Protein AF-A0A6N6PTG0-F1 (afdb_monomer)

Nearest PDB structures (foldseek):
  5c2v-assembly1_A  TM=6.805E-01  e=2.447E-19  Candidatus Kuenenia stuttgartensis
  5c2v-assembly1_D  TM=6.346E-01  e=2.583E-19  Candidatus Kuenenia stuttgartensis
  1y4j-assembly1_B  TM=6.196E-01  e=2.585E-06  Homo sapiens
  1y4j-assembly1_A  TM=6.068E-01  e=3.213E-06  Homo sapiens
  2hu8-assembly1_B  TM=5.695E-01  e=1.717E-02  Aeropyrum pernix

Sequence (878 aa):
LKVGEAQPRQITPDHGADVAHFDPVYLPDGRIIFASTAAYQGLPCLFGSDAMTCLYLFDPRTGATRQLTFEQDSDWCPTLLPNGRVLYQRWEYTDQSHANSRMLFHMNPDGTDQREFRGSGSWFPGSFFYAKPIPGSVTEVVGIAGGHHDVARAGRLLVLDAARGRRDDGGVVQEIPGRGKRVDPVVRDGLVQETQSYPRFLMPAPLGARYHLVAAKPSAGSLWGIYLVDVFDNVTLLHESEGAALLWPAPFCRQAAPPAIRDRVDPTAAESTVFVTDVHAGPGLAGIPRGTVKRLRVVEYYFGKRGMGGLYGTLGADGPWDIKRILGTVPVEADGSALFVIPANTPVFVQPLDERGQALQLERSWFVGMPGERVSCIGCHENAQSVAPGNPTRAMRRAPSRIEPWHGPARGFAFVREVQPVLDRHCVACHDGKPPRAKPAPGREFPDLTGGRMLSDWDSAMPGHWPGGGKFTRAYWELQRFVRRPGIEGDRRMFTPMDYHFGTTELGQLLRKGHHGVSLDAESHERLAAWADLNAPFFGTWGEIPGFTNGYGHLKGEQLASASARALELRKQFVPAGPFPDYEKIPETPRYDTTPVPATAVPEPAVADARCDGWPFDAASASERQRDAIRHLGRAPRPTRRVAHPAKSGGEAGFAIDPKTGTLAVRLAPGLALELVRIPGGRFAMGSTDGHADEGPRTVVAVEAFWMARLETSNRQFRGFDPSHESRTEDRHGYQFGITGYDQDQPDQPVVRVSWEESMAFGRWISARTGLRVSLPTEAQWEWACRAGAATPFWFGDLDADFSAHANLGDAMLSRFAGDPYTQDPAKAAFKNPNRYDNWIPQDARFNDGGFGTERGGRYRPNPWGLHDMHGNAWEWT

Mean predicted aligned error: 8.03 Å

pLDDT: mean 88.45, std 12.05, range [30.61, 98.62]

Secondary structure (DSSP, 8-state):
--TTS-PPPP-SPP--TT--EEEEEE-TTS-EEEEEGGG-BB-GGGTT-SBP-EEEEE-TTT--EEE----SS-EEEEEE-TTSPEEEEEE--TTS-GGG-EEEEEE-TTS-S-EEEE-TT--SSSEEEEEEEPTT-SSEEEEEEE-SSSSTT-BEEEEEETTT-SSTTTTEEEEES-TTPPPP----TTTTTTTT-SSEEEEEEESSSSEEEEEEE-STTS--EEEEEETT--EEEEE--TT------------PPPPPPPP---TT-SEEEEEES-TTSSGGGTTPPTT---EEEEEEEE--BTT---SBTTTBTT--SSEEEEEEEEE--TTS-EEEEEETT-EEEEEEE-TTS-BSS---S-EEPPTT-EEEESSTT--TTPPPP-SPPSGGGSPPBPPBPSSSS-EE--HHHHTHHHHHHHTTTT-BSPPPSSPPPTTPPPPB--TT-B-S-----STT--TT----BHHHHHHGGGS---TTT--SSPPPTTTT-GGGSHHHHHHHH-BTTB---HHHHHHHHHHHHTT--S-SSGGGSTT---SSS---HHHHHHHHHHHHHHHHHH-SSS----TT-----PPP-----PPP-PPPP------BTTBS--HHHHHHHHHHHHHHHTTSPPPS--PPPP---S----EEEETTTTEEEEEEETTEEEEEEEEPPEEEEES-SSS-GGG-S-EEEEE--EEEESSPPBHHHHTTT-TT----EEPPSS---S---EE---TTSBP-S--HHHHHHHHHHHHHHHS----PPPHHHHHHHHHTT--SSBTTBSTTS--TTT---SBGGGGGGSB-TT-S-HHHHB-SS--TTT--S--BTT---S--SS--TT-SPP-TTS---TTSSS----

Structure (mmCIF, N/CA/C/O backbone):
data_AF-A0A6N6PTG0-F1
#
_entry.id   AF-A0A6N6PTG0-F1
#
loop_
_atom_site.group_PDB
_atom_site.id
_atom_site.type_symbol
_atom_site.label_atom_id
_atom_site.label_alt_id
_atom_site.label_comp_id
_atom_site.label_asym_id
_atom_site.label_entity_id
_atom_site.label_seq_id
_atom_site.pdbx_PDB_ins_code
_atom_site.Cartn_x
_atom_site.Cartn_y
_atom_site.Cartn_z
_atom_site.occupancy
_atom_site.B_iso_or_equiv
_atom_site.auth_seq_id
_atom_site.auth_comp_id
_atom_site.auth_asym_id
_atom_site.auth_atom_id
_atom_site.pdbx_PDB_model_num
ATOM 1 N N . LEU A 1 1 ? -34.829 10.023 37.998 1.00 40.47 1 LEU A N 1
ATOM 2 C CA . LEU A 1 1 ? -33.616 10.086 38.845 1.00 40.47 1 LEU A CA 1
ATOM 3 C C . LEU A 1 1 ? -33.390 11.547 39.203 1.00 40.47 1 LEU A C 1
ATOM 5 O O . LEU A 1 1 ? -33.279 12.347 38.284 1.00 40.47 1 LEU A O 1
ATOM 9 N N . LYS A 1 2 ? -33.415 11.920 40.490 1.00 35.50 2 LYS A N 1
ATOM 10 C CA . LYS A 1 2 ? -32.984 13.263 40.906 1.00 35.50 2 LYS A CA 1
ATOM 11 C C . LYS A 1 2 ? -31.472 13.334 40.684 1.00 35.50 2 LYS A C 1
ATOM 13 O O . LYS A 1 2 ? -30.713 12.683 41.395 1.00 35.50 2 LYS A O 1
ATOM 18 N N . VAL A 1 3 ? -31.060 14.044 39.640 1.00 43.28 3 VAL A N 1
ATOM 19 C CA . VAL A 1 3 ? -29.656 14.365 39.370 1.00 43.28 3 VAL A CA 1
ATOM 20 C C . VAL A 1 3 ? -29.234 15.344 40.468 1.00 43.28 3 VAL A C 1
ATOM 22 O O . VAL A 1 3 ? -29.675 16.486 40.460 1.00 43.28 3 VAL A O 1
ATOM 25 N N . GLY A 1 4 ? -28.507 14.874 41.482 1.00 49.34 4 GLY A N 1
ATOM 26 C CA . GLY A 1 4 ? -28.092 15.722 42.607 1.00 49.34 4 GLY A CA 1
ATOM 27 C C . GLY A 1 4 ? -27.531 14.990 43.828 1.00 49.34 4 GLY A C 1
ATOM 28 O O . GLY A 1 4 ? -26.756 15.586 44.562 1.00 49.34 4 GLY A O 1
ATOM 29 N N . GLU A 1 5 ? -27.855 13.707 44.034 1.00 53.94 5 GLU A N 1
ATOM 30 C CA . GLU A 1 5 ? -27.406 12.959 45.233 1.00 53.94 5 GLU A CA 1
ATOM 31 C C . GLU A 1 5 ? -26.588 11.690 44.931 1.00 53.94 5 GLU A C 1
ATOM 33 O O . GLU A 1 5 ? -25.989 11.109 45.833 1.00 53.94 5 GLU A O 1
ATOM 38 N N . ALA A 1 6 ? -26.517 11.250 43.672 1.00 60.78 6 ALA A N 1
ATOM 39 C CA . ALA A 1 6 ? -25.714 10.088 43.305 1.00 60.78 6 ALA A CA 1
ATOM 40 C C . ALA A 1 6 ? -24.263 10.514 43.042 1.00 60.78 6 ALA A C 1
ATOM 42 O O . ALA A 1 6 ? -23.967 11.106 42.004 1.00 60.78 6 ALA A O 1
ATOM 43 N N . GLN A 1 7 ? -23.364 10.202 43.977 1.00 75.25 7 GLN A N 1
ATOM 44 C CA . GLN A 1 7 ? -21.924 10.287 43.732 1.00 75.25 7 GLN A CA 1
ATOM 45 C C . GLN A 1 7 ? -21.560 9.349 42.567 1.00 75.25 7 GLN A C 1
ATOM 47 O O . GLN A 1 7 ? -22.003 8.192 42.569 1.00 75.25 7 GLN A O 1
ATOM 52 N N . PRO A 1 8 ? -20.791 9.807 41.563 1.00 79.31 8 PRO A N 1
ATOM 53 C CA . PRO A 1 8 ? -20.320 8.929 40.503 1.00 79.31 8 PRO A CA 1
ATOM 54 C C . PRO A 1 8 ? -19.528 7.770 41.118 1.00 79.31 8 PRO A C 1
ATOM 56 O O . PRO A 1 8 ? -18.624 7.969 41.927 1.00 79.31 8 PRO A O 1
ATOM 59 N N . ARG A 1 9 ? -19.890 6.540 40.746 1.00 82.62 9 ARG A N 1
ATOM 60 C CA . ARG A 1 9 ? -19.183 5.330 41.172 1.00 82.62 9 ARG A CA 1
ATOM 61 C C . ARG A 1 9 ? -18.191 4.936 40.091 1.00 82.62 9 ARG A C 1
ATOM 63 O O . ARG A 1 9 ? -18.602 4.645 38.970 1.00 82.62 9 ARG A O 1
ATOM 70 N N . GLN A 1 10 ? -16.914 4.862 40.441 1.00 82.56 10 GLN A N 1
ATOM 71 C CA . GLN A 1 10 ? -15.905 4.273 39.571 1.00 82.56 10 GLN A CA 1
ATOM 72 C C . GLN A 1 10 ? -16.192 2.772 39.393 1.00 82.56 10 GLN A C 1
ATOM 74 O O . GLN A 1 10 ? -16.343 2.037 40.370 1.00 82.56 10 GLN A O 1
ATOM 79 N N . ILE A 1 11 ? -16.344 2.335 38.140 1.00 82.56 11 ILE A N 1
ATOM 80 C CA . ILE A 1 11 ? -16.678 0.943 37.791 1.00 82.56 11 ILE A CA 1
ATOM 81 C C . ILE A 1 11 ? -15.417 0.155 37.421 1.00 82.56 11 ILE A C 1
ATOM 83 O O . ILE A 1 11 ? -15.321 -1.021 37.758 1.00 82.56 11 ILE A O 1
ATOM 87 N N . THR A 1 12 ? -14.459 0.796 36.749 1.00 77.56 12 THR A N 1
ATOM 88 C CA . THR A 1 12 ? -13.187 0.194 36.334 1.00 77.56 12 THR A CA 1
ATOM 89 C C . THR A 1 12 ? -12.125 0.325 37.428 1.00 77.56 12 THR A C 1
ATOM 91 O O . THR A 1 12 ? -12.129 1.324 38.151 1.00 77.56 12 THR A O 1
ATOM 94 N N . PRO A 1 13 ? -11.167 -0.610 37.536 1.00 76.19 13 PRO A N 1
ATOM 95 C CA . PRO A 1 13 ? -10.032 -0.440 38.440 1.00 76.19 13 PRO A CA 1
ATOM 96 C C . PRO A 1 13 ? -9.215 0.820 38.101 1.00 76.19 13 PRO A C 1
ATOM 98 O O . PRO A 1 13 ? -9.168 1.245 36.942 1.00 76.19 13 PRO A O 1
ATOM 101 N N . ASP A 1 14 ? -8.595 1.425 39.116 1.00 83.50 14 ASP A N 1
ATOM 102 C CA . ASP A 1 14 ? -7.600 2.482 38.920 1.00 83.50 14 ASP A CA 1
ATOM 103 C C . ASP A 1 14 ? -6.284 1.841 38.463 1.00 83.50 14 ASP A C 1
ATOM 105 O O . ASP A 1 14 ? -5.744 0.961 39.134 1.00 83.50 14 ASP A O 1
ATOM 109 N N . HIS A 1 15 ? -5.804 2.255 37.293 1.00 84.06 15 HIS A N 1
ATOM 110 C CA . HIS A 1 15 ? -4.594 1.728 36.664 1.00 84.06 15 HIS A CA 1
ATOM 111 C C . HIS A 1 15 ? -3.454 2.759 36.638 1.00 84.06 15 HIS A C 1
ATOM 113 O O . HIS A 1 15 ? -2.449 2.542 35.961 1.00 84.06 15 HIS A O 1
ATOM 119 N N . GLY A 1 16 ? -3.593 3.851 37.398 1.00 85.88 16 GLY A N 1
ATOM 120 C CA . GLY A 1 16 ? -2.653 4.964 37.441 1.00 85.88 16 GLY A CA 1
ATOM 121 C C . GLY A 1 16 ? -3.111 6.153 36.598 1.00 85.88 16 GLY A C 1
ATOM 122 O O . GLY A 1 16 ? -3.867 6.016 35.638 1.00 85.88 16 GLY A O 1
ATOM 123 N N . ALA A 1 17 ? -2.613 7.341 36.949 1.00 87.62 17 ALA A N 1
ATOM 124 C CA . ALA A 1 17 ? -2.977 8.602 36.298 1.00 87.62 17 ALA A CA 1
ATOM 125 C C . ALA A 1 17 ? -2.528 8.701 34.825 1.00 87.62 17 ALA A C 1
ATOM 127 O O . ALA A 1 17 ? -2.981 9.580 34.097 1.00 87.62 17 ALA A O 1
ATOM 128 N N . ASP A 1 18 ? -1.631 7.816 34.384 1.00 90.75 18 ASP A N 1
ATOM 129 C CA . ASP A 1 18 ? -1.135 7.728 33.012 1.00 90.75 18 ASP A CA 1
ATOM 130 C C . ASP A 1 18 ? -2.023 6.869 32.095 1.00 90.75 18 ASP A C 1
ATOM 132 O O . ASP A 1 18 ? -1.744 6.780 30.894 1.00 90.75 18 ASP A O 1
ATOM 136 N N . VAL A 1 19 ? -3.084 6.256 32.631 1.00 93.69 19 VAL A N 1
ATOM 137 C CA . VAL A 1 19 ? -4.030 5.401 31.908 1.00 93.69 19 VAL A CA 1
ATOM 138 C C . VAL A 1 19 ? -5.446 5.965 32.030 1.00 93.69 19 VAL A C 1
ATOM 140 O O . VAL A 1 19 ? -5.939 6.232 33.121 1.00 93.69 19 VAL A O 1
ATOM 143 N N . ALA A 1 20 ? -6.130 6.099 30.895 1.00 93.62 20 ALA A N 1
ATOM 144 C CA . ALA A 1 20 ? -7.511 6.562 30.820 1.00 93.62 20 ALA A CA 1
ATOM 145 C C . ALA A 1 20 ? -8.416 5.473 30.234 1.00 93.62 20 ALA A C 1
ATOM 147 O O . ALA A 1 20 ? -7.997 4.746 29.334 1.00 93.62 20 ALA A O 1
ATOM 148 N N . HIS A 1 21 ? -9.659 5.404 30.722 1.00 93.50 21 HIS A N 1
ATOM 149 C CA . HIS A 1 21 ? -10.707 4.485 30.259 1.00 93.50 21 HIS A CA 1
ATOM 150 C C . HIS A 1 21 ? -11.956 5.289 29.894 1.00 93.50 21 HIS A C 1
ATOM 152 O O . HIS A 1 21 ? -12.408 6.105 30.699 1.00 93.50 21 HIS A O 1
ATOM 158 N N . PHE A 1 22 ? -12.513 5.087 28.701 1.00 92.94 22 PHE A N 1
ATOM 159 C CA . PHE A 1 22 ? -13.653 5.862 28.198 1.00 92.94 22 PHE A CA 1
ATOM 160 C C . PHE A 1 22 ? -14.460 5.097 27.132 1.00 92.94 22 PHE A C 1
ATOM 162 O O . PHE A 1 22 ? -14.148 3.955 26.808 1.00 92.94 22 PHE A O 1
ATOM 169 N N . ASP A 1 23 ? -15.536 5.706 26.623 1.00 91.81 23 ASP A N 1
ATOM 170 C CA . ASP A 1 23 ? -16.449 5.135 25.617 1.00 91.81 23 ASP A CA 1
ATOM 171 C C . ASP A 1 23 ? -16.950 3.704 25.930 1.00 91.81 23 ASP A C 1
ATOM 173 O O . ASP A 1 23 ? -16.730 2.777 25.144 1.00 91.81 23 ASP A O 1
ATOM 177 N N . PRO A 1 24 ? -17.631 3.479 27.072 1.00 93.62 24 PRO A N 1
ATOM 178 C CA . PRO A 1 24 ? -18.105 2.150 27.433 1.00 93.62 24 PRO A CA 1
ATOM 179 C C . PRO A 1 24 ? -19.312 1.701 26.592 1.00 93.62 24 PRO A C 1
ATOM 181 O O . PRO A 1 24 ? -20.227 2.477 26.305 1.00 93.62 24 PRO A O 1
ATOM 184 N N . VAL A 1 25 ? -19.381 0.401 26.311 1.00 93.50 25 VAL A N 1
ATOM 185 C CA . VAL A 1 25 ? -20.566 -0.310 25.823 1.00 93.50 25 VAL A CA 1
ATOM 186 C C . VAL A 1 25 ? -20.864 -1.507 26.727 1.00 93.50 25 VAL A C 1
ATOM 188 O O . VAL A 1 25 ? -19.989 -2.310 27.052 1.00 93.50 25 VAL A O 1
ATOM 191 N N . TYR A 1 26 ? -22.121 -1.624 27.150 1.00 93.00 26 TYR A N 1
ATOM 192 C CA . TYR A 1 26 ? -22.589 -2.716 28.003 1.00 93.00 26 TYR A CA 1
ATOM 193 C C . TYR A 1 26 ? -23.009 -3.916 27.157 1.00 93.00 26 TYR A C 1
ATOM 195 O O . TYR A 1 26 ? -23.778 -3.769 26.207 1.00 93.00 26 TYR A O 1
ATOM 203 N N . LEU A 1 27 ? -22.529 -5.102 27.526 1.00 95.69 27 LEU A N 1
ATOM 204 C CA . LEU A 1 27 ? -22.863 -6.364 26.877 1.00 95.69 27 LEU A CA 1
ATOM 205 C C . LEU A 1 27 ? -24.118 -7.001 27.501 1.00 95.69 27 LEU A C 1
ATOM 207 O O . LEU A 1 27 ? -24.395 -6.783 28.685 1.00 95.69 27 LEU A O 1
ATOM 211 N N . PRO A 1 28 ? -24.866 -7.837 26.751 1.00 93.69 28 PRO A N 1
ATOM 212 C CA . PRO A 1 28 ? -26.073 -8.500 27.259 1.00 93.69 28 PRO A CA 1
ATOM 213 C C . PRO A 1 28 ? -25.850 -9.399 28.486 1.00 93.69 28 PRO A C 1
ATOM 215 O O . PRO A 1 28 ? -26.794 -9.689 29.215 1.00 93.69 28 PRO A O 1
ATOM 218 N N . ASP A 1 29 ? -24.615 -9.845 28.722 1.00 93.50 29 ASP A N 1
ATOM 219 C CA . ASP A 1 29 ? -24.230 -10.693 29.856 1.00 93.50 29 ASP A CA 1
ATOM 220 C C . ASP A 1 29 ? -23.701 -9.913 31.076 1.00 93.50 29 ASP A C 1
ATOM 222 O O . ASP A 1 29 ? -23.265 -10.519 32.059 1.00 93.50 29 ASP A O 1
ATOM 226 N N . GLY A 1 30 ? -23.752 -8.577 31.026 1.00 93.19 30 GLY A N 1
ATOM 227 C CA . GLY A 1 30 ? -23.334 -7.678 32.102 1.00 93.19 30 GLY A CA 1
ATOM 228 C C . GLY A 1 30 ? -21.861 -7.263 32.070 1.00 93.19 30 GLY A C 1
ATOM 229 O O . GLY A 1 30 ? -21.466 -6.428 32.885 1.00 93.19 30 GLY A O 1
ATOM 230 N N . ARG A 1 31 ? -21.051 -7.797 31.147 1.00 95.75 31 ARG A N 1
ATOM 231 C CA . ARG A 1 31 ? -19.677 -7.325 30.914 1.00 95.75 31 ARG A CA 1
ATOM 232 C C . ARG A 1 31 ? -19.673 -5.974 30.190 1.00 95.75 31 ARG A C 1
ATOM 234 O O . ARG A 1 31 ? -20.680 -5.552 29.623 1.00 95.75 31 ARG A O 1
ATOM 241 N N . ILE A 1 32 ? -18.541 -5.279 30.221 1.00 96.25 32 ILE A N 1
ATOM 242 C CA . ILE A 1 32 ? -18.388 -3.935 29.650 1.00 96.25 32 ILE A CA 1
ATOM 243 C C . ILE A 1 32 ? -17.178 -3.930 28.723 1.00 96.25 32 ILE A C 1
ATOM 245 O O . ILE A 1 32 ? -16.097 -4.333 29.142 1.00 96.25 32 ILE A O 1
ATOM 249 N N . ILE A 1 33 ? -17.344 -3.451 27.493 1.00 97.56 33 ILE A N 1
ATOM 250 C CA . ILE A 1 33 ? -16.216 -3.112 26.617 1.00 97.56 33 ILE A CA 1
ATOM 251 C C . ILE A 1 33 ? -15.993 -1.605 26.674 1.00 97.56 33 ILE A C 1
ATOM 253 O O . ILE A 1 33 ? -16.959 -0.853 26.715 1.00 97.56 33 ILE A O 1
ATOM 257 N N . PHE A 1 34 ? -14.746 -1.153 26.685 1.00 96.06 34 PHE A N 1
ATOM 258 C CA . PHE A 1 34 ? -14.388 0.267 26.717 1.00 96.06 34 PHE A CA 1
ATOM 259 C C . PHE A 1 34 ? -13.065 0.504 25.981 1.00 96.06 34 PHE A C 1
ATOM 261 O O . PHE A 1 34 ? -12.277 -0.425 25.797 1.00 96.06 34 PHE A O 1
ATOM 268 N N . ALA A 1 35 ? -12.826 1.745 25.562 1.00 96.44 35 ALA A N 1
ATOM 269 C CA . ALA A 1 35 ? -11.547 2.178 25.014 1.00 96.44 35 ALA A CA 1
ATOM 270 C C . ALA A 1 35 ? -10.582 2.548 26.150 1.00 96.44 35 ALA A C 1
ATOM 272 O O . ALA A 1 35 ? -10.987 3.153 27.148 1.00 96.44 35 ALA A O 1
ATOM 273 N N . SER A 1 36 ? -9.304 2.197 26.008 1.00 96.00 36 SER A N 1
ATOM 274 C CA . SER A 1 36 ? -8.280 2.495 27.009 1.00 96.00 36 SER A CA 1
ATOM 275 C C . SER A 1 36 ? -6.924 2.816 26.402 1.00 96.00 36 SER A C 1
ATOM 277 O O . SER A 1 36 ? -6.503 2.183 25.433 1.00 96.00 36 SER A O 1
ATOM 279 N N . THR A 1 37 ? -6.195 3.739 27.036 1.00 96.12 37 THR A N 1
ATOM 280 C CA . THR A 1 37 ? -4.799 4.065 26.694 1.00 96.12 37 THR A CA 1
ATOM 281 C C . THR A 1 37 ? -3.772 3.098 27.303 1.00 96.12 37 THR A C 1
ATOM 283 O O . THR A 1 37 ? -2.565 3.339 27.218 1.00 96.12 37 THR A O 1
ATOM 286 N N . ALA A 1 38 ? -4.229 1.996 27.911 1.00 95.25 38 ALA A N 1
ATOM 287 C CA . ALA A 1 38 ? -3.393 0.993 28.573 1.00 95.25 38 ALA A CA 1
ATOM 288 C C . ALA A 1 38 ? -2.463 0.205 27.628 1.00 95.25 38 ALA A C 1
ATOM 290 O O . ALA A 1 38 ? -1.480 -0.369 28.090 1.00 95.25 38 ALA A O 1
ATOM 291 N N . ALA A 1 39 ? -2.712 0.215 26.312 1.00 93.38 39 ALA A N 1
ATOM 292 C CA . ALA A 1 39 ? -1.786 -0.346 25.322 1.00 93.38 39 ALA A CA 1
ATOM 293 C C . ALA A 1 39 ? -0.467 0.450 25.240 1.00 93.38 39 ALA A C 1
ATOM 295 O O . ALA A 1 39 ? 0.546 -0.050 24.746 1.00 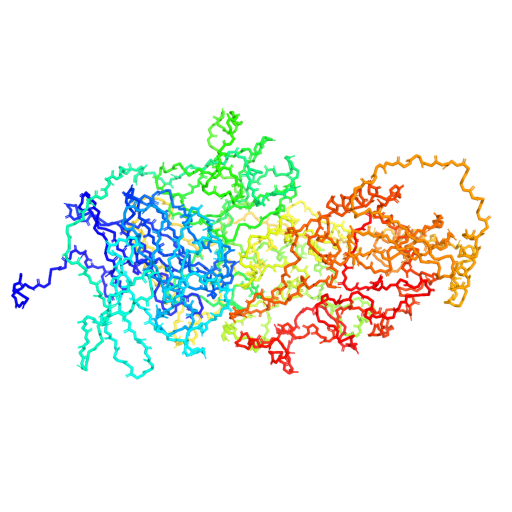93.38 39 ALA A O 1
ATOM 296 N N . TYR A 1 40 ? -0.477 1.681 25.768 1.00 93.88 40 TYR A N 1
ATOM 297 C CA . TYR A 1 40 ? 0.680 2.560 25.915 1.00 93.88 40 TYR A CA 1
ATOM 298 C C . TYR A 1 40 ? 1.368 2.936 24.594 1.00 93.88 40 TYR A C 1
ATOM 300 O O . TYR A 1 40 ? 2.565 3.233 24.550 1.00 93.88 40 TYR A O 1
ATOM 308 N N . GLN A 1 41 ? 0.604 2.933 23.506 1.00 93.25 41 GLN A N 1
ATOM 309 C CA . GLN A 1 41 ? 1.053 3.387 22.195 1.00 93.25 41 GLN A CA 1
ATOM 310 C C . GLN A 1 41 ? 1.042 4.909 22.097 1.00 93.25 41 GLN A C 1
ATOM 312 O O . GLN A 1 41 ? 0.253 5.591 22.763 1.00 93.25 41 GLN A O 1
ATOM 317 N N . GLY A 1 42 ? 1.948 5.414 21.267 1.00 90.31 42 GLY A N 1
ATOM 318 C CA . GLY A 1 42 ? 2.022 6.814 20.881 1.00 90.31 42 GLY A CA 1
ATOM 319 C C . GLY A 1 42 ? 1.584 6.992 19.430 1.00 90.31 42 GLY A C 1
ATOM 320 O O . GLY A 1 42 ? 1.838 6.115 18.611 1.00 90.31 42 GLY A O 1
ATOM 321 N N . LEU A 1 43 ? 0.959 8.125 19.107 1.00 89.38 43 LEU A N 1
ATOM 322 C CA . LEU A 1 43 ? 0.572 8.468 17.736 1.00 89.38 43 LEU A CA 1
ATOM 323 C C . LEU A 1 43 ? 1.810 8.673 16.841 1.00 89.38 43 LEU A C 1
ATOM 325 O O . LEU A 1 43 ? 2.562 9.625 17.086 1.00 89.38 43 LEU A O 1
ATOM 329 N N . PRO A 1 44 ? 2.022 7.874 15.776 1.00 87.81 44 PRO A N 1
ATOM 330 C CA . PRO A 1 44 ? 3.242 7.961 14.976 1.00 87.81 44 PRO A CA 1
ATOM 331 C C . PRO A 1 44 ? 3.461 9.320 14.300 1.00 87.81 44 PRO A C 1
ATOM 333 O O . PRO A 1 44 ? 4.572 9.846 14.350 1.00 87.81 44 PRO A O 1
ATOM 336 N N . CYS A 1 45 ? 2.419 9.936 13.731 1.00 84.25 45 CYS A N 1
ATOM 337 C CA . CYS A 1 45 ? 2.539 11.214 13.013 1.00 84.25 45 CYS A CA 1
ATOM 338 C C . CYS A 1 45 ? 2.882 12.414 13.921 1.00 84.25 45 CYS A C 1
ATOM 340 O O . CYS A 1 45 ? 3.354 13.436 13.426 1.00 84.25 45 CYS A O 1
ATOM 342 N N . LEU A 1 46 ? 2.713 12.272 15.245 1.00 84.19 46 LEU A N 1
ATOM 343 C CA . LEU A 1 46 ? 3.137 13.241 16.264 1.00 84.19 46 LEU A CA 1
ATOM 344 C C . LEU A 1 46 ? 4.309 12.715 17.111 1.00 84.19 46 LEU A C 1
ATOM 346 O O . LEU A 1 46 ? 4.454 13.067 18.282 1.00 84.19 46 LEU A O 1
ATOM 350 N N . PHE A 1 47 ? 5.148 11.847 16.537 1.00 81.50 47 PHE A N 1
ATOM 351 C CA . PHE A 1 47 ? 6.353 11.311 17.188 1.00 81.50 47 PHE A CA 1
ATOM 352 C C . PHE A 1 47 ? 6.066 10.625 18.540 1.00 81.50 47 PHE A C 1
ATOM 354 O O . PHE A 1 47 ? 6.890 10.623 19.458 1.00 81.50 47 PHE A O 1
ATOM 361 N N . GLY A 1 48 ? 4.865 10.064 18.673 1.00 85.81 48 GLY A N 1
ATOM 362 C CA . GLY A 1 48 ? 4.400 9.340 19.845 1.00 85.81 48 GLY A CA 1
ATOM 363 C C . GLY A 1 48 ? 3.926 10.205 21.013 1.00 85.81 48 GLY A C 1
ATOM 364 O O . GLY A 1 48 ? 3.762 9.663 22.107 1.00 85.81 48 GLY A O 1
ATOM 365 N N . SER A 1 49 ? 3.752 11.520 20.843 1.00 84.00 49 SER A N 1
ATOM 366 C CA . SER A 1 49 ? 3.356 12.421 21.938 1.00 84.00 49 SER A CA 1
ATOM 367 C C . SER A 1 49 ? 1.935 12.163 22.455 1.00 84.00 49 SER A C 1
ATOM 369 O O . SER A 1 49 ? 1.716 12.186 23.667 1.00 84.00 49 SER A O 1
ATOM 371 N N . ASP A 1 50 ? 1.000 11.851 21.557 1.00 88.19 50 ASP A N 1
ATOM 372 C CA . ASP A 1 50 ? -0.397 11.584 21.896 1.00 88.19 50 ASP A CA 1
ATOM 373 C C . ASP A 1 50 ? -0.637 10.106 22.212 1.00 88.19 50 ASP A C 1
ATOM 375 O O . ASP A 1 50 ? -0.142 9.213 21.524 1.00 88.19 50 ASP A O 1
ATOM 379 N N . ALA A 1 51 ? -1.433 9.837 23.249 1.00 92.31 51 ALA A N 1
ATOM 380 C CA . ALA A 1 51 ? -1.763 8.480 23.672 1.00 92.31 51 ALA A CA 1
ATOM 381 C C . ALA A 1 51 ? -2.866 7.864 22.799 1.00 92.31 51 ALA A C 1
ATOM 383 O O . ALA A 1 51 ? -3.957 8.425 22.691 1.00 92.31 51 ALA A O 1
ATOM 384 N N . MET A 1 52 ? -2.598 6.683 22.242 1.00 94.50 52 MET A N 1
ATOM 385 C CA . MET A 1 52 ? -3.561 5.914 21.442 1.00 94.50 52 MET A CA 1
ATOM 386 C C . MET A 1 52 ? -4.360 4.927 22.298 1.00 94.50 52 MET A C 1
ATOM 388 O O . MET A 1 52 ? -3.992 4.654 23.447 1.00 94.50 52 MET A O 1
ATOM 392 N N . THR A 1 53 ? -5.466 4.404 21.757 1.00 95.56 53 THR A N 1
ATOM 393 C CA . THR A 1 53 ? -6.364 3.501 22.490 1.00 95.56 53 THR A CA 1
ATOM 394 C C . THR A 1 53 ? -6.646 2.174 21.816 1.00 95.56 53 THR A C 1
ATOM 396 O O . THR A 1 53 ? -6.916 2.113 20.630 1.00 95.56 53 THR A O 1
ATOM 399 N N . CYS A 1 54 ? -6.730 1.119 22.620 1.00 97.12 54 CYS A N 1
ATOM 400 C CA . CYS A 1 54 ? -7.279 -0.176 22.219 1.00 97.12 54 CYS A CA 1
ATOM 401 C C . CYS A 1 54 ? -8.563 -0.471 23.007 1.00 97.12 54 CYS A C 1
ATOM 403 O O . CYS A 1 54 ? -8.876 0.207 23.992 1.00 97.12 54 CYS A O 1
ATOM 405 N N . LEU A 1 55 ? -9.305 -1.499 22.599 1.00 97.94 55 LEU A N 1
ATOM 406 C CA . LEU A 1 55 ? -10.512 -1.948 23.288 1.00 97.94 55 LEU A CA 1
ATOM 407 C C . LEU A 1 55 ? -10.189 -3.000 24.351 1.00 97.94 55 LEU A C 1
ATOM 409 O O . LEU A 1 55 ? -9.356 -3.883 24.143 1.00 97.94 55 LEU A O 1
ATOM 413 N N . TYR A 1 56 ? -10.886 -2.924 25.482 1.00 97.06 56 TYR A N 1
ATOM 414 C CA . TYR A 1 56 ? -10.731 -3.819 26.628 1.00 97.06 56 TYR A CA 1
ATOM 415 C C . TYR A 1 56 ? -12.092 -4.318 27.103 1.00 97.06 56 TYR A C 1
ATOM 417 O O . TYR A 1 56 ? -13.078 -3.588 27.059 1.00 97.06 56 TYR A O 1
ATOM 425 N N . LEU A 1 57 ? -12.134 -5.558 27.585 1.00 96.56 57 LEU A N 1
ATOM 426 C CA . LEU A 1 57 ? -13.291 -6.207 28.190 1.00 96.56 57 LEU A CA 1
ATOM 427 C C . LEU A 1 57 ? -13.116 -6.266 29.705 1.00 96.56 57 LEU A C 1
ATOM 429 O O . LEU A 1 57 ? -12.151 -6.853 30.187 1.00 96.56 57 LEU A O 1
ATOM 433 N N . PHE A 1 58 ? -14.074 -5.725 30.447 1.00 95.88 58 PHE A N 1
ATOM 434 C CA . PHE A 1 58 ? -14.158 -5.812 31.900 1.00 95.88 58 PHE A CA 1
ATOM 435 C C . PHE A 1 58 ? -15.350 -6.666 32.328 1.00 95.88 58 PHE A C 1
ATOM 437 O O . PHE A 1 58 ? -16.468 -6.486 31.838 1.00 95.88 58 PHE A O 1
ATOM 444 N N . ASP A 1 59 ? -15.121 -7.577 33.273 1.00 94.50 59 ASP A N 1
ATOM 445 C CA . ASP A 1 59 ? -16.173 -8.331 33.951 1.00 94.50 59 ASP A CA 1
ATOM 446 C C . ASP A 1 59 ? -16.392 -7.776 35.369 1.00 94.50 59 ASP A C 1
ATOM 448 O O . ASP A 1 59 ? -15.589 -8.045 36.267 1.00 94.50 59 ASP A O 1
ATOM 452 N N . PRO A 1 60 ? -17.499 -7.049 35.622 1.00 92.44 60 PRO A N 1
ATOM 453 C CA . PRO A 1 60 ? -17.788 -6.487 36.939 1.00 92.44 60 PRO A CA 1
ATOM 454 C C . PRO A 1 60 ? -17.960 -7.525 38.054 1.00 92.44 60 PRO A C 1
ATOM 456 O O . PRO A 1 60 ? -17.905 -7.163 39.227 1.00 92.44 60 PRO A O 1
ATOM 459 N N . ARG A 1 61 ? -18.210 -8.798 37.718 1.00 92.88 61 ARG A N 1
ATOM 460 C CA . ARG A 1 61 ? -18.426 -9.872 38.701 1.00 92.88 61 ARG A CA 1
ATOM 461 C C . ARG A 1 61 ? -17.114 -10.389 39.274 1.00 92.88 61 ARG A C 1
ATOM 463 O O . ARG A 1 61 ? -17.085 -10.816 40.422 1.00 92.88 61 ARG A O 1
ATOM 470 N N . THR A 1 62 ? -16.052 -10.375 38.472 1.00 92.19 62 THR A N 1
ATOM 471 C CA . THR A 1 62 ? -14.727 -10.888 38.853 1.00 92.19 62 THR A CA 1
ATOM 472 C C . THR A 1 62 ? -13.696 -9.779 39.039 1.00 92.19 62 THR A C 1
ATOM 474 O O . THR A 1 62 ? -12.661 -10.010 39.653 1.00 92.19 62 THR A O 1
ATOM 477 N N . GLY A 1 63 ? -13.956 -8.583 38.504 1.00 89.50 63 GLY A N 1
ATOM 478 C CA . GLY A 1 63 ? -12.987 -7.493 38.424 1.00 89.50 63 GLY A CA 1
ATOM 479 C C . GLY A 1 63 ? -11.938 -7.677 37.319 1.00 89.50 63 GLY A C 1
ATOM 480 O O . GLY A 1 63 ? -11.051 -6.836 37.179 1.00 89.50 63 GLY A O 1
ATOM 481 N N . ALA A 1 64 ? -12.015 -8.756 36.532 1.00 91.12 64 ALA A N 1
ATOM 482 C CA . ALA A 1 64 ? -11.031 -9.058 35.500 1.00 91.12 64 ALA A CA 1
ATOM 483 C C . ALA A 1 64 ? -11.159 -8.103 34.305 1.00 91.12 64 ALA A C 1
ATOM 485 O O . ALA A 1 64 ? -12.265 -7.832 33.836 1.00 91.12 64 ALA A O 1
ATOM 486 N N . THR A 1 65 ? -10.018 -7.641 33.791 1.00 93.31 65 THR A N 1
ATOM 487 C CA . THR A 1 65 ? -9.920 -6.822 32.575 1.00 93.31 65 THR A CA 1
ATOM 488 C C . THR A 1 65 ? -9.008 -7.516 31.567 1.00 93.31 65 THR A C 1
ATOM 490 O O . THR A 1 65 ? -7.940 -7.991 31.947 1.00 93.31 65 THR A O 1
ATOM 493 N N . ARG A 1 66 ? -9.401 -7.564 30.291 1.00 94.38 66 ARG A N 1
ATOM 494 C CA . ARG A 1 66 ? -8.611 -8.164 29.207 1.00 94.38 66 ARG A CA 1
ATOM 495 C C . ARG A 1 66 ? -8.570 -7.264 27.977 1.00 94.38 66 ARG A C 1
ATOM 497 O O . ARG A 1 66 ? -9.603 -6.737 27.580 1.00 94.38 66 ARG A O 1
ATOM 504 N N . GLN A 1 67 ? -7.403 -7.136 27.356 1.00 96.38 67 GLN A N 1
ATOM 505 C CA . GLN A 1 67 ? -7.250 -6.439 26.076 1.00 96.38 67 GLN A CA 1
ATOM 506 C C . GLN A 1 67 ? -7.887 -7.245 24.932 1.00 96.38 67 GLN A C 1
ATOM 508 O O . GLN A 1 67 ? -7.740 -8.468 24.877 1.00 96.38 67 GLN A O 1
ATOM 513 N N . LEU A 1 68 ? -8.614 -6.570 24.040 1.00 97.00 68 LEU A N 1
ATOM 514 C CA . LEU A 1 68 ? -9.284 -7.174 22.883 1.00 97.00 68 LEU A CA 1
ATOM 515 C C . LEU A 1 68 ? -8.602 -6.833 21.556 1.00 97.00 68 LEU A C 1
ATOM 517 O O . LEU A 1 68 ? -8.579 -7.677 20.668 1.00 97.00 68 LEU A O 1
ATOM 521 N N . THR A 1 69 ? -8.065 -5.623 21.403 1.00 97.00 69 THR A N 1
ATOM 522 C CA . THR A 1 69 ? -7.448 -5.157 20.149 1.00 97.00 69 THR A CA 1
ATOM 523 C C . THR A 1 69 ? -6.010 -4.690 20.367 1.00 97.00 69 THR A C 1
ATOM 525 O O . THR A 1 69 ? -5.610 -4.445 21.507 1.00 97.00 69 THR A O 1
ATOM 528 N N . PHE A 1 70 ? -5.200 -4.655 19.302 1.00 94.69 70 PHE A N 1
ATOM 529 C CA . PHE A 1 70 ? -3.733 -4.557 19.393 1.00 94.69 70 PHE A CA 1
ATOM 530 C C . PHE A 1 70 ? -3.126 -3.641 18.315 1.00 94.69 70 PHE A C 1
ATOM 532 O O . PHE A 1 70 ? -2.049 -3.937 17.810 1.00 94.69 70 PHE A O 1
ATOM 539 N N . GLU A 1 71 ? -3.810 -2.554 17.958 1.00 91.50 71 GLU A N 1
ATOM 540 C CA . GLU A 1 71 ? -3.448 -1.651 16.844 1.00 91.50 71 GLU A CA 1
ATOM 541 C C . GLU A 1 71 ? -2.300 -0.703 17.203 1.00 91.50 71 GLU A C 1
ATOM 543 O O . GLU A 1 71 ? -2.102 -0.476 18.381 1.00 91.50 71 GLU A O 1
ATOM 548 N N . GLN A 1 72 ? -1.557 -0.117 16.254 1.00 91.38 72 GLN A N 1
ATOM 549 C CA . GLN A 1 72 ? -0.624 0.996 16.544 1.00 91.38 72 GLN A CA 1
ATOM 550 C C . GLN A 1 72 ? -1.372 2.266 16.958 1.00 91.38 72 GLN A C 1
ATOM 552 O O . GLN A 1 72 ? -0.977 2.973 17.891 1.00 91.38 72 GLN A O 1
ATOM 557 N N . ASP A 1 73 ? -2.424 2.563 16.204 1.00 92.12 73 ASP A N 1
ATOM 558 C CA . ASP A 1 73 ? -3.245 3.746 16.367 1.00 92.12 73 ASP A CA 1
ATOM 559 C C . ASP A 1 73 ? -4.446 3.413 17.255 1.00 92.12 73 ASP A C 1
ATOM 561 O O . ASP A 1 73 ? -4.375 2.567 18.145 1.00 92.12 73 ASP A O 1
ATOM 565 N N . SER A 1 74 ? -5.555 4.123 17.075 1.00 93.81 74 SER A N 1
ATOM 566 C CA . SER A 1 74 ? -6.679 4.005 17.991 1.00 93.81 74 SER A CA 1
ATOM 567 C C . SER A 1 74 ? -7.873 3.234 17.442 1.00 93.81 74 SER A C 1
ATOM 569 O O . SER A 1 74 ? -8.363 3.512 16.348 1.00 93.81 74 SER A O 1
ATOM 571 N N . ASP A 1 75 ? -8.435 2.388 18.300 1.00 95.50 75 ASP A N 1
ATOM 572 C CA . ASP A 1 75 ? -9.811 1.923 18.216 1.00 95.50 75 ASP A CA 1
ATOM 573 C C . ASP A 1 75 ? -10.730 2.750 19.125 1.00 95.50 75 ASP A C 1
ATOM 575 O O . ASP A 1 75 ? -10.403 3.024 20.288 1.00 95.50 75 ASP A O 1
ATOM 579 N N . TRP A 1 76 ? -11.912 3.109 18.617 1.00 91.38 76 TRP A N 1
ATOM 580 C CA . TRP A 1 76 ? -12.875 3.963 19.319 1.00 91.38 76 TRP A CA 1
ATOM 581 C C . TRP A 1 76 ? -14.332 3.541 19.136 1.00 91.38 76 TRP A C 1
ATOM 583 O O . TRP A 1 76 ? -14.694 2.759 18.251 1.00 91.38 76 TRP A O 1
ATOM 593 N N . CYS A 1 77 ? -15.187 4.168 19.950 1.00 93.31 77 CYS A N 1
ATOM 594 C CA . CYS A 1 77 ? -16.639 4.171 19.814 1.00 93.31 77 CYS A CA 1
ATOM 595 C C . CYS A 1 77 ? -17.267 2.770 19.663 1.00 93.31 77 CYS A C 1
ATOM 597 O O . CYS A 1 77 ? -18.103 2.586 18.769 1.00 93.31 77 CYS A O 1
ATOM 599 N N . PRO A 1 78 ? -16.922 1.789 20.522 1.00 96.69 78 PRO A N 1
ATOM 600 C CA . PRO A 1 78 ? -17.512 0.464 20.429 1.00 96.69 78 PRO A CA 1
ATOM 601 C C . PRO A 1 78 ? -19.036 0.538 20.615 1.00 96.69 78 PRO A C 1
ATOM 603 O O . PRO A 1 78 ? -19.568 1.289 21.436 1.00 96.69 78 PRO A O 1
ATOM 606 N N . THR A 1 79 ? -19.775 -0.237 19.828 1.00 95.06 79 THR A N 1
ATOM 607 C CA . THR A 1 79 ? -21.238 -0.310 19.888 1.00 95.06 79 THR A CA 1
ATOM 608 C C . THR A 1 79 ? -21.730 -1.698 19.486 1.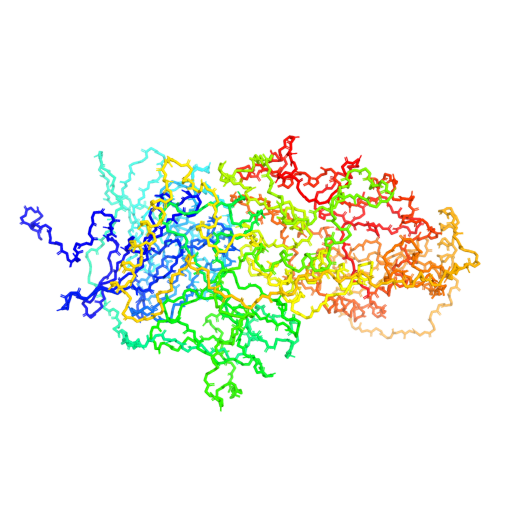00 95.06 79 THR A C 1
ATOM 610 O O . THR A 1 79 ? -21.036 -2.431 18.789 1.00 95.06 79 THR A O 1
ATOM 613 N N . LEU A 1 80 ? -22.918 -2.098 19.943 1.00 94.69 80 LEU A N 1
ATOM 614 C CA . LEU A 1 80 ? -23.465 -3.421 19.645 1.00 94.69 80 LEU A CA 1
ATOM 615 C C . LEU A 1 80 ? -24.284 -3.414 18.357 1.00 94.69 80 LEU A C 1
ATOM 617 O O . LEU A 1 80 ? -25.236 -2.649 18.218 1.00 94.69 80 LEU A O 1
ATOM 621 N N . LEU A 1 81 ? -23.956 -4.335 17.456 1.00 95.38 81 LEU A N 1
ATOM 622 C CA . LEU A 1 81 ? -24.801 -4.701 16.328 1.00 95.38 81 LEU A CA 1
ATOM 623 C C . LEU A 1 81 ? -25.995 -5.547 16.812 1.00 95.38 81 LEU A C 1
ATOM 625 O O . LEU A 1 81 ? -25.873 -6.281 17.799 1.00 95.38 81 LEU A O 1
ATOM 629 N N . PRO A 1 82 ? -27.137 -5.549 16.094 1.00 93.62 82 PRO A N 1
ATOM 630 C CA . PRO A 1 82 ? -28.301 -6.360 16.469 1.00 93.62 82 PRO A CA 1
ATOM 631 C C . PRO A 1 82 ? -28.051 -7.874 16.543 1.00 93.62 82 PRO A C 1
ATOM 633 O O . PRO A 1 82 ? -28.823 -8.590 17.171 1.00 93.62 82 PRO A O 1
ATOM 636 N N . ASN A 1 83 ? -26.974 -8.371 15.928 1.00 94.38 83 ASN A N 1
ATOM 637 C CA . ASN A 1 83 ? -26.556 -9.774 15.995 1.00 94.38 83 ASN A CA 1
ATOM 638 C C . ASN A 1 83 ? -25.638 -10.097 17.193 1.00 94.38 83 ASN A C 1
ATOM 640 O O . ASN A 1 83 ? -25.124 -11.209 17.266 1.00 94.38 83 ASN A O 1
ATOM 644 N N . GLY A 1 84 ? -25.408 -9.146 18.105 1.00 95.00 84 GLY A N 1
ATOM 645 C CA . GLY A 1 84 ? -24.578 -9.331 19.299 1.00 95.00 84 GLY A CA 1
ATOM 646 C C . GLY A 1 84 ? -23.080 -9.101 19.088 1.00 95.00 84 GLY A C 1
ATOM 647 O O . GLY A 1 84 ? -22.323 -9.143 20.055 1.00 95.00 84 GLY A O 1
ATOM 648 N N . ARG A 1 85 ? -22.635 -8.843 17.851 1.00 96.81 85 ARG A N 1
ATOM 649 C CA . ARG A 1 85 ? -21.246 -8.457 17.564 1.00 96.81 85 ARG A CA 1
ATOM 650 C C . ARG A 1 85 ? -20.987 -7.003 17.947 1.00 96.81 85 ARG A C 1
ATOM 652 O O . ARG A 1 85 ? -21.908 -6.193 18.021 1.00 96.81 85 ARG A O 1
ATOM 659 N N . VAL A 1 86 ? -19.719 -6.671 18.150 1.00 97.62 86 VAL A N 1
ATOM 660 C CA . VAL A 1 86 ? -19.264 -5.318 18.486 1.00 97.62 86 VAL A CA 1
ATOM 661 C C . VAL A 1 86 ? -18.773 -4.648 17.211 1.00 97.62 86 VAL A C 1
ATOM 663 O O . VAL A 1 86 ? -17.860 -5.174 16.585 1.00 97.62 86 VAL A O 1
ATOM 666 N N . LEU A 1 87 ? -19.374 -3.525 16.827 1.00 97.75 87 LEU A N 1
ATOM 667 C CA . LEU A 1 87 ? -18.883 -2.599 15.804 1.00 97.75 87 LEU A CA 1
ATOM 668 C C . LEU A 1 87 ? -17.986 -1.558 16.480 1.00 97.75 87 LEU A C 1
ATOM 670 O O . LEU A 1 87 ? -18.329 -1.065 17.553 1.00 97.75 87 LEU A O 1
ATOM 674 N N . TYR A 1 88 ? -16.874 -1.202 15.853 1.00 97.25 88 TYR A N 1
ATOM 675 C CA . TYR A 1 88 ? -15.969 -0.160 16.327 1.00 97.25 88 TYR A CA 1
ATOM 676 C C . TYR A 1 88 ? -15.270 0.520 15.150 1.00 97.25 88 TYR A C 1
ATOM 678 O O . TYR A 1 88 ? -15.255 0.008 14.028 1.00 97.25 88 TYR A O 1
ATOM 686 N N . GLN A 1 89 ? -14.725 1.705 15.400 1.00 94.69 89 GLN A N 1
ATOM 687 C CA . GLN A 1 89 ? -13.870 2.389 14.441 1.00 94.69 89 GLN A CA 1
ATOM 688 C C . GLN A 1 89 ? -12.423 1.980 14.699 1.00 94.69 89 GLN A C 1
ATOM 690 O O . GLN A 1 89 ? -12.000 2.050 15.849 1.00 94.69 89 GLN A O 1
ATOM 695 N N . ARG A 1 90 ? -11.696 1.613 13.641 1.00 93.75 90 ARG A N 1
ATOM 696 C CA . ARG A 1 90 ? -10.254 1.356 13.655 1.00 93.75 90 ARG A CA 1
ATOM 697 C C . ARG A 1 90 ? -9.528 2.435 12.867 1.00 93.75 90 ARG A C 1
ATOM 699 O O . ARG A 1 90 ? -9.917 2.752 11.740 1.00 93.75 90 ARG A O 1
ATOM 706 N N . TRP A 1 91 ? -8.473 2.976 13.454 1.00 92.44 91 TRP A N 1
ATOM 707 C CA . TRP A 1 91 ? -7.480 3.798 12.777 1.00 92.44 91 TRP A CA 1
ATOM 708 C C . TRP A 1 91 ? -6.239 2.948 12.469 1.00 92.44 91 TRP A C 1
ATOM 710 O O . TRP A 1 91 ? -5.832 2.167 13.321 1.00 92.44 91 TRP A O 1
ATOM 720 N N . GLU A 1 92 ? -5.678 3.046 11.260 1.00 88.81 92 GLU A N 1
ATOM 721 C CA . GLU A 1 92 ? -4.561 2.189 10.823 1.00 88.81 92 GLU A CA 1
ATOM 722 C C . GLU A 1 92 ? -3.609 2.926 9.861 1.00 88.81 92 GLU A C 1
ATOM 724 O O . GLU A 1 92 ? -4.036 3.370 8.799 1.00 88.81 92 GLU A O 1
ATOM 729 N N . TYR A 1 93 ? -2.321 3.051 10.181 1.00 84.25 93 TYR A N 1
ATOM 730 C CA . TYR A 1 93 ? -1.314 3.666 9.288 1.00 84.25 93 TYR A CA 1
ATOM 731 C C . TYR A 1 93 ? -0.403 2.694 8.554 1.00 84.25 93 TYR A C 1
ATOM 733 O O . TYR A 1 93 ? 0.347 3.085 7.662 1.00 84.25 93 TYR A O 1
ATOM 741 N N . THR A 1 94 ? -0.410 1.432 8.945 1.00 85.69 94 THR A N 1
ATOM 742 C CA . THR A 1 94 ? 0.710 0.564 8.619 1.00 85.69 94 THR A CA 1
ATOM 743 C C . THR A 1 94 ? 0.820 0.282 7.122 1.00 85.69 94 THR A C 1
ATOM 745 O O . THR A 1 94 ? -0.026 -0.379 6.523 1.00 85.69 94 THR A O 1
ATOM 748 N N . ASP A 1 95 ? 1.896 0.811 6.530 1.00 82.38 95 ASP A N 1
ATOM 749 C CA . ASP A 1 95 ? 2.185 0.805 5.090 1.00 82.38 95 ASP A CA 1
ATOM 750 C C . ASP A 1 95 ? 1.035 1.354 4.208 1.00 82.38 95 ASP A C 1
ATOM 752 O O . ASP A 1 95 ? 0.901 0.987 3.039 1.00 82.38 95 ASP A O 1
ATOM 756 N N . GLN A 1 96 ? 0.193 2.245 4.739 1.00 83.19 96 GLN A N 1
ATOM 757 C CA . GLN A 1 96 ? -0.888 2.907 4.002 1.00 83.19 96 GLN A CA 1
ATOM 758 C C . GLN A 1 96 ? -0.921 4.411 4.293 1.00 83.19 96 GLN A C 1
ATOM 760 O O . GLN A 1 96 ? -0.513 4.852 5.362 1.00 83.19 96 GLN A O 1
ATOM 765 N N . SER A 1 97 ? -1.539 5.190 3.395 1.00 82.56 97 SER A N 1
ATOM 766 C CA . SER A 1 97 ? -1.769 6.615 3.655 1.00 82.56 97 SER A CA 1
ATOM 767 C C . SER A 1 97 ? -2.579 6.869 4.928 1.00 82.56 97 SER A C 1
ATOM 769 O O . SER A 1 97 ? -3.686 6.345 5.102 1.00 82.56 97 SER A O 1
ATOM 771 N N . HIS A 1 98 ? -2.044 7.730 5.787 1.00 82.88 98 HIS A N 1
ATOM 772 C CA . HIS A 1 98 ? -2.527 7.985 7.142 1.00 82.88 98 HIS A CA 1
ATOM 773 C C . HIS A 1 98 ? -3.773 8.900 7.186 1.00 82.88 98 HIS A C 1
ATOM 775 O O . HIS A 1 98 ? -4.587 8.864 8.120 1.00 82.88 98 HIS A O 1
ATOM 781 N N . ALA A 1 99 ? -3.969 9.729 6.157 1.00 80.25 99 ALA A N 1
ATOM 782 C CA . ALA A 1 99 ? -5.040 10.722 6.124 1.00 80.25 99 ALA A CA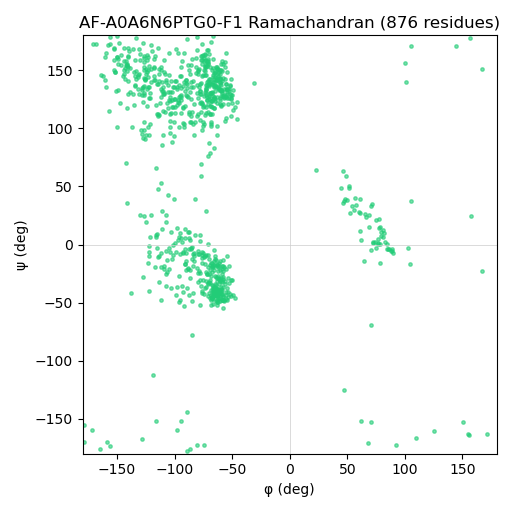 1
ATOM 783 C C . ALA A 1 99 ? -6.436 10.095 5.939 1.00 80.25 99 ALA A C 1
ATOM 785 O O . ALA A 1 99 ? -7.433 10.651 6.393 1.00 80.25 99 ALA A O 1
ATOM 786 N N . ASN A 1 100 ? -6.533 8.911 5.330 1.00 82.38 100 ASN A N 1
ATOM 787 C CA . ASN A 1 100 ? -7.816 8.333 4.908 1.00 82.38 100 ASN A CA 1
ATOM 788 C C . ASN A 1 100 ? -8.111 6.964 5.551 1.00 82.38 100 ASN A C 1
ATOM 790 O O . ASN A 1 100 ? -8.835 6.142 4.991 1.00 82.38 100 ASN A O 1
ATOM 794 N N . SER A 1 101 ? -7.527 6.695 6.723 1.00 82.12 101 SER A N 1
ATOM 795 C CA . SER A 1 101 ? -7.410 5.346 7.285 1.00 82.12 101 SER A CA 1
ATOM 796 C C . SER A 1 101 ? -8.299 5.003 8.475 1.00 82.12 101 SER A C 1
ATOM 798 O O . SER A 1 101 ? -7.995 4.116 9.272 1.00 82.12 101 SER A O 1
ATOM 800 N N . ARG A 1 102 ? -9.439 5.688 8.592 1.00 88.81 102 ARG A N 1
ATOM 801 C CA . ARG A 1 102 ? -10.392 5.485 9.690 1.00 88.81 102 ARG A CA 1
ATOM 802 C C . ARG A 1 102 ? -11.580 4.647 9.236 1.00 88.81 102 ARG A C 1
ATOM 804 O O . ARG A 1 102 ? -12.603 5.173 8.794 1.00 88.81 102 ARG A O 1
ATOM 811 N N . MET A 1 103 ? -11.414 3.338 9.356 1.00 90.56 103 MET A N 1
ATOM 812 C CA . MET A 1 103 ? -12.326 2.303 8.874 1.00 90.56 103 MET A CA 1
ATOM 813 C C . MET A 1 103 ? -13.234 1.760 9.982 1.00 90.56 103 MET A C 1
ATOM 815 O O . MET A 1 103 ? -13.047 2.033 11.166 1.00 90.56 103 MET A O 1
ATOM 819 N N . LEU A 1 104 ? -14.253 0.995 9.595 1.00 94.75 104 LEU A N 1
ATOM 820 C CA . LEU A 1 104 ? -15.144 0.306 10.522 1.00 94.75 104 LEU A CA 1
ATOM 821 C C . LEU A 1 104 ? -14.806 -1.176 10.563 1.00 94.75 104 LEU A C 1
ATOM 823 O O . LEU A 1 104 ? -14.721 -1.831 9.522 1.00 94.75 104 LEU A O 1
ATOM 827 N N . PHE A 1 105 ? -14.674 -1.702 11.772 1.00 95.62 105 PHE A N 1
ATOM 828 C CA . PHE A 1 105 ? -14.414 -3.104 12.055 1.00 95.62 105 PHE A CA 1
ATOM 829 C C . PHE A 1 105 ? -15.494 -3.673 12.961 1.00 95.62 105 PHE A C 1
ATOM 831 O O . PHE A 1 105 ? -16.236 -2.950 13.630 1.00 95.62 105 PHE A O 1
ATOM 838 N N . HIS A 1 106 ? -15.594 -4.997 12.976 1.00 96.38 106 HIS A N 1
ATOM 839 C CA . HIS A 1 106 ? -16.451 -5.684 13.920 1.00 96.38 106 HIS A CA 1
ATOM 840 C C . HIS A 1 106 ? -15.857 -7.006 14.403 1.00 96.38 106 HIS A C 1
ATOM 842 O O . HIS A 1 106 ? -15.148 -7.699 13.679 1.00 96.38 106 HIS A O 1
ATOM 848 N N . MET A 1 107 ? -16.197 -7.397 15.627 1.00 97.44 107 MET A N 1
ATOM 849 C CA . MET A 1 107 ? -15.670 -8.595 16.292 1.00 97.44 107 MET A CA 1
ATOM 850 C C . MET A 1 107 ? -16.737 -9.273 17.153 1.00 97.44 107 MET A C 1
ATOM 852 O O . MET A 1 107 ? -17.823 -8.723 17.369 1.00 97.44 107 MET A O 1
ATOM 856 N N . ASN A 1 108 ? -16.458 -10.481 17.634 1.00 97.75 108 ASN A N 1
ATOM 857 C CA . ASN A 1 108 ? -17.215 -11.052 18.745 1.00 97.75 108 ASN A CA 1
ATOM 858 C C . ASN A 1 108 ? -16.872 -10.305 20.051 1.00 97.75 108 ASN A C 1
ATOM 860 O O . ASN A 1 108 ? -15.776 -9.757 20.168 1.00 97.75 108 ASN A O 1
ATOM 864 N N . PRO A 1 109 ? -17.763 -10.293 21.061 1.00 97.31 109 PRO A N 1
ATOM 865 C CA . PRO A 1 109 ? -17.513 -9.612 22.336 1.00 97.31 109 PRO A CA 1
ATOM 866 C C . PRO A 1 109 ? -16.255 -10.061 23.098 1.00 97.31 109 PRO A C 1
ATOM 868 O O . PRO A 1 109 ? -15.769 -9.333 23.958 1.00 97.31 109 PRO A O 1
ATOM 871 N N . ASP A 1 110 ? -15.718 -11.243 22.792 1.00 96.38 110 ASP A N 1
ATOM 872 C CA . ASP A 1 110 ? -14.482 -11.770 23.371 1.00 96.38 110 ASP A CA 1
ATOM 873 C C . ASP A 1 110 ? -13.216 -11.408 22.566 1.00 96.38 110 ASP A C 1
ATOM 875 O O . ASP A 1 110 ? -12.123 -11.865 22.909 1.00 96.38 110 ASP A O 1
ATOM 879 N N . GLY A 1 111 ? -13.335 -10.589 21.522 1.00 96.50 111 GLY A N 1
ATOM 880 C CA . GLY A 1 111 ? -12.222 -10.160 20.673 1.00 96.50 111 GLY A CA 1
ATOM 881 C C . GLY A 1 111 ? -11.913 -11.089 19.500 1.00 96.50 111 GLY A C 1
ATOM 882 O O . GLY A 1 111 ? -11.071 -10.729 18.683 1.00 96.50 111 GLY A O 1
ATOM 883 N N . THR A 1 112 ? -12.574 -12.249 19.388 1.00 97.44 112 THR A N 1
ATOM 884 C CA . THR A 1 112 ? -12.389 -13.170 18.250 1.00 97.44 112 THR A CA 1
ATOM 885 C C . THR A 1 112 ? -13.096 -12.674 16.991 1.00 97.44 112 THR A C 1
ATOM 887 O O . THR A 1 112 ? -14.030 -11.869 17.052 1.00 97.44 112 THR A O 1
ATOM 890 N N . ASP A 1 113 ? -12.705 -13.219 15.842 1.00 95.19 113 ASP A N 1
ATOM 891 C CA . ASP A 1 113 ? -13.293 -12.954 14.530 1.00 95.19 113 ASP A CA 1
ATOM 892 C C . ASP A 1 113 ? -13.266 -11.465 14.155 1.00 95.19 113 ASP A C 1
ATOM 894 O O . ASP A 1 113 ? -14.242 -10.944 13.619 1.00 95.19 113 ASP A O 1
ATOM 898 N N . GLN A 1 114 ? -12.175 -10.758 14.458 1.00 95.12 114 GLN A N 1
ATOM 899 C CA . GLN A 1 114 ? -12.013 -9.364 14.037 1.00 95.12 114 GLN A CA 1
ATOM 900 C C . GLN A 1 114 ? -11.983 -9.288 12.514 1.00 95.12 114 GLN A C 1
ATOM 902 O O . GLN A 1 114 ? -11.161 -9.934 11.866 1.00 95.12 114 GLN A O 1
ATOM 907 N N . ARG A 1 115 ? -12.903 -8.517 11.936 1.00 91.81 115 ARG A N 1
ATOM 908 C CA . ARG A 1 115 ? -13.036 -8.363 10.488 1.00 91.81 115 ARG A CA 1
ATOM 909 C C . ARG A 1 115 ? -13.365 -6.932 10.127 1.00 91.81 115 ARG A C 1
ATOM 911 O O . ARG A 1 115 ? -14.006 -6.210 10.894 1.00 91.81 115 ARG A O 1
ATOM 918 N N . GLU A 1 116 ? -13.005 -6.575 8.904 1.00 91.81 116 GLU A N 1
ATOM 919 C CA . GLU A 1 116 ? -13.513 -5.369 8.276 1.00 91.81 116 GLU A CA 1
ATOM 920 C C . GLU A 1 116 ? -15.045 -5.416 8.185 1.00 91.81 116 GLU A C 1
ATOM 922 O O . GLU A 1 116 ? -15.654 -6.407 7.766 1.00 91.81 116 GLU A O 1
ATOM 927 N N . PHE A 1 117 ? -15.665 -4.313 8.597 1.00 93.75 117 PHE A N 1
ATOM 928 C CA . PHE A 1 117 ? -17.068 -4.026 8.336 1.00 93.75 117 PHE A CA 1
ATOM 929 C C . PHE A 1 117 ? -17.210 -3.154 7.083 1.00 93.75 117 PHE A C 1
ATOM 931 O O . PHE A 1 117 ? -18.044 -3.450 6.223 1.00 93.75 117 PHE A O 1
ATOM 938 N N . ARG A 1 118 ? -16.412 -2.075 6.995 1.00 92.06 118 ARG A N 1
ATOM 939 C CA . ARG A 1 118 ? -16.366 -1.148 5.853 1.00 92.06 118 ARG A CA 1
ATOM 940 C C . ARG A 1 118 ? -15.091 -0.295 5.845 1.00 92.06 118 ARG A C 1
ATOM 942 O O . ARG A 1 118 ? -14.691 0.203 6.895 1.00 92.06 118 ARG A O 1
ATOM 949 N N . GLY A 1 119 ? -14.567 0.019 4.659 1.00 89.50 119 GLY A N 1
ATOM 950 C CA . GLY A 1 119 ? -13.619 1.122 4.435 1.00 89.50 119 GLY A CA 1
ATOM 951 C C . GLY A 1 119 ? -12.156 0.709 4.272 1.00 89.50 119 GLY A C 1
ATOM 952 O O . GLY A 1 119 ? -11.316 1.562 3.981 1.00 89.50 119 GLY A O 1
ATOM 953 N N . SER A 1 120 ? -11.836 -0.584 4.400 1.00 88.31 120 SER A N 1
ATOM 954 C CA . SER A 1 120 ? -10.495 -1.067 4.052 1.00 88.31 120 SER A CA 1
ATOM 955 C C . SER A 1 120 ? -10.250 -0.881 2.550 1.00 88.31 120 SER A C 1
ATOM 957 O O . SER A 1 120 ? -11.109 -1.183 1.714 1.00 88.31 120 SER A O 1
ATOM 959 N N . GLY A 1 121 ? -9.090 -0.320 2.209 1.00 87.56 121 GLY A N 1
ATOM 960 C CA . GLY A 1 121 ? -8.719 0.013 0.837 1.00 87.56 121 GLY A CA 1
ATOM 961 C C . GLY A 1 121 ? -9.572 1.096 0.173 1.00 87.56 121 GLY A C 1
ATOM 962 O O . GLY A 1 121 ? -9.713 1.073 -1.046 1.00 87.56 121 GLY A O 1
ATOM 963 N N . SER A 1 122 ? -10.171 1.999 0.959 1.00 88.44 122 SER A N 1
ATOM 964 C CA . SER A 1 122 ? -10.986 3.121 0.467 1.00 88.44 122 SER A CA 1
ATOM 965 C C . SER A 1 122 ? -10.318 4.469 0.718 1.00 88.44 122 SER A C 1
ATOM 967 O O . SER A 1 122 ? -9.615 4.653 1.716 1.00 88.44 122 SER A O 1
ATOM 969 N N . TRP A 1 123 ? -10.605 5.421 -0.164 1.00 88.31 123 TRP A N 1
ATOM 970 C CA . TRP A 1 123 ? -10.297 6.837 -0.000 1.00 88.31 123 TRP A CA 1
ATOM 971 C C . TRP A 1 123 ? -11.492 7.633 0.543 1.00 88.31 123 TRP A C 1
ATOM 973 O O . TRP A 1 123 ? -11.287 8.652 1.210 1.00 88.31 123 TRP A O 1
ATOM 983 N N . PHE A 1 124 ? -12.726 7.172 0.288 1.00 89.69 124 PHE A N 1
ATOM 984 C CA . PHE A 1 124 ? -13.956 7.829 0.739 1.00 89.69 124 PHE A CA 1
ATOM 985 C C . PHE A 1 124 ? -14.817 6.968 1.697 1.00 89.69 124 PHE A C 1
ATOM 987 O O . PHE A 1 124 ? -15.014 5.772 1.470 1.00 89.69 124 PHE A O 1
ATOM 994 N N . PRO A 1 125 ? -15.431 7.583 2.728 1.00 88.94 125 PRO A N 1
ATOM 995 C CA . PRO A 1 125 ? -15.100 8.910 3.259 1.00 88.94 125 PRO A CA 1
ATOM 996 C C . PRO A 1 125 ? -13.682 8.915 3.848 1.00 88.94 125 PRO A C 1
ATOM 998 O O . PRO A 1 125 ? -13.211 7.877 4.300 1.00 88.94 125 PRO A O 1
ATOM 1001 N N . GLY A 1 126 ? -13.010 10.071 3.858 1.00 83.75 126 GLY A N 1
ATOM 1002 C CA . GLY A 1 126 ? -11.649 10.157 4.411 1.00 83.75 126 GLY A CA 1
ATOM 1003 C C . GLY A 1 126 ? -11.590 9.769 5.891 1.00 83.75 126 GLY A C 1
ATOM 1004 O O . GLY A 1 126 ? -10.741 8.985 6.305 1.00 83.75 126 GLY A O 1
ATOM 1005 N N . SER A 1 127 ? -12.569 10.225 6.669 1.00 88.81 127 SER A N 1
ATOM 1006 C CA . SER A 1 127 ? -12.830 9.741 8.022 1.00 88.81 127 SER A CA 1
ATOM 1007 C C . SER A 1 127 ? -14.315 9.477 8.228 1.00 88.81 127 SER A C 1
ATOM 1009 O O . SER A 1 127 ? -15.145 10.263 7.768 1.00 88.81 127 SER A O 1
ATOM 1011 N N . PHE A 1 128 ? -14.657 8.423 8.976 1.00 92.00 128 PHE A N 1
ATOM 1012 C CA . PHE A 1 128 ? -16.045 8.119 9.343 1.00 92.00 128 PHE A CA 1
ATOM 1013 C C . PHE A 1 128 ? -16.234 7.896 10.845 1.00 92.00 128 PHE A C 1
ATOM 1015 O O . PHE A 1 128 ? -16.024 6.798 11.354 1.00 92.00 128 PHE A O 1
ATOM 1022 N N . PHE A 1 129 ? -16.634 8.940 11.566 1.00 93.19 129 PHE A N 1
ATOM 1023 C CA . PHE A 1 129 ? -16.723 8.945 13.026 1.00 93.19 129 PHE A CA 1
ATOM 1024 C C . PHE A 1 129 ? -18.115 8.580 13.549 1.00 93.19 129 PHE A C 1
ATOM 1026 O O . PHE A 1 129 ? -19.130 8.767 12.875 1.00 93.19 129 PHE A O 1
ATOM 1033 N N . TYR A 1 130 ? -18.155 8.124 14.805 1.00 94.69 130 TYR A N 1
ATOM 1034 C CA . TYR A 1 130 ? -19.379 7.922 15.591 1.00 94.69 130 TYR A CA 1
ATOM 1035 C C . TYR A 1 130 ? -20.437 7.045 14.913 1.00 94.69 130 TYR A C 1
ATOM 1037 O O . TYR A 1 130 ? -21.635 7.259 15.101 1.00 94.69 130 TYR A O 1
ATOM 1045 N N . ALA A 1 131 ? -19.998 6.059 14.129 1.00 95.88 131 ALA A N 1
ATOM 1046 C CA . ALA A 1 131 ? -20.896 5.134 13.459 1.00 95.88 131 ALA A CA 1
ATOM 1047 C C . ALA A 1 131 ? -21.795 4.415 14.477 1.00 95.88 131 ALA A C 1
ATOM 1049 O O . ALA A 1 131 ? -21.314 3.819 15.445 1.00 95.88 131 ALA A O 1
ATOM 1050 N N . LYS A 1 132 ? -23.109 4.458 14.252 1.00 95.31 132 LYS A N 1
ATOM 1051 C CA . LYS A 1 132 ? -24.112 3.721 15.024 1.00 95.31 132 LYS A CA 1
ATOM 1052 C C . LYS A 1 132 ? -24.943 2.840 14.095 1.00 95.31 132 LYS A C 1
ATOM 1054 O O . LYS A 1 132 ? -25.376 3.327 13.048 1.00 95.31 132 LYS A O 1
ATOM 1059 N N . PRO A 1 133 ? -25.208 1.575 14.465 1.00 95.62 133 PRO A N 1
ATOM 1060 C CA . PRO A 1 133 ? -26.073 0.714 13.676 1.00 95.62 133 PRO A CA 1
ATOM 1061 C C . PRO A 1 133 ? -27.497 1.254 13.645 1.00 95.62 133 PRO A C 1
ATOM 1063 O O . PRO A 1 133 ? -28.025 1.736 14.651 1.00 95.62 133 PRO A O 1
ATOM 1066 N N . ILE A 1 134 ? -28.136 1.133 12.487 1.00 95.25 134 ILE A N 1
ATOM 1067 C CA . ILE A 1 134 ? -29.561 1.401 12.351 1.00 95.25 134 ILE A CA 1
ATOM 1068 C C . ILE A 1 134 ? -30.340 0.295 13.083 1.00 95.25 134 ILE A C 1
ATOM 1070 O O . ILE A 1 134 ? -30.116 -0.889 12.812 1.00 95.25 134 ILE A O 1
ATOM 1074 N N . PRO A 1 135 ? -31.271 0.633 13.999 1.00 90.88 135 PRO A N 1
ATOM 1075 C CA . PRO A 1 135 ? -32.066 -0.368 14.702 1.00 90.88 135 PRO A CA 1
ATOM 1076 C C . PRO A 1 135 ? -32.762 -1.340 13.740 1.00 90.88 135 PRO A C 1
ATOM 1078 O O . PRO A 1 135 ? -33.486 -0.920 12.839 1.00 90.88 135 PRO A O 1
ATOM 1081 N N . GLY A 1 136 ? -32.552 -2.642 13.954 1.00 88.62 136 GLY A N 1
ATOM 1082 C CA . GLY A 1 136 ? -33.107 -3.715 13.120 1.00 88.62 136 GLY A CA 1
ATOM 1083 C C . GLY A 1 136 ? -32.248 -4.123 11.917 1.00 88.62 136 GLY A C 1
ATOM 1084 O O . GLY A 1 136 ? -32.579 -5.112 11.271 1.00 88.62 136 GLY A O 1
ATOM 1085 N N . SER A 1 137 ? -31.139 -3.429 11.646 1.00 92.88 137 SER A N 1
ATOM 1086 C CA . SER A 1 137 ? -30.221 -3.743 10.547 1.00 92.88 137 SER A CA 1
ATOM 1087 C C . SER A 1 137 ? -28.849 -4.169 11.064 1.00 92.88 137 SER A C 1
ATOM 1089 O O . SER A 1 137 ? -28.314 -3.593 12.010 1.00 92.88 137 SER A O 1
ATOM 1091 N N . VAL A 1 138 ? -28.265 -5.197 10.446 1.00 93.00 138 VAL A N 1
ATOM 1092 C CA . VAL A 1 138 ? -26.917 -5.695 10.787 1.00 93.00 138 VAL A CA 1
ATOM 1093 C C . VAL A 1 138 ? -25.832 -5.176 9.842 1.00 93.00 138 VAL A C 1
ATOM 1095 O O . VAL A 1 138 ? -24.656 -5.424 10.093 1.00 93.00 138 VAL A O 1
ATOM 1098 N N . THR A 1 139 ? -26.210 -4.463 8.777 1.00 94.69 139 THR A N 1
ATOM 1099 C CA . THR A 1 139 ? -25.285 -3.915 7.770 1.00 94.69 139 THR A CA 1
ATOM 1100 C C . THR A 1 139 ? -25.395 -2.407 7.594 1.00 94.69 139 THR A C 1
ATOM 1102 O O . THR A 1 139 ? -24.472 -1.809 7.041 1.00 94.69 139 THR A O 1
ATOM 1105 N N . GLU A 1 140 ? -26.474 -1.781 8.074 1.00 96.56 140 GLU A N 1
ATOM 1106 C CA . GLU A 1 140 ? -26.667 -0.338 7.948 1.00 96.56 140 GLU A CA 1
ATOM 1107 C C . GLU A 1 140 ? -26.181 0.424 9.177 1.00 96.56 140 GLU A C 1
ATOM 1109 O O . GLU A 1 140 ? -26.502 0.087 10.321 1.00 96.56 140 GLU A O 1
ATOM 1114 N N . VAL A 1 141 ? -25.452 1.507 8.926 1.00 97.12 141 VAL A N 1
ATOM 1115 C CA . VAL A 1 141 ? -24.944 2.426 9.944 1.00 97.12 141 VAL A CA 1
ATOM 1116 C C . VAL A 1 141 ? -25.200 3.871 9.534 1.00 97.12 141 VAL A C 1
ATOM 1118 O O . VAL A 1 141 ? -25.188 4.210 8.352 1.00 97.12 141 VAL A O 1
ATOM 1121 N N . VAL A 1 142 ? -25.389 4.739 10.522 1.00 97.50 142 VAL A N 1
ATOM 1122 C CA . VAL A 1 142 ? -25.329 6.195 10.357 1.00 97.50 142 VAL A CA 1
ATOM 1123 C C . VAL A 1 142 ? -24.096 6.725 11.078 1.00 97.50 142 VAL A C 1
ATOM 1125 O O . VAL A 1 142 ? -23.772 6.261 12.169 1.00 97.50 142 VAL A O 1
ATOM 1128 N N . GLY A 1 143 ? -23.399 7.686 10.486 1.00 96.38 143 GLY A N 1
ATOM 1129 C CA . GLY A 1 143 ? -22.182 8.254 11.061 1.00 96.38 143 GLY A CA 1
ATOM 1130 C C . GLY A 1 143 ? -21.786 9.563 10.394 1.00 96.38 143 GLY A C 1
ATOM 1131 O O . GLY A 1 143 ? -22.509 10.096 9.549 1.00 96.38 143 GLY A O 1
ATOM 1132 N N . ILE A 1 144 ? -20.638 10.090 10.807 1.00 95.56 144 ILE A N 1
ATOM 1133 C CA . ILE A 1 144 ? -20.165 11.418 10.424 1.00 95.56 144 ILE A CA 1
ATOM 1134 C C . ILE A 1 144 ? -18.966 11.295 9.489 1.00 95.56 144 ILE A C 1
ATOM 1136 O O . ILE A 1 144 ? -17.904 10.835 9.901 1.00 95.56 144 ILE A O 1
ATOM 1140 N N . ALA A 1 145 ? -19.126 11.736 8.244 1.00 93.75 145 ALA A N 1
ATOM 1141 C CA . ALA A 1 145 ? -18.039 11.844 7.283 1.00 93.75 145 ALA A CA 1
ATOM 1142 C C . ALA A 1 145 ? -17.336 13.204 7.391 1.00 93.75 145 ALA A C 1
ATOM 1144 O O . ALA A 1 145 ? -17.980 14.253 7.297 1.00 93.75 145 ALA A O 1
ATOM 1145 N N . GLY A 1 146 ? -16.014 13.184 7.541 1.00 90.75 146 GLY A N 1
ATOM 1146 C CA . GLY A 1 146 ? -15.158 14.372 7.612 1.00 90.75 146 GLY A CA 1
ATOM 1147 C C . GLY A 1 146 ? -13.759 14.096 7.059 1.00 90.75 146 GLY A C 1
ATOM 1148 O O . GLY A 1 146 ? -13.475 12.979 6.620 1.00 90.75 146 GLY A O 1
ATOM 1149 N N . GLY A 1 147 ? -12.897 15.112 7.070 1.00 87.88 147 GLY A N 1
ATOM 1150 C CA . GLY A 1 147 ? -11.469 14.960 6.780 1.00 87.88 147 GLY A CA 1
ATOM 1151 C C . GLY A 1 147 ? -10.655 14.437 7.975 1.00 87.88 147 GLY A C 1
ATOM 1152 O O . GLY A 1 147 ? -11.231 14.013 8.984 1.00 87.88 147 GLY A O 1
ATOM 1153 N N . HIS A 1 148 ? -9.323 14.410 7.875 1.00 87.25 148 HIS A N 1
ATOM 1154 C CA . HIS A 1 148 ? -8.443 13.979 8.965 1.00 87.25 148 HIS A CA 1
ATOM 1155 C C . HIS A 1 148 ? -8.093 15.149 9.899 1.00 87.25 148 HIS A C 1
ATOM 1157 O O . HIS A 1 148 ? -8.222 14.988 11.113 1.00 87.25 148 HIS A O 1
ATOM 1163 N N . HIS A 1 149 ? -7.783 16.328 9.357 1.00 86.00 149 HIS A N 1
ATOM 1164 C CA . HIS A 1 149 ? -7.534 17.589 10.068 1.00 86.00 149 HIS A CA 1
ATOM 1165 C C . HIS A 1 149 ? -8.746 18.538 10.045 1.00 86.00 149 HIS A C 1
ATOM 1167 O O . HIS A 1 149 ? -8.613 19.751 9.892 1.00 86.00 149 HIS A O 1
ATOM 1173 N N . ASP A 1 150 ? -9.950 17.985 10.178 1.00 83.75 150 ASP A N 1
ATOM 1174 C CA . ASP A 1 150 ? -11.201 18.743 10.087 1.00 83.75 150 ASP A CA 1
ATOM 1175 C C . ASP A 1 150 ? -11.660 19.307 11.449 1.00 83.75 150 ASP A C 1
ATOM 1177 O O . ASP A 1 150 ? -11.030 19.110 12.493 1.00 83.75 150 ASP A O 1
ATOM 1181 N N . VAL A 1 151 ? -12.821 19.970 11.474 1.00 82.19 151 VAL A N 1
ATOM 1182 C CA . VAL A 1 151 ? -13.438 20.487 12.706 1.00 82.19 151 VAL A CA 1
ATOM 1183 C C . VAL A 1 151 ? -13.805 19.339 13.647 1.00 82.19 151 VAL A C 1
ATOM 1185 O O . VAL A 1 151 ? -14.885 18.777 13.523 1.00 82.19 151 VAL A O 1
ATOM 1188 N N . ALA A 1 152 ? -12.916 19.004 14.587 1.00 81.88 152 ALA A N 1
ATOM 1189 C CA . ALA A 1 152 ? -13.089 18.065 15.705 1.00 81.88 152 ALA A CA 1
ATOM 1190 C C . ALA A 1 152 ? -14.204 17.008 15.507 1.00 81.88 152 ALA A C 1
ATOM 1192 O O . ALA A 1 152 ? -15.202 16.989 16.230 1.00 81.88 152 ALA A O 1
ATOM 1193 N N . ARG A 1 153 ? -14.023 16.125 14.511 1.00 87.75 153 ARG A N 1
ATOM 1194 C CA . ARG A 1 153 ? -14.908 14.985 14.172 1.00 87.75 153 ARG A CA 1
ATOM 1195 C C . ARG A 1 153 ? -16.357 15.345 13.784 1.00 87.75 153 ARG A C 1
ATOM 1197 O O . ARG A 1 153 ? -17.192 14.447 13.695 1.00 87.75 153 ARG A O 1
ATOM 1204 N N . ALA A 1 154 ? -16.665 16.620 13.552 1.00 92.69 154 ALA A N 1
ATOM 1205 C CA . ALA A 1 154 ? -17.931 17.097 13.007 1.00 92.69 154 ALA A CA 1
ATOM 1206 C C . ALA A 1 154 ? -17.903 17.071 11.477 1.00 92.69 154 ALA A C 1
ATOM 1208 O O . ALA A 1 154 ? -16.868 17.325 10.866 1.00 92.69 154 ALA A O 1
ATOM 1209 N N . GLY A 1 155 ? -19.045 16.810 10.843 1.00 95.06 155 GLY A N 1
ATOM 1210 C CA . GLY A 1 155 ? -19.057 16.652 9.392 1.00 95.06 155 GLY A CA 1
ATOM 1211 C C . GLY A 1 155 ? -20.426 16.384 8.783 1.00 95.06 155 GLY A C 1
ATOM 1212 O O . GLY A 1 155 ? -21.455 16.763 9.345 1.00 95.06 155 GLY A O 1
ATOM 1213 N N . ARG A 1 156 ? -20.415 15.741 7.614 1.00 95.00 156 ARG A N 1
ATOM 1214 C CA . ARG A 1 156 ? -21.599 15.348 6.836 1.00 95.00 156 ARG A CA 1
ATOM 1215 C C . ARG A 1 156 ? -22.224 14.096 7.449 1.00 95.00 156 ARG A C 1
ATOM 1217 O O . ARG A 1 156 ? -21.503 13.173 7.819 1.00 95.00 156 ARG A O 1
ATOM 1224 N N . LEU A 1 157 ? -23.549 14.037 7.546 1.00 96.94 157 LEU A N 1
ATOM 1225 C CA . LEU A 1 157 ? -24.252 12.867 8.075 1.00 96.94 157 LEU A CA 1
ATOM 1226 C C . LEU A 1 157 ? -24.515 11.872 6.942 1.00 96.94 157 LEU A C 1
ATOM 1228 O O . LEU A 1 157 ? -25.288 12.177 6.036 1.00 96.94 157 LEU A O 1
ATOM 1232 N N . LEU A 1 158 ? -23.891 10.693 6.989 1.00 96.69 158 LEU A N 1
ATOM 1233 C CA . LEU A 1 158 ? -24.096 9.648 5.981 1.00 96.69 158 LEU A CA 1
ATOM 1234 C C . LEU A 1 158 ? -24.777 8.422 6.578 1.00 96.69 158 LEU A C 1
ATOM 1236 O O . LEU A 1 158 ? -24.429 7.971 7.672 1.00 96.69 158 LEU A O 1
ATOM 1240 N N . VAL A 1 159 ? -25.691 7.850 5.800 1.00 96.88 159 VAL A N 1
ATOM 1241 C CA . VAL A 1 159 ? -26.225 6.502 5.991 1.00 96.88 159 VAL A CA 1
ATOM 1242 C C . VAL A 1 159 ? -25.521 5.573 5.008 1.00 96.88 159 VAL A C 1
ATOM 1244 O O . VAL A 1 159 ? -25.515 5.826 3.800 1.00 96.88 159 VAL A O 1
ATOM 1247 N N . LEU A 1 160 ? -24.921 4.505 5.525 1.00 95.94 160 LEU A N 1
ATOM 1248 C CA . LEU A 1 160 ? -24.149 3.523 4.768 1.00 95.94 160 LEU A CA 1
ATOM 1249 C C . LEU A 1 160 ? -24.737 2.124 4.978 1.00 95.94 160 LEU A C 1
ATOM 1251 O O . LEU A 1 160 ? -25.150 1.802 6.086 1.00 95.94 160 LEU A O 1
ATOM 1255 N N . ASP A 1 161 ? -24.711 1.287 3.944 1.00 95.44 161 ASP A N 1
ATOM 1256 C CA . ASP A 1 161 ? -25.119 -0.119 3.967 1.00 95.44 161 ASP A CA 1
ATOM 1257 C C . ASP A 1 161 ? -23.991 -1.009 3.428 1.00 95.44 161 ASP A C 1
ATOM 1259 O O . ASP A 1 161 ? -23.759 -1.095 2.217 1.00 95.44 161 ASP A O 1
ATOM 1263 N N . ALA A 1 162 ? -23.310 -1.717 4.333 1.00 93.69 162 ALA A N 1
ATOM 1264 C CA . ALA A 1 162 ? -22.202 -2.610 3.996 1.00 93.69 162 ALA A CA 1
ATOM 1265 C C . ALA A 1 162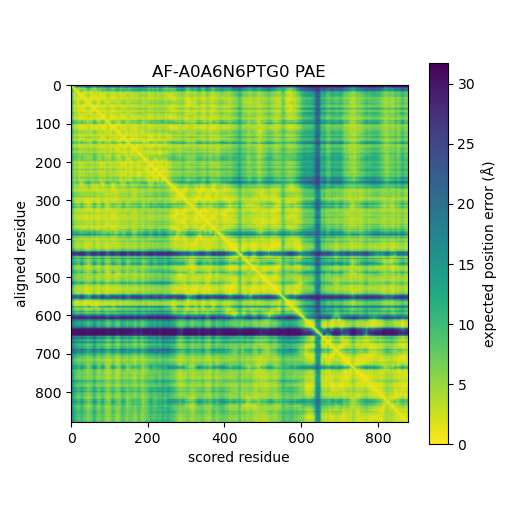 ? -22.623 -3.826 3.143 1.00 93.69 162 ALA A C 1
ATOM 1267 O O . ALA A 1 162 ? -21.758 -4.526 2.607 1.00 93.69 162 ALA A O 1
ATOM 1268 N N . ALA A 1 163 ? -23.929 -4.102 3.007 1.00 93.06 163 ALA A N 1
ATOM 1269 C CA . ALA A 1 163 ? -24.436 -5.127 2.097 1.00 93.06 163 ALA A CA 1
ATOM 1270 C C . ALA A 1 163 ? -24.394 -4.679 0.627 1.00 93.06 163 ALA A C 1
ATOM 1272 O O . ALA A 1 163 ? -24.215 -5.517 -0.254 1.00 93.06 163 ALA A O 1
ATOM 1273 N N . ARG A 1 164 ? -24.538 -3.371 0.365 1.00 93.00 164 ARG A N 1
ATOM 1274 C CA . ARG A 1 164 ? -24.574 -2.779 -0.987 1.00 93.00 164 ARG A CA 1
ATOM 1275 C C . ARG A 1 164 ? -23.195 -2.421 -1.530 1.00 93.00 164 ARG A C 1
ATOM 1277 O O . ARG A 1 164 ? -23.038 -2.246 -2.733 1.00 93.00 164 ARG A O 1
ATOM 1284 N N . GLY A 1 165 ? -22.213 -2.276 -0.650 1.00 92.00 165 GLY A N 1
ATOM 1285 C CA . GLY A 1 165 ? -20.838 -1.956 -1.002 1.00 92.00 165 GLY A CA 1
ATOM 1286 C C . GLY A 1 165 ? -20.047 -1.540 0.230 1.00 92.00 165 GLY A C 1
ATOM 1287 O O . GLY A 1 165 ? -20.603 -1.032 1.203 1.00 92.00 165 GLY A O 1
ATOM 1288 N N . ARG A 1 166 ? -18.738 -1.793 0.200 1.00 90.88 166 ARG A N 1
ATOM 1289 C CA . ARG A 1 166 ? -17.849 -1.541 1.346 1.00 90.88 166 ARG A CA 1
ATOM 1290 C C . ARG A 1 166 ? -16.689 -0.603 1.056 1.00 90.88 166 ARG A C 1
ATOM 1292 O O . ARG A 1 166 ? -15.967 -0.239 1.980 1.00 90.88 166 ARG A O 1
ATOM 1299 N N . ARG A 1 167 ? -16.518 -0.226 -0.210 1.00 89.94 167 ARG A N 1
ATOM 1300 C CA . ARG A 1 167 ? -15.427 0.631 -0.659 1.00 89.94 167 ARG A CA 1
ATOM 1301 C C . ARG A 1 167 ? -15.958 1.934 -1.221 1.00 89.94 167 ARG A C 1
ATOM 1303 O O . ARG A 1 167 ? -16.994 1.918 -1.880 1.00 89.94 167 ARG A O 1
ATOM 1310 N N . ASP A 1 168 ? -15.249 3.018 -0.938 1.00 90.69 168 ASP A N 1
ATOM 1311 C CA . ASP A 1 168 ? -15.513 4.367 -1.450 1.00 90.69 168 ASP A CA 1
ATOM 1312 C C . ASP A 1 168 ? -16.992 4.785 -1.346 1.00 90.69 168 ASP A C 1
ATOM 1314 O O . ASP A 1 168 ? -17.562 4.751 -0.251 1.00 90.69 168 ASP A O 1
ATOM 1318 N N . ASP A 1 169 ? -17.643 5.194 -2.440 1.00 91.31 169 ASP A N 1
ATOM 1319 C CA . ASP A 1 169 ? -19.078 5.524 -2.479 1.00 91.31 169 ASP A CA 1
ATOM 1320 C C . ASP A 1 169 ? -19.991 4.286 -2.537 1.00 91.31 169 ASP A C 1
ATOM 1322 O O . ASP A 1 169 ? -21.207 4.387 -2.351 1.00 91.31 169 ASP A O 1
ATOM 1326 N N . GLY A 1 170 ? -19.423 3.094 -2.715 1.00 91.75 170 GLY A N 1
ATOM 1327 C CA . GLY A 1 170 ? -20.144 1.830 -2.684 1.00 91.75 170 GLY A CA 1
ATOM 1328 C C . GLY A 1 170 ? -20.866 1.629 -1.353 1.00 91.75 170 GLY A C 1
ATOM 1329 O O . GLY A 1 170 ? -20.257 1.601 -0.284 1.00 91.75 170 GLY A O 1
ATOM 1330 N N . GLY A 1 171 ? -22.185 1.467 -1.409 1.00 92.69 171 GLY A N 1
ATOM 1331 C CA . GLY A 1 171 ? -23.025 1.299 -0.225 1.00 92.69 171 GLY A CA 1
ATOM 1332 C C . GLY A 1 171 ? -23.389 2.595 0.499 1.00 92.69 171 GLY A C 1
ATOM 1333 O O . GLY A 1 171 ? -24.033 2.527 1.541 1.00 92.69 171 GLY A O 1
ATOM 1334 N N . VAL A 1 172 ? -23.052 3.773 -0.036 1.00 95.62 172 VAL A N 1
ATOM 1335 C CA . VAL A 1 172 ? -23.660 5.023 0.439 1.00 95.62 172 VAL A CA 1
ATOM 1336 C C . VAL A 1 172 ? -25.146 5.001 0.089 1.00 95.62 172 VAL A C 1
ATOM 1338 O O . VAL A 1 172 ? -25.524 4.932 -1.079 1.00 95.62 172 VAL A O 1
ATOM 1341 N N . VAL A 1 173 ? -26.001 5.033 1.109 1.00 95.25 173 VAL A N 1
ATOM 1342 C CA . VAL A 1 173 ? -27.458 5.057 0.935 1.00 95.25 173 VAL A CA 1
ATOM 1343 C C . VAL A 1 173 ? -27.926 6.488 0.716 1.00 95.25 173 VAL A C 1
ATOM 1345 O O . VAL A 1 173 ? -28.693 6.748 -0.209 1.00 95.25 173 VAL A O 1
ATOM 1348 N N . GLN A 1 174 ? -27.475 7.406 1.572 1.00 95.00 174 GLN A N 1
ATOM 1349 C CA . GLN A 1 174 ? -27.862 8.811 1.529 1.00 95.00 174 GLN A CA 1
ATOM 1350 C C . GLN A 1 174 ? -26.897 9.666 2.357 1.00 95.00 174 GLN A C 1
ATOM 1352 O O . GLN A 1 174 ? -26.434 9.251 3.419 1.00 95.00 174 GLN A O 1
ATOM 1357 N N . GLU A 1 175 ? -26.654 10.888 1.896 1.00 96.06 175 GLU A N 1
ATOM 1358 C CA . GLU A 1 175 ? -26.228 11.999 2.745 1.00 96.06 175 GLU A CA 1
ATOM 1359 C C . GLU A 1 175 ? -27.459 12.784 3.205 1.00 96.06 175 GLU A C 1
ATOM 1361 O O . GLU A 1 175 ? -28.361 13.038 2.406 1.00 96.06 175 GLU A O 1
ATOM 1366 N N . ILE A 1 176 ? -27.507 13.164 4.480 1.00 96.31 176 ILE A N 1
ATOM 1367 C CA . ILE A 1 176 ? -28.603 13.950 5.047 1.00 96.31 176 ILE A CA 1
ATOM 1368 C C . ILE A 1 176 ? -28.071 15.343 5.430 1.00 96.31 176 ILE A C 1
ATOM 1370 O O . ILE A 1 176 ? -27.179 15.427 6.278 1.00 96.31 176 ILE A O 1
ATOM 1374 N N . PRO A 1 177 ? -28.630 16.439 4.878 1.00 95.56 177 PRO A N 1
ATOM 1375 C CA . PRO A 1 177 ? -29.635 16.477 3.812 1.00 95.56 177 PRO A CA 1
ATOM 1376 C C . PRO A 1 177 ? -29.040 16.138 2.430 1.00 95.56 177 PRO A C 1
ATOM 1378 O O . PRO A 1 177 ? -27.884 16.446 2.150 1.00 95.56 177 PRO A O 1
ATOM 1381 N N . GLY A 1 178 ? -29.837 15.557 1.534 1.00 94.50 178 GLY A N 1
ATOM 1382 C CA . GLY A 1 178 ? -29.370 15.105 0.220 1.00 94.50 178 GLY A CA 1
ATOM 1383 C C . GLY A 1 178 ? -30.233 14.025 -0.435 1.00 94.50 178 GLY A C 1
ATOM 1384 O O . GLY A 1 178 ? -29.735 13.260 -1.263 1.00 94.50 178 GLY A O 1
ATOM 1385 N N . ARG A 1 179 ? -31.521 13.925 -0.095 1.00 94.38 179 ARG A N 1
ATOM 1386 C CA . ARG A 1 179 ? -32.407 12.860 -0.570 1.00 94.38 179 ARG A CA 1
ATOM 1387 C C . ARG A 1 179 ? -32.444 12.782 -2.094 1.00 94.38 179 ARG A C 1
ATOM 1389 O O . ARG A 1 179 ? -32.746 13.750 -2.788 1.00 94.38 179 ARG A O 1
ATOM 1396 N N . GLY A 1 180 ? -32.197 11.579 -2.608 1.00 91.69 180 GLY A N 1
ATOM 1397 C CA . GLY A 1 180 ? -32.231 11.286 -4.043 1.00 91.69 180 GLY A CA 1
ATOM 1398 C C . GLY A 1 180 ? -31.063 11.875 -4.836 1.00 91.69 180 GLY A C 1
ATOM 1399 O O . GLY A 1 180 ? -31.018 11.697 -6.051 1.00 91.69 180 GLY A O 1
ATOM 1400 N N . LYS A 1 181 ? -30.116 12.553 -4.177 1.00 93.62 181 LYS A N 1
ATOM 1401 C CA . LYS A 1 181 ? -28.883 13.023 -4.805 1.00 93.62 181 LYS A CA 1
ATOM 1402 C C . LYS A 1 181 ? -27.811 11.949 -4.683 1.00 93.62 181 LYS A C 1
ATOM 1404 O O . LYS A 1 181 ? -27.697 11.280 -3.657 1.00 93.62 181 LYS A O 1
ATOM 1409 N N . ARG A 1 182 ? -27.012 11.800 -5.738 1.00 92.06 182 ARG A N 1
ATOM 1410 C CA . ARG A 1 182 ? -25.780 11.015 -5.669 1.00 92.06 182 ARG A CA 1
ATOM 1411 C C . ARG A 1 182 ? -24.789 11.738 -4.755 1.00 92.06 182 ARG A C 1
ATOM 1413 O O . ARG A 1 182 ? -24.668 12.958 -4.828 1.00 92.06 182 ARG A O 1
ATOM 1420 N N . VAL A 1 183 ? -24.095 10.976 -3.916 1.00 91.38 183 VAL A N 1
ATOM 1421 C CA . VAL A 1 183 ? -23.015 11.480 -3.066 1.00 91.38 183 VAL A CA 1
ATOM 1422 C C . VAL A 1 183 ? -21.703 11.304 -3.815 1.00 91.38 183 VAL A C 1
ATOM 1424 O O . VAL A 1 183 ? -21.320 10.178 -4.122 1.00 91.38 183 VAL A O 1
ATOM 1427 N N . ASP A 1 184 ? -21.018 12.405 -4.113 1.00 89.38 184 ASP A N 1
ATOM 1428 C CA . ASP A 1 184 ? -19.712 12.335 -4.765 1.00 89.38 184 ASP A CA 1
ATOM 1429 C C . ASP A 1 184 ? -18.615 11.956 -3.746 1.00 89.38 184 ASP A C 1
ATOM 1431 O O . ASP A 1 184 ? -18.557 12.560 -2.661 1.00 89.38 184 ASP A O 1
ATOM 1435 N N . PRO A 1 185 ? -17.741 10.975 -4.063 1.00 89.81 185 PRO A N 1
ATOM 1436 C CA . PRO A 1 185 ? -16.686 10.497 -3.169 1.00 89.81 185 PRO A CA 1
ATOM 1437 C C . PRO A 1 185 ? -15.494 11.463 -3.120 1.00 89.81 185 PRO A C 1
ATOM 1439 O O . PRO A 1 185 ? -14.407 11.185 -3.619 1.00 89.81 185 PRO A O 1
ATOM 1442 N N . VAL A 1 186 ? -15.696 12.640 -2.532 1.00 86.81 186 VAL A N 1
ATOM 1443 C CA . VAL A 1 186 ? -14.653 13.669 -2.423 1.00 86.81 186 VAL A CA 1
ATOM 1444 C C . VAL A 1 186 ? -13.597 13.257 -1.391 1.00 86.81 186 VAL A C 1
ATOM 1446 O O . VAL A 1 186 ? -13.896 13.135 -0.202 1.00 86.81 186 VAL A O 1
ATOM 1449 N N . VAL A 1 187 ? -12.351 13.104 -1.840 1.00 85.62 187 VAL A N 1
ATOM 1450 C CA . VAL A 1 187 ? -11.168 12.859 -1.000 1.00 85.62 187 VAL A CA 1
ATOM 1451 C C . VAL A 1 187 ? -10.594 14.211 -0.569 1.00 85.62 187 VAL A C 1
ATOM 1453 O O . VAL A 1 187 ? -10.147 14.974 -1.418 1.00 85.62 187 VAL A O 1
ATOM 1456 N N . ARG A 1 188 ? -10.668 14.558 0.728 1.00 84.38 188 ARG A N 1
ATOM 1457 C CA . ARG A 1 188 ? -10.190 15.856 1.253 1.00 84.38 188 ARG A CA 1
ATOM 1458 C C . ARG A 1 188 ? -9.924 15.819 2.762 1.00 84.38 188 ARG A C 1
ATOM 1460 O O . ARG A 1 188 ? -10.766 15.338 3.514 1.00 84.38 188 ARG A O 1
ATOM 1467 N N . ASP A 1 189 ? -8.799 16.387 3.197 1.00 80.12 189 ASP A N 1
ATOM 1468 C CA . ASP A 1 189 ? -8.356 16.403 4.602 1.00 80.12 189 ASP A CA 1
ATOM 1469 C C . ASP A 1 189 ? -9.048 17.483 5.476 1.00 80.12 189 ASP A C 1
ATOM 1471 O O . ASP A 1 189 ? -9.266 17.294 6.669 1.00 80.12 189 ASP A O 1
ATOM 1475 N N . GLY A 1 190 ? -9.539 18.564 4.862 1.00 82.94 190 GLY A N 1
ATOM 1476 C CA . GLY A 1 190 ? -10.395 19.585 5.487 1.00 82.94 190 GLY A CA 1
ATOM 1477 C C . GLY A 1 190 ? -11.804 19.622 4.892 1.00 82.94 190 GLY A C 1
ATOM 1478 O O . GLY A 1 190 ? -12.279 20.692 4.499 1.00 82.94 190 GLY A O 1
ATOM 1479 N N . LEU A 1 191 ? -12.448 18.456 4.745 1.00 86.62 191 LEU A N 1
ATOM 1480 C CA . LEU A 1 191 ? -13.690 18.276 3.984 1.00 86.62 191 LEU A CA 1
ATOM 1481 C C . LEU A 1 191 ? -14.775 19.313 4.306 1.00 86.62 191 LEU A C 1
ATOM 1483 O O . LEU A 1 191 ? -15.366 19.839 3.363 1.00 86.62 191 LEU A O 1
ATOM 1487 N N . VAL A 1 192 ? -15.045 19.622 5.581 1.00 88.56 192 VAL A N 1
ATOM 1488 C CA . VAL A 1 192 ? -16.065 20.619 5.974 1.00 88.56 192 VAL A CA 1
ATOM 1489 C C . VAL A 1 192 ? -15.489 21.939 6.491 1.00 88.56 192 VAL A C 1
ATOM 1491 O O . VAL A 1 192 ? -16.173 22.968 6.422 1.00 88.56 192 VAL A O 1
ATOM 1494 N N . GLN A 1 193 ? -14.251 21.948 6.992 1.00 86.75 193 GLN A N 1
ATOM 1495 C CA . GLN A 1 193 ? -13.556 23.161 7.427 1.00 86.75 193 GLN A CA 1
ATOM 1496 C C . GLN A 1 193 ? -13.201 24.079 6.255 1.00 86.75 193 GLN A C 1
ATOM 1498 O O . GLN A 1 193 ? -13.555 25.257 6.277 1.00 86.75 193 GLN A O 1
ATOM 1503 N N . GLU A 1 194 ? -12.540 23.560 5.220 1.00 83.50 194 GLU A N 1
ATOM 1504 C CA . GLU A 1 194 ? -12.091 24.367 4.077 1.00 83.50 194 GLU A CA 1
ATOM 1505 C C . GLU A 1 194 ? -13.256 24.778 3.181 1.00 83.50 194 GLU A C 1
ATOM 1507 O O . GLU A 1 194 ? -13.297 25.895 2.673 1.00 83.50 194 GLU A O 1
ATOM 1512 N N . THR A 1 195 ? -14.232 23.887 3.013 1.00 82.81 195 THR A N 1
ATOM 1513 C CA . THR A 1 195 ? -15.415 24.146 2.180 1.00 82.81 195 THR A CA 1
ATOM 1514 C C . THR A 1 195 ? -16.468 24.992 2.889 1.00 82.81 195 THR A C 1
ATOM 1516 O O . THR A 1 195 ? -17.450 25.382 2.262 1.00 82.81 195 THR A O 1
ATOM 1519 N N . GLN A 1 196 ? -16.293 25.256 4.193 1.00 86.38 196 GLN A N 1
ATOM 1520 C CA . GLN A 1 196 ? -17.302 25.893 5.046 1.00 86.38 196 GLN A CA 1
ATOM 1521 C C . GLN A 1 196 ? -18.677 25.210 4.917 1.00 86.38 196 GLN A C 1
ATOM 1523 O O . GLN A 1 196 ? -19.715 25.869 4.916 1.00 86.38 196 GLN A O 1
ATOM 1528 N N . SER A 1 197 ? -18.686 23.878 4.795 1.00 87.44 197 SER A N 1
ATOM 1529 C CA . SER A 1 197 ? -19.916 23.110 4.601 1.00 87.44 197 SER A CA 1
ATOM 1530 C C . SER A 1 197 ? -20.750 23.049 5.885 1.00 87.44 197 SER A C 1
ATOM 1532 O O . SER A 1 197 ? -20.226 22.784 6.976 1.00 87.44 197 SER A O 1
ATOM 1534 N N . TYR A 1 198 ? -22.050 23.312 5.734 1.00 93.06 198 TYR A N 1
ATOM 1535 C CA . TYR A 1 198 ? -23.089 23.262 6.761 1.00 93.06 198 TYR A CA 1
ATOM 1536 C C . TYR A 1 198 ? -24.380 22.658 6.166 1.00 93.06 198 TYR A C 1
ATOM 1538 O O . TYR A 1 198 ? -24.615 22.827 4.967 1.00 93.06 198 TYR A O 1
ATOM 1546 N N . PRO A 1 199 ? -25.254 22.018 6.968 1.00 95.00 199 PRO A N 1
ATOM 1547 C CA . PRO A 1 199 ? -25.138 21.777 8.411 1.00 95.00 199 PRO A CA 1
ATOM 1548 C C . PRO A 1 199 ? -23.985 20.830 8.768 1.00 95.00 199 PRO A C 1
ATOM 1550 O O . PRO A 1 199 ? -23.653 19.922 8.012 1.00 95.00 199 PRO A O 1
ATOM 1553 N N . ARG A 1 200 ? -23.378 21.041 9.941 1.00 95.12 200 ARG A N 1
ATOM 1554 C CA . ARG A 1 200 ? -22.389 20.115 10.516 1.00 95.12 200 ARG A CA 1
ATOM 1555 C C . ARG A 1 200 ? -23.048 19.278 11.594 1.00 95.12 200 ARG A C 1
ATOM 1557 O O . ARG A 1 200 ? -23.751 19.829 12.440 1.00 95.12 200 ARG A O 1
ATOM 1564 N N . PHE A 1 201 ? -22.780 17.980 11.585 1.00 96.56 201 PHE A N 1
ATOM 1565 C CA . PHE A 1 201 ? -23.377 17.012 12.497 1.00 96.56 201 PHE A CA 1
ATOM 1566 C C . PHE A 1 201 ? -22.331 16.330 13.376 1.00 96.56 201 PHE A C 1
ATOM 1568 O O . PHE A 1 201 ? -21.171 16.186 12.986 1.00 96.56 201 PHE A O 1
ATOM 1575 N N . LEU A 1 202 ? -22.768 15.892 14.555 1.00 95.19 202 LEU A N 1
ATOM 1576 C CA . LEU A 1 202 ? -22.005 15.132 15.540 1.00 95.19 202 LEU A CA 1
ATOM 1577 C C . LEU A 1 202 ? -22.899 14.094 16.232 1.00 95.19 202 LEU A C 1
ATOM 1579 O O . LEU A 1 202 ? -24.102 14.306 16.392 1.00 95.19 202 LEU A O 1
ATOM 1583 N N . MET A 1 203 ? -22.274 12.998 16.682 1.00 93.88 203 MET A N 1
ATOM 1584 C CA . MET A 1 203 ? -22.851 12.007 17.604 1.00 93.88 203 MET A CA 1
ATOM 1585 C C . MET A 1 203 ? -24.281 11.556 17.237 1.00 93.88 203 MET A C 1
ATOM 1587 O O . MET A 1 203 ? -25.219 11.806 17.999 1.00 93.88 203 MET A O 1
ATOM 1591 N N . PRO A 1 204 ? -24.495 10.911 16.076 1.00 96.50 204 PRO A N 1
ATOM 1592 C CA . PRO A 1 204 ? -25.828 10.468 15.705 1.00 96.50 204 PRO A CA 1
ATOM 1593 C C . PRO A 1 204 ? -26.330 9.358 16.634 1.00 96.50 204 PRO A C 1
ATOM 1595 O O . PRO A 1 204 ? -25.600 8.437 16.989 1.00 96.50 204 PRO A O 1
ATOM 1598 N N . ALA A 1 205 ? -27.610 9.423 16.984 1.00 95.62 205 ALA A N 1
ATOM 1599 C CA . ALA A 1 205 ? -28.345 8.418 17.738 1.00 95.62 205 ALA A CA 1
ATOM 1600 C C . ALA A 1 205 ? -29.591 8.000 16.929 1.00 95.62 205 ALA A C 1
ATOM 1602 O O . ALA A 1 205 ? -30.628 8.672 16.983 1.00 95.62 205 ALA A O 1
ATOM 1603 N N . PRO A 1 206 ? -29.507 6.921 16.127 1.00 95.12 206 PRO A N 1
ATOM 1604 C CA . PRO A 1 206 ? -30.613 6.488 15.281 1.00 95.12 206 PRO A CA 1
ATOM 1605 C C . PRO A 1 206 ? -31.792 5.972 16.117 1.00 95.12 206 PRO A C 1
ATOM 1607 O O . PRO A 1 206 ? -31.629 5.119 16.987 1.00 95.12 206 PRO A O 1
ATOM 1610 N N . LEU A 1 207 ? -32.999 6.456 15.814 1.00 93.75 207 LEU A N 1
ATOM 1611 C CA . LEU A 1 207 ? -34.257 5.969 16.400 1.00 93.75 207 LEU A CA 1
ATOM 1612 C C . LEU A 1 207 ? -34.877 4.832 15.567 1.00 93.75 207 LEU A C 1
ATOM 1614 O O . LEU A 1 207 ? -35.745 4.103 16.038 1.00 93.75 207 LEU A O 1
ATOM 1618 N N . GLY A 1 208 ? -34.430 4.687 14.319 1.00 92.19 208 GLY A N 1
ATOM 1619 C CA . GLY A 1 208 ? -34.831 3.669 13.353 1.00 92.19 208 GLY A CA 1
ATOM 1620 C C . GLY A 1 208 ? -34.241 3.991 11.979 1.00 92.19 208 GLY A C 1
ATOM 1621 O O . GLY A 1 208 ? -33.355 4.834 11.871 1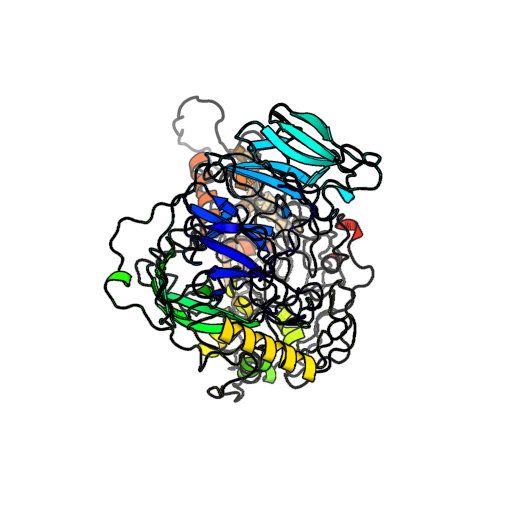.00 92.19 208 GLY A O 1
ATOM 1622 N N . ALA A 1 209 ? -34.770 3.376 10.920 1.00 92.56 209 ALA A N 1
ATOM 1623 C CA . ALA A 1 209 ? -34.288 3.586 9.546 1.00 92.56 209 ALA A CA 1
ATOM 1624 C C . ALA A 1 209 ? -34.601 4.973 8.951 1.00 92.56 209 ALA A C 1
ATOM 1626 O O . ALA A 1 209 ? -34.099 5.310 7.887 1.00 92.56 209 ALA A O 1
ATOM 1627 N N . ARG A 1 210 ? -35.478 5.756 9.594 1.00 95.06 210 ARG A N 1
ATOM 1628 C CA . ARG A 1 210 ? -35.955 7.041 9.055 1.00 95.06 210 ARG A CA 1
ATOM 1629 C C . ARG A 1 210 ? -35.515 8.258 9.850 1.00 95.06 210 ARG A C 1
ATOM 1631 O O . ARG A 1 210 ? -35.371 9.310 9.249 1.00 95.06 210 ARG A O 1
ATOM 1638 N N . TYR A 1 211 ? -35.364 8.126 11.166 1.00 96.19 211 TYR A N 1
ATOM 1639 C CA . TYR A 1 211 ? -35.208 9.251 12.085 1.00 96.19 211 TYR A CA 1
ATOM 1640 C C . TYR A 1 211 ? -33.964 9.070 12.947 1.00 96.19 211 TYR A C 1
ATOM 1642 O O . TYR A 1 211 ? -33.737 7.988 13.501 1.00 96.19 211 TYR A O 1
ATOM 1650 N N . HIS A 1 212 ? -33.206 10.147 13.117 1.00 96.75 212 HIS A N 1
ATOM 1651 C CA . HIS A 1 212 ? -31.990 10.184 13.919 1.00 96.75 212 HIS A CA 1
ATOM 1652 C C . HIS A 1 212 ? -32.005 11.430 14.809 1.00 96.75 212 HIS A C 1
ATOM 1654 O O . HIS A 1 212 ? -32.345 12.521 14.356 1.00 96.75 212 HIS A O 1
ATOM 1660 N N . LEU A 1 213 ? -31.630 11.276 16.078 1.00 97.44 213 LEU A N 1
ATOM 1661 C CA . LEU A 1 213 ? -31.242 12.419 16.900 1.00 97.44 213 LEU A CA 1
ATOM 1662 C C . LEU A 1 213 ? -29.773 12.719 16.634 1.00 97.44 213 LEU A C 1
ATOM 1664 O O . LEU A 1 213 ? -28.959 11.801 16.596 1.00 97.44 213 LEU A O 1
ATOM 1668 N N . VAL A 1 214 ? -29.427 13.985 16.458 1.00 97.44 214 VAL A N 1
ATOM 1669 C CA . VAL A 1 214 ? -28.052 14.414 16.174 1.00 97.44 214 VAL A CA 1
ATOM 1670 C C . VAL A 1 214 ? -27.753 15.703 16.921 1.00 97.44 214 VAL A C 1
ATOM 1672 O O . VAL A 1 214 ? -28.647 16.527 17.122 1.00 97.44 214 VAL A O 1
ATOM 1675 N N . ALA A 1 215 ? -26.499 15.904 17.310 1.00 97.25 215 ALA A N 1
ATOM 1676 C CA . ALA A 1 215 ? -26.027 17.253 17.577 1.00 97.25 215 ALA A CA 1
ATOM 1677 C C . ALA A 1 215 ? -25.740 17.925 16.232 1.00 97.25 215 ALA A C 1
ATOM 1679 O O . ALA A 1 215 ? -25.093 17.326 15.369 1.00 97.25 215 ALA A O 1
ATOM 1680 N N . ALA A 1 216 ? -26.226 19.145 16.030 1.00 96.94 216 ALA A N 1
ATOM 1681 C CA . ALA A 1 216 ? -26.002 19.864 14.786 1.00 96.94 216 ALA A CA 1
ATOM 1682 C C . ALA A 1 216 ? -25.696 21.341 15.008 1.00 96.94 216 ALA A C 1
ATOM 1684 O O . ALA A 1 216 ? -26.161 21.975 15.958 1.00 96.94 216 ALA A O 1
ATOM 1685 N N . LYS A 1 217 ? -24.934 21.882 14.062 1.00 95.19 217 LYS A N 1
ATOM 1686 C CA . LYS A 1 217 ? -24.690 23.307 13.881 1.00 95.19 217 LYS A CA 1
ATOM 1687 C C . LYS A 1 217 ? -25.111 23.664 12.450 1.00 95.19 217 LYS A C 1
ATOM 1689 O O . LYS A 1 217 ? -24.365 23.360 11.519 1.00 95.19 217 LYS A O 1
ATOM 1694 N N . PRO A 1 218 ? -26.304 24.256 12.244 1.00 95.44 218 PRO A N 1
ATOM 1695 C CA . PRO A 1 218 ? -26.832 24.514 10.900 1.00 95.44 218 PRO A CA 1
ATOM 1696 C C . PRO A 1 218 ? -26.107 25.590 10.092 1.00 95.44 218 PRO A C 1
ATOM 1698 O O . PRO A 1 218 ? -26.216 25.605 8.873 1.00 95.44 218 PRO A O 1
ATOM 1701 N N . SER A 1 219 ? -25.391 26.501 10.750 1.00 94.62 219 SER A N 1
ATOM 1702 C CA . SER A 1 219 ? -24.601 27.550 10.100 1.00 94.62 219 SER A CA 1
ATOM 1703 C C . SER A 1 219 ? -23.422 27.965 10.981 1.00 94.62 219 SER A C 1
ATOM 1705 O O . SER A 1 219 ? -23.376 27.630 12.168 1.00 94.62 219 SER A O 1
ATOM 1707 N N . ALA A 1 220 ? -22.484 28.746 10.440 1.00 92.12 220 ALA A N 1
ATOM 1708 C CA . ALA A 1 220 ? -21.341 29.255 11.200 1.00 92.12 220 ALA A CA 1
ATOM 1709 C C . ALA A 1 220 ? -21.746 30.007 12.483 1.00 92.12 220 ALA A C 1
ATOM 1711 O O . ALA A 1 220 ? -21.109 29.819 13.523 1.00 92.12 220 ALA A O 1
ATOM 1712 N N . GLY A 1 221 ? -22.839 30.776 12.437 1.00 92.62 221 GLY A N 1
ATOM 1713 C CA . GLY A 1 221 ? -23.351 31.552 13.572 1.00 92.62 221 GLY A CA 1
ATOM 1714 C C . GLY A 1 221 ? -24.270 30.791 14.535 1.00 92.62 221 GLY A C 1
ATOM 1715 O O . GLY A 1 221 ? -24.544 31.293 15.617 1.00 92.62 221 GLY A O 1
ATOM 1716 N N . SER A 1 222 ? -24.744 29.592 14.181 1.00 94.31 222 SER A N 1
ATOM 1717 C CA . SER A 1 222 ? -25.684 28.833 15.023 1.00 94.31 222 SER A CA 1
ATOM 1718 C C . SER A 1 222 ? -25.017 28.250 16.271 1.00 94.31 222 SER A C 1
ATOM 1720 O O . SER A 1 222 ? -23.832 27.915 16.241 1.00 94.31 222 SER A O 1
ATOM 1722 N N . LEU A 1 223 ? -25.770 28.045 17.350 1.00 95.44 223 LEU A N 1
ATOM 1723 C CA . LEU A 1 223 ? -25.301 27.248 18.486 1.00 95.44 223 LEU A CA 1
ATOM 1724 C C . LEU A 1 223 ? -25.213 25.758 18.110 1.00 95.44 223 LEU A C 1
ATOM 1726 O O . LEU A 1 223 ? -25.760 25.316 17.097 1.00 95.44 223 LEU A O 1
ATOM 1730 N N . TRP A 1 224 ? -24.498 24.982 18.927 1.00 95.69 224 TRP A N 1
ATOM 1731 C CA . TRP A 1 224 ? -24.588 23.522 18.887 1.00 95.69 224 TRP A CA 1
ATOM 1732 C C . TRP A 1 224 ? -25.834 23.085 19.659 1.00 95.69 224 TRP A C 1
ATOM 1734 O O . TRP A 1 224 ? -25.877 23.207 20.885 1.00 95.69 224 TRP A O 1
ATOM 1744 N N . GLY A 1 225 ? -26.831 22.583 18.932 1.00 96.81 225 GLY A N 1
ATOM 1745 C CA . GLY A 1 225 ? -28.101 22.113 19.486 1.00 96.81 225 GLY A CA 1
ATOM 1746 C C . GLY A 1 225 ? -28.371 20.645 19.170 1.00 96.81 225 GLY A C 1
ATOM 1747 O O . GLY A 1 225 ? -27.677 20.030 18.360 1.00 96.81 225 GLY A O 1
ATOM 1748 N N . ILE A 1 226 ? -29.416 20.093 19.784 1.00 97.94 226 ILE A N 1
ATOM 1749 C CA . ILE A 1 226 ? -29.943 18.761 19.477 1.00 97.94 226 ILE A CA 1
ATOM 1750 C C . ILE A 1 226 ? -31.078 18.890 18.465 1.00 97.94 226 ILE A C 1
ATOM 1752 O O . ILE A 1 226 ? -32.028 19.647 18.675 1.00 97.94 226 ILE A O 1
ATOM 1756 N N . TYR A 1 227 ? -30.989 18.116 17.388 1.00 98.19 227 TYR A N 1
ATOM 1757 C CA . TYR A 1 227 ? -31.921 18.128 16.268 1.00 98.19 227 TYR A CA 1
ATOM 1758 C C . TYR A 1 227 ? -32.489 16.730 16.025 1.00 98.19 227 TYR A C 1
ATOM 1760 O O . TYR A 1 227 ? -31.803 15.721 16.203 1.00 98.19 227 TYR A O 1
ATOM 1768 N N . LEU A 1 228 ? -33.742 16.682 15.579 1.00 97.88 228 LEU A N 1
ATOM 1769 C CA . LEU A 1 228 ? -34.322 15.524 14.915 1.00 97.88 228 LEU A CA 1
ATOM 1770 C C . LEU A 1 228 ? -34.093 15.683 13.413 1.00 97.88 228 LEU A C 1
ATOM 1772 O O . LEU A 1 228 ? -34.573 16.648 12.814 1.00 97.88 228 LEU A O 1
ATOM 1776 N N . VAL A 1 229 ? -33.366 14.740 12.823 1.00 97.81 229 VAL A N 1
ATOM 1777 C CA . VAL A 1 229 ? -33.127 14.684 11.380 1.00 97.81 229 VAL A CA 1
ATOM 1778 C C . VAL A 1 229 ? -33.707 13.415 10.785 1.00 97.81 229 VAL A C 1
ATOM 1780 O O . VAL A 1 229 ? -33.810 12.389 11.466 1.00 97.81 229 VAL A O 1
ATOM 1783 N N . ASP A 1 230 ? -34.085 13.473 9.514 1.00 96.00 230 ASP A N 1
ATOM 1784 C CA . ASP A 1 230 ? -34.635 12.320 8.816 1.00 96.00 230 ASP A CA 1
ATOM 1785 C C . ASP A 1 230 ? -34.146 12.177 7.374 1.00 96.00 230 ASP A C 1
ATOM 1787 O O . ASP A 1 230 ? -33.565 13.081 6.775 1.00 96.00 230 ASP A O 1
ATOM 1791 N N . VAL A 1 231 ? -34.408 11.001 6.806 1.00 95.31 231 VAL A N 1
ATOM 1792 C CA . VAL A 1 231 ? -34.096 10.662 5.406 1.00 95.31 231 VAL A CA 1
ATOM 1793 C C . VAL A 1 231 ? -34.898 11.487 4.385 1.00 95.31 231 VAL A C 1
ATOM 1795 O O . VAL A 1 231 ? -34.688 11.357 3.179 1.00 95.31 231 VAL A O 1
ATOM 1798 N N . PHE A 1 232 ? -35.835 12.326 4.838 1.00 96.06 232 PHE A N 1
ATOM 1799 C CA . PHE A 1 232 ? -36.601 13.259 4.014 1.00 96.06 232 PHE A CA 1
ATOM 1800 C C . PHE A 1 232 ? -35.999 14.670 3.994 1.00 96.06 232 PHE A C 1
ATOM 1802 O O . PHE A 1 232 ? -36.624 15.570 3.439 1.00 96.06 232 PHE A O 1
ATOM 1809 N N . ASP A 1 233 ? -34.784 14.826 4.531 1.00 95.75 233 ASP A N 1
ATOM 1810 C CA . ASP A 1 233 ? -34.013 16.068 4.643 1.00 95.75 233 ASP A CA 1
ATOM 1811 C C . ASP A 1 233 ? -34.591 17.090 5.632 1.00 95.75 233 ASP A C 1
ATOM 1813 O O . ASP A 1 233 ? -34.172 18.250 5.641 1.00 95.75 233 ASP A O 1
ATOM 1817 N N . ASN A 1 234 ? -35.513 16.682 6.512 1.00 96.94 234 ASN A N 1
ATOM 1818 C CA . ASN A 1 234 ? -35.943 17.566 7.590 1.00 96.94 234 ASN A CA 1
ATOM 1819 C C . ASN A 1 234 ? -34.831 17.674 8.639 1.00 96.94 234 ASN A C 1
ATOM 1821 O O . ASN A 1 234 ? -34.271 16.667 9.068 1.00 96.94 234 ASN A O 1
ATOM 1825 N N . VAL A 1 235 ? -34.548 18.900 9.088 1.00 96.56 235 VAL A N 1
ATOM 1826 C CA . VAL A 1 235 ? -33.602 19.199 10.174 1.00 96.56 235 VAL A CA 1
ATOM 1827 C C . VAL A 1 235 ? -34.317 20.074 11.199 1.00 96.56 235 VAL A C 1
ATOM 1829 O O . VAL A 1 235 ? -34.375 21.293 11.068 1.00 96.56 235 VAL A O 1
ATOM 1832 N N . THR A 1 236 ? -34.935 19.444 12.197 1.00 97.56 236 THR A N 1
ATOM 1833 C CA . THR A 1 236 ? -35.790 20.121 13.184 1.00 97.56 236 THR A CA 1
ATOM 1834 C C . THR A 1 236 ? -35.054 20.308 14.503 1.00 97.56 236 THR A C 1
ATOM 1836 O O . THR A 1 236 ? -34.683 19.327 15.146 1.00 97.56 236 THR A O 1
ATOM 1839 N N . LEU A 1 237 ? -34.863 21.559 14.925 1.00 97.81 237 LEU A N 1
ATOM 1840 C CA . LEU A 1 237 ? -34.298 21.885 16.235 1.00 97.81 237 LEU A CA 1
ATOM 1841 C C . LEU A 1 237 ? -35.229 21.381 17.345 1.00 97.81 237 LEU A C 1
ATOM 1843 O O . LEU A 1 237 ? -36.413 21.714 17.361 1.00 97.81 237 LEU A O 1
ATOM 1847 N N . LEU A 1 238 ? -34.686 20.606 18.283 1.00 97.00 238 LEU A N 1
ATOM 1848 C CA . LEU A 1 238 ? -35.393 20.205 19.501 1.00 97.00 238 LEU A CA 1
ATOM 1849 C C . LEU A 1 238 ? -35.000 21.088 20.681 1.00 97.00 238 LEU A C 1
ATOM 1851 O O . LEU A 1 238 ? -35.860 21.484 21.466 1.00 97.00 238 LEU A O 1
ATOM 1855 N N . HIS A 1 239 ? -33.703 21.370 20.826 1.00 96.56 239 HIS A N 1
ATOM 1856 C CA . HIS A 1 239 ? -33.199 22.183 21.924 1.00 96.56 239 HIS A CA 1
ATOM 1857 C C . HIS A 1 239 ? -31.808 22.756 21.635 1.00 96.56 239 HIS A C 1
ATOM 1859 O O . HIS A 1 239 ? -30.944 22.063 21.101 1.00 96.56 239 HIS A O 1
ATOM 1865 N N . GLU A 1 240 ? -31.578 23.995 22.052 1.00 95.62 240 GLU A N 1
ATOM 1866 C CA . GLU A 1 240 ? -30.265 24.636 22.137 1.00 95.62 240 GLU A CA 1
ATOM 1867 C C . GLU A 1 240 ? -30.234 25.543 23.372 1.00 95.62 240 GLU A C 1
ATOM 1869 O O . GLU A 1 240 ? -31.284 25.943 23.879 1.00 95.62 240 GLU A O 1
ATOM 1874 N N . SER A 1 241 ? -29.037 25.840 23.874 1.00 94.56 241 SER A N 1
ATOM 1875 C CA . SER A 1 241 ? -28.847 26.702 25.040 1.00 94.56 241 SER A CA 1
ATOM 1876 C C . SER A 1 241 ? -27.666 27.625 24.809 1.00 94.56 241 SER A C 1
ATOM 1878 O O . SER A 1 241 ? -26.578 27.170 24.463 1.00 94.56 241 SER A O 1
ATOM 1880 N N . GLU A 1 242 ? -27.851 28.918 25.055 1.00 93.19 242 GLU A N 1
ATOM 1881 C CA . GLU A 1 242 ? -26.736 29.861 25.072 1.00 93.19 242 GLU A CA 1
ATOM 1882 C C . GLU A 1 242 ? -25.742 29.488 26.186 1.00 93.19 242 GLU A C 1
ATOM 1884 O O . GLU A 1 242 ? -26.124 28.954 27.231 1.00 93.19 242 GLU A O 1
ATOM 1889 N N . GLY A 1 243 ? -24.448 29.704 25.938 1.00 92.25 243 GLY A N 1
ATOM 1890 C CA . GLY A 1 243 ? -23.374 29.373 26.879 1.00 92.25 243 GLY A CA 1
ATOM 1891 C C . GLY A 1 243 ? -23.032 27.881 27.002 1.00 92.25 243 GLY A C 1
ATOM 1892 O O . GLY A 1 243 ? -22.078 27.549 27.702 1.00 92.25 243 GLY A O 1
ATOM 1893 N N . ALA A 1 244 ? -23.746 26.981 26.316 1.00 92.06 244 ALA A N 1
ATOM 1894 C CA . ALA A 1 244 ? -23.478 25.544 26.335 1.00 92.06 244 ALA A CA 1
ATOM 1895 C C . ALA A 1 244 ? -23.517 24.930 24.926 1.00 92.06 244 ALA A C 1
ATOM 1897 O O . ALA A 1 244 ? -24.321 25.312 24.083 1.00 92.06 244 ALA A O 1
ATOM 1898 N N . ALA A 1 245 ? -22.662 23.936 24.676 1.00 92.12 245 ALA A N 1
ATOM 1899 C CA . ALA A 1 245 ? -22.727 23.117 23.468 1.00 92.12 245 ALA A CA 1
ATOM 1900 C C . ALA A 1 245 ? -23.417 21.786 23.787 1.00 92.12 245 ALA A C 1
ATOM 1902 O O . ALA A 1 245 ? -22.924 21.008 24.606 1.00 92.12 245 ALA A O 1
ATOM 1903 N N . LEU A 1 246 ? -24.550 21.506 23.140 1.00 94.31 246 LEU A N 1
ATOM 1904 C CA . LEU A 1 246 ? -25.263 20.241 23.313 1.00 94.31 246 LEU A CA 1
ATOM 1905 C C . LEU A 1 246 ? -24.780 19.238 22.260 1.00 94.31 246 LEU A C 1
ATOM 1907 O O . LEU A 1 246 ? -25.167 19.322 21.098 1.00 94.31 246 LEU A O 1
ATOM 1911 N N . LEU A 1 247 ? -23.901 18.314 22.661 1.00 91.69 247 LEU A N 1
ATOM 1912 C CA . LEU A 1 247 ? -23.147 17.472 21.718 1.00 91.69 247 LEU A CA 1
ATOM 1913 C C . LEU A 1 247 ? -23.554 15.995 21.689 1.00 91.69 247 LEU A C 1
ATOM 1915 O O . LEU A 1 247 ? -23.257 15.320 20.711 1.00 91.69 247 LEU A O 1
ATOM 1919 N N . TRP A 1 248 ? -24.206 15.476 22.732 1.00 91.06 248 TRP A N 1
ATOM 1920 C CA . TRP A 1 248 ? -24.457 14.037 22.875 1.00 91.06 248 TRP A CA 1
ATOM 1921 C C . TRP A 1 248 ? -25.948 13.742 23.087 1.00 91.06 248 TRP A C 1
ATOM 1923 O O . TRP A 1 248 ? -26.417 13.709 24.228 1.00 91.06 248 TRP A O 1
ATOM 1933 N N . PRO A 1 249 ? -26.727 13.502 22.018 1.00 93.81 249 PRO A N 1
ATOM 1934 C CA . PRO A 1 249 ? -28.084 12.997 22.167 1.00 93.81 249 PRO A CA 1
ATOM 1935 C C . PRO A 1 249 ? -28.069 11.528 22.617 1.00 93.81 249 PRO A C 1
ATOM 1937 O O . PRO A 1 249 ? -27.502 10.663 21.955 1.00 93.81 249 PRO A O 1
ATOM 1940 N N . ALA A 1 250 ? -28.734 11.224 23.733 1.00 90.00 250 ALA A N 1
ATOM 1941 C CA . ALA A 1 250 ? -28.908 9.860 24.234 1.00 90.00 250 ALA A CA 1
ATOM 1942 C C . ALA A 1 250 ? -30.404 9.571 24.464 1.00 90.00 250 ALA A C 1
ATOM 1944 O O . ALA A 1 250 ? -30.957 9.990 25.485 1.00 90.00 250 ALA A O 1
ATOM 1945 N N . PRO A 1 251 ? -31.098 8.892 23.531 1.00 88.44 251 PRO A N 1
ATOM 1946 C CA . PRO A 1 251 ? -32.518 8.607 23.686 1.00 88.44 251 PRO A CA 1
ATOM 1947 C C . PRO A 1 251 ? -32.753 7.603 24.818 1.00 88.44 251 PRO A C 1
ATOM 1949 O O . PRO A 1 251 ? -32.257 6.477 24.787 1.00 88.44 251 PRO A O 1
ATOM 1952 N N . PHE A 1 252 ? -33.574 7.981 25.797 1.00 88.44 252 PHE A N 1
ATOM 1953 C CA . PHE A 1 252 ? -34.042 7.058 26.826 1.00 88.44 252 PHE A CA 1
ATOM 1954 C C . PHE A 1 252 ? -35.246 6.269 26.300 1.00 88.44 252 PHE A C 1
ATOM 1956 O O . PHE A 1 252 ? -36.384 6.736 26.340 1.00 88.44 252 PHE A O 1
ATOM 1963 N N . CYS A 1 253 ? -34.989 5.078 25.759 1.00 83.12 253 CYS A N 1
ATOM 1964 C CA . CYS A 1 253 ? -36.013 4.214 25.179 1.00 83.12 253 CYS A CA 1
ATOM 1965 C C . CYS A 1 253 ? -35.740 2.735 25.477 1.00 83.12 253 CYS A C 1
ATOM 1967 O O . CYS A 1 253 ? -34.611 2.331 25.757 1.00 83.12 253 CYS A O 1
ATOM 1969 N N . ARG A 1 254 ? -36.788 1.907 25.422 1.00 83.19 254 ARG A N 1
ATOM 1970 C CA . ARG A 1 254 ? -36.646 0.453 25.545 1.00 83.19 254 ARG A CA 1
ATOM 1971 C C . ARG A 1 254 ? -36.123 -0.108 24.223 1.00 83.19 254 ARG A C 1
ATOM 1973 O O . ARG A 1 254 ? -36.783 0.046 23.201 1.00 83.19 254 ARG A O 1
ATOM 1980 N N . GLN A 1 255 ? -34.987 -0.796 24.260 1.00 78.25 255 GLN A N 1
ATOM 1981 C CA . GLN A 1 255 ? -34.422 -1.509 23.113 1.00 78.25 255 GLN A CA 1
ATOM 1982 C C . GLN A 1 255 ? -34.437 -3.020 23.360 1.00 78.25 255 GLN A C 1
ATOM 1984 O O . GLN A 1 255 ? -34.396 -3.473 24.506 1.00 78.25 255 GLN A O 1
ATOM 1989 N N . ALA A 1 256 ? -34.528 -3.806 22.286 1.00 83.25 256 ALA A N 1
ATOM 1990 C CA . ALA A 1 256 ? -34.330 -5.248 22.375 1.00 83.25 256 ALA A CA 1
ATOM 1991 C C . ALA A 1 256 ? -32.852 -5.527 22.674 1.00 83.25 256 ALA A C 1
ATOM 1993 O O . ALA A 1 256 ? -31.978 -4.978 22.004 1.00 83.25 256 ALA A O 1
ATOM 1994 N N . ALA A 1 257 ? -32.577 -6.368 23.673 1.00 86.62 257 ALA A N 1
ATOM 1995 C CA . ALA A 1 257 ? -31.214 -6.798 23.952 1.00 86.62 257 ALA A CA 1
ATOM 1996 C C . ALA A 1 257 ? -30.703 -7.657 22.778 1.00 86.62 257 ALA A C 1
ATOM 1998 O O . ALA A 1 257 ? -31.391 -8.614 22.404 1.00 86.62 257 ALA A O 1
ATOM 1999 N N . PRO A 1 258 ? -29.528 -7.350 22.198 1.00 91.19 258 PRO A N 1
ATOM 2000 C CA . PRO A 1 258 ? -28.879 -8.238 21.239 1.00 91.19 258 PRO A CA 1
ATOM 2001 C C . PRO A 1 258 ? -28.613 -9.621 21.858 1.00 91.19 258 PRO A C 1
ATOM 2003 O O . PRO A 1 258 ? -28.497 -9.734 23.083 1.00 91.19 258 PRO A O 1
ATOM 2006 N N . PRO A 1 259 ? -28.494 -10.685 21.046 1.00 93.94 259 PRO A N 1
ATOM 2007 C CA . PRO A 1 259 ? -28.148 -12.004 21.559 1.00 93.94 259 PRO A CA 1
ATOM 2008 C C . PRO A 1 259 ? -26.750 -11.991 22.191 1.00 93.94 259 PRO A C 1
ATOM 2010 O O . PRO A 1 259 ? -25.825 -11.364 21.675 1.00 93.94 259 PRO A O 1
ATOM 2013 N N . ALA A 1 260 ? -26.581 -12.715 23.297 1.00 94.62 260 ALA A N 1
ATOM 2014 C CA . ALA A 1 260 ? -25.262 -12.948 23.873 1.00 94.62 260 ALA A CA 1
ATOM 2015 C C . ALA A 1 260 ? -24.479 -13.941 22.998 1.00 94.62 260 ALA A C 1
ATOM 2017 O O . ALA A 1 260 ? -24.972 -15.028 22.687 1.00 94.62 260 ALA A O 1
ATOM 2018 N N . ILE A 1 261 ? -23.251 -13.583 22.621 1.00 95.69 261 ILE A N 1
ATOM 2019 C CA . ILE A 1 261 ? -22.327 -14.472 21.910 1.00 95.69 261 ILE A CA 1
ATOM 2020 C C . ILE A 1 261 ? -21.416 -15.130 22.944 1.00 95.69 261 ILE A C 1
ATOM 2022 O O . ILE A 1 261 ? -20.809 -14.449 23.767 1.00 95.69 261 ILE A O 1
ATOM 2026 N N . ARG A 1 262 ? -21.333 -16.463 22.911 1.00 94.62 262 ARG A N 1
ATOM 2027 C CA . ARG A 1 262 ? -20.455 -17.231 23.800 1.00 94.62 262 ARG A CA 1
ATOM 2028 C C . ARG A 1 262 ? -18.989 -17.027 23.414 1.00 94.62 262 ARG A C 1
ATOM 2030 O O . ARG A 1 262 ? -18.658 -17.127 22.234 1.00 94.62 262 ARG A O 1
ATOM 2037 N N . ASP A 1 263 ? -18.144 -16.852 24.425 1.00 94.94 263 ASP A N 1
ATOM 2038 C CA . ASP A 1 263 ? -16.690 -16.808 24.279 1.00 94.94 263 ASP A CA 1
ATOM 2039 C C . ASP A 1 263 ? -16.151 -18.075 23.589 1.00 94.94 263 ASP A C 1
ATOM 2041 O O . ASP A 1 263 ? -16.574 -19.203 23.868 1.00 94.94 263 ASP A O 1
ATOM 2045 N N . ARG A 1 264 ? -15.207 -17.862 22.678 1.00 94.56 264 ARG A N 1
ATOM 2046 C CA . ARG A 1 264 ? -14.483 -18.858 21.884 1.00 94.56 264 ARG A CA 1
ATOM 2047 C C . ARG A 1 264 ? -12.997 -18.906 22.234 1.00 94.56 264 ARG A C 1
ATOM 2049 O O . ARG A 1 264 ? -12.312 -19.812 21.771 1.00 94.56 264 ARG A O 1
ATOM 2056 N N . VAL A 1 265 ? -12.516 -17.948 23.023 1.00 94.75 265 VAL A N 1
ATOM 2057 C CA . VAL A 1 265 ? -11.137 -17.915 23.513 1.00 94.75 265 VAL A CA 1
ATOM 2058 C C . VAL A 1 265 ? -10.857 -19.027 24.526 1.00 94.75 265 VAL A C 1
ATOM 2060 O O . VAL A 1 265 ? -11.678 -19.320 25.396 1.00 94.75 265 VAL A O 1
ATOM 2063 N N . ASP A 1 266 ? -9.657 -19.594 24.450 1.00 94.25 266 ASP A N 1
ATOM 2064 C CA . ASP A 1 266 ? -9.026 -20.345 25.532 1.00 94.25 266 ASP A CA 1
ATOM 2065 C C . ASP A 1 266 ? -7.946 -19.451 26.158 1.00 94.25 266 ASP A C 1
ATOM 2067 O O . ASP A 1 266 ? -6.857 -19.334 25.595 1.00 94.25 266 ASP A O 1
ATOM 2071 N N . PRO A 1 267 ? -8.201 -18.813 27.314 1.00 88.06 267 PRO A N 1
ATOM 2072 C CA . PRO A 1 267 ? -7.276 -17.849 27.905 1.00 88.06 267 PRO A CA 1
ATOM 2073 C C . PRO A 1 267 ? -5.941 -18.463 28.352 1.00 88.06 267 PRO A C 1
ATOM 2075 O O . PRO A 1 267 ? -5.040 -17.710 28.710 1.00 88.06 267 PRO A O 1
ATOM 2078 N N . THR A 1 268 ? -5.808 -19.795 28.358 1.00 90.81 268 THR A N 1
ATOM 2079 C CA . THR A 1 268 ? -4.561 -20.493 28.705 1.00 90.81 268 THR A CA 1
ATOM 2080 C C . THR A 1 268 ? -3.657 -20.749 27.498 1.00 90.81 268 THR A C 1
ATOM 2082 O O . THR A 1 268 ? -2.475 -21.052 27.665 1.00 90.81 268 THR A O 1
ATOM 2085 N N . ALA A 1 269 ? -4.181 -20.604 26.279 1.00 94.69 269 ALA A N 1
ATOM 2086 C CA . ALA A 1 269 ? -3.435 -20.840 25.054 1.00 94.69 269 ALA A CA 1
ATOM 2087 C C . ALA A 1 269 ? -2.514 -19.657 24.706 1.00 94.69 269 ALA A C 1
ATOM 2089 O O . ALA A 1 269 ? -2.918 -18.498 24.737 1.00 94.69 269 ALA A O 1
ATOM 2090 N N . ALA A 1 270 ? -1.274 -19.950 24.309 1.00 94.50 270 ALA A N 1
ATOM 2091 C CA . ALA A 1 270 ? -0.315 -18.940 23.842 1.00 94.50 270 ALA A CA 1
ATOM 2092 C C . ALA A 1 270 ? -0.324 -18.743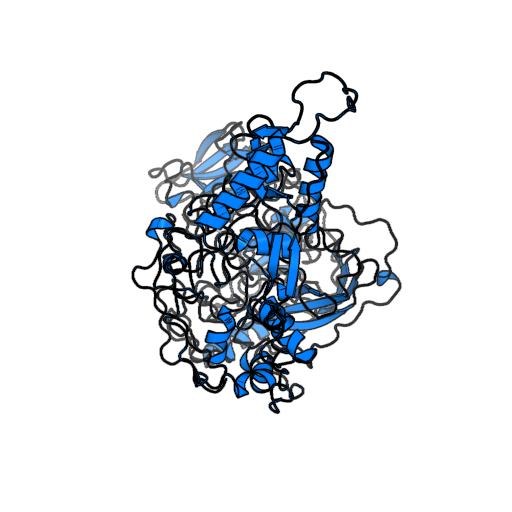 22.313 1.00 94.50 270 ALA A C 1
ATOM 2094 O O . ALA A 1 270 ? 0.349 -17.850 21.796 1.00 94.50 270 ALA A O 1
ATOM 2095 N N . GLU A 1 271 ? -1.059 -19.588 21.590 1.00 96.44 271 GLU A N 1
ATOM 2096 C CA . GLU A 1 271 ? -1.071 -19.659 20.129 1.00 96.44 271 GLU A CA 1
ATOM 2097 C C . GLU A 1 271 ? -2.514 -19.640 19.598 1.00 96.44 271 GLU A C 1
ATOM 2099 O O . GLU A 1 271 ? -3.470 -20.000 20.298 1.00 96.44 271 GLU A O 1
ATOM 2104 N N . SER A 1 272 ? -2.642 -19.262 18.330 1.00 96.62 272 SER A N 1
ATOM 2105 C CA . SER A 1 272 ? -3.868 -19.329 17.534 1.00 96.62 272 SER A CA 1
ATOM 2106 C C . SER A 1 272 ? -3.585 -20.118 16.259 1.00 96.62 272 SER A C 1
ATOM 2108 O O . SER A 1 272 ? -2.460 -20.131 15.758 1.00 96.62 272 SER A O 1
ATOM 2110 N N . THR A 1 273 ? -4.598 -20.786 15.711 1.00 97.75 273 THR A N 1
ATOM 2111 C CA . THR A 1 273 ? -4.484 -21.495 14.427 1.00 97.75 273 THR A CA 1
ATOM 2112 C C . THR A 1 273 ? -5.032 -20.623 13.305 1.00 97.75 273 THR A C 1
ATOM 2114 O O . THR A 1 273 ? -6.133 -20.095 13.430 1.00 97.75 273 THR A O 1
ATOM 2117 N N . VAL A 1 274 ? -4.306 -20.521 12.197 1.00 97.81 274 VAL A N 1
ATOM 2118 C CA . VAL A 1 274 ? -4.727 -19.836 10.973 1.00 97.81 274 VAL A CA 1
ATOM 2119 C C . VAL A 1 274 ? -4.996 -20.872 9.893 1.00 97.81 274 VAL A C 1
ATOM 2121 O O . VAL A 1 274 ? -4.159 -21.738 9.628 1.00 97.81 274 VAL A O 1
ATOM 2124 N N . PHE A 1 275 ? -6.162 -20.774 9.263 1.00 96.06 275 PHE A N 1
ATOM 2125 C CA . PHE A 1 275 ? -6.550 -21.597 8.127 1.00 96.06 275 PHE A CA 1
ATOM 2126 C C . PHE A 1 275 ? -6.923 -20.724 6.928 1.00 96.06 275 PHE A C 1
ATOM 2128 O O . PHE A 1 275 ? -7.888 -19.963 6.980 1.00 96.06 275 PHE A O 1
ATOM 2135 N N . VAL A 1 276 ? -6.184 -20.883 5.834 1.00 95.25 276 VAL A N 1
ATOM 2136 C CA . VAL A 1 276 ? -6.498 -20.283 4.536 1.00 95.25 276 VAL A CA 1
ATOM 2137 C C . VAL A 1 276 ? -7.003 -21.386 3.618 1.00 95.25 276 VAL A C 1
ATOM 2139 O O . VAL A 1 276 ? -6.304 -22.379 3.391 1.00 95.25 276 VAL A O 1
ATOM 2142 N N . THR A 1 277 ? -8.222 -21.223 3.104 1.00 94.75 277 THR A N 1
ATOM 2143 C CA . THR A 1 277 ? -8.857 -22.248 2.262 1.00 94.75 277 THR A CA 1
ATOM 2144 C C . THR A 1 277 ? -8.119 -22.398 0.934 1.00 94.75 277 THR A C 1
ATOM 2146 O O . THR A 1 277 ? -7.746 -23.509 0.568 1.00 94.75 277 THR A O 1
ATOM 2149 N N . ASP A 1 278 ? -7.882 -21.288 0.241 1.00 94.56 278 ASP A N 1
ATOM 2150 C CA . ASP A 1 278 ? -7.083 -21.200 -0.978 1.00 94.56 278 ASP A CA 1
ATOM 2151 C C . ASP A 1 278 ? -6.585 -19.761 -1.140 1.00 94.56 278 ASP A C 1
ATOM 2153 O O . ASP A 1 278 ? -7.382 -18.853 -1.360 1.00 94.56 278 ASP A O 1
ATOM 2157 N N . VAL A 1 279 ? -5.272 -19.536 -1.072 1.00 95.31 279 VAL A N 1
ATOM 2158 C CA . VAL A 1 279 ? -4.672 -18.198 -1.224 1.00 95.31 279 VAL A CA 1
ATOM 2159 C C . VAL A 1 279 ? -5.115 -17.488 -2.515 1.00 95.31 279 VAL A C 1
ATOM 2161 O O . VAL A 1 279 ? -5.238 -16.265 -2.524 1.00 95.31 279 VAL A O 1
ATOM 2164 N N . HIS A 1 280 ? -5.448 -18.231 -3.577 1.00 94.00 280 HIS A N 1
ATOM 2165 C CA . HIS A 1 280 ? -5.912 -17.687 -4.858 1.00 94.00 280 HIS A CA 1
ATOM 2166 C C . HIS A 1 280 ? -7.416 -17.359 -4.897 1.00 94.00 280 HIS A C 1
ATOM 2168 O O . HIS A 1 280 ? -7.886 -16.770 -5.869 1.00 94.00 280 HIS A O 1
ATOM 2174 N N . ALA A 1 281 ? -8.195 -17.714 -3.870 1.00 92.00 281 ALA A N 1
ATOM 2175 C CA . ALA A 1 281 ? -9.639 -17.467 -3.802 1.00 92.00 281 ALA A CA 1
ATOM 2176 C C . ALA A 1 281 ? -9.984 -16.038 -3.329 1.00 92.00 281 ALA A C 1
ATOM 2178 O O . ALA A 1 281 ? -10.923 -15.828 -2.561 1.00 92.00 281 ALA A O 1
ATOM 2179 N N . GLY A 1 282 ? -9.216 -15.050 -3.789 1.00 90.88 282 GLY A N 1
ATOM 2180 C CA . GLY A 1 282 ? -9.392 -13.638 -3.477 1.00 90.88 282 GLY A CA 1
ATOM 2181 C C . GLY A 1 282 ? -8.689 -12.743 -4.503 1.00 90.88 282 GLY A C 1
ATOM 2182 O O . GLY A 1 282 ? -7.814 -13.202 -5.241 1.00 90.88 282 GLY A O 1
ATOM 2183 N N . PRO A 1 283 ? -9.064 -11.457 -4.579 1.00 89.94 283 PRO A N 1
ATOM 2184 C CA . PRO A 1 283 ? -8.503 -10.528 -5.552 1.00 89.94 283 PRO A CA 1
ATOM 2185 C C . PRO A 1 283 ? -7.016 -10.230 -5.299 1.00 89.94 283 PRO A C 1
ATOM 2187 O O . PRO A 1 283 ? -6.322 -9.825 -6.228 1.00 89.94 283 PRO A O 1
ATOM 2190 N N . GLY A 1 284 ? -6.497 -10.474 -4.086 1.00 92.56 284 GLY A N 1
ATOM 2191 C CA . GLY A 1 284 ? -5.097 -10.221 -3.735 1.00 92.56 284 GLY A CA 1
ATOM 2192 C C . GLY A 1 284 ? -4.082 -11.057 -4.521 1.00 92.56 284 GLY A C 1
ATOM 2193 O O . GLY A 1 284 ? -2.916 -10.683 -4.567 1.00 92.56 284 GLY A O 1
ATOM 2194 N N . LEU A 1 285 ? -4.511 -12.145 -5.169 1.00 94.38 285 LEU A N 1
ATOM 2195 C CA . LEU A 1 285 ? -3.686 -12.971 -6.061 1.00 94.38 285 LEU A CA 1
ATOM 2196 C C . LEU A 1 285 ? -4.365 -13.227 -7.417 1.00 94.38 285 LEU A C 1
ATOM 2198 O O . LEU A 1 285 ? -4.088 -14.230 -8.079 1.00 94.38 285 LEU A O 1
ATOM 2202 N N . ALA A 1 286 ? -5.264 -12.332 -7.841 1.00 90.12 286 ALA A N 1
ATOM 2203 C CA . ALA A 1 286 ? -5.899 -12.419 -9.153 1.00 90.12 286 ALA A CA 1
ATOM 2204 C C . ALA A 1 286 ? -4.844 -12.468 -10.275 1.00 90.12 286 ALA A C 1
ATOM 2206 O O . ALA A 1 286 ? -3.870 -11.725 -10.261 1.00 90.12 286 ALA A O 1
ATOM 2207 N N . GLY A 1 287 ? -5.015 -13.380 -11.233 1.00 88.69 287 GLY A N 1
ATOM 2208 C CA . GLY A 1 287 ? -4.075 -13.562 -12.346 1.00 88.69 287 GLY A CA 1
ATOM 2209 C C . GLY A 1 287 ? -2.794 -14.337 -12.006 1.00 88.69 287 GLY A C 1
ATOM 2210 O O . GLY A 1 287 ? -2.161 -14.861 -12.918 1.00 88.69 287 GLY A O 1
ATOM 2211 N N . ILE A 1 288 ? -2.440 -14.513 -10.727 1.00 93.06 288 ILE A N 1
ATOM 2212 C CA . ILE A 1 288 ? -1.264 -15.304 -10.343 1.00 93.06 288 ILE A CA 1
ATOM 2213 C C . ILE A 1 288 ? -1.539 -16.797 -10.577 1.00 93.06 288 ILE A C 1
ATOM 2215 O O . ILE A 1 288 ? -2.496 -17.336 -10.005 1.00 93.06 288 ILE A O 1
ATOM 2219 N N . PRO A 1 289 ? -0.698 -17.505 -11.361 1.00 93.19 289 PRO A N 1
ATOM 2220 C CA . PRO A 1 289 ? -0.891 -18.926 -11.612 1.00 93.19 289 PRO A CA 1
ATOM 2221 C C . PRO A 1 289 ? -0.892 -19.754 -10.324 1.00 93.19 289 PRO A C 1
ATOM 2223 O O . PRO A 1 289 ? -0.104 -19.532 -9.399 1.00 93.19 289 PRO A O 1
ATOM 2226 N N . ARG A 1 290 ? -1.775 -20.756 -10.270 1.00 93.62 290 ARG A N 1
ATOM 2227 C CA . ARG A 1 290 ? -1.803 -21.702 -9.151 1.00 93.62 290 ARG A CA 1
ATOM 2228 C C . ARG A 1 290 ? -0.480 -22.451 -9.041 1.00 93.62 290 ARG A C 1
ATOM 2230 O O . ARG A 1 290 ? 0.076 -22.907 -10.037 1.00 93.62 290 ARG A O 1
ATOM 2237 N N . GLY A 1 291 ? -0.013 -22.613 -7.807 1.00 93.50 291 GLY A N 1
ATOM 2238 C CA . GLY A 1 291 ? 1.255 -23.271 -7.504 1.00 93.50 291 GLY A CA 1
ATOM 2239 C C . GLY A 1 291 ? 2.477 -22.357 -7.596 1.00 93.50 291 GLY A C 1
ATOM 2240 O O . GLY A 1 291 ? 3.563 -22.813 -7.243 1.00 93.50 291 GLY A O 1
ATOM 2241 N N . THR A 1 292 ? 2.330 -21.093 -8.014 1.00 96.56 292 THR A N 1
ATOM 2242 C CA . THR A 1 292 ? 3.405 -20.090 -7.919 1.00 96.56 292 THR A CA 1
ATOM 2243 C C . THR A 1 292 ? 3.735 -19.789 -6.459 1.00 96.56 292 THR A C 1
ATOM 2245 O O . THR A 1 292 ? 4.908 -19.760 -6.096 1.00 96.56 292 THR A O 1
ATOM 2248 N N . VAL A 1 293 ? 2.714 -19.652 -5.604 1.00 98.12 293 VAL A N 1
ATOM 2249 C CA . VAL A 1 293 ? 2.899 -19.460 -4.159 1.00 98.12 293 VAL A CA 1
ATOM 2250 C C . VAL A 1 293 ? 3.434 -20.749 -3.535 1.00 98.12 293 VAL A C 1
ATOM 2252 O O . VAL A 1 293 ? 2.776 -21.788 -3.589 1.00 98.12 293 VAL A O 1
ATOM 2255 N N . LYS A 1 294 ? 4.626 -20.690 -2.934 1.00 97.81 294 LYS A N 1
ATOM 2256 C CA . LYS A 1 294 ? 5.261 -21.835 -2.253 1.00 97.81 294 LYS A CA 1
ATOM 2257 C C . LYS A 1 294 ? 5.147 -21.746 -0.739 1.00 97.81 294 LYS A C 1
ATOM 2259 O O . LYS A 1 294 ? 5.016 -22.760 -0.052 1.00 97.81 294 LYS A O 1
ATOM 2264 N N . ARG A 1 295 ? 5.252 -20.527 -0.217 1.00 98.19 295 ARG A N 1
ATOM 2265 C CA . ARG A 1 295 ? 5.372 -20.231 1.211 1.00 98.19 295 ARG A CA 1
ATOM 2266 C C . ARG A 1 295 ? 4.583 -18.963 1.528 1.00 98.19 295 ARG A C 1
ATOM 2268 O O . ARG A 1 295 ? 4.423 -18.114 0.657 1.00 98.19 295 ARG A O 1
ATOM 2275 N N . LEU A 1 296 ? 4.135 -18.812 2.769 1.00 98.56 296 LEU A N 1
ATOM 2276 C CA . LEU A 1 296 ? 3.758 -17.511 3.324 1.00 98.56 296 LEU A CA 1
ATOM 2277 C C . LEU A 1 296 ? 4.875 -17.058 4.266 1.00 98.56 296 LEU A C 1
ATOM 2279 O O . LEU A 1 296 ? 5.246 -17.812 5.169 1.00 98.56 296 LEU A O 1
ATOM 2283 N N . ARG A 1 297 ? 5.404 -15.844 4.085 1.00 98.62 297 ARG A N 1
ATOM 2284 C CA . ARG A 1 297 ? 6.212 -15.174 5.116 1.00 98.62 297 ARG A CA 1
ATOM 2285 C C . ARG A 1 297 ? 5.267 -14.680 6.196 1.00 98.62 297 ARG A C 1
ATOM 2287 O O . ARG A 1 297 ? 4.311 -13.998 5.858 1.00 98.62 297 ARG A O 1
ATOM 2294 N N . VAL A 1 298 ? 5.528 -15.004 7.457 1.00 98.50 298 VAL A N 1
ATOM 2295 C CA . VAL A 1 298 ? 4.756 -14.499 8.599 1.00 98.50 298 VAL A CA 1
ATOM 2296 C C . VAL A 1 298 ? 5.578 -13.420 9.287 1.00 98.50 298 VAL A C 1
ATOM 2298 O O . VAL A 1 298 ? 6.721 -13.663 9.691 1.00 98.50 298 VAL A O 1
ATOM 2301 N N . VAL A 1 299 ? 5.002 -12.230 9.412 1.00 98.31 299 VAL A N 1
ATOM 2302 C CA . VAL A 1 299 ? 5.683 -11.051 9.946 1.00 98.31 299 VAL A CA 1
ATOM 2303 C C . VAL A 1 299 ? 4.834 -10.441 11.056 1.00 98.31 299 VAL A C 1
ATOM 2305 O O . VAL A 1 299 ? 3.623 -10.308 10.922 1.00 98.31 299 VAL A O 1
ATOM 2308 N N . GLU A 1 300 ? 5.479 -10.102 12.165 1.00 96.31 300 GLU A N 1
ATOM 2309 C CA . GLU A 1 300 ? 4.887 -9.399 13.302 1.00 96.31 300 GLU A CA 1
ATOM 2310 C C . GLU A 1 300 ? 5.227 -7.906 13.227 1.00 96.31 300 GLU A C 1
ATOM 2312 O O . GLU A 1 300 ? 6.368 -7.540 12.922 1.00 96.31 300 GLU A O 1
ATOM 2317 N N . TYR A 1 301 ? 4.265 -7.052 13.576 1.00 94.38 301 TYR A N 1
ATOM 2318 C CA . TYR A 1 301 ? 4.525 -5.632 13.798 1.00 94.38 301 TYR A CA 1
ATOM 2319 C C . TYR A 1 301 ? 4.984 -5.350 15.230 1.00 94.38 301 TYR A C 1
ATOM 2321 O O . TYR A 1 301 ? 4.397 -5.824 16.205 1.00 94.38 301 TYR A O 1
ATOM 2329 N N . TYR A 1 302 ? 6.015 -4.514 15.361 1.00 92.62 302 TYR A N 1
ATOM 2330 C CA . TYR A 1 302 ? 6.427 -3.918 16.624 1.00 92.62 302 TYR A CA 1
ATOM 2331 C C . TYR A 1 302 ? 6.121 -2.417 16.643 1.00 92.62 302 TYR A C 1
ATOM 2333 O O . TYR A 1 302 ? 6.910 -1.572 16.220 1.00 92.62 302 TYR A O 1
ATOM 2341 N N . PHE A 1 303 ? 4.948 -2.120 17.191 1.00 92.94 303 PHE A N 1
ATOM 2342 C CA . PHE A 1 303 ? 4.388 -0.780 17.298 1.00 92.94 303 PHE A CA 1
ATOM 2343 C C . PHE A 1 303 ? 5.090 0.099 18.342 1.00 92.94 303 PHE A C 1
ATOM 2345 O O . PHE A 1 303 ? 5.352 -0.341 19.473 1.00 92.94 303 PHE A O 1
ATOM 2352 N N . GLY A 1 304 ? 5.323 1.359 17.973 1.00 89.75 304 GLY A N 1
ATOM 2353 C CA . GLY A 1 304 ? 5.877 2.428 18.793 1.00 89.75 304 GLY A CA 1
ATOM 2354 C C . GLY A 1 304 ? 5.043 2.729 20.037 1.00 89.75 304 GLY A C 1
ATOM 2355 O O . GLY A 1 304 ? 3.808 2.763 20.020 1.00 89.75 304 GLY A O 1
ATOM 2356 N N . LYS A 1 305 ? 5.741 2.919 21.157 1.00 90.25 305 LYS A N 1
ATOM 2357 C CA . LYS A 1 305 ? 5.162 3.326 22.444 1.00 90.25 305 LYS A CA 1
ATOM 2358 C C . LYS A 1 305 ? 5.114 4.845 22.557 1.00 90.25 305 LYS A C 1
ATOM 2360 O O . LYS A 1 305 ? 5.564 5.557 21.666 1.00 90.25 305 LYS A O 1
ATOM 2365 N N . ARG A 1 306 ? 4.555 5.363 23.651 1.00 88.06 306 ARG A N 1
ATOM 2366 C CA . ARG A 1 306 ? 4.578 6.810 23.919 1.00 88.06 306 ARG A CA 1
ATOM 2367 C C . ARG A 1 306 ? 5.996 7.367 23.777 1.00 88.06 306 ARG A C 1
ATOM 2369 O O . ARG A 1 306 ? 6.939 6.846 24.369 1.00 88.06 306 ARG A O 1
ATOM 2376 N N . GLY A 1 307 ? 6.120 8.426 22.989 1.00 80.94 307 GLY A N 1
ATOM 2377 C CA . GLY A 1 307 ? 7.390 9.036 22.619 1.00 80.94 307 GLY A CA 1
ATOM 2378 C C . GLY A 1 307 ? 8.179 8.299 21.537 1.00 80.94 307 GLY A C 1
ATOM 2379 O O . GLY A 1 307 ? 9.357 8.600 21.409 1.00 80.94 307 GLY A O 1
ATOM 2380 N N . MET A 1 308 ? 7.580 7.355 20.802 1.00 84.88 308 MET A N 1
ATOM 2381 C CA . MET A 1 308 ? 8.137 6.698 19.612 1.00 84.88 308 MET A CA 1
ATOM 2382 C C . MET A 1 308 ? 7.225 6.955 18.407 1.00 84.88 308 MET A C 1
ATOM 2384 O O . MET A 1 308 ? 6.003 6.909 18.535 1.00 84.88 308 MET A O 1
ATOM 2388 N N . GLY A 1 309 ? 7.807 7.212 17.238 1.00 84.19 309 GLY A N 1
ATOM 2389 C CA . GLY A 1 309 ? 7.066 7.513 16.013 1.00 84.19 309 GLY A CA 1
ATOM 2390 C C . GLY A 1 309 ? 7.877 8.347 15.023 1.00 84.19 309 GLY A C 1
ATOM 2391 O O . GLY A 1 309 ? 9.088 8.495 15.147 1.00 84.19 309 GLY A O 1
ATOM 2392 N N . GLY A 1 310 ? 7.207 8.951 14.058 1.00 80.69 310 GLY A N 1
ATOM 2393 C CA . GLY A 1 310 ? 7.821 9.735 12.995 1.00 80.69 310 GLY A CA 1
ATOM 2394 C C . GLY A 1 310 ? 7.828 9.003 11.659 1.00 80.69 310 GLY A C 1
ATOM 2395 O O . GLY A 1 310 ? 7.485 7.830 11.564 1.00 80.69 310 GLY A O 1
ATOM 2396 N N . LEU A 1 311 ? 8.203 9.750 10.629 1.00 78.00 311 LEU A N 1
ATOM 2397 C CA . LEU A 1 311 ? 7.969 9.407 9.232 1.00 78.00 311 LEU A CA 1
ATOM 2398 C C . LEU A 1 311 ? 9.288 9.248 8.455 1.00 78.00 311 LEU A C 1
ATOM 2400 O O . LEU A 1 311 ? 10.096 8.352 8.697 1.00 78.00 311 LEU A O 1
ATOM 2404 N N . TYR A 1 312 ? 9.503 10.186 7.527 1.00 83.25 312 TYR A N 1
ATOM 2405 C CA . TYR A 1 312 ? 10.612 10.354 6.645 1.00 83.25 312 TYR A CA 1
ATOM 2406 C C . TYR A 1 312 ? 11.896 10.543 7.432 1.00 83.25 312 TYR A C 1
ATOM 2408 O O . TYR A 1 312 ? 12.050 11.479 8.223 1.00 83.25 312 TYR A O 1
ATOM 2416 N N . GLY A 1 313 ? 12.829 9.624 7.209 1.00 86.88 313 GLY A N 1
ATOM 2417 C CA . GLY A 1 313 ? 14.119 9.650 7.871 1.00 86.88 313 GLY A CA 1
ATOM 2418 C C . GLY A 1 313 ? 14.124 9.007 9.259 1.00 86.88 313 GLY A C 1
ATOM 2419 O O . GLY A 1 313 ? 15.191 9.001 9.874 1.00 86.88 313 GLY A O 1
ATOM 2420 N N . THR A 1 314 ? 12.998 8.471 9.755 1.00 88.06 314 THR A N 1
ATOM 2421 C CA . THR A 1 314 ? 12.943 7.789 11.059 1.00 88.06 314 THR A CA 1
ATOM 2422 C C . THR A 1 314 ? 13.356 6.325 10.942 1.00 88.06 314 THR A C 1
ATOM 2424 O O . THR A 1 314 ? 14.485 5.993 11.288 1.00 88.06 314 THR A O 1
ATOM 2427 N N . LEU A 1 315 ? 12.472 5.442 10.455 1.00 90.69 315 LEU A N 1
ATOM 2428 C CA . LEU A 1 315 ? 12.770 4.010 10.291 1.00 90.69 315 LEU A CA 1
ATOM 2429 C C . LEU A 1 315 ? 13.441 3.698 8.951 1.00 90.69 315 LEU A C 1
ATOM 2431 O O . LEU A 1 315 ? 14.126 2.685 8.835 1.00 90.69 315 LEU A O 1
ATOM 2435 N N . GLY A 1 316 ? 13.269 4.575 7.963 1.00 90.81 316 GLY A N 1
ATOM 2436 C CA . GLY A 1 316 ? 13.856 4.498 6.631 1.00 90.81 316 GLY A CA 1
ATOM 2437 C C . GLY A 1 316 ? 13.675 5.807 5.853 1.00 90.81 316 GLY A C 1
ATOM 2438 O O . GLY A 1 316 ? 13.003 6.733 6.314 1.00 90.81 316 GLY A O 1
ATOM 2439 N N . ALA A 1 317 ? 14.297 5.899 4.681 1.00 87.56 317 ALA A N 1
ATOM 2440 C CA . ALA A 1 317 ? 14.058 6.961 3.709 1.00 87.56 317 ALA A CA 1
ATOM 2441 C C . ALA A 1 317 ? 12.724 6.667 3.022 1.00 87.56 317 ALA A C 1
ATOM 2443 O O . ALA A 1 317 ? 12.661 5.715 2.261 1.00 87.56 317 ALA A O 1
ATOM 2444 N N . ASP A 1 318 ? 11.656 7.401 3.341 1.00 83.19 318 ASP A N 1
ATOM 2445 C CA . ASP A 1 318 ? 10.290 7.085 2.872 1.00 83.19 318 ASP A CA 1
ATOM 2446 C C . ASP A 1 318 ? 9.909 5.601 3.062 1.00 83.19 318 ASP A C 1
ATOM 2448 O O . ASP A 1 318 ? 9.372 4.952 2.166 1.00 83.19 318 ASP A O 1
ATOM 2452 N N . GLY A 1 319 ? 10.330 5.027 4.195 1.00 83.88 319 GLY A N 1
ATOM 2453 C CA . GLY A 1 319 ? 10.212 3.598 4.494 1.00 83.88 319 GLY A CA 1
ATOM 2454 C C . GLY A 1 319 ? 8.890 3.247 5.185 1.00 83.88 319 GLY A C 1
ATOM 2455 O O . GLY A 1 319 ? 7.864 3.842 4.881 1.00 83.88 319 GLY A O 1
ATOM 2456 N N . PRO A 1 320 ? 8.870 2.296 6.130 1.00 89.19 320 PRO A N 1
ATOM 2457 C CA . PRO A 1 320 ? 7.653 1.964 6.859 1.00 89.19 320 PRO A CA 1
ATOM 2458 C C . PRO A 1 320 ? 7.409 2.876 8.067 1.00 89.19 320 PRO A C 1
ATOM 2460 O O . PRO A 1 320 ? 8.345 3.442 8.632 1.00 89.19 320 PRO A O 1
ATOM 2463 N N . TRP A 1 321 ? 6.154 2.914 8.517 1.00 88.12 321 TRP A N 1
ATOM 2464 C CA . TRP A 1 321 ? 5.739 3.514 9.794 1.00 88.12 321 TRP A CA 1
ATOM 2465 C C . TRP A 1 321 ? 6.176 2.706 11.018 1.00 88.12 321 TRP A C 1
ATOM 2467 O O . TRP A 1 321 ? 6.479 3.269 12.070 1.00 88.12 321 TRP A O 1
ATOM 2477 N N . ASP A 1 322 ? 6.223 1.383 10.860 1.00 91.25 322 ASP A N 1
ATOM 2478 C CA . ASP A 1 322 ? 6.353 0.428 11.953 1.00 91.25 322 ASP A CA 1
ATOM 2479 C C . ASP A 1 322 ? 7.524 -0.531 11.731 1.00 91.25 322 ASP A C 1
ATOM 2481 O O . ASP A 1 322 ? 7.863 -0.905 10.601 1.00 91.25 322 ASP A O 1
ATOM 2485 N N . ILE A 1 323 ? 8.117 -0.996 12.832 1.00 93.75 323 ILE A N 1
ATOM 2486 C CA . ILE A 1 323 ? 9.145 -2.035 12.791 1.00 93.75 323 ILE A CA 1
ATOM 2487 C C . ILE A 1 323 ? 8.499 -3.378 12.461 1.00 93.75 323 ILE A C 1
ATOM 2489 O O . ILE A 1 323 ? 7.517 -3.789 13.079 1.00 93.75 323 ILE A O 1
ATOM 2493 N N . LYS A 1 324 ? 9.114 -4.103 11.527 1.00 95.69 324 LYS A N 1
ATOM 2494 C CA . LYS A 1 324 ? 8.669 -5.423 11.076 1.00 95.69 324 LYS A CA 1
ATOM 2495 C C . LYS A 1 324 ? 9.626 -6.510 11.549 1.00 95.69 324 LYS A C 1
ATOM 2497 O O . LYS A 1 324 ? 10.841 -6.404 11.365 1.00 95.69 324 LYS A O 1
ATOM 2502 N N . ARG A 1 325 ? 9.079 -7.569 12.145 1.00 96.62 325 ARG A N 1
ATOM 2503 C CA . ARG A 1 325 ? 9.818 -8.725 12.665 1.00 96.62 325 ARG A CA 1
ATOM 2504 C C . ARG A 1 325 ? 9.442 -9.971 11.884 1.00 96.62 325 ARG A C 1
ATOM 2506 O O . ARG A 1 325 ? 8.317 -10.451 11.996 1.00 96.62 325 ARG A O 1
ATOM 2513 N N . ILE A 1 326 ? 10.373 -10.521 11.108 1.00 97.44 326 ILE A N 1
ATOM 2514 C CA . ILE A 1 326 ? 10.112 -11.782 10.406 1.00 97.44 326 ILE A CA 1
ATOM 2515 C C . ILE A 1 326 ? 10.084 -12.903 11.448 1.00 97.44 326 ILE A C 1
ATOM 2517 O O . ILE A 1 326 ? 11.101 -13.197 12.080 1.00 97.44 326 ILE A O 1
ATOM 2521 N N . LEU A 1 327 ? 8.916 -13.522 11.632 1.00 97.62 327 LEU A N 1
ATOM 2522 C CA . LEU A 1 327 ? 8.775 -14.701 12.486 1.00 97.62 327 LEU A CA 1
ATOM 2523 C C . LEU A 1 327 ? 9.301 -15.945 11.770 1.00 97.62 327 LEU A C 1
ATOM 2525 O O . LEU A 1 327 ? 9.895 -16.819 12.400 1.00 97.62 327 LEU A O 1
ATOM 2529 N N . GLY A 1 328 ? 9.094 -16.007 10.455 1.00 98.06 328 GLY A N 1
ATOM 2530 C CA . GLY A 1 328 ? 9.547 -17.106 9.621 1.00 98.06 328 GLY A CA 1
ATOM 2531 C C . GLY A 1 328 ? 8.654 -17.335 8.411 1.00 98.06 328 GLY A C 1
ATOM 2532 O O . GLY A 1 328 ? 7.983 -16.417 7.936 1.00 98.06 328 GLY A O 1
ATOM 2533 N N . THR A 1 329 ? 8.627 -18.572 7.924 1.00 98.56 329 THR A N 1
ATOM 2534 C CA . THR A 1 329 ? 7.752 -18.982 6.820 1.00 98.56 329 THR A CA 1
ATOM 2535 C C . THR A 1 329 ? 6.913 -20.206 7.173 1.00 98.56 329 THR A C 1
ATOM 2537 O O . THR A 1 329 ? 7.251 -20.984 8.065 1.00 98.56 329 THR A O 1
ATOM 2540 N N . VAL A 1 330 ? 5.788 -20.364 6.478 1.00 98.56 330 VAL A N 1
ATOM 2541 C CA . VAL A 1 330 ? 4.917 -21.544 6.553 1.00 98.56 330 VAL A CA 1
ATOM 2542 C C . VAL A 1 330 ? 4.593 -22.036 5.139 1.00 98.56 330 VAL A C 1
ATOM 2544 O O . VAL A 1 330 ? 4.509 -21.222 4.216 1.00 98.56 330 VAL A O 1
ATOM 2547 N N . PRO A 1 331 ? 4.423 -23.351 4.923 1.00 97.94 331 PRO A N 1
ATOM 2548 C CA . PRO A 1 331 ? 4.197 -23.895 3.588 1.00 97.94 331 PRO A CA 1
ATOM 2549 C C . PRO A 1 331 ? 2.773 -23.629 3.083 1.00 97.94 331 PRO A C 1
ATOM 2551 O O . PRO A 1 331 ? 1.811 -23.694 3.854 1.00 97.94 331 PRO A O 1
ATOM 2554 N N . VAL A 1 332 ? 2.649 -23.423 1.769 1.00 98.12 332 VAL A N 1
ATOM 2555 C CA . VAL A 1 332 ? 1.375 -23.439 1.036 1.00 98.12 332 VAL A CA 1
ATOM 2556 C C . VAL A 1 332 ? 1.293 -24.737 0.238 1.00 98.12 332 VAL A C 1
ATOM 2558 O O . VAL A 1 332 ? 2.239 -25.136 -0.440 1.00 98.12 332 VAL A O 1
ATOM 2561 N N . GLU A 1 333 ? 0.169 -25.434 0.351 1.00 96.25 333 GLU A N 1
ATOM 2562 C CA . GLU A 1 333 ? -0.074 -26.673 -0.379 1.00 96.25 333 GLU A CA 1
ATOM 2563 C C . GLU A 1 333 ? -0.281 -26.404 -1.876 1.00 96.25 333 GLU A C 1
ATOM 2565 O O . GLU A 1 333 ? -0.667 -25.316 -2.294 1.00 96.25 333 GLU A O 1
ATOM 2570 N N . ALA A 1 334 ? -0.103 -27.429 -2.714 1.00 93.81 334 ALA A N 1
ATOM 2571 C CA . ALA A 1 334 ? -0.262 -27.276 -4.165 1.00 93.81 334 ALA A CA 1
ATOM 2572 C C . ALA A 1 334 ? -1.691 -26.891 -4.612 1.00 93.81 334 ALA A C 1
ATOM 2574 O O . ALA A 1 334 ? -1.874 -26.444 -5.741 1.00 93.81 334 ALA A O 1
ATOM 2575 N N . ASP A 1 335 ? -2.701 -27.090 -3.758 1.00 93.56 335 ASP A N 1
ATOM 2576 C CA . ASP A 1 335 ? -4.079 -26.637 -3.994 1.00 93.56 335 ASP A CA 1
ATOM 2577 C C . ASP A 1 335 ? -4.331 -25.191 -3.525 1.00 93.56 335 ASP A C 1
ATOM 2579 O O . ASP A 1 335 ? -5.461 -24.722 -3.614 1.00 93.56 335 ASP A O 1
ATOM 2583 N N . GLY A 1 336 ? -3.296 -24.494 -3.044 1.00 95.00 336 GLY A N 1
ATOM 2584 C CA . GLY A 1 336 ? -3.361 -23.131 -2.519 1.00 95.00 336 GLY A CA 1
ATOM 2585 C C . GLY A 1 336 ? -3.733 -23.046 -1.037 1.00 95.00 336 GLY A C 1
ATOM 2586 O O . GLY A 1 336 ? -3.744 -21.950 -0.481 1.00 95.00 336 GLY A O 1
ATOM 2587 N N . SER A 1 337 ? -4.035 -24.166 -0.374 1.00 96.62 337 SER A N 1
ATOM 2588 C CA . SER A 1 337 ? -4.448 -24.160 1.033 1.00 96.62 337 SER A CA 1
ATOM 2589 C C . SER A 1 337 ? -3.269 -24.028 2.002 1.00 96.62 337 SER A C 1
ATOM 2591 O O . SER A 1 337 ? -2.167 -24.513 1.736 1.00 96.62 337 SER A O 1
ATOM 2593 N N . ALA A 1 338 ? -3.495 -23.403 3.160 1.00 97.25 338 ALA A N 1
ATOM 2594 C CA . ALA A 1 338 ? -2.494 -23.287 4.223 1.00 97.25 338 ALA A CA 1
ATOM 2595 C C . ALA A 1 338 ? -3.127 -23.458 5.612 1.00 97.25 338 ALA A C 1
ATOM 2597 O O . ALA A 1 338 ? -4.222 -22.966 5.877 1.00 97.25 338 ALA A O 1
ATOM 2598 N N . LEU A 1 339 ? -2.428 -24.155 6.512 1.00 98.00 339 LEU A N 1
ATOM 2599 C CA . LEU A 1 339 ? -2.839 -24.365 7.903 1.00 98.00 339 LEU A CA 1
ATOM 2600 C C . LEU A 1 339 ? -1.608 -24.282 8.808 1.00 98.00 339 LEU A C 1
ATOM 2602 O O . LEU A 1 339 ? -0.692 -25.101 8.684 1.00 98.00 339 LEU A O 1
ATOM 2606 N N . PHE A 1 340 ? -1.579 -23.305 9.710 1.00 98.44 340 PHE A N 1
ATOM 2607 C CA . PHE A 1 340 ? -0.414 -23.012 10.547 1.00 98.44 340 PHE A CA 1
ATOM 2608 C C . PHE A 1 340 ? -0.795 -22.364 11.880 1.00 98.44 340 PHE A C 1
ATOM 2610 O O . PHE A 1 340 ? -1.943 -21.976 12.077 1.00 98.44 340 PHE A O 1
ATOM 2617 N N . VAL A 1 341 ? 0.155 -22.285 12.813 1.00 98.12 341 VAL A N 1
ATOM 2618 C CA . VAL A 1 341 ? -0.015 -21.572 14.088 1.00 98.12 341 VAL A CA 1
ATOM 2619 C C . VAL A 1 341 ? 0.725 -20.241 14.089 1.00 98.12 341 VAL A C 1
ATOM 2621 O O . VAL A 1 341 ? 1.804 -20.122 13.510 1.00 98.12 341 VAL A O 1
ATOM 2624 N N . ILE A 1 342 ? 0.148 -19.261 14.776 1.00 97.62 342 ILE A N 1
ATOM 2625 C CA . ILE A 1 342 ? 0.741 -17.951 15.057 1.00 97.62 342 ILE A CA 1
ATOM 2626 C C . ILE A 1 342 ? 0.701 -17.681 16.565 1.00 97.62 342 ILE A C 1
ATOM 2628 O O . ILE A 1 342 ? -0.106 -18.298 17.272 1.00 97.62 342 ILE A O 1
ATOM 2632 N N . PRO A 1 343 ? 1.524 -16.756 17.081 1.00 96.81 343 PRO A N 1
ATOM 2633 C CA . PRO A 1 343 ? 1.384 -16.320 18.460 1.00 96.81 343 PRO A CA 1
ATOM 2634 C C . PRO A 1 343 ? 0.058 -15.580 18.675 1.00 96.81 343 PRO A C 1
ATOM 2636 O O . PRO A 1 343 ? -0.335 -14.748 17.857 1.00 96.81 343 PRO A O 1
ATOM 2639 N N . ALA A 1 344 ? -0.634 -15.884 19.773 1.00 95.88 344 ALA A N 1
ATOM 2640 C CA . ALA A 1 344 ? -1.870 -15.193 20.126 1.00 95.88 344 ALA A CA 1
ATOM 2641 C C . ALA A 1 344 ? -1.584 -13.760 20.608 1.00 95.88 344 ALA A C 1
ATOM 2643 O O . ALA A 1 344 ? -0.522 -13.494 21.176 1.00 95.88 344 ALA A O 1
ATOM 2644 N N . ASN A 1 345 ? -2.558 -12.855 20.460 1.00 95.25 345 ASN A N 1
ATOM 2645 C CA . ASN A 1 345 ? -2.464 -11.447 20.885 1.00 95.25 345 ASN A CA 1
ATOM 2646 C C . ASN A 1 345 ? -1.323 -10.669 20.201 1.00 95.25 345 ASN A C 1
ATOM 2648 O O . ASN A 1 345 ? -0.762 -9.722 20.765 1.00 95.25 345 ASN A O 1
ATOM 2652 N N . THR A 1 346 ? -0.958 -11.090 18.992 1.00 95.12 346 THR A N 1
ATOM 2653 C CA . THR A 1 346 ? 0.120 -10.499 18.203 1.00 95.12 346 THR A CA 1
ATOM 2654 C C . THR A 1 346 ? -0.423 -10.030 16.850 1.00 95.12 346 THR A C 1
ATOM 2656 O O . THR A 1 346 ? -1.037 -10.840 16.153 1.00 95.12 346 THR A O 1
ATOM 2659 N N . PRO A 1 347 ? -0.215 -8.754 16.469 1.00 95.44 347 PRO A N 1
ATOM 2660 C CA . PRO A 1 347 ? -0.532 -8.265 15.130 1.00 95.44 347 PRO A CA 1
ATOM 2661 C C . PRO A 1 347 ? 0.430 -8.892 14.120 1.00 95.44 347 PRO A C 1
ATOM 2663 O O . PRO A 1 347 ? 1.637 -8.636 14.150 1.00 95.44 347 PRO A O 1
ATOM 2666 N N . VAL A 1 348 ? -0.108 -9.747 13.250 1.00 96.50 348 VAL A N 1
ATOM 2667 C CA . VAL A 1 348 ? 0.646 -10.440 12.204 1.00 96.50 348 VAL A CA 1
ATOM 2668 C C . VAL A 1 348 ? 0.051 -10.177 10.829 1.00 96.50 348 VAL A C 1
ATOM 2670 O O . VAL A 1 348 ? -1.161 -10.047 10.677 1.00 96.50 348 VAL A O 1
ATOM 2673 N N . PHE A 1 349 ? 0.913 -10.168 9.822 1.00 96.00 349 PHE A N 1
ATOM 2674 C CA . PHE A 1 349 ? 0.525 -10.185 8.418 1.00 96.00 349 PHE A CA 1
ATOM 2675 C C . PHE A 1 349 ? 1.302 -11.270 7.672 1.00 96.00 349 PHE A C 1
ATOM 2677 O O . PHE A 1 349 ? 2.306 -11.804 8.171 1.00 96.00 349 PHE A O 1
ATOM 2684 N N . VAL A 1 350 ? 0.824 -11.622 6.481 1.00 97.00 350 VAL A N 1
ATOM 2685 C CA . VAL A 1 350 ? 1.423 -12.644 5.630 1.00 97.00 350 VAL A CA 1
ATOM 2686 C C . VAL A 1 350 ? 1.741 -12.136 4.227 1.00 97.00 350 VAL A C 1
ATOM 2688 O O . VAL A 1 350 ? 0.972 -11.407 3.610 1.00 97.00 350 VAL A O 1
ATOM 2691 N N . GLN A 1 351 ? 2.875 -12.577 3.680 1.00 97.81 351 GLN A N 1
ATOM 2692 C CA . GLN A 1 351 ? 3.252 -12.315 2.286 1.00 97.81 351 GLN A CA 1
ATOM 2693 C C . GLN A 1 351 ? 3.317 -13.635 1.507 1.00 97.81 351 GLN A C 1
ATOM 2695 O O . GLN A 1 351 ? 4.103 -14.510 1.889 1.00 97.81 351 GLN A O 1
ATOM 2700 N N . PRO A 1 352 ? 2.526 -13.823 0.434 1.00 98.19 352 PRO A N 1
ATOM 2701 C CA . PRO A 1 352 ? 2.659 -14.978 -0.446 1.00 98.19 352 PRO A CA 1
ATOM 2702 C C . PRO A 1 352 ? 3.970 -14.894 -1.227 1.00 98.19 352 PRO A C 1
ATOM 2704 O O . PRO A 1 352 ? 4.187 -13.952 -1.986 1.00 98.19 352 PRO A O 1
ATOM 2707 N N . LEU A 1 353 ? 4.835 -15.888 -1.036 1.00 98.44 353 LEU A N 1
ATOM 2708 C CA . LEU A 1 353 ? 6.162 -15.944 -1.636 1.00 98.44 353 LEU A CA 1
ATOM 2709 C C . LEU A 1 353 ? 6.212 -16.916 -2.813 1.00 98.44 353 LEU A C 1
ATOM 2711 O O . LEU A 1 353 ? 5.661 -18.024 -2.745 1.00 98.44 353 LEU A O 1
ATOM 2715 N N . ASP A 1 354 ? 6.943 -16.527 -3.851 1.00 96.75 354 ASP A N 1
ATOM 2716 C CA . ASP A 1 354 ? 7.334 -17.411 -4.945 1.00 96.75 354 ASP A CA 1
ATOM 2717 C C . ASP A 1 354 ? 8.450 -18.404 -4.538 1.00 96.75 354 ASP A C 1
ATOM 2719 O O . ASP A 1 354 ? 8.840 -18.526 -3.370 1.00 96.75 354 ASP A O 1
ATOM 2723 N N . GLU A 1 355 ? 8.977 -19.153 -5.509 1.00 95.56 355 GLU A N 1
ATOM 2724 C CA . GLU A 1 355 ? 10.072 -20.106 -5.278 1.00 95.56 355 GLU A CA 1
ATOM 2725 C C . GLU A 1 355 ? 11.398 -19.451 -4.860 1.00 95.56 355 GLU A C 1
ATOM 2727 O O . GLU A 1 355 ? 12.224 -20.106 -4.226 1.00 95.56 355 GLU A O 1
ATOM 2732 N N . ARG A 1 356 ? 11.588 -18.161 -5.164 1.00 94.00 356 ARG A N 1
ATOM 2733 C CA . ARG A 1 356 ? 12.782 -17.371 -4.838 1.00 94.00 356 ARG A CA 1
ATOM 2734 C C . ARG A 1 356 ? 12.637 -16.604 -3.522 1.00 94.00 356 ARG A C 1
ATOM 2736 O O . ARG A 1 356 ? 13.546 -15.868 -3.152 1.00 94.00 356 ARG A O 1
ATOM 2743 N N . GLY A 1 357 ? 11.513 -16.768 -2.819 1.00 95.50 357 GLY A N 1
ATOM 2744 C CA . GLY A 1 357 ? 11.237 -16.065 -1.568 1.00 95.50 357 GLY A CA 1
ATOM 2745 C C . GLY A 1 357 ? 10.808 -14.605 -1.754 1.00 95.50 357 GLY A C 1
ATOM 2746 O O . GLY A 1 357 ? 10.956 -13.820 -0.821 1.00 95.50 357 GLY A O 1
ATOM 2747 N N . GLN A 1 358 ? 10.301 -14.232 -2.932 1.00 96.75 358 GLN A N 1
ATOM 2748 C CA . GLN A 1 358 ? 9.896 -12.864 -3.282 1.00 96.75 358 GLN A CA 1
ATOM 2749 C C . GLN A 1 358 ? 8.385 -12.699 -3.106 1.00 96.75 358 GLN A C 1
ATOM 2751 O O . GLN A 1 358 ? 7.618 -13.582 -3.503 1.00 96.75 358 GLN A O 1
ATOM 2756 N N . ALA A 1 359 ? 7.946 -11.596 -2.495 1.00 97.56 359 ALA A N 1
ATOM 2757 C CA . ALA A 1 359 ? 6.527 -11.361 -2.251 1.00 97.56 359 ALA A CA 1
ATOM 2758 C C . ALA A 1 359 ? 5.769 -11.045 -3.550 1.00 97.56 359 ALA A C 1
ATOM 2760 O O . ALA A 1 359 ? 6.041 -10.061 -4.234 1.00 97.56 359 ALA A O 1
ATOM 2761 N N . LEU A 1 360 ? 4.765 -11.866 -3.862 1.00 96.62 360 LEU A N 1
ATOM 2762 C CA . LEU A 1 360 ? 3.870 -11.697 -5.016 1.00 96.62 360 LEU A CA 1
ATOM 2763 C C . LEU A 1 360 ? 2.783 -10.640 -4.758 1.00 96.62 360 LEU A C 1
ATOM 2765 O O . LEU A 1 360 ? 2.197 -10.089 -5.691 1.00 96.62 360 LEU A O 1
ATOM 2769 N N . GLN A 1 361 ? 2.493 -10.386 -3.483 1.00 95.06 361 GLN A N 1
ATOM 2770 C CA . GLN A 1 361 ? 1.536 -9.397 -3.004 1.00 95.06 361 GLN A CA 1
ATOM 2771 C C . GLN A 1 361 ? 1.961 -8.921 -1.612 1.00 95.06 361 GLN A C 1
ATOM 2773 O O . GLN A 1 361 ? 2.518 -9.697 -0.831 1.00 95.06 361 GLN A O 1
ATOM 2778 N N . LEU A 1 362 ? 1.667 -7.661 -1.297 1.00 92.69 362 LEU A N 1
ATOM 2779 C CA . LEU A 1 362 ? 1.923 -7.073 0.013 1.00 92.69 362 LEU A CA 1
ATOM 2780 C C . LEU A 1 362 ? 0.601 -6.932 0.778 1.00 92.69 362 LEU A C 1
ATOM 2782 O O . LEU A 1 362 ? -0.291 -6.200 0.350 1.00 92.69 362 LEU A O 1
ATOM 2786 N N . GLU A 1 363 ? 0.472 -7.616 1.916 1.00 90.12 363 GLU A N 1
ATOM 2787 C CA . GLU A 1 363 ? -0.574 -7.304 2.894 1.00 90.12 363 GLU A CA 1
ATOM 2788 C C . GLU A 1 363 ? -0.139 -6.050 3.657 1.00 90.12 363 GLU A C 1
ATOM 2790 O O . GLU A 1 363 ? 0.867 -6.063 4.360 1.00 90.12 363 GLU A O 1
ATOM 2795 N N . ARG A 1 364 ? -0.874 -4.950 3.478 1.00 89.00 364 ARG A N 1
ATOM 2796 C CA . ARG A 1 364 ? -0.605 -3.667 4.152 1.00 89.00 364 ARG A CA 1
ATOM 2797 C C . ARG A 1 364 ? -1.620 -3.410 5.253 1.00 89.00 364 ARG A C 1
ATOM 2799 O O . ARG A 1 364 ? -2.208 -2.350 5.327 1.00 89.00 364 ARG A O 1
ATOM 2806 N N . SER A 1 365 ? -1.928 -4.445 6.008 1.00 90.25 365 SER A N 1
ATOM 2807 C CA . SER A 1 365 ? -2.772 -4.447 7.199 1.00 90.25 365 SER A CA 1
ATOM 2808 C C . SER A 1 365 ? -2.330 -5.670 8.006 1.00 90.25 365 SER A C 1
ATOM 2810 O O . SER A 1 365 ? -1.331 -6.309 7.670 1.00 90.25 365 SER A O 1
ATOM 2812 N N . TRP A 1 366 ? -3.020 -5.992 9.087 1.00 93.50 366 TRP A N 1
ATOM 2813 C CA . TRP A 1 366 ? -2.703 -7.149 9.910 1.00 93.50 366 TRP A CA 1
ATOM 2814 C C . TRP A 1 366 ? -3.967 -7.744 10.503 1.00 93.50 366 TRP A C 1
ATOM 2816 O O . TRP A 1 366 ? -5.021 -7.111 10.623 1.00 93.50 366 TRP A O 1
ATOM 2826 N N . PHE A 1 367 ? -3.831 -8.979 10.958 1.00 94.62 367 PHE A N 1
ATOM 2827 C CA . PHE A 1 367 ? -4.828 -9.650 11.764 1.00 94.62 367 PHE A CA 1
ATOM 2828 C C . PHE A 1 367 ? -4.208 -10.133 13.074 1.00 94.62 367 PHE A C 1
ATOM 2830 O O . PHE A 1 367 ? -2.991 -10.217 13.240 1.00 94.62 367 PHE A O 1
ATOM 2837 N N . VAL A 1 368 ? -5.072 -10.437 14.038 1.00 94.62 368 VAL A N 1
ATOM 2838 C CA . VAL A 1 368 ? -4.681 -10.964 15.345 1.00 94.62 368 VAL A CA 1
ATOM 2839 C C . VAL A 1 368 ? -5.490 -12.224 15.598 1.00 94.62 368 VAL A C 1
ATOM 2841 O O . VAL A 1 368 ? -6.706 -12.224 15.425 1.00 94.62 368 VAL A O 1
ATOM 2844 N N . GLY A 1 369 ? -4.824 -13.290 16.037 1.00 95.56 369 GLY A N 1
ATOM 2845 C CA . GLY A 1 369 ? -5.499 -14.427 16.650 1.00 95.56 369 GLY A CA 1
ATOM 2846 C C . GLY A 1 369 ? -5.611 -14.227 18.159 1.00 95.56 369 GLY A C 1
ATOM 2847 O O . GLY A 1 369 ? -4.613 -13.950 18.826 1.00 95.56 369 GLY A O 1
ATOM 2848 N N . MET A 1 370 ? -6.805 -14.379 18.727 1.00 96.25 370 MET A N 1
ATOM 2849 C CA . MET A 1 370 ? -6.977 -14.466 20.179 1.00 96.25 370 MET A CA 1
ATOM 2850 C C . MET A 1 370 ? -6.518 -15.841 20.702 1.00 96.25 370 MET A C 1
ATOM 2852 O O . MET A 1 370 ? -6.460 -16.806 19.931 1.00 96.25 370 MET A O 1
ATOM 2856 N N . PRO A 1 371 ? -6.230 -15.982 22.009 1.00 95.88 371 PRO A N 1
ATOM 2857 C CA . PRO A 1 371 ? -5.844 -17.253 22.626 1.00 95.88 371 PRO A CA 1
ATOM 2858 C C . PRO A 1 371 ? -6.765 -18.420 22.245 1.00 95.88 371 PRO A C 1
ATOM 2860 O O . PRO A 1 371 ? -7.969 -18.376 22.502 1.00 95.88 371 PRO A O 1
ATOM 2863 N N . GLY A 1 372 ? -6.211 -19.450 21.595 1.00 95.56 372 GLY A N 1
ATOM 2864 C CA . GLY A 1 372 ? -6.941 -20.658 21.186 1.00 95.56 372 GLY A CA 1
ATOM 2865 C C . GLY A 1 372 ? -7.882 -20.477 19.990 1.00 95.56 372 GLY A C 1
ATOM 2866 O O . GLY A 1 372 ? -8.554 -21.427 19.581 1.00 95.56 372 GLY A O 1
ATOM 2867 N N . GLU A 1 373 ? -7.933 -19.281 19.404 1.00 96.44 373 GLU A N 1
ATOM 2868 C CA . GLU A 1 373 ? -8.776 -18.985 18.253 1.00 96.44 373 GLU A CA 1
ATOM 2869 C C . GLU A 1 373 ? -8.350 -19.775 17.009 1.00 96.44 373 GLU A C 1
ATOM 2871 O O . GLU A 1 373 ? -7.169 -20.037 16.762 1.00 96.44 373 GLU A O 1
ATOM 2876 N N . ARG A 1 374 ? -9.346 -20.112 16.185 1.00 95.75 374 ARG A N 1
ATOM 2877 C CA . ARG A 1 374 ? -9.151 -20.554 14.805 1.00 95.75 374 ARG A CA 1
ATOM 2878 C C . ARG A 1 374 ? -9.526 -19.414 13.865 1.00 95.75 374 ARG A C 1
ATOM 2880 O O . ARG A 1 374 ? -10.703 -19.238 13.554 1.00 95.75 374 ARG A O 1
ATOM 2887 N N . VAL A 1 375 ? -8.525 -18.660 13.434 1.00 95.19 375 VAL A N 1
ATOM 2888 C CA . VAL A 1 375 ? -8.660 -17.619 12.416 1.00 95.19 375 VAL A CA 1
ATOM 2889 C C . VAL A 1 375 ? -8.820 -18.306 11.062 1.00 95.19 375 VAL A C 1
ATOM 2891 O O . VAL A 1 375 ? -8.064 -19.223 10.738 1.00 95.19 375 VAL A O 1
ATOM 2894 N N . SER A 1 376 ? -9.815 -17.904 10.273 1.00 91.62 376 SER A N 1
ATOM 2895 C CA . SER A 1 376 ? -10.068 -18.515 8.968 1.00 91.62 376 SER A CA 1
ATOM 2896 C C . SER A 1 376 ? -10.364 -17.478 7.896 1.00 91.62 376 SER A C 1
ATOM 2898 O O . SER A 1 376 ? -11.268 -16.655 8.066 1.00 91.62 376 SER A O 1
ATOM 2900 N N . CYS A 1 377 ? -9.638 -17.607 6.785 1.00 89.81 377 CYS A N 1
ATOM 2901 C CA . CYS A 1 377 ? -9.808 -16.831 5.563 1.00 89.81 377 CYS A CA 1
ATOM 2902 C C . CYS A 1 377 ? -10.121 -17.765 4.386 1.00 89.81 377 CYS A C 1
ATOM 2904 O O . CYS A 1 377 ? -9.703 -18.932 4.344 1.00 89.81 377 CYS A O 1
ATOM 2906 N N . ILE A 1 378 ? -10.854 -17.251 3.404 1.00 92.31 378 ILE A N 1
ATOM 2907 C CA . ILE A 1 378 ? -11.121 -17.967 2.156 1.00 92.31 378 ILE A CA 1
ATOM 2908 C C . ILE A 1 378 ? -9.897 -17.879 1.244 1.00 92.31 378 ILE A C 1
ATOM 2910 O O . ILE A 1 378 ? -9.400 -18.923 0.830 1.00 92.31 378 ILE A O 1
ATOM 2914 N N . GLY A 1 379 ? -9.383 -16.672 1.002 1.00 90.94 379 GLY A N 1
ATOM 2915 C CA . GLY A 1 379 ? -8.202 -16.419 0.176 1.00 90.94 379 GLY A CA 1
ATOM 2916 C C . GLY A 1 379 ? -7.561 -15.073 0.495 1.00 90.94 379 GLY A C 1
ATOM 2917 O O . GLY A 1 379 ? -7.894 -14.454 1.494 1.00 90.94 379 GLY A O 1
ATOM 2918 N N . CYS A 1 380 ? -6.607 -14.602 -0.304 1.00 90.62 380 CYS A N 1
ATOM 2919 C CA . CYS A 1 380 ? -5.965 -13.315 -0.023 1.00 90.62 380 CYS A CA 1
ATOM 2920 C C . CYS A 1 380 ? -6.916 -12.139 -0.338 1.00 90.62 380 CYS A C 1
ATOM 2922 O O . CYS A 1 380 ? -7.228 -11.886 -1.507 1.00 90.62 380 CYS A O 1
ATOM 2924 N N . HIS A 1 381 ? -7.338 -11.401 0.700 1.00 89.56 381 HIS A N 1
ATOM 2925 C CA . HIS A 1 381 ? -8.255 -10.249 0.634 1.00 89.56 381 HIS A CA 1
ATOM 2926 C C . HIS A 1 381 ? -9.660 -10.568 0.083 1.00 89.56 381 HIS A C 1
ATOM 2928 O O . HIS A 1 381 ? -10.237 -9.772 -0.668 1.00 89.56 381 HIS A O 1
ATOM 2934 N N . GLU A 1 382 ? -10.241 -11.721 0.435 1.00 84.50 382 GLU A N 1
ATOM 2935 C CA . GLU A 1 382 ? -11.630 -12.016 0.076 1.00 84.50 382 GLU A CA 1
ATOM 2936 C C . GLU A 1 382 ? -12.611 -10.968 0.635 1.00 84.50 382 GLU A C 1
ATOM 2938 O O . GLU A 1 382 ? -12.362 -10.296 1.635 1.00 84.50 382 GLU A O 1
ATOM 2943 N N . ASN A 1 383 ? -13.790 -10.863 0.022 1.00 79.50 383 ASN A N 1
ATOM 2944 C CA . ASN A 1 383 ? -14.903 -10.132 0.631 1.00 79.50 383 ASN A CA 1
ATOM 2945 C C . ASN A 1 383 ? -15.580 -11.016 1.697 1.00 79.50 383 ASN A C 1
ATOM 2947 O O . ASN A 1 383 ? -15.712 -12.219 1.487 1.00 79.50 383 ASN A O 1
ATOM 2951 N N . ALA A 1 384 ? -16.104 -10.452 2.789 1.00 72.75 384 ALA A N 1
ATOM 2952 C CA . ALA A 1 384 ? -16.872 -11.211 3.784 1.00 72.75 384 ALA A CA 1
ATOM 2953 C C . ALA A 1 384 ? -18.158 -11.874 3.239 1.00 72.75 384 ALA A C 1
ATOM 2955 O O . ALA A 1 384 ? -18.722 -12.741 3.900 1.00 72.75 384 ALA A O 1
ATOM 2956 N N . GLN A 1 385 ? -18.638 -11.469 2.058 1.00 75.88 385 GLN A N 1
ATOM 2957 C CA . GLN A 1 385 ? -19.733 -12.131 1.335 1.00 75.88 385 GLN A CA 1
ATOM 2958 C C . GLN A 1 385 ? -19.257 -13.298 0.450 1.00 75.88 385 GLN A C 1
ATOM 2960 O O . GLN A 1 385 ? -20.077 -13.971 -0.174 1.00 75.88 385 GLN A O 1
ATOM 2965 N N . SER A 1 386 ? -17.945 -13.530 0.360 1.00 82.94 386 SER A N 1
ATOM 2966 C CA . SER A 1 386 ? -17.386 -14.613 -0.447 1.00 82.94 386 SER A CA 1
ATOM 2967 C C . SER A 1 386 ? -17.790 -15.960 0.135 1.00 82.94 386 SER A C 1
ATOM 2969 O O . SER A 1 386 ? -17.835 -16.156 1.350 1.00 82.94 386 SER A O 1
ATOM 2971 N N . VAL A 1 387 ? -18.069 -16.908 -0.750 1.00 84.81 387 VAL A N 1
ATOM 2972 C CA . VAL A 1 387 ? -18.374 -18.284 -0.368 1.00 84.81 387 VAL A CA 1
ATOM 2973 C C . VAL A 1 387 ? -17.085 -19.088 -0.437 1.00 84.81 387 VAL A C 1
ATOM 2975 O O . VAL A 1 387 ? -16.402 -19.083 -1.462 1.00 84.81 387 VAL A O 1
ATOM 2978 N N . ALA A 1 388 ? -16.751 -19.776 0.653 1.00 82.69 388 ALA A N 1
ATOM 2979 C CA . ALA A 1 388 ? -15.584 -20.644 0.684 1.00 82.69 388 ALA A CA 1
ATOM 2980 C C . ALA A 1 388 ? -15.715 -21.763 -0.371 1.00 82.69 388 ALA A C 1
ATOM 2982 O O . ALA A 1 388 ? -16.803 -22.332 -0.522 1.00 82.69 388 ALA A O 1
ATOM 2983 N N . PRO A 1 389 ? -14.631 -22.127 -1.080 1.00 80.62 389 PRO A N 1
ATOM 2984 C CA . PRO A 1 389 ? -14.618 -23.308 -1.933 1.00 80.62 389 PRO A CA 1
ATOM 2985 C C . PRO A 1 389 ? -15.065 -24.562 -1.164 1.00 80.62 389 PRO A C 1
ATOM 2987 O O . PRO A 1 389 ? -14.572 -24.840 -0.075 1.00 80.62 389 PRO A O 1
ATOM 2990 N N . GLY A 1 390 ? -15.976 -25.351 -1.739 1.00 77.31 390 GLY A N 1
ATOM 2991 C CA . GLY A 1 390 ? -16.529 -26.550 -1.087 1.00 77.31 390 GLY A CA 1
ATOM 2992 C C . GLY A 1 390 ? -15.623 -27.790 -1.102 1.00 77.31 390 GLY A C 1
ATOM 2993 O O . GLY A 1 390 ? -16.049 -28.859 -0.668 1.00 77.31 390 GLY A O 1
ATOM 2994 N N . ASN A 1 391 ? -14.401 -27.688 -1.630 1.00 79.00 391 ASN A N 1
ATOM 2995 C CA . ASN A 1 391 ? -13.511 -28.835 -1.811 1.00 79.00 391 ASN A CA 1
ATOM 2996 C C . ASN A 1 391 ? -12.692 -29.118 -0.537 1.00 79.00 391 ASN A C 1
ATOM 2998 O O . ASN A 1 391 ? -12.176 -28.179 0.068 1.00 79.00 391 ASN A O 1
ATOM 3002 N N . PRO A 1 392 ? -12.491 -30.394 -0.146 1.00 84.75 392 PRO A N 1
ATOM 3003 C CA . PRO A 1 392 ? -11.594 -30.737 0.954 1.00 84.75 392 PRO A CA 1
ATOM 3004 C C . PRO A 1 392 ? -10.160 -30.289 0.657 1.00 84.75 392 PRO A C 1
ATOM 3006 O O . PRO A 1 392 ? -9.555 -30.759 -0.310 1.00 84.75 392 PRO A O 1
ATOM 3009 N N . THR A 1 393 ? -9.602 -29.433 1.510 1.00 92.88 393 THR A N 1
ATOM 3010 C CA . THR A 1 393 ? -8.250 -28.892 1.327 1.00 92.88 393 THR A CA 1
ATOM 3011 C C . THR A 1 393 ? -7.176 -29.882 1.773 1.00 92.88 393 THR A C 1
ATOM 3013 O O . THR A 1 393 ? -7.381 -30.714 2.667 1.00 92.88 393 THR A O 1
ATOM 3016 N N . ARG A 1 394 ? -5.997 -29.820 1.150 1.00 95.25 394 ARG A N 1
ATOM 3017 C CA . ARG A 1 394 ? -4.834 -30.630 1.542 1.00 95.25 394 ARG A CA 1
ATOM 3018 C C . ARG A 1 394 ? -4.316 -30.238 2.920 1.00 95.25 394 ARG A C 1
ATOM 3020 O O . ARG A 1 394 ? -3.972 -31.130 3.694 1.00 95.25 394 ARG A O 1
ATOM 3027 N N . ALA A 1 395 ? -4.335 -28.949 3.257 1.00 94.75 395 ALA A N 1
ATOM 3028 C CA . ALA A 1 395 ? -3.829 -28.451 4.531 1.00 94.75 395 ALA A CA 1
ATOM 3029 C C . ALA A 1 395 ? -4.587 -29.031 5.741 1.00 94.75 395 ALA A C 1
ATOM 3031 O O . ALA A 1 395 ? -3.971 -29.334 6.759 1.00 94.75 395 ALA A O 1
ATOM 3032 N N . MET A 1 396 ? -5.896 -29.290 5.617 1.00 92.94 396 MET A N 1
ATOM 3033 C CA . MET A 1 396 ? -6.705 -29.904 6.682 1.00 92.94 396 MET A CA 1
ATOM 3034 C C . MET A 1 396 ? -6.404 -31.392 6.935 1.00 92.94 396 MET A C 1
ATOM 3036 O O . MET A 1 396 ? -6.903 -31.958 7.906 1.00 92.94 396 MET A O 1
ATOM 3040 N N . ARG A 1 397 ? -5.601 -32.051 6.088 1.00 94.06 397 ARG A N 1
ATOM 3041 C CA . ARG A 1 397 ? -5.243 -33.476 6.245 1.00 94.06 397 ARG A CA 1
ATOM 3042 C C . ARG A 1 397 ? -4.061 -33.703 7.187 1.00 94.06 397 ARG A C 1
ATOM 3044 O O . ARG A 1 397 ? -3.678 -34.849 7.411 1.00 94.06 397 ARG A O 1
ATOM 3051 N N . ARG A 1 398 ? -3.467 -32.631 7.712 1.00 93.81 398 ARG A N 1
ATOM 3052 C CA . ARG A 1 398 ? -2.309 -32.666 8.607 1.00 93.81 398 ARG A CA 1
ATOM 3053 C C . ARG A 1 398 ? -2.494 -31.709 9.779 1.00 93.81 398 ARG A C 1
ATOM 3055 O O . ARG A 1 398 ? -3.390 -30.870 9.782 1.00 93.81 398 ARG A O 1
ATOM 3062 N N . ALA A 1 399 ? -1.625 -31.843 10.775 1.00 96.44 399 ALA A N 1
ATOM 3063 C CA . ALA A 1 399 ? -1.545 -30.867 11.851 1.00 96.44 399 ALA A CA 1
ATOM 3064 C C . ALA A 1 399 ? -1.117 -29.485 11.306 1.00 96.44 399 ALA A C 1
ATOM 3066 O O . ALA A 1 399 ? -0.381 -29.428 10.308 1.00 96.44 399 ALA A O 1
ATOM 3067 N N . PRO A 1 400 ? -1.534 -28.383 11.960 1.00 97.81 400 PRO A N 1
ATOM 3068 C CA . PRO A 1 400 ? -1.046 -27.050 11.633 1.00 97.81 400 PRO A CA 1
ATOM 3069 C C . PRO A 1 400 ? 0.485 -26.982 11.631 1.00 97.81 400 PRO A C 1
ATOM 3071 O O . PRO A 1 400 ? 1.140 -27.473 12.551 1.00 97.81 400 PRO A O 1
ATOM 3074 N N . SER A 1 401 ? 1.056 -26.364 10.596 1.00 98.31 401 SER A N 1
ATOM 3075 C CA . SER A 1 401 ? 2.493 -26.090 10.530 1.00 98.31 401 SER A CA 1
ATOM 3076 C C . SER A 1 401 ? 2.924 -25.130 11.633 1.00 98.31 401 SER A C 1
ATOM 3078 O O . SER A 1 401 ? 2.247 -24.138 11.904 1.00 98.31 401 SER A O 1
ATOM 3080 N N . ARG A 1 402 ? 4.099 -25.381 12.210 1.00 98.06 402 ARG A N 1
ATOM 3081 C CA . ARG A 1 402 ? 4.828 -24.365 12.973 1.00 98.06 402 ARG A CA 1
ATOM 3082 C C . ARG A 1 402 ? 5.591 -23.453 12.016 1.00 98.06 402 ARG A C 1
ATOM 3084 O O . ARG A 1 402 ? 5.942 -23.875 10.916 1.00 98.06 402 ARG A O 1
ATOM 3091 N N . ILE A 1 403 ? 5.821 -22.219 12.449 1.00 98.38 403 ILE A N 1
ATOM 3092 C CA . ILE A 1 403 ? 6.609 -21.236 11.706 1.00 98.38 403 ILE A CA 1
ATOM 3093 C C . ILE A 1 403 ? 8.069 -21.705 11.666 1.00 98.38 403 ILE A C 1
ATOM 3095 O O . ILE A 1 403 ? 8.673 -21.944 12.713 1.00 98.38 403 ILE A O 1
ATOM 3099 N N . GLU A 1 404 ? 8.623 -21.845 10.464 1.00 97.94 404 GLU A N 1
ATOM 3100 C CA . GLU A 1 404 ? 10.037 -22.149 10.250 1.00 97.94 404 GLU A CA 1
ATOM 3101 C C . GLU A 1 404 ? 10.858 -20.849 10.311 1.00 97.94 404 GLU A C 1
ATOM 3103 O O . GLU A 1 404 ? 10.580 -19.945 9.518 1.00 97.94 404 GLU A O 1
ATOM 3108 N N . PRO A 1 405 ? 11.840 -20.716 11.226 1.00 96.62 405 PRO A N 1
ATOM 3109 C CA . PRO A 1 405 ? 12.570 -19.464 11.419 1.00 96.62 405 PRO A CA 1
ATOM 3110 C C . PRO A 1 405 ? 13.324 -18.984 10.171 1.00 96.62 405 PRO A C 1
ATOM 3112 O O . PRO A 1 405 ? 13.923 -19.774 9.445 1.00 96.62 405 PRO A O 1
ATOM 3115 N N . TRP A 1 406 ? 13.355 -17.667 9.959 1.00 95.44 406 TRP A N 1
ATOM 3116 C CA . TRP A 1 406 ? 14.034 -17.036 8.822 1.00 95.44 406 TRP A CA 1
ATOM 3117 C C . TRP A 1 406 ? 15.477 -16.639 9.180 1.00 95.44 406 TRP A C 1
ATOM 3119 O O . TRP A 1 406 ? 15.715 -15.679 9.921 1.00 95.44 406 TRP A O 1
ATOM 3129 N N . HIS A 1 407 ? 16.446 -17.416 8.683 1.00 94.25 407 HIS A N 1
ATOM 3130 C CA . HIS A 1 407 ? 17.890 -17.258 8.934 1.00 94.25 407 HIS A CA 1
ATOM 3131 C C . HIS A 1 407 ? 18.231 -16.998 10.415 1.00 94.25 407 HIS A C 1
ATOM 3133 O O . HIS A 1 407 ? 18.952 -16.057 10.755 1.00 94.25 407 HIS A O 1
ATOM 3139 N N . GLY A 1 408 ? 17.668 -17.811 11.316 1.00 93.56 408 GLY A N 1
ATOM 3140 C CA . GLY A 1 408 ? 17.856 -17.698 12.765 1.00 93.56 408 GLY A CA 1
ATOM 3141 C C . GLY A 1 408 ? 16.608 -17.215 13.519 1.00 93.56 408 GLY A C 1
ATOM 3142 O O . GLY A 1 408 ? 15.506 -17.247 12.974 1.00 93.56 408 GLY A O 1
ATOM 3143 N N . PRO A 1 409 ? 16.748 -16.812 14.795 1.00 94.94 409 PRO A N 1
ATOM 3144 C CA . PRO A 1 409 ? 15.619 -16.408 15.633 1.00 94.94 409 PRO A CA 1
ATOM 3145 C C . PRO A 1 409 ? 14.938 -15.120 15.146 1.00 94.94 409 PRO A C 1
ATOM 3147 O O . PRO A 1 409 ? 15.576 -14.238 14.560 1.00 94.94 409 PRO A O 1
ATOM 3150 N N . ALA A 1 410 ? 13.639 -15.003 15.444 1.00 95.25 410 ALA A N 1
ATOM 3151 C CA . ALA A 1 410 ? 12.815 -13.851 15.090 1.00 95.25 410 ALA A CA 1
ATOM 3152 C C . ALA A 1 410 ? 13.328 -12.552 15.733 1.00 95.25 410 ALA A C 1
ATOM 3154 O O . ALA A 1 410 ? 13.625 -12.491 16.930 1.00 95.25 410 ALA A O 1
ATOM 3155 N N . ARG A 1 411 ? 13.405 -11.497 14.924 1.00 94.69 411 ARG A N 1
ATOM 3156 C CA . ARG A 1 411 ? 13.994 -10.195 15.263 1.00 94.69 411 ARG A CA 1
ATOM 3157 C C . ARG A 1 411 ? 13.464 -9.138 14.304 1.00 94.69 411 ARG A C 1
ATOM 3159 O O . ARG A 1 411 ? 12.915 -9.488 13.261 1.00 94.69 411 ARG A O 1
ATOM 3166 N N . GLY A 1 412 ? 13.634 -7.863 14.643 1.00 95.62 412 GLY A N 1
ATOM 3167 C CA . GLY A 1 412 ? 13.328 -6.800 13.689 1.00 95.62 412 GLY A CA 1
ATOM 3168 C C . GLY A 1 412 ? 14.224 -6.898 12.464 1.00 95.62 412 GLY A C 1
ATOM 3169 O O . GLY A 1 412 ? 15.347 -7.392 12.560 1.00 95.62 412 GLY A O 1
ATOM 3170 N N . PHE A 1 413 ? 13.748 -6.451 11.312 1.00 96.81 413 PHE A N 1
ATOM 3171 C CA . PHE A 1 413 ? 14.563 -6.379 10.105 1.00 96.81 413 PHE A CA 1
ATOM 3172 C C . PHE A 1 413 ? 15.332 -5.054 10.083 1.00 96.81 413 PHE A C 1
ATOM 3174 O O . PHE A 1 413 ? 14.718 -4.000 10.187 1.00 96.81 413 PHE A O 1
ATOM 3181 N N . ALA A 1 414 ? 16.660 -5.086 9.948 1.00 95.94 414 ALA A N 1
ATOM 3182 C CA . ALA A 1 414 ? 17.465 -3.871 9.784 1.00 95.94 414 ALA A CA 1
ATOM 3183 C C . ALA A 1 414 ? 18.437 -4.015 8.629 1.00 95.94 414 ALA A C 1
ATOM 3185 O O . ALA A 1 414 ? 19.054 -5.066 8.449 1.00 95.94 414 ALA A O 1
ATOM 3186 N N . PHE A 1 415 ? 18.660 -2.914 7.922 1.00 97.38 415 PHE A N 1
ATOM 3187 C CA . PHE A 1 415 ? 19.583 -2.862 6.800 1.00 97.38 415 PHE A CA 1
ATOM 3188 C C . PHE A 1 415 ? 21.002 -3.283 7.201 1.00 97.38 415 PHE A C 1
ATOM 3190 O O . PHE A 1 415 ? 21.597 -4.140 6.555 1.00 97.38 415 PHE A O 1
ATOM 3197 N N . VAL A 1 416 ? 21.527 -2.745 8.307 1.00 95.31 416 VAL A N 1
ATOM 3198 C CA . VAL A 1 416 ? 22.906 -3.019 8.757 1.00 95.31 416 VAL A CA 1
ATOM 3199 C C . VAL A 1 416 ? 23.120 -4.495 9.106 1.00 95.31 416 VAL A C 1
ATOM 3201 O O . VAL A 1 416 ? 24.215 -5.014 8.915 1.00 95.31 416 VAL A O 1
ATOM 3204 N N . ARG A 1 417 ? 22.087 -5.186 9.600 1.00 94.38 417 ARG A N 1
ATOM 3205 C CA . ARG A 1 417 ? 22.191 -6.604 9.972 1.00 94.38 417 ARG A CA 1
ATOM 3206 C C . ARG A 1 417 ? 21.881 -7.553 8.825 1.00 94.38 417 ARG A C 1
ATOM 3208 O O . ARG A 1 417 ? 22.494 -8.608 8.749 1.00 94.38 417 ARG A O 1
ATOM 3215 N N . GLU A 1 418 ? 20.912 -7.215 7.976 1.00 96.31 418 GLU A N 1
ATOM 3216 C CA . GLU A 1 418 ? 20.359 -8.170 7.011 1.00 96.31 418 GLU A CA 1
ATOM 3217 C C . GLU A 1 418 ? 20.788 -7.893 5.564 1.00 96.31 418 GLU A C 1
ATOM 3219 O O . GLU A 1 418 ? 20.829 -8.832 4.774 1.00 96.31 418 GLU A O 1
ATOM 3224 N N . VAL A 1 419 ? 21.131 -6.644 5.221 1.00 97.81 419 VAL A N 1
ATOM 3225 C CA . VAL A 1 419 ? 21.451 -6.211 3.847 1.00 97.81 419 VAL A CA 1
ATOM 3226 C C . VAL A 1 419 ? 22.921 -5.845 3.685 1.00 97.81 419 VAL A C 1
ATOM 3228 O O . VAL A 1 419 ? 23.560 -6.325 2.754 1.00 97.81 419 VAL A O 1
ATOM 3231 N N . GLN A 1 420 ? 23.490 -5.046 4.593 1.00 97.62 420 GLN A N 1
ATOM 3232 C CA . GLN A 1 420 ? 24.896 -4.640 4.505 1.00 97.62 420 GLN A CA 1
ATOM 3233 C C . GLN A 1 420 ? 25.860 -5.837 4.377 1.00 97.62 420 GLN A C 1
ATOM 3235 O O . GLN A 1 420 ? 26.731 -5.766 3.514 1.00 97.62 420 GLN A O 1
ATOM 3240 N N . PRO A 1 421 ? 25.680 -6.970 5.093 1.00 96.69 421 PRO A N 1
ATOM 3241 C CA . PRO A 1 421 ? 26.535 -8.146 4.909 1.00 96.69 421 PRO A CA 1
ATOM 3242 C C . PRO A 1 421 ? 26.497 -8.735 3.490 1.00 96.69 421 PRO A C 1
ATOM 3244 O O . PRO A 1 421 ? 27.505 -9.254 3.010 1.00 96.69 421 PRO A O 1
ATOM 3247 N N . VAL A 1 422 ? 25.355 -8.633 2.797 1.00 97.38 422 VAL A N 1
ATOM 3248 C CA . VAL A 1 422 ? 25.218 -9.041 1.388 1.00 97.38 422 VAL A CA 1
ATOM 3249 C C . VAL A 1 422 ? 26.023 -8.100 0.492 1.00 97.38 422 VAL A C 1
ATOM 3251 O O . VAL A 1 422 ? 26.751 -8.559 -0.389 1.00 97.38 422 VAL A O 1
ATOM 3254 N N . LEU A 1 423 ? 25.952 -6.789 0.748 1.00 96.81 423 LEU A N 1
ATOM 3255 C CA . LEU A 1 423 ? 26.723 -5.788 0.006 1.00 96.81 423 LEU A CA 1
ATOM 3256 C C . LEU A 1 423 ? 28.228 -5.951 0.233 1.00 96.81 423 LEU A C 1
ATOM 3258 O O . LEU A 1 423 ? 28.992 -5.899 -0.728 1.00 96.81 423 LEU A O 1
ATOM 3262 N N . ASP A 1 424 ? 28.655 -6.189 1.472 1.00 95.94 424 ASP A N 1
ATOM 3263 C CA . ASP A 1 424 ? 30.063 -6.395 1.824 1.00 95.94 424 ASP A CA 1
ATOM 3264 C C . ASP A 1 424 ? 30.647 -7.610 1.088 1.00 95.94 424 ASP A C 1
ATOM 3266 O O . ASP A 1 424 ? 31.773 -7.561 0.588 1.00 95.94 424 ASP A O 1
ATOM 3270 N N . ARG A 1 425 ? 29.850 -8.680 0.963 1.00 95.81 425 ARG A N 1
ATOM 3271 C CA . ARG A 1 425 ? 30.222 -9.905 0.251 1.00 95.81 425 ARG A CA 1
ATOM 3272 C C . ARG A 1 425 ? 30.290 -9.714 -1.264 1.00 95.81 425 ARG A C 1
ATOM 3274 O O . ARG A 1 425 ? 31.221 -10.219 -1.885 1.00 95.81 425 ARG A O 1
ATOM 3281 N N . HIS A 1 426 ? 29.311 -9.038 -1.866 1.00 95.31 426 HIS A N 1
ATOM 3282 C CA . HIS A 1 426 ? 29.096 -9.107 -3.319 1.00 95.31 426 HIS A CA 1
ATOM 3283 C C . HIS A 1 426 ? 29.277 -7.791 -4.083 1.00 95.31 426 HIS A C 1
ATOM 3285 O O . HIS A 1 426 ? 29.460 -7.826 -5.297 1.00 95.31 426 HIS A O 1
ATOM 3291 N N . CYS A 1 427 ? 29.214 -6.638 -3.418 1.00 93.81 427 CYS A N 1
ATOM 3292 C CA . CYS A 1 427 ? 29.083 -5.339 -4.088 1.00 93.81 427 CYS A CA 1
ATOM 3293 C C . CYS A 1 427 ? 30.216 -4.363 -3.739 1.00 93.81 427 CYS A C 1
ATOM 3295 O O . CYS A 1 427 ? 30.719 -3.659 -4.615 1.00 93.81 427 CYS A O 1
ATOM 3297 N N . VAL A 1 428 ? 30.652 -4.325 -2.476 1.00 93.56 428 VAL A N 1
ATOM 3298 C CA . VAL A 1 428 ? 31.600 -3.317 -1.963 1.00 93.56 428 VAL A CA 1
ATOM 3299 C C . VAL A 1 428 ? 32.948 -3.341 -2.684 1.00 93.56 428 VAL A C 1
ATOM 3301 O O . VAL A 1 428 ? 33.553 -2.289 -2.858 1.00 93.56 428 VAL A O 1
ATOM 3304 N N . ALA A 1 429 ? 33.399 -4.500 -3.174 1.00 90.69 429 ALA A N 1
ATOM 3305 C CA . ALA A 1 429 ? 34.661 -4.610 -3.912 1.00 90.69 429 ALA A CA 1
ATOM 3306 C C . ALA A 1 429 ? 34.724 -3.705 -5.161 1.00 90.69 429 ALA A C 1
ATOM 3308 O O . ALA A 1 429 ? 35.807 -3.253 -5.531 1.00 90.69 429 ALA A O 1
ATOM 3309 N N . CYS A 1 430 ? 33.576 -3.433 -5.790 1.00 88.00 430 CYS A N 1
ATOM 3310 C CA . CYS A 1 430 ? 33.459 -2.524 -6.932 1.00 88.00 430 CYS A CA 1
ATOM 3311 C C . CYS A 1 430 ? 32.824 -1.174 -6.560 1.00 88.00 430 CYS A C 1
ATOM 3313 O O . CYS A 1 430 ? 33.041 -0.199 -7.269 1.00 88.00 430 CYS A O 1
ATOM 3315 N N . HIS A 1 431 ? 32.075 -1.106 -5.455 1.00 90.50 431 HIS A N 1
ATOM 3316 C CA . HIS A 1 431 ? 31.348 0.076 -4.981 1.00 90.50 431 HIS A CA 1
ATOM 3317 C C . HIS A 1 431 ? 31.932 0.649 -3.678 1.00 90.50 431 HIS A C 1
ATOM 3319 O O . HIS A 1 431 ? 31.217 0.856 -2.697 1.00 90.50 431 HIS A O 1
ATOM 3325 N N . ASP A 1 432 ? 33.239 0.922 -3.659 1.00 88.00 432 ASP A N 1
ATOM 3326 C CA . ASP A 1 432 ? 33.966 1.454 -2.491 1.00 88.00 432 ASP A CA 1
ATOM 3327 C C . ASP A 1 432 ? 33.967 2.998 -2.405 1.00 88.00 432 ASP A C 1
ATOM 3329 O O . ASP A 1 432 ? 34.740 3.598 -1.652 1.00 88.00 432 ASP A O 1
ATOM 3333 N N . GLY A 1 433 ? 33.143 3.651 -3.230 1.00 82.06 433 GLY A N 1
ATOM 3334 C CA . GLY A 1 433 ? 33.074 5.105 -3.361 1.00 82.06 433 GLY A CA 1
ATOM 3335 C C . GLY A 1 433 ? 34.131 5.722 -4.283 1.00 82.06 433 GLY A C 1
ATOM 3336 O O . GLY A 1 433 ? 34.141 6.945 -4.445 1.00 82.06 433 GLY A O 1
ATOM 3337 N N . LYS A 1 434 ? 34.999 4.923 -4.921 1.00 82.69 434 LYS A N 1
ATOM 3338 C CA . LYS A 1 434 ? 35.880 5.389 -6.000 1.00 82.69 434 LYS A CA 1
ATOM 3339 C C . LYS A 1 434 ? 35.292 4.958 -7.344 1.00 82.69 434 LYS A C 1
ATOM 3341 O O . LYS A 1 434 ? 35.179 3.760 -7.591 1.00 82.69 434 LYS A O 1
ATOM 3346 N N . PRO A 1 435 ? 34.932 5.900 -8.233 1.00 69.75 435 PRO A N 1
ATOM 3347 C CA . PRO A 1 435 ? 34.445 5.524 -9.549 1.00 69.75 435 PRO A CA 1
ATOM 3348 C C . PRO A 1 435 ? 35.529 4.745 -10.314 1.00 69.75 435 PRO A C 1
ATOM 3350 O O . PRO A 1 435 ? 36.725 5.027 -10.148 1.00 69.75 435 PRO A O 1
ATOM 3353 N N . PRO A 1 436 ? 35.145 3.799 -11.189 1.00 66.31 436 PRO A N 1
ATOM 3354 C CA . PRO A 1 436 ? 36.066 3.243 -12.174 1.00 66.31 436 PRO A CA 1
ATOM 3355 C C . PRO A 1 436 ? 36.676 4.372 -13.029 1.00 66.31 436 PRO A C 1
ATOM 3357 O O . PRO A 1 436 ? 36.195 5.500 -13.033 1.00 66.31 436 PRO A O 1
ATOM 3360 N N . ARG A 1 437 ? 37.767 4.103 -13.764 1.00 53.72 437 ARG A N 1
ATOM 3361 C CA . ARG A 1 437 ? 38.551 5.134 -14.493 1.00 53.72 437 ARG A CA 1
ATOM 3362 C C . ARG A 1 437 ? 37.737 6.039 -15.444 1.00 53.72 437 ARG A C 1
ATOM 3364 O O . ARG A 1 437 ? 38.240 7.098 -15.816 1.00 53.72 437 ARG A O 1
ATOM 3371 N N . ALA A 1 438 ? 36.527 5.648 -15.842 1.00 58.47 438 ALA A N 1
ATOM 3372 C CA . ALA A 1 438 ? 35.605 6.497 -16.589 1.00 58.47 438 ALA A CA 1
ATOM 3373 C C . ALA A 1 438 ? 34.863 7.456 -15.644 1.00 58.47 438 ALA A C 1
ATOM 3375 O O . ALA A 1 438 ? 34.288 7.037 -14.641 1.00 58.47 438 ALA A O 1
ATOM 3376 N N . LYS A 1 439 ? 34.849 8.755 -15.973 1.00 53.25 439 LYS A N 1
ATOM 3377 C CA . LYS A 1 439 ? 33.985 9.706 -15.263 1.00 53.25 439 LYS A CA 1
ATOM 3378 C C . LYS A 1 439 ? 32.530 9.252 -15.425 1.00 53.25 439 LYS A C 1
ATOM 3380 O O . LYS A 1 439 ? 32.141 8.969 -16.558 1.00 53.25 439 LYS A O 1
ATOM 3385 N N . PRO A 1 440 ? 31.731 9.203 -14.348 1.00 57.78 440 PRO A N 1
ATOM 3386 C CA . PRO A 1 440 ? 30.301 9.017 -14.513 1.00 57.78 440 PRO A CA 1
ATOM 3387 C C . PRO A 1 440 ? 29.729 10.177 -15.342 1.00 57.78 440 PRO A C 1
ATOM 3389 O O . PRO A 1 440 ? 30.280 11.286 -15.337 1.00 57.78 440 PRO A O 1
ATOM 3392 N N . ALA A 1 441 ? 28.655 9.903 -16.086 1.00 54.41 441 ALA A N 1
ATOM 3393 C CA . ALA A 1 441 ? 27.958 10.918 -16.869 1.00 54.41 441 ALA A CA 1
ATOM 3394 C C . ALA A 1 441 ? 27.553 12.108 -15.972 1.00 54.41 441 ALA A C 1
ATOM 3396 O O . ALA A 1 441 ? 27.291 11.908 -14.779 1.00 54.41 441 ALA A O 1
ATOM 3397 N N . PRO A 1 442 ? 27.504 13.345 -16.500 1.00 44.84 442 PRO A N 1
ATOM 3398 C CA . PRO A 1 442 ? 27.071 14.506 -15.726 1.00 44.84 442 PRO A CA 1
ATOM 3399 C C . PRO A 1 442 ? 25.725 14.239 -15.032 1.00 44.84 442 PRO A C 1
ATOM 3401 O O . PRO A 1 442 ? 24.768 13.839 -15.681 1.00 44.84 442 PRO A O 1
ATOM 3404 N N . GLY A 1 443 ? 25.659 14.433 -13.711 1.00 50.72 443 GLY A N 1
ATOM 3405 C CA . GLY A 1 443 ? 24.444 14.194 -12.916 1.00 50.72 443 GLY A CA 1
ATOM 3406 C C . GLY A 1 443 ? 24.282 12.777 -12.346 1.00 50.72 443 GLY A C 1
ATOM 3407 O O . GLY A 1 443 ? 23.408 12.575 -11.509 1.00 50.72 443 GLY A O 1
ATOM 3408 N N . ARG A 1 444 ? 25.140 11.811 -12.709 1.00 55.62 444 ARG A N 1
ATOM 3409 C CA . ARG A 1 444 ? 25.181 10.483 -12.072 1.00 55.62 444 ARG A CA 1
ATOM 3410 C C . ARG A 1 444 ? 26.348 10.387 -11.088 1.00 55.62 444 ARG A C 1
ATOM 3412 O O . ARG A 1 444 ? 27.501 10.600 -11.452 1.00 55.62 444 ARG A O 1
ATOM 3419 N N . GLU A 1 445 ? 26.058 10.046 -9.836 1.00 66.69 445 GLU A N 1
ATOM 3420 C CA . GLU A 1 445 ? 27.082 9.712 -8.840 1.00 66.69 445 GLU A CA 1
ATOM 3421 C C . GLU A 1 445 ? 27.335 8.201 -8.842 1.00 66.69 445 GLU A C 1
ATOM 3423 O O . GLU A 1 445 ? 26.406 7.407 -8.978 1.00 66.69 445 GLU A O 1
ATOM 3428 N N . PHE A 1 446 ? 28.598 7.791 -8.709 1.00 77.44 446 PHE A N 1
ATOM 3429 C CA . PHE A 1 446 ? 28.933 6.376 -8.560 1.00 77.44 446 PHE A CA 1
ATOM 3430 C C . PHE A 1 446 ? 28.596 5.920 -7.126 1.00 77.44 446 PHE A C 1
ATOM 3432 O O . PHE A 1 446 ? 29.153 6.505 -6.190 1.00 77.44 446 PHE A O 1
ATOM 3439 N N . PRO A 1 447 ? 27.717 4.913 -6.927 1.00 85.44 447 PRO A N 1
ATOM 3440 C CA . PRO A 1 447 ? 27.264 4.525 -5.593 1.00 85.44 447 PRO A CA 1
ATOM 3441 C C . PRO A 1 447 ? 28.403 4.038 -4.689 1.00 85.44 447 PRO A C 1
ATOM 3443 O O . PRO A 1 447 ? 29.202 3.186 -5.083 1.00 85.44 447 PRO A O 1
ATOM 3446 N N . ASP A 1 448 ? 28.434 4.552 -3.460 1.00 90.12 448 ASP A N 1
ATOM 3447 C CA . ASP A 1 448 ? 29.300 4.097 -2.368 1.00 90.12 448 ASP A CA 1
ATOM 3448 C C . ASP A 1 448 ? 28.479 3.199 -1.438 1.00 90.12 448 ASP A C 1
ATOM 3450 O O . ASP A 1 448 ? 27.633 3.679 -0.680 1.00 90.12 448 ASP A O 1
ATOM 3454 N N . LEU A 1 449 ? 28.716 1.889 -1.522 1.00 94.44 449 LEU A N 1
ATOM 3455 C CA . LEU A 1 449 ? 27.961 0.874 -0.785 1.00 94.44 449 LEU A CA 1
ATOM 3456 C C . LEU A 1 449 ? 28.671 0.420 0.498 1.00 94.44 449 LEU A C 1
ATOM 3458 O O . LEU A 1 449 ? 28.291 -0.586 1.101 1.00 94.44 449 LEU A O 1
ATOM 3462 N N . THR A 1 450 ? 29.684 1.164 0.952 1.00 92.56 450 THR A N 1
ATOM 3463 C CA . THR A 1 450 ? 30.387 0.862 2.201 1.00 92.56 450 THR A CA 1
ATOM 3464 C C . THR A 1 450 ? 29.517 1.175 3.425 1.00 92.56 450 THR A C 1
ATOM 3466 O O . THR A 1 450 ? 29.001 2.282 3.604 1.00 92.56 450 THR A O 1
ATOM 3469 N N . GLY A 1 451 ? 29.352 0.193 4.316 1.00 86.81 451 GLY A N 1
ATOM 3470 C CA . GLY A 1 451 ? 28.477 0.324 5.488 1.00 86.81 451 GLY A CA 1
ATOM 3471 C C . GLY A 1 451 ? 29.038 1.167 6.633 1.00 86.81 451 GLY A C 1
ATOM 3472 O O . GLY A 1 451 ? 28.294 1.583 7.515 1.00 86.81 451 GLY A O 1
ATOM 3473 N N . GLY A 1 452 ? 30.346 1.438 6.644 1.00 81.25 452 GLY A N 1
ATOM 3474 C CA . GLY A 1 452 ? 31.029 2.061 7.785 1.00 81.25 452 GLY A CA 1
ATOM 3475 C C . GLY A 1 452 ? 30.805 3.567 7.947 1.00 81.25 452 GLY A C 1
ATOM 3476 O O . GLY A 1 452 ? 31.259 4.145 8.934 1.00 81.25 452 GLY A O 1
ATOM 3477 N N . ARG A 1 453 ? 30.140 4.226 6.992 1.00 84.69 453 ARG A N 1
ATOM 3478 C CA . ARG A 1 453 ? 29.980 5.684 6.976 1.00 84.69 453 ARG A CA 1
ATOM 3479 C C . ARG A 1 453 ? 28.521 6.082 7.162 1.00 84.69 453 ARG A C 1
ATOM 3481 O O . ARG A 1 453 ? 27.708 5.887 6.264 1.00 84.69 453 ARG A O 1
ATOM 3488 N N . MET A 1 454 ? 28.215 6.699 8.300 1.00 90.62 454 MET A N 1
ATOM 3489 C CA . MET A 1 454 ? 26.929 7.367 8.520 1.00 90.62 454 MET A CA 1
ATOM 3490 C C . MET A 1 454 ? 26.857 8.677 7.728 1.00 90.62 454 MET A C 1
ATOM 3492 O O . MET A 1 454 ? 27.876 9.347 7.534 1.00 90.62 454 MET A O 1
ATOM 3496 N N . LEU A 1 455 ? 25.653 9.059 7.302 1.00 90.31 455 LEU A N 1
ATOM 3497 C CA . LEU A 1 455 ? 25.391 10.389 6.758 1.00 90.31 455 LEU A CA 1
ATOM 3498 C C . LEU A 1 455 ? 25.622 11.449 7.845 1.00 90.31 455 LEU A C 1
ATOM 3500 O O . LEU A 1 455 ? 25.198 11.289 8.992 1.00 90.31 455 LEU A O 1
ATOM 3504 N N . SER A 1 456 ? 26.297 12.540 7.486 1.00 87.75 456 SER A N 1
ATOM 3505 C CA . SER A 1 456 ? 26.607 13.652 8.402 1.00 87.75 456 SER A CA 1
ATOM 3506 C C . SER A 1 456 ? 25.916 14.959 8.024 1.00 87.75 456 SER A C 1
ATOM 3508 O O . SER A 1 456 ? 25.964 15.921 8.780 1.00 87.75 456 SER A O 1
ATOM 3510 N N . ASP A 1 457 ? 25.318 15.001 6.843 1.00 89.12 457 ASP A N 1
ATOM 3511 C CA . ASP A 1 457 ? 24.820 16.193 6.168 1.00 89.12 457 ASP A CA 1
ATOM 3512 C C . ASP A 1 457 ? 23.350 16.040 5.763 1.00 89.12 457 ASP A C 1
ATOM 3514 O O . ASP A 1 457 ? 22.923 16.676 4.810 1.00 89.12 457 ASP A O 1
ATOM 3518 N N . TRP A 1 458 ? 22.591 15.172 6.445 1.00 88.06 458 TRP A N 1
ATOM 3519 C CA . TRP A 1 458 ? 21.147 15.054 6.238 1.00 88.06 458 TRP A CA 1
ATOM 3520 C C . TRP A 1 458 ? 20.443 16.379 6.535 1.00 88.06 458 TRP A C 1
ATOM 3522 O O . TRP A 1 458 ? 20.593 16.937 7.622 1.00 88.06 458 TRP A O 1
ATOM 3532 N N . ASP A 1 459 ? 19.638 16.823 5.579 1.00 87.62 459 ASP A N 1
ATOM 3533 C CA . ASP A 1 459 ? 18.737 17.964 5.676 1.00 87.62 459 ASP A CA 1
ATOM 3534 C C . ASP A 1 459 ? 17.543 17.655 4.772 1.00 87.62 459 ASP A C 1
ATOM 3536 O O . ASP A 1 459 ? 17.747 17.198 3.653 1.00 87.62 459 ASP A O 1
ATOM 3540 N N . SER A 1 460 ? 16.308 17.838 5.221 1.00 86.62 460 SER A N 1
ATOM 3541 C CA . SER A 1 460 ? 15.123 17.540 4.409 1.00 86.62 460 SER A CA 1
ATOM 3542 C C . SER A 1 460 ? 14.079 18.615 4.640 1.00 86.62 460 SER A C 1
ATOM 3544 O O . SER A 1 460 ? 13.736 18.929 5.778 1.00 86.62 460 SER A O 1
ATOM 3546 N N . ALA A 1 461 ? 13.564 19.180 3.552 1.00 85.38 461 ALA A N 1
ATOM 3547 C CA . ALA A 1 461 ? 12.458 20.126 3.607 1.00 85.38 461 ALA A CA 1
ATOM 3548 C C . ALA A 1 461 ? 11.094 19.421 3.657 1.00 85.38 461 ALA A C 1
ATOM 3550 O O . ALA A 1 461 ? 10.071 20.079 3.857 1.00 85.38 461 ALA A O 1
ATOM 3551 N N . MET A 1 462 ? 11.058 18.097 3.477 1.00 83.69 462 MET A N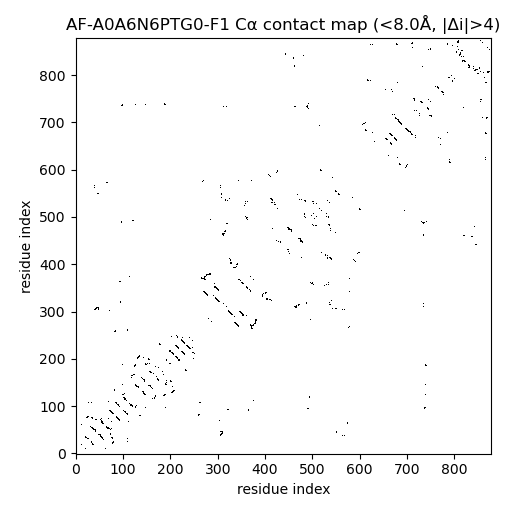 1
ATOM 3552 C CA . MET A 1 462 ? 9.816 17.341 3.421 1.00 83.69 462 MET A CA 1
ATOM 3553 C C . MET A 1 462 ? 9.075 17.386 4.766 1.00 83.69 462 MET A C 1
ATOM 3555 O O . MET A 1 462 ? 9.660 17.063 5.807 1.00 83.69 462 MET A O 1
ATOM 3559 N N . PRO A 1 463 ? 7.796 17.801 4.805 1.00 76.12 463 PRO A N 1
ATOM 3560 C CA . PRO A 1 463 ? 7.077 17.886 6.065 1.00 76.12 463 PRO A CA 1
ATOM 3561 C C . PRO A 1 463 ? 6.922 16.543 6.756 1.00 76.12 463 PRO A C 1
ATOM 3563 O O . PRO A 1 463 ? 6.798 15.499 6.121 1.00 76.12 463 PRO A O 1
ATOM 3566 N N . GLY A 1 464 ? 6.926 16.596 8.087 1.00 71.81 464 GLY A N 1
ATOM 3567 C CA . GLY A 1 464 ? 6.859 15.400 8.910 1.00 71.81 464 GLY A CA 1
ATOM 3568 C C . GLY A 1 464 ? 8.177 14.637 9.037 1.00 71.81 464 GLY A C 1
ATOM 3569 O O . GLY A 1 464 ? 8.221 13.647 9.770 1.00 71.81 464 GLY A O 1
ATOM 3570 N N . HIS A 1 465 ? 9.263 15.106 8.406 1.00 76.62 465 HIS A N 1
ATOM 3571 C CA . HIS A 1 465 ? 10.593 14.612 8.741 1.00 76.62 465 HIS A CA 1
ATOM 3572 C C . HIS A 1 465 ? 10.845 14.795 10.240 1.00 76.62 465 HIS A C 1
ATOM 3574 O O . HIS A 1 465 ? 10.507 15.816 10.849 1.00 76.62 465 HIS A O 1
ATOM 3580 N N . TRP A 1 466 ? 11.445 13.783 10.852 1.00 74.19 466 TRP A N 1
ATOM 3581 C CA . TRP A 1 466 ? 11.884 13.908 12.230 1.00 74.19 466 TRP A CA 1
ATOM 3582 C C . TRP A 1 466 ? 13.118 14.832 12.277 1.00 74.19 466 TRP A C 1
ATOM 3584 O O . TRP A 1 466 ? 14.062 14.582 11.524 1.00 74.19 466 TRP A O 1
ATOM 3594 N N . PRO A 1 467 ? 13.185 15.862 13.150 1.00 71.50 467 PRO A N 1
ATOM 3595 C CA . PRO A 1 467 ? 14.339 16.771 13.208 1.00 71.50 467 PRO A CA 1
ATOM 3596 C C . PRO A 1 467 ? 15.687 16.081 13.480 1.00 71.50 467 PRO A C 1
ATOM 3598 O O . PRO A 1 467 ? 16.742 16.619 13.155 1.00 71.50 467 PRO A O 1
ATOM 3601 N N . GLY A 1 468 ? 15.667 14.888 14.085 1.00 75.94 468 GLY A N 1
ATOM 3602 C CA . GLY A 1 468 ? 16.849 14.044 14.285 1.00 75.94 468 GLY A CA 1
ATOM 3603 C C . GLY A 1 468 ? 17.047 12.954 13.226 1.00 75.94 468 GLY A C 1
ATOM 3604 O O . GLY A 1 468 ? 17.925 12.112 13.407 1.00 75.94 468 GLY A O 1
ATOM 3605 N N . GLY A 1 469 ? 16.239 12.939 12.163 1.00 84.12 469 GLY A N 1
ATOM 3606 C CA . GLY A 1 469 ? 16.186 11.884 11.152 1.00 84.12 469 GLY A CA 1
ATOM 3607 C C . GLY A 1 469 ? 17.438 11.761 10.286 1.00 84.12 469 GLY A C 1
ATOM 3608 O O . GLY A 1 469 ? 18.434 12.469 10.457 1.00 84.12 469 GLY A O 1
ATOM 3609 N N . GLY A 1 470 ? 17.401 10.799 9.363 1.00 87.38 470 GLY A N 1
ATOM 3610 C CA . GLY A 1 470 ? 18.473 10.585 8.391 1.00 87.38 470 GLY A CA 1
ATOM 3611 C C . GLY A 1 470 ? 19.724 9.930 8.962 1.00 87.38 470 GLY A C 1
ATOM 3612 O O . GLY A 1 470 ? 20.809 10.056 8.393 1.00 87.38 470 GLY A O 1
ATOM 3613 N N . LYS A 1 471 ? 19.605 9.235 10.100 1.00 90.25 471 LYS A N 1
ATOM 3614 C CA . LYS A 1 471 ? 20.703 8.485 10.731 1.00 90.25 471 LYS A CA 1
ATOM 3615 C C . LYS A 1 471 ? 20.948 7.166 10.002 1.00 90.25 471 LYS A C 1
ATOM 3617 O O . LYS A 1 471 ? 20.858 6.096 10.590 1.00 90.25 471 LYS A O 1
ATOM 3622 N N . PHE A 1 472 ? 21.267 7.262 8.719 1.00 93.12 472 PHE A N 1
ATOM 3623 C CA . PHE A 1 472 ? 21.489 6.126 7.836 1.00 93.12 472 PHE A CA 1
ATOM 3624 C C . PHE A 1 472 ? 22.962 5.980 7.473 1.00 93.12 472 PHE A C 1
ATOM 3626 O O . PHE A 1 472 ? 23.733 6.941 7.541 1.00 93.12 472 PHE A O 1
ATOM 3633 N N . THR A 1 473 ? 23.351 4.779 7.046 1.00 94.75 473 THR A N 1
ATOM 3634 C CA . THR A 1 473 ? 24.622 4.596 6.340 1.00 94.75 473 THR A CA 1
ATOM 3635 C C . THR A 1 473 ? 24.519 5.172 4.932 1.00 94.75 473 THR A C 1
ATOM 3637 O O . THR A 1 473 ? 23.437 5.241 4.341 1.00 94.75 473 THR A O 1
ATOM 3640 N N . ARG A 1 474 ? 25.661 5.552 4.358 1.00 91.38 474 ARG A N 1
ATOM 3641 C CA . ARG A 1 474 ? 25.732 5.972 2.958 1.00 91.38 474 ARG A CA 1
ATOM 3642 C C . ARG A 1 474 ? 25.242 4.870 2.018 1.00 91.38 474 ARG A C 1
ATOM 3644 O O . ARG A 1 474 ? 24.427 5.151 1.150 1.00 91.38 474 ARG A O 1
ATOM 3651 N N . ALA A 1 475 ? 25.636 3.623 2.278 1.00 95.12 475 ALA A N 1
ATOM 3652 C CA . ALA A 1 475 ? 25.189 2.460 1.518 1.00 95.12 475 ALA A CA 1
ATOM 3653 C C . ALA A 1 475 ? 23.661 2.338 1.428 1.00 95.12 475 ALA A C 1
ATOM 3655 O O . ALA A 1 475 ? 23.128 2.123 0.343 1.00 95.12 475 ALA A O 1
ATOM 3656 N N . TYR A 1 476 ? 22.949 2.521 2.547 1.00 95.69 476 TYR A N 1
ATOM 3657 C CA . TYR A 1 476 ? 21.484 2.512 2.549 1.00 95.69 476 TYR A CA 1
ATOM 3658 C C . TYR A 1 476 ? 20.917 3.608 1.649 1.00 95.69 476 TYR A C 1
ATOM 3660 O O . TYR A 1 476 ? 20.050 3.350 0.818 1.00 95.69 476 TYR A O 1
ATOM 3668 N N . TRP A 1 477 ? 21.430 4.829 1.805 1.00 92.19 477 TRP A N 1
ATOM 3669 C CA . TRP A 1 477 ? 20.938 5.998 1.088 1.00 92.19 477 TRP A CA 1
ATOM 3670 C C . TRP A 1 477 ? 21.158 5.925 -0.429 1.00 92.19 477 TRP A C 1
ATOM 3672 O O . TRP A 1 477 ? 20.325 6.418 -1.193 1.00 92.19 477 TRP A O 1
ATOM 3682 N N . GLU A 1 478 ? 22.259 5.317 -0.872 1.00 90.75 478 GLU A N 1
ATOM 3683 C CA . GLU A 1 478 ? 22.513 5.083 -2.296 1.00 90.75 478 GLU A CA 1
ATOM 3684 C C . GLU A 1 478 ? 21.676 3.916 -2.839 1.00 90.75 478 GLU A C 1
ATOM 3686 O O . GLU A 1 478 ? 21.106 4.030 -3.920 1.00 90.75 478 GLU A O 1
ATOM 3691 N N . LEU A 1 479 ? 21.548 2.811 -2.093 1.00 93.44 479 LEU A N 1
ATOM 3692 C CA . LEU A 1 479 ? 20.871 1.608 -2.587 1.00 93.44 479 LEU A CA 1
ATOM 3693 C C . LEU A 1 479 ? 19.347 1.755 -2.646 1.00 93.44 479 LEU A C 1
ATOM 3695 O O . LEU A 1 479 ? 18.712 1.247 -3.568 1.00 93.44 479 LEU A O 1
ATOM 3699 N N . GLN A 1 480 ? 18.747 2.442 -1.671 1.00 92.94 480 GLN A N 1
ATOM 3700 C CA . GLN A 1 480 ? 17.288 2.532 -1.532 1.00 92.94 480 GLN A CA 1
ATOM 3701 C C . GLN A 1 480 ? 16.597 3.137 -2.762 1.00 92.94 480 GLN A C 1
ATOM 3703 O O . GLN A 1 480 ? 15.445 2.807 -3.026 1.00 92.94 480 GLN A O 1
ATOM 3708 N N . ARG A 1 481 ? 17.316 3.961 -3.535 1.00 89.38 481 ARG A N 1
ATOM 3709 C CA . ARG A 1 481 ? 16.822 4.634 -4.746 1.00 89.38 481 ARG A CA 1
ATOM 3710 C C . ARG A 1 481 ? 16.518 3.668 -5.893 1.00 89.38 481 ARG A C 1
ATOM 3712 O O . ARG A 1 481 ? 15.783 4.022 -6.802 1.00 89.38 481 ARG A O 1
ATOM 3719 N N . PHE A 1 482 ? 17.082 2.460 -5.840 1.00 90.88 482 PHE A N 1
ATOM 3720 C CA . PHE A 1 482 ? 16.938 1.425 -6.867 1.00 90.88 482 PHE A CA 1
ATOM 3721 C C . PHE A 1 482 ? 15.849 0.396 -6.532 1.00 90.88 482 PHE A C 1
ATOM 3723 O O . PHE A 1 482 ? 15.676 -0.591 -7.252 1.00 90.88 482 PHE A O 1
ATOM 3730 N N . VAL A 1 483 ? 15.127 0.594 -5.425 1.00 91.00 483 VAL A N 1
ATOM 3731 C CA . VAL A 1 483 ? 14.043 -0.280 -4.977 1.00 91.00 483 VAL A CA 1
ATOM 3732 C C . VAL A 1 483 ? 12.716 0.456 -5.087 1.00 91.00 483 VAL A C 1
ATOM 3734 O O . VAL A 1 483 ? 12.541 1.531 -4.523 1.00 91.00 483 VAL A O 1
ATOM 3737 N N . ARG A 1 484 ? 11.755 -0.163 -5.776 1.00 87.81 484 ARG A N 1
ATOM 3738 C CA . ARG A 1 484 ? 10.364 0.292 -5.804 1.00 87.81 484 ARG A CA 1
ATOM 3739 C C . ARG A 1 484 ? 9.675 -0.136 -4.514 1.00 87.81 484 ARG A C 1
ATOM 3741 O O . ARG A 1 484 ? 9.738 -1.306 -4.142 1.00 87.81 484 ARG A O 1
ATOM 3748 N N . ARG A 1 485 ? 9.009 0.798 -3.844 1.00 86.06 485 ARG A N 1
ATOM 3749 C CA . ARG A 1 485 ? 8.277 0.554 -2.599 1.00 86.06 485 ARG A CA 1
ATOM 3750 C C . ARG A 1 485 ? 7.044 1.455 -2.540 1.00 86.06 485 ARG A C 1
ATOM 3752 O O . ARG A 1 485 ? 7.062 2.494 -3.189 1.00 86.06 485 ARG A O 1
ATOM 3759 N N . PRO A 1 486 ? 5.991 1.074 -1.803 1.00 84.31 486 PRO A N 1
ATOM 3760 C CA . PRO A 1 486 ? 4.776 1.880 -1.712 1.00 84.31 486 PRO A CA 1
ATOM 3761 C C . PRO A 1 486 ? 4.936 3.146 -0.864 1.00 84.31 486 PRO A C 1
ATOM 3763 O O . PRO A 1 486 ? 4.003 3.932 -0.790 1.00 84.31 486 PRO A O 1
ATOM 3766 N N . GLY A 1 487 ? 6.058 3.306 -0.156 1.00 83.38 487 GLY A N 1
ATOM 3767 C CA . GLY A 1 487 ? 6.280 4.455 0.715 1.00 83.38 487 GLY A CA 1
ATOM 3768 C C . GLY A 1 487 ? 5.365 4.468 1.944 1.00 83.38 487 GLY A C 1
ATOM 3769 O O . GLY A 1 487 ? 4.669 3.493 2.247 1.00 83.38 487 GLY A O 1
ATOM 3770 N N . ILE A 1 488 ? 5.385 5.582 2.677 1.00 80.25 488 ILE A N 1
ATOM 3771 C CA . ILE A 1 488 ? 4.532 5.815 3.857 1.00 80.25 488 ILE A CA 1
ATOM 3772 C C . ILE A 1 488 ? 3.107 6.254 3.492 1.00 80.25 488 ILE A C 1
ATOM 3774 O O . ILE A 1 488 ? 2.201 6.097 4.307 1.00 80.25 488 ILE A O 1
ATOM 3778 N N . GLU A 1 489 ? 2.886 6.768 2.281 1.00 80.12 489 GLU A N 1
ATOM 3779 C CA . GLU A 1 489 ? 1.594 7.315 1.837 1.00 80.12 489 GLU A CA 1
ATOM 3780 C C . GLU A 1 489 ? 1.054 6.688 0.546 1.00 80.12 489 GLU A C 1
ATOM 3782 O O . GLU A 1 489 ? 0.165 7.248 -0.100 1.00 80.12 489 GLU A O 1
ATOM 3787 N N . GLY A 1 490 ? 1.546 5.503 0.183 1.00 79.69 490 GLY A N 1
ATOM 3788 C CA . GLY A 1 490 ? 1.138 4.803 -1.032 1.00 79.69 490 GLY A CA 1
ATOM 3789 C C . GLY A 1 490 ? -0.366 4.552 -1.143 1.00 79.69 490 GLY A C 1
ATOM 3790 O O . GLY A 1 490 ? -1.084 4.457 -0.137 1.00 79.69 490 GLY A O 1
ATOM 3791 N N . ASP A 1 491 ? -0.835 4.367 -2.385 1.00 83.75 491 ASP A N 1
ATOM 3792 C CA . ASP A 1 491 ? -2.258 4.211 -2.727 1.00 83.75 491 ASP A CA 1
ATOM 3793 C C . ASP A 1 491 ? -2.959 3.239 -1.784 1.00 83.75 491 ASP A C 1
ATOM 3795 O O . ASP A 1 491 ? -2.541 2.097 -1.678 1.00 83.75 491 ASP A O 1
ATOM 3799 N N . ARG A 1 492 ? -4.024 3.661 -1.097 1.00 85.00 492 ARG A N 1
ATOM 3800 C CA . ARG A 1 492 ? -4.734 2.851 -0.090 1.00 85.00 492 ARG A CA 1
ATOM 3801 C C . ARG A 1 492 ? -5.410 1.621 -0.674 1.00 85.00 492 ARG A C 1
ATOM 3803 O O . ARG A 1 492 ? -5.595 0.631 0.032 1.00 85.00 492 ARG A O 1
ATOM 3810 N N . ARG A 1 493 ? -5.790 1.667 -1.949 1.00 86.69 493 ARG A N 1
ATOM 3811 C CA . ARG A 1 493 ? -6.455 0.547 -2.616 1.00 86.69 493 ARG A CA 1
ATOM 3812 C C . ARG A 1 493 ? -5.527 -0.663 -2.658 1.00 86.69 493 ARG A C 1
ATOM 3814 O O . ARG A 1 493 ? -4.308 -0.545 -2.716 1.00 86.69 493 ARG A O 1
ATOM 3821 N N . MET A 1 494 ? -6.120 -1.853 -2.654 1.00 88.38 494 MET A N 1
ATOM 3822 C CA . MET A 1 494 ? -5.362 -3.097 -2.783 1.00 88.38 494 MET A CA 1
ATOM 3823 C C . MET A 1 494 ? -4.555 -3.085 -4.087 1.00 88.38 494 MET A C 1
ATOM 3825 O O . MET A 1 494 ? -5.114 -2.826 -5.160 1.00 88.38 494 MET A O 1
ATOM 3829 N N . PHE A 1 495 ? -3.256 -3.351 -4.000 1.00 87.88 495 PHE A N 1
ATOM 3830 C CA . PHE A 1 495 ? -2.364 -3.321 -5.153 1.00 87.88 495 PHE A CA 1
ATOM 3831 C C . PHE A 1 495 ? -2.665 -4.427 -6.154 1.00 87.88 495 PHE A C 1
ATOM 3833 O O . PHE A 1 495 ? -3.132 -5.514 -5.796 1.00 87.88 495 PHE A O 1
ATOM 3840 N N . THR A 1 496 ? -2.376 -4.136 -7.420 1.00 88.25 496 THR A N 1
ATOM 3841 C CA . THR A 1 496 ? -2.310 -5.171 -8.447 1.00 88.25 496 THR A CA 1
ATOM 3842 C C . THR A 1 496 ? -1.224 -6.171 -8.032 1.00 88.25 496 THR A C 1
ATOM 3844 O O . THR A 1 496 ? -0.146 -5.746 -7.607 1.00 88.25 496 THR A O 1
ATOM 3847 N N . PRO A 1 497 ? -1.479 -7.489 -8.090 1.00 90.50 497 PRO A N 1
ATOM 3848 C CA . PRO A 1 497 ? -0.440 -8.475 -7.818 1.00 90.50 497 PRO A CA 1
ATOM 3849 C C . PRO A 1 497 ? 0.813 -8.184 -8.653 1.00 90.50 497 PRO A C 1
ATOM 3851 O O . PRO A 1 497 ? 0.707 -7.762 -9.801 1.00 90.50 497 PRO A O 1
ATOM 3854 N N . MET A 1 498 ? 1.992 -8.404 -8.076 1.00 90.88 498 MET A N 1
ATOM 3855 C CA . MET A 1 498 ? 3.306 -8.109 -8.666 1.00 90.88 498 MET A CA 1
ATOM 3856 C C . MET A 1 498 ? 3.710 -6.634 -8.816 1.00 90.88 498 MET A C 1
ATOM 3858 O O . MET A 1 498 ? 4.862 -6.398 -9.173 1.00 90.88 498 MET A O 1
ATOM 3862 N N . ASP A 1 499 ? 2.858 -5.646 -8.512 1.00 87.75 499 ASP A N 1
ATOM 3863 C CA . ASP A 1 499 ? 3.179 -4.215 -8.728 1.00 87.75 499 ASP A CA 1
ATOM 3864 C C . ASP A 1 499 ? 4.492 -3.804 -8.014 1.00 87.75 499 ASP A C 1
ATOM 3866 O O . ASP A 1 499 ? 5.393 -3.211 -8.616 1.00 87.75 499 ASP A O 1
ATOM 3870 N N . TYR A 1 500 ? 4.665 -4.258 -6.766 1.00 91.25 500 TYR A N 1
ATOM 3871 C CA . TYR A 1 500 ? 5.861 -4.033 -5.936 1.00 91.25 500 TYR A CA 1
ATOM 3872 C C . TYR A 1 500 ? 6.745 -5.278 -5.762 1.00 91.25 500 TYR A C 1
ATOM 3874 O O . TYR A 1 500 ? 7.539 -5.355 -4.827 1.00 91.25 500 TYR A O 1
ATOM 3882 N N . HIS A 1 501 ? 6.614 -6.280 -6.633 1.00 94.56 501 HIS A N 1
ATOM 3883 C CA . HIS A 1 501 ? 7.482 -7.456 -6.583 1.00 94.56 501 HIS A CA 1
ATOM 3884 C C . HIS A 1 501 ? 8.948 -7.046 -6.782 1.00 94.56 501 HIS A C 1
ATOM 3886 O O . HIS A 1 501 ? 9.237 -6.221 -7.642 1.00 94.56 501 HIS A O 1
ATOM 3892 N N . PHE A 1 502 ? 9.908 -7.676 -6.093 1.00 95.38 502 PHE A N 1
ATOM 3893 C CA . PHE A 1 502 ? 11.337 -7.323 -6.216 1.00 95.38 502 PHE A CA 1
ATOM 3894 C C . PHE A 1 502 ? 11.833 -7.250 -7.676 1.00 95.38 502 PHE A C 1
ATOM 3896 O O . PHE A 1 502 ? 12.698 -6.454 -8.026 1.00 95.38 502 PHE A O 1
ATOM 3903 N N . GLY A 1 503 ? 11.238 -8.049 -8.561 1.00 92.50 503 GLY A N 1
ATOM 3904 C CA . GLY A 1 503 ? 11.511 -8.038 -9.995 1.00 92.50 503 GLY A CA 1
ATOM 3905 C C . GLY A 1 503 ? 11.100 -6.813 -10.800 1.00 92.50 503 GLY A C 1
ATOM 3906 O O . GLY A 1 503 ? 11.547 -6.687 -11.936 1.00 92.50 503 GLY A O 1
ATOM 3907 N N . THR A 1 504 ? 10.235 -5.960 -10.262 1.00 90.38 504 THR A N 1
ATOM 3908 C CA . THR A 1 504 ? 9.845 -4.688 -10.884 1.00 90.38 504 THR A CA 1
ATOM 3909 C C . THR A 1 504 ? 10.763 -3.546 -10.455 1.00 90.38 504 THR A C 1
ATOM 3911 O O . THR A 1 504 ? 10.682 -2.457 -11.010 1.00 90.38 504 THR A O 1
ATOM 3914 N N . THR A 1 505 ? 11.666 -3.794 -9.500 1.00 91.88 505 THR A N 1
ATOM 3915 C CA . THR A 1 505 ? 12.675 -2.829 -9.056 1.00 91.88 505 THR A CA 1
ATOM 3916 C C . THR A 1 505 ? 13.876 -2.804 -9.999 1.00 91.88 505 THR A C 1
ATOM 3918 O O . THR A 1 505 ? 14.264 -3.848 -10.530 1.00 91.88 505 THR A O 1
ATOM 3921 N N . GLU A 1 506 ? 14.513 -1.641 -10.163 1.00 89.81 506 GLU A N 1
ATOM 3922 C CA . GLU A 1 506 ? 15.738 -1.513 -10.965 1.00 89.81 506 GLU A CA 1
ATOM 3923 C C . GLU A 1 506 ? 16.840 -2.438 -10.431 1.00 89.81 506 GLU A C 1
ATOM 3925 O O . GLU A 1 506 ? 17.446 -3.189 -11.194 1.00 89.81 506 GLU A O 1
ATOM 3930 N N . LEU A 1 507 ? 17.029 -2.485 -9.106 1.00 92.31 507 LEU A N 1
ATOM 3931 C CA . LEU A 1 507 ? 17.993 -3.383 -8.467 1.00 92.31 507 LEU A CA 1
ATOM 3932 C C . LEU A 1 507 ? 17.713 -4.855 -8.803 1.00 92.31 507 LEU A C 1
ATOM 3934 O O . LEU A 1 507 ? 18.619 -5.598 -9.181 1.00 92.31 507 LEU A O 1
ATOM 3938 N N . GLY A 1 508 ? 16.460 -5.290 -8.680 1.00 93.00 508 GLY A N 1
ATOM 3939 C CA . GLY A 1 508 ? 16.066 -6.663 -8.974 1.00 93.00 508 GLY A CA 1
ATOM 3940 C C . GLY A 1 508 ? 16.244 -7.028 -10.446 1.00 93.00 508 GLY A C 1
ATOM 3941 O O . GLY A 1 508 ? 16.663 -8.148 -10.745 1.00 93.00 508 GLY A O 1
ATOM 3942 N N . GLN A 1 509 ? 15.979 -6.099 -11.366 1.00 90.31 509 GLN A N 1
ATOM 3943 C CA . GLN A 1 509 ? 16.212 -6.295 -12.798 1.00 90.31 509 GLN A CA 1
ATOM 3944 C C . GLN A 1 509 ? 17.705 -6.377 -13.122 1.00 90.31 509 GLN A C 1
ATOM 3946 O O . GLN A 1 509 ? 18.119 -7.335 -13.776 1.00 90.31 509 GLN A O 1
ATOM 3951 N N . LEU A 1 510 ? 18.520 -5.453 -12.602 1.00 88.62 510 LEU A N 1
ATOM 3952 C CA . LEU A 1 510 ? 19.979 -5.455 -12.768 1.00 88.62 510 LEU A CA 1
ATOM 3953 C C . LEU A 1 510 ? 20.595 -6.778 -12.300 1.00 88.62 510 LEU A C 1
ATOM 3955 O O . LEU A 1 510 ? 21.375 -7.401 -13.020 1.00 88.62 510 LEU A O 1
ATOM 3959 N N . LEU A 1 511 ? 20.203 -7.256 -11.118 1.00 89.94 511 LEU A N 1
ATOM 3960 C CA . LEU A 1 511 ? 20.732 -8.500 -10.556 1.00 89.94 511 LEU A CA 1
ATOM 3961 C C . LEU A 1 511 ? 20.278 -9.748 -11.325 1.00 89.94 511 LEU A C 1
ATOM 3963 O O . LEU A 1 511 ? 21.011 -10.731 -11.372 1.00 89.94 511 LEU A O 1
ATOM 3967 N N . ARG A 1 512 ? 19.086 -9.730 -11.935 1.00 87.88 512 ARG A N 1
ATOM 3968 C CA . ARG A 1 512 ? 18.587 -10.852 -12.750 1.00 87.88 512 ARG A CA 1
ATOM 3969 C C . ARG A 1 512 ? 19.239 -10.921 -14.123 1.00 87.88 512 ARG A C 1
ATOM 3971 O O . ARG A 1 512 ? 19.515 -12.022 -14.586 1.00 87.88 512 ARG A O 1
ATOM 3978 N N . LYS A 1 513 ? 19.455 -9.767 -14.757 1.00 84.75 513 LYS A N 1
ATOM 3979 C CA . LYS A 1 513 ? 20.168 -9.651 -16.039 1.00 84.75 513 LYS A CA 1
ATOM 3980 C C . LYS A 1 513 ? 21.653 -9.985 -15.890 1.00 84.75 513 LYS A C 1
ATOM 3982 O O . LYS A 1 513 ? 22.280 -10.480 -16.820 1.00 84.75 513 LYS A O 1
ATOM 3987 N N . GLY A 1 514 ? 22.187 -9.771 -14.690 1.00 83.25 514 GLY A N 1
ATOM 3988 C CA . GLY A 1 514 ? 23.594 -9.926 -14.363 1.00 83.25 514 GLY A CA 1
ATOM 3989 C C . GLY A 1 514 ? 24.285 -8.567 -14.327 1.00 83.25 514 GLY A C 1
ATOM 3990 O O . GLY A 1 514 ? 24.042 -7.696 -15.159 1.00 83.25 514 GLY A O 1
ATOM 3991 N N . HIS A 1 515 ? 25.171 -8.385 -13.349 1.00 86.12 515 HIS A N 1
ATOM 3992 C CA . HIS A 1 515 ? 25.849 -7.114 -13.118 1.00 86.12 515 HIS A CA 1
ATOM 3993 C C . HIS A 1 515 ? 27.359 -7.332 -13.009 1.00 86.12 515 HIS A C 1
ATOM 3995 O O . HIS A 1 515 ? 27.857 -7.767 -11.974 1.00 86.12 515 HIS A O 1
ATOM 4001 N N . HIS A 1 516 ? 28.079 -7.090 -14.109 1.00 82.25 516 HIS A N 1
ATOM 4002 C CA . HIS A 1 516 ? 29.545 -7.182 -14.201 1.00 82.25 516 HIS A CA 1
ATOM 4003 C C . HIS A 1 516 ? 30.161 -8.457 -13.592 1.00 82.25 516 HIS A C 1
ATOM 4005 O O . HIS A 1 516 ? 31.237 -8.408 -13.006 1.00 82.25 516 HIS A O 1
ATOM 4011 N N . GLY A 1 517 ? 29.495 -9.609 -13.733 1.00 83.12 517 GLY A N 1
ATOM 4012 C CA . GLY A 1 517 ? 30.015 -10.900 -13.259 1.00 83.12 517 GLY A CA 1
ATOM 4013 C C . GLY A 1 517 ? 29.797 -11.176 -11.772 1.00 83.12 517 GLY A C 1
ATOM 4014 O O . GLY A 1 517 ? 30.338 -12.150 -11.242 1.00 83.12 517 GLY A O 1
ATOM 4015 N N . VAL A 1 518 ? 28.999 -10.347 -11.096 1.00 88.25 518 VAL A N 1
ATOM 4016 C CA . VAL A 1 518 ? 28.493 -10.617 -9.750 1.00 88.25 518 VAL A CA 1
ATOM 4017 C C . VAL A 1 518 ? 27.342 -11.620 -9.834 1.00 88.25 518 VAL A C 1
ATOM 4019 O O . VAL A 1 518 ? 26.394 -11.431 -10.594 1.00 88.25 518 VAL A O 1
ATOM 4022 N N . SER A 1 519 ? 27.419 -12.673 -9.020 1.00 87.31 519 SER A N 1
ATOM 4023 C CA . SER A 1 519 ? 26.331 -13.624 -8.789 1.00 87.31 519 SER A CA 1
ATOM 4024 C C . SER A 1 519 ? 26.035 -13.678 -7.298 1.00 87.31 519 SER A C 1
ATOM 4026 O O . SER A 1 519 ? 26.955 -13.795 -6.486 1.00 87.31 519 SER A O 1
ATOM 4028 N N . LEU A 1 520 ? 24.754 -13.619 -6.950 1.00 92.00 520 LEU A N 1
ATOM 4029 C CA . LEU A 1 520 ? 24.288 -13.765 -5.577 1.00 92.00 520 LEU A CA 1
ATOM 4030 C C . LEU A 1 520 ? 23.898 -15.221 -5.310 1.00 92.00 520 LEU A C 1
ATOM 4032 O O . LEU A 1 520 ? 23.372 -15.906 -6.189 1.00 92.00 520 LEU A O 1
ATOM 4036 N N . ASP A 1 521 ? 24.147 -15.693 -4.092 1.00 92.94 521 ASP A N 1
ATOM 4037 C CA . ASP A 1 521 ? 23.561 -16.945 -3.613 1.00 92.94 521 ASP A CA 1
ATOM 4038 C C . ASP A 1 521 ? 22.073 -16.768 -3.239 1.00 92.94 521 ASP A C 1
ATOM 4040 O O . ASP A 1 521 ? 21.522 -15.663 -3.254 1.00 92.94 521 ASP A O 1
ATOM 4044 N N . ALA A 1 522 ? 21.392 -17.879 -2.943 1.00 93.44 522 ALA A N 1
ATOM 4045 C CA . ALA A 1 522 ? 19.957 -17.871 -2.660 1.00 93.44 522 ALA A CA 1
ATOM 4046 C C . ALA A 1 522 ? 19.598 -17.037 -1.416 1.00 93.44 522 ALA A C 1
ATOM 4048 O O . ALA A 1 522 ? 18.599 -16.322 -1.434 1.00 93.44 522 ALA A O 1
ATOM 4049 N N . GLU A 1 523 ? 20.420 -17.088 -0.362 1.00 94.75 523 GLU A N 1
ATOM 4050 C CA . GLU A 1 523 ? 20.183 -16.321 0.864 1.00 94.75 523 GLU A CA 1
ATOM 4051 C C . GLU A 1 523 ? 20.403 -14.819 0.631 1.00 94.75 523 GLU A C 1
ATOM 4053 O O . GLU A 1 523 ? 19.580 -14.008 1.053 1.00 94.75 523 GLU A O 1
ATOM 4058 N N . SER A 1 524 ? 21.451 -14.439 -0.107 1.00 95.75 524 SER A N 1
ATOM 4059 C CA . SER A 1 524 ? 21.681 -13.058 -0.556 1.00 95.75 524 SER A CA 1
ATOM 4060 C C . SER A 1 524 ? 20.480 -12.490 -1.307 1.00 95.75 524 SER A C 1
ATOM 4062 O O . SER A 1 524 ? 20.026 -11.380 -1.021 1.00 95.75 524 SER A O 1
ATOM 4064 N N . HIS A 1 525 ? 19.948 -13.258 -2.264 1.00 94.56 525 HIS A N 1
ATOM 4065 C CA . HIS A 1 525 ? 18.765 -12.866 -3.025 1.00 94.56 525 HIS A CA 1
ATOM 4066 C C . HIS A 1 525 ? 17.536 -12.706 -2.128 1.00 94.56 525 HIS A C 1
ATOM 4068 O O . HIS A 1 525 ? 16.827 -11.706 -2.249 1.00 94.56 525 HIS A O 1
ATOM 4074 N N . GLU A 1 526 ? 17.292 -13.660 -1.228 1.00 95.94 526 GLU A N 1
ATOM 4075 C CA . GLU A 1 526 ? 16.140 -13.627 -0.326 1.00 95.94 526 GLU A CA 1
ATOM 4076 C C . GLU A 1 526 ? 16.215 -12.441 0.651 1.00 95.94 526 GLU A C 1
ATOM 4078 O O . GLU A 1 526 ? 15.202 -11.791 0.896 1.00 95.94 526 GLU A O 1
ATOM 4083 N N . ARG A 1 527 ? 17.405 -12.089 1.155 1.00 97.38 527 ARG A N 1
ATOM 4084 C CA . ARG A 1 527 ? 17.621 -10.931 2.042 1.00 97.38 527 ARG A CA 1
ATOM 4085 C C . ARG A 1 527 ? 17.347 -9.594 1.356 1.00 97.38 527 ARG A C 1
ATOM 4087 O O . ARG A 1 527 ? 16.674 -8.745 1.939 1.00 97.38 527 ARG A O 1
ATOM 4094 N N . LEU A 1 528 ? 17.827 -9.407 0.123 1.00 97.50 528 LEU A N 1
ATOM 4095 C CA . LEU A 1 528 ? 17.556 -8.191 -0.656 1.00 97.50 528 LEU A CA 1
ATOM 4096 C C . LEU A 1 528 ? 16.075 -8.072 -1.027 1.00 97.50 528 LEU A C 1
ATOM 4098 O O . LEU A 1 528 ? 15.499 -6.992 -0.902 1.00 97.50 528 LEU A O 1
ATOM 4102 N N . ALA A 1 529 ? 15.452 -9.183 -1.431 1.00 97.06 529 ALA A N 1
ATOM 4103 C CA . ALA A 1 529 ? 14.024 -9.215 -1.717 1.00 97.06 529 ALA A CA 1
ATOM 4104 C C . ALA A 1 529 ? 13.194 -8.914 -0.464 1.00 97.06 529 ALA A C 1
ATOM 4106 O O . ALA A 1 529 ? 12.342 -8.037 -0.505 1.00 97.06 529 ALA A O 1
ATOM 4107 N N . ALA A 1 530 ? 13.494 -9.552 0.672 1.00 97.56 530 ALA A N 1
ATOM 4108 C CA . ALA A 1 530 ? 12.806 -9.292 1.934 1.00 97.56 530 ALA A CA 1
ATOM 4109 C C . ALA A 1 530 ? 12.939 -7.827 2.374 1.00 97.56 530 ALA A C 1
ATOM 4111 O O . ALA A 1 530 ? 11.977 -7.250 2.868 1.00 97.56 530 ALA A O 1
ATOM 4112 N N . TRP A 1 531 ? 14.098 -7.197 2.170 1.00 97.50 531 TRP A N 1
ATOM 4113 C CA . TRP A 1 531 ? 14.262 -5.773 2.462 1.00 97.50 531 TRP A CA 1
ATOM 4114 C C . TRP A 1 531 ? 13.314 -4.900 1.630 1.00 97.50 531 TRP A C 1
ATOM 4116 O O . TRP A 1 531 ? 12.639 -4.038 2.194 1.00 97.50 531 TRP A O 1
ATOM 4126 N N . ALA A 1 532 ? 13.211 -5.155 0.322 1.00 95.88 532 ALA A N 1
ATOM 4127 C CA . ALA A 1 532 ? 12.264 -4.467 -0.553 1.00 95.88 532 ALA A CA 1
ATOM 4128 C C . ALA A 1 532 ? 10.802 -4.748 -0.157 1.00 95.88 532 ALA A C 1
ATOM 4130 O O . ALA A 1 532 ? 10.035 -3.812 0.068 1.00 95.88 532 ALA A O 1
ATOM 4131 N N . ASP A 1 533 ? 10.451 -6.025 0.027 1.00 96.00 533 ASP A N 1
ATOM 4132 C CA . ASP A 1 533 ? 9.109 -6.497 0.396 1.00 96.00 533 ASP A CA 1
ATOM 4133 C C . ASP A 1 533 ? 8.612 -5.894 1.723 1.00 96.00 533 ASP A C 1
ATOM 4135 O O . ASP A 1 533 ? 7.408 -5.776 1.947 1.00 96.00 533 ASP A O 1
ATOM 4139 N N . LEU A 1 534 ? 9.522 -5.544 2.639 1.00 95.38 534 LEU A N 1
ATOM 4140 C CA . LEU A 1 534 ? 9.209 -4.961 3.948 1.00 95.38 534 LEU A CA 1
ATOM 4141 C C . LEU A 1 534 ? 9.175 -3.424 3.945 1.00 95.38 534 LEU A C 1
ATOM 4143 O O . LEU A 1 534 ? 9.107 -2.825 5.023 1.00 95.38 534 LEU A O 1
ATOM 4147 N N . ASN A 1 535 ? 9.157 -2.793 2.765 1.00 93.81 535 ASN A N 1
ATOM 4148 C CA . ASN A 1 535 ? 9.156 -1.338 2.569 1.00 93.81 535 ASN A CA 1
ATOM 4149 C C . ASN A 1 535 ? 10.509 -0.674 2.914 1.00 93.81 535 ASN A C 1
ATOM 4151 O O . ASN A 1 535 ? 10.563 0.435 3.435 1.00 93.81 535 ASN A O 1
ATOM 4155 N N . ALA A 1 536 ? 11.620 -1.368 2.644 1.00 95.25 536 ALA A N 1
ATOM 4156 C CA . ALA A 1 536 ? 13.001 -0.886 2.772 1.00 95.25 536 ALA A CA 1
ATOM 4157 C C . ALA A 1 536 ? 13.396 -0.252 4.135 1.00 95.25 536 ALA A C 1
ATOM 4159 O O . ALA A 1 536 ? 13.997 0.831 4.157 1.00 95.25 536 ALA A O 1
ATOM 4160 N N . PRO A 1 537 ? 13.137 -0.903 5.291 1.00 95.50 537 PRO A N 1
ATOM 4161 C CA . PRO A 1 537 ? 13.533 -0.371 6.597 1.00 95.50 537 PRO A CA 1
ATOM 4162 C C . PRO A 1 537 ? 15.060 -0.291 6.755 1.00 95.50 537 PRO A C 1
ATOM 4164 O O . PRO A 1 537 ? 15.806 -1.126 6.234 1.00 95.50 537 PRO A O 1
ATOM 4167 N N . PHE A 1 538 ? 15.529 0.692 7.524 1.00 95.56 538 PHE A N 1
ATOM 4168 C CA . PHE A 1 538 ? 16.911 0.790 7.992 1.00 95.56 538 PHE A CA 1
ATOM 4169 C C . PHE A 1 538 ? 17.076 0.220 9.405 1.00 95.56 538 PHE A C 1
ATOM 4171 O O . PHE A 1 538 ? 17.961 -0.611 9.615 1.00 95.56 538 PHE A O 1
ATOM 4178 N N . PHE A 1 539 ? 16.223 0.627 10.350 1.00 94.50 539 PHE A N 1
ATOM 4179 C CA . PHE A 1 539 ? 16.270 0.195 11.753 1.00 94.50 539 PHE A CA 1
ATOM 4180 C C . PHE A 1 539 ? 15.332 -0.980 12.034 1.00 94.50 539 PHE A C 1
ATOM 4182 O O . PHE A 1 539 ? 14.236 -1.051 11.481 1.00 94.50 539 PHE A O 1
ATOM 4189 N N . GLY A 1 540 ? 15.750 -1.880 12.929 1.00 94.19 540 GLY A N 1
ATOM 4190 C CA . GLY A 1 540 ? 14.964 -3.043 13.339 1.00 94.19 540 GLY A CA 1
ATOM 4191 C C . GLY A 1 540 ? 14.471 -2.992 14.784 1.00 94.19 540 GLY A C 1
ATOM 4192 O O . GLY A 1 540 ? 13.698 -3.860 15.173 1.00 94.19 540 GLY A O 1
ATOM 4193 N N . THR A 1 541 ? 14.884 -2.015 15.590 1.00 92.25 541 THR A N 1
ATOM 4194 C CA . THR A 1 541 ? 14.281 -1.719 16.900 1.00 92.25 541 THR A CA 1
ATOM 4195 C C . THR A 1 541 ? 14.202 -0.203 17.112 1.00 92.25 541 THR A C 1
ATOM 4197 O O . THR A 1 541 ? 14.907 0.551 16.435 1.00 92.25 541 THR A O 1
ATOM 4200 N N . TRP A 1 542 ? 13.361 0.270 18.042 1.00 88.19 542 TRP A N 1
ATOM 4201 C CA . TRP A 1 542 ? 13.285 1.707 18.344 1.00 88.19 542 TRP A CA 1
ATOM 4202 C C . TRP A 1 542 ? 14.550 2.192 19.062 1.00 88.19 542 TRP A C 1
ATOM 4204 O O . TRP A 1 542 ? 14.992 3.319 18.851 1.00 88.19 542 TRP A O 1
ATOM 4214 N N . GLY A 1 543 ? 15.170 1.330 19.872 1.00 85.12 543 GLY A N 1
ATOM 4215 C CA . GLY A 1 543 ? 16.424 1.593 20.574 1.00 85.12 543 GLY A CA 1
ATOM 4216 C C . GLY A 1 543 ? 17.653 1.718 19.668 1.00 85.12 543 GLY A C 1
ATOM 4217 O O . GLY A 1 543 ? 18.648 2.300 20.094 1.00 85.12 543 GLY A O 1
ATOM 4218 N N . GLU A 1 544 ? 17.601 1.226 18.424 1.00 87.44 544 GLU A N 1
ATOM 4219 C CA . GLU A 1 544 ? 18.686 1.415 17.451 1.00 87.44 544 GLU A CA 1
ATOM 4220 C C . GLU A 1 544 ? 18.752 2.849 16.893 1.00 87.44 544 GLU A C 1
ATOM 4222 O O . GLU A 1 544 ? 19.789 3.229 16.348 1.00 87.44 544 GLU A O 1
ATOM 4227 N N . ILE A 1 545 ? 17.691 3.656 17.032 1.00 85.88 545 ILE A N 1
ATOM 4228 C CA . ILE A 1 545 ? 17.607 5.000 16.443 1.00 85.88 545 ILE A CA 1
ATOM 4229 C C . ILE A 1 545 ? 18.387 6.014 17.307 1.00 85.88 545 ILE A C 1
ATOM 4231 O O . ILE A 1 545 ? 17.968 6.334 18.426 1.00 85.88 545 ILE A O 1
ATOM 4235 N N . PRO A 1 546 ? 19.513 6.580 16.824 1.00 77.69 546 PRO A N 1
ATOM 4236 C CA . PRO A 1 546 ? 20.356 7.441 17.648 1.00 77.69 546 PRO A CA 1
ATOM 4237 C C . PRO A 1 546 ? 19.677 8.766 17.997 1.00 77.69 546 PRO A C 1
ATOM 4239 O O . PRO A 1 546 ? 19.231 9.496 17.115 1.00 77.69 546 PRO A O 1
ATOM 4242 N N . GLY A 1 547 ? 19.678 9.131 19.282 1.00 66.38 547 GLY A N 1
ATOM 4243 C CA . GLY A 1 547 ? 19.205 10.446 19.727 1.00 66.38 547 GLY A CA 1
ATOM 4244 C C . GLY A 1 547 ? 17.706 10.674 19.524 1.00 66.38 547 GLY A C 1
ATOM 4245 O O . GLY A 1 547 ? 17.294 11.831 19.429 1.00 66.38 547 GLY A O 1
ATOM 4246 N N . PHE A 1 548 ? 16.911 9.599 19.450 1.00 64.19 548 PHE A N 1
ATOM 4247 C CA . PHE A 1 548 ? 15.458 9.676 19.341 1.00 64.19 548 PHE A CA 1
ATOM 4248 C C . PHE A 1 548 ? 14.884 10.589 20.440 1.00 64.19 548 PHE A C 1
ATOM 4250 O O . PHE A 1 548 ? 14.944 10.281 21.628 1.00 64.19 548 PHE A O 1
ATOM 4257 N N . THR A 1 549 ? 14.371 11.749 20.030 1.00 54.69 549 THR A N 1
ATOM 4258 C CA . THR A 1 549 ? 13.705 12.759 20.864 1.00 54.69 549 THR A CA 1
ATOM 4259 C C . THR A 1 549 ? 12.366 13.046 20.202 1.00 54.69 549 THR A C 1
ATOM 4261 O O . THR A 1 549 ? 12.303 13.168 18.983 1.00 54.69 549 THR A O 1
ATOM 4264 N N . ASN A 1 550 ? 11.277 13.124 20.960 1.00 53.12 550 ASN A N 1
ATOM 4265 C CA . ASN A 1 550 ? 9.908 13.097 20.424 1.00 53.12 550 ASN A CA 1
ATOM 4266 C C . ASN A 1 550 ? 9.451 14.375 19.677 1.00 53.12 550 ASN A C 1
ATOM 4268 O O . ASN A 1 550 ? 8.270 14.693 19.703 1.00 53.12 550 ASN A O 1
ATOM 4272 N N . GLY A 1 551 ? 10.345 15.146 19.047 1.00 51.03 551 GLY A N 1
ATOM 4273 C CA . GLY A 1 551 ? 10.010 16.332 18.239 1.00 51.03 551 GLY A CA 1
ATOM 4274 C C . GLY A 1 551 ? 9.374 17.516 18.995 1.00 51.03 551 GLY A C 1
ATOM 4275 O O . GLY A 1 551 ? 9.374 18.626 18.473 1.00 51.03 551 GLY A O 1
ATOM 4276 N N . TYR A 1 552 ? 8.898 17.316 20.230 1.00 48.94 552 TYR A N 1
ATOM 4277 C CA . TYR A 1 552 ? 8.145 18.281 21.043 1.00 48.94 552 TYR A CA 1
ATOM 4278 C C . TYR A 1 552 ? 8.797 18.591 22.404 1.00 48.94 552 TYR A C 1
ATOM 4280 O O . TYR A 1 552 ? 8.282 19.404 23.170 1.00 48.94 552 TYR A O 1
ATOM 4288 N N . GLY A 1 553 ? 9.932 17.970 22.731 1.00 45.72 553 GLY A N 1
ATOM 4289 C CA . GLY A 1 553 ? 10.663 18.199 23.976 1.00 45.72 553 GLY A CA 1
ATOM 4290 C C . GLY A 1 553 ? 11.555 17.016 24.347 1.00 45.72 553 GLY A C 1
ATOM 4291 O O . GLY A 1 553 ? 11.626 16.013 23.647 1.00 45.72 553 GLY A O 1
ATOM 4292 N N . HIS A 1 554 ? 12.312 17.130 25.434 1.00 38.00 554 HIS A N 1
ATOM 4293 C CA . HIS A 1 554 ? 13.288 16.106 25.805 1.00 38.00 554 HIS A CA 1
ATOM 4294 C C . HIS A 1 554 ? 12.600 14.858 26.373 1.00 38.00 554 HIS A C 1
ATOM 4296 O O . HIS A 1 554 ? 12.228 14.846 27.547 1.00 38.00 554 HIS A O 1
ATOM 4302 N N . LEU A 1 555 ? 12.515 13.787 25.579 1.00 46.72 555 LEU A N 1
ATOM 4303 C CA . LEU A 1 555 ? 12.584 12.440 26.136 1.00 46.72 555 LEU A CA 1
ATOM 4304 C C . LEU A 1 555 ? 14.015 11.906 25.936 1.00 46.72 555 LEU A C 1
ATOM 4306 O O . LEU A 1 555 ? 14.466 11.756 24.805 1.00 46.72 555 LEU A O 1
ATOM 4310 N N . LYS A 1 556 ? 14.772 11.707 27.021 1.00 51.31 556 LYS A N 1
ATOM 4311 C CA . LYS A 1 556 ? 16.091 11.043 27.015 1.00 51.31 556 LYS A CA 1
ATOM 4312 C C . LYS A 1 556 ? 15.890 9.525 26.904 1.00 51.31 556 LYS A C 1
ATOM 4314 O O . LYS A 1 556 ? 14.819 9.029 27.235 1.00 51.31 556 LYS A O 1
ATOM 4319 N N . GLY A 1 557 ? 16.920 8.766 26.518 1.00 56.16 557 GLY A N 1
ATOM 4320 C CA . GLY A 1 557 ? 16.828 7.304 26.325 1.00 56.16 557 GLY A CA 1
ATOM 4321 C C . GLY A 1 557 ? 16.211 6.511 27.496 1.00 56.16 557 GLY A C 1
ATOM 4322 O O . GLY A 1 557 ? 15.513 5.527 27.268 1.00 56.16 557 GLY A O 1
ATOM 4323 N N . GLU A 1 558 ? 16.368 6.980 28.739 1.00 59.97 558 GLU A N 1
ATOM 4324 C CA . GLU A 1 558 ? 15.715 6.407 29.931 1.00 59.97 558 GLU A CA 1
ATOM 4325 C C . GLU A 1 558 ? 14.175 6.407 29.845 1.00 59.97 558 GLU A C 1
ATOM 4327 O O . GLU A 1 558 ? 13.522 5.495 30.350 1.00 59.97 558 GLU A O 1
ATOM 4332 N N . GLN A 1 559 ? 13.575 7.389 29.168 1.00 65.62 559 GLN A N 1
ATOM 4333 C CA . GLN A 1 559 ? 12.123 7.505 29.017 1.00 65.62 559 GLN A CA 1
ATOM 4334 C C . GLN A 1 559 ? 11.558 6.553 27.954 1.00 65.62 559 GLN A C 1
ATOM 4336 O O . GLN A 1 559 ? 10.452 6.054 28.141 1.00 65.62 559 GLN A O 1
ATOM 4341 N N . LEU A 1 560 ? 12.315 6.216 26.901 1.00 68.81 560 LEU A N 1
ATOM 4342 C CA . LEU A 1 560 ? 11.929 5.170 25.936 1.00 68.81 560 LEU A CA 1
ATOM 4343 C C . LEU A 1 560 ? 11.919 3.786 26.592 1.00 68.81 560 LEU A C 1
ATOM 4345 O O . LEU A 1 560 ? 10.969 3.014 26.434 1.00 68.81 560 LEU A O 1
ATOM 4349 N N . ALA A 1 561 ? 12.961 3.496 27.378 1.00 74.62 561 ALA A N 1
ATOM 4350 C CA . ALA A 1 561 ? 13.039 2.277 28.174 1.00 74.62 561 ALA A CA 1
ATOM 4351 C C . ALA A 1 561 ? 11.899 2.217 29.204 1.00 74.62 561 ALA A C 1
ATOM 4353 O O . ALA A 1 561 ? 11.256 1.179 29.350 1.00 74.62 561 ALA A O 1
ATOM 4354 N N . SER A 1 562 ? 11.590 3.341 29.861 1.00 80.62 562 SER A N 1
ATOM 4355 C CA . SER A 1 562 ? 10.465 3.449 30.795 1.00 80.62 562 SER A CA 1
ATOM 4356 C C . SER A 1 562 ? 9.112 3.223 30.114 1.00 80.62 562 SER A C 1
ATOM 4358 O O . SER A 1 562 ? 8.309 2.446 30.627 1.00 80.62 562 SER A O 1
ATOM 4360 N N . ALA A 1 563 ? 8.874 3.815 28.939 1.00 86.06 563 ALA A N 1
ATOM 4361 C CA . ALA A 1 563 ? 7.637 3.621 28.186 1.00 86.06 563 ALA A CA 1
ATOM 4362 C C . ALA A 1 563 ? 7.460 2.165 27.734 1.00 86.06 563 ALA A C 1
ATOM 4364 O O . ALA A 1 563 ? 6.377 1.598 27.871 1.00 86.06 563 ALA A O 1
ATOM 4365 N N . SER A 1 564 ? 8.534 1.533 27.259 1.00 86.75 564 SER A N 1
ATOM 4366 C CA . SER A 1 564 ? 8.528 0.120 26.862 1.00 86.75 564 SER A CA 1
ATOM 4367 C C . SER A 1 564 ? 8.303 -0.809 28.056 1.00 86.75 564 SER A C 1
ATOM 4369 O O . SER A 1 564 ? 7.511 -1.748 27.971 1.00 86.75 564 SER A O 1
ATOM 4371 N N . ALA A 1 565 ? 8.938 -0.521 29.196 1.00 88.69 565 ALA A N 1
ATOM 4372 C CA . ALA A 1 565 ? 8.744 -1.268 30.435 1.00 88.69 565 ALA A CA 1
ATOM 4373 C C . ALA A 1 565 ? 7.308 -1.135 30.964 1.00 88.69 565 ALA A C 1
ATOM 4375 O O . ALA A 1 565 ? 6.699 -2.143 31.322 1.00 88.69 565 ALA A O 1
ATOM 4376 N N . ARG A 1 566 ? 6.742 0.079 30.948 1.00 91.75 566 ARG A N 1
ATOM 4377 C CA . ARG A 1 566 ? 5.352 0.344 31.342 1.00 91.75 566 ARG A CA 1
ATOM 4378 C C . ARG A 1 566 ? 4.356 -0.343 30.408 1.00 91.75 566 ARG A C 1
ATOM 4380 O O . ARG A 1 566 ? 3.408 -0.966 30.876 1.00 91.75 566 ARG A O 1
ATOM 4387 N N . ALA A 1 567 ? 4.601 -0.311 29.098 1.00 91.88 567 ALA A N 1
ATOM 4388 C CA . ALA A 1 567 ? 3.801 -1.048 28.123 1.00 91.88 567 ALA A CA 1
ATOM 4389 C C . ALA A 1 567 ? 3.838 -2.564 28.386 1.00 91.88 567 ALA A C 1
ATOM 4391 O O . ALA A 1 567 ? 2.806 -3.228 28.329 1.00 91.88 567 ALA A O 1
ATOM 4392 N N . LEU A 1 568 ? 5.012 -3.119 28.705 1.00 91.75 568 LEU A N 1
ATOM 4393 C CA . LEU A 1 568 ? 5.176 -4.538 29.026 1.00 91.75 568 LEU A CA 1
ATOM 4394 C C . LEU A 1 568 ? 4.474 -4.928 30.336 1.00 91.75 568 LEU A C 1
ATOM 4396 O O . LEU A 1 568 ? 3.876 -6.001 30.403 1.00 91.75 568 LEU A O 1
ATOM 4400 N N . GLU A 1 569 ? 4.540 -4.079 31.363 1.00 93.38 569 GLU A N 1
ATOM 4401 C CA . GLU A 1 569 ? 3.814 -4.248 32.627 1.00 93.38 569 GLU A CA 1
ATOM 4402 C C . GLU A 1 569 ? 2.302 -4.340 32.378 1.00 93.38 569 GLU A C 1
ATOM 4404 O O . GLU A 1 569 ? 1.678 -5.342 32.733 1.00 93.38 569 GLU A O 1
ATOM 4409 N N . LEU A 1 570 ? 1.732 -3.345 31.689 1.00 94.25 570 LEU A N 1
ATOM 4410 C CA . LEU A 1 570 ? 0.303 -3.297 31.367 1.00 94.25 570 LEU A CA 1
ATOM 4411 C C . LEU A 1 570 ? -0.106 -4.458 30.448 1.00 94.25 570 LEU A C 1
ATOM 4413 O O . LEU A 1 570 ? -1.151 -5.076 30.654 1.00 94.25 570 LEU A O 1
ATOM 4417 N N . ARG A 1 571 ? 0.738 -4.835 29.477 1.00 93.12 571 ARG A N 1
ATOM 4418 C CA . ARG A 1 571 ? 0.492 -6.002 28.617 1.00 93.12 571 ARG A CA 1
ATOM 4419 C C . ARG A 1 571 ? 0.418 -7.288 29.440 1.00 93.12 571 ARG A C 1
ATOM 4421 O O . ARG A 1 571 ? -0.517 -8.056 29.253 1.00 93.12 571 ARG A O 1
ATOM 4428 N N . LYS A 1 572 ? 1.346 -7.519 30.375 1.00 92.62 572 LYS A N 1
ATOM 4429 C CA . LYS A 1 572 ? 1.312 -8.688 31.280 1.00 92.62 572 LYS A CA 1
ATOM 4430 C C . LYS A 1 572 ? 0.093 -8.686 32.202 1.00 92.62 572 LYS A C 1
ATOM 4432 O O . LYS A 1 572 ? -0.362 -9.753 32.598 1.00 92.62 572 LYS A O 1
ATOM 4437 N N . GLN A 1 573 ? -0.428 -7.509 32.540 1.00 92.25 573 GLN A N 1
ATOM 4438 C CA . GLN A 1 573 ? -1.630 -7.373 33.354 1.00 92.25 573 GLN A CA 1
ATOM 4439 C C . GLN A 1 573 ? -2.912 -7.720 32.579 1.00 92.25 573 GLN A C 1
ATOM 4441 O O . GLN A 1 573 ? -3.789 -8.383 33.129 1.00 92.25 573 GLN A O 1
ATOM 4446 N N . PHE A 1 574 ? -3.039 -7.277 31.323 1.00 93.69 574 PHE A N 1
ATOM 4447 C CA . PHE A 1 574 ? -4.289 -7.388 30.554 1.00 93.69 574 PHE A CA 1
ATOM 4448 C C . PHE A 1 574 ? -4.306 -8.494 29.495 1.00 93.69 574 PHE A C 1
ATOM 4450 O O . PHE A 1 574 ? -5.351 -8.737 28.887 1.00 93.69 574 PHE A O 1
ATOM 4457 N N . VAL A 1 575 ? -3.181 -9.167 29.257 1.00 93.00 575 VAL A N 1
ATOM 4458 C CA . VAL A 1 575 ? -3.073 -10.287 28.319 1.00 93.00 575 VAL A CA 1
ATOM 4459 C C . VAL A 1 575 ? -2.779 -11.567 29.109 1.00 93.00 575 VAL A C 1
ATOM 4461 O O . VAL A 1 575 ? -1.688 -11.695 29.659 1.00 93.00 575 VAL A O 1
ATOM 4464 N N . PRO A 1 576 ? -3.722 -12.526 29.183 1.00 83.62 576 PRO A N 1
ATOM 4465 C CA . PRO A 1 576 ? -3.592 -13.688 30.066 1.00 83.62 576 PRO A CA 1
ATOM 4466 C C . PRO A 1 576 ? -2.552 -14.712 29.588 1.00 83.62 576 PRO A C 1
ATOM 4468 O O . PRO A 1 576 ? -1.925 -15.376 30.410 1.00 83.62 576 PRO A O 1
ATOM 4471 N N . ALA A 1 577 ? -2.360 -14.836 28.273 1.00 83.00 577 ALA A N 1
ATOM 4472 C CA . ALA A 1 577 ? -1.416 -15.763 27.659 1.00 83.00 577 ALA A CA 1
ATOM 4473 C C . ALA A 1 577 ? -0.918 -15.221 26.311 1.00 83.00 577 ALA A C 1
ATOM 4475 O O . ALA A 1 577 ? -1.639 -14.515 25.604 1.00 83.00 577 ALA A O 1
ATOM 4476 N N . GLY A 1 578 ? 0.323 -15.546 25.960 1.00 75.00 578 GLY A N 1
ATOM 4477 C CA . GLY A 1 578 ? 0.969 -15.120 24.718 1.00 75.00 578 GLY A CA 1
ATOM 4478 C C . GLY A 1 578 ? 2.457 -14.847 24.923 1.00 75.00 578 GLY A C 1
ATOM 4479 O O . GLY A 1 578 ? 2.938 -14.850 26.063 1.00 75.00 578 GLY A O 1
ATOM 4480 N N . PRO A 1 579 ? 3.223 -14.626 23.844 1.00 79.62 579 PRO A N 1
ATOM 4481 C CA . PRO A 1 579 ? 4.601 -14.209 23.999 1.00 79.62 579 PRO A CA 1
ATOM 4482 C C . PRO A 1 579 ? 4.651 -12.762 24.511 1.00 79.62 579 PRO A C 1
ATOM 4484 O O . PRO A 1 579 ? 3.895 -11.884 24.087 1.00 79.62 579 PRO A O 1
ATOM 4487 N N . PHE A 1 580 ? 5.597 -12.510 25.409 1.00 86.06 580 PHE A N 1
ATOM 4488 C CA . PHE A 1 580 ? 5.972 -11.170 25.856 1.00 86.06 580 PHE A CA 1
ATOM 4489 C C . PHE A 1 580 ? 7.423 -10.920 25.441 1.00 86.06 580 PHE A C 1
ATOM 4491 O O . PHE A 1 580 ? 8.305 -10.909 26.307 1.00 86.06 580 PHE A O 1
ATOM 4498 N N . PRO A 1 581 ? 7.707 -10.851 24.126 1.00 85.00 581 PRO A N 1
ATOM 4499 C CA . PRO A 1 581 ? 9.075 -10.719 23.666 1.00 85.00 581 PRO A CA 1
ATOM 4500 C C . PRO A 1 581 ? 9.632 -9.369 24.121 1.00 85.00 581 PRO A C 1
ATOM 4502 O O . PRO A 1 581 ? 8.931 -8.357 24.153 1.00 85.00 581 PRO A O 1
ATOM 4505 N N . ASP A 1 582 ? 10.914 -9.365 24.461 1.00 86.38 582 ASP A N 1
ATOM 4506 C CA . ASP A 1 582 ? 11.665 -8.123 24.558 1.00 86.38 582 ASP A CA 1
ATOM 4507 C C . ASP A 1 582 ? 11.980 -7.669 23.132 1.00 86.38 582 ASP A C 1
ATOM 4509 O O . ASP A 1 582 ? 12.870 -8.207 22.471 1.00 86.38 582 ASP A O 1
ATOM 4513 N N . TYR A 1 583 ? 11.169 -6.744 22.626 1.00 87.50 583 TYR A N 1
ATOM 4514 C CA . TYR A 1 583 ? 11.255 -6.280 21.248 1.00 87.50 583 TYR A CA 1
ATOM 4515 C C . TYR A 1 583 ? 12.536 -5.490 20.952 1.00 87.50 583 TYR A C 1
ATOM 4517 O O . TYR A 1 583 ? 12.964 -5.466 19.798 1.00 87.50 583 TYR A O 1
ATOM 4525 N N . GLU A 1 584 ? 13.159 -4.902 21.977 1.00 87.06 584 GLU A N 1
ATOM 4526 C CA . GLU A 1 584 ? 14.422 -4.165 21.862 1.00 87.06 584 GLU A CA 1
ATOM 4527 C C . GLU A 1 584 ? 15.644 -5.087 21.921 1.00 87.06 584 GLU A C 1
ATOM 4529 O O . GLU A 1 584 ? 16.734 -4.726 21.477 1.00 87.06 584 GLU A O 1
ATOM 4534 N N . LYS A 1 585 ? 15.480 -6.311 22.432 1.00 89.00 585 LYS A N 1
ATOM 4535 C CA . LYS A 1 585 ? 16.557 -7.295 22.457 1.00 89.00 585 LYS A CA 1
ATOM 4536 C C . LYS A 1 585 ? 16.780 -7.895 21.071 1.00 89.00 585 LYS A C 1
ATOM 4538 O O . LYS A 1 585 ? 15.942 -8.621 20.534 1.00 89.00 585 LYS A O 1
ATOM 4543 N N . ILE A 1 586 ? 17.981 -7.682 20.544 1.00 91.56 586 ILE A N 1
ATOM 4544 C CA . ILE A 1 586 ? 18.466 -8.334 19.326 1.00 91.56 586 ILE A CA 1
ATOM 4545 C C . ILE A 1 586 ? 19.060 -9.699 19.718 1.00 91.56 586 ILE A C 1
ATOM 4547 O O . ILE A 1 586 ? 20.049 -9.739 20.455 1.00 91.56 586 ILE A O 1
ATOM 4551 N N . PRO A 1 587 ? 18.464 -10.829 19.293 1.00 92.25 587 PRO A N 1
ATOM 4552 C CA . PRO A 1 587 ? 19.018 -12.145 19.587 1.00 92.25 587 PRO A CA 1
ATOM 4553 C C . PRO A 1 587 ? 20.305 -12.391 18.792 1.00 92.25 587 PRO A C 1
ATOM 4555 O O . PRO A 1 587 ? 20.503 -11.833 17.712 1.00 92.25 587 PRO A O 1
ATOM 4558 N N . GLU A 1 588 ? 21.160 -13.281 19.300 1.00 90.94 588 GLU A N 1
ATOM 4559 C CA . GLU A 1 588 ? 22.287 -13.786 18.518 1.00 90.94 588 GLU A CA 1
ATOM 4560 C C . GLU A 1 588 ? 21.774 -14.540 17.286 1.00 90.94 588 GLU A C 1
ATOM 4562 O O . GLU A 1 588 ? 20.842 -15.344 17.363 1.00 90.94 588 GLU A O 1
ATOM 4567 N N . THR A 1 589 ? 22.386 -14.265 16.137 1.00 87.62 589 THR A N 1
ATOM 4568 C CA . THR A 1 589 ? 22.033 -14.864 14.848 1.00 87.62 589 THR A CA 1
ATOM 4569 C C . THR A 1 589 ? 23.244 -15.578 14.257 1.00 87.62 589 THR A C 1
ATOM 4571 O O . THR A 1 589 ? 24.385 -15.215 14.571 1.00 87.62 589 THR A O 1
ATOM 4574 N N . PRO A 1 590 ? 23.033 -16.602 13.409 1.00 86.69 590 PRO A N 1
ATOM 4575 C CA . PRO A 1 590 ? 24.115 -17.170 12.619 1.00 86.69 590 PRO A CA 1
ATOM 4576 C C . PRO A 1 590 ? 24.842 -16.059 11.856 1.00 86.69 590 PRO A C 1
ATOM 4578 O O . PRO A 1 590 ? 24.205 -15.230 11.205 1.00 86.69 590 PRO A O 1
ATOM 4581 N N . ARG A 1 591 ? 26.175 -16.022 11.954 1.00 84.12 591 ARG A N 1
ATOM 4582 C CA . ARG A 1 591 ? 26.967 -15.027 11.225 1.00 84.12 591 ARG A CA 1
ATOM 4583 C C . ARG A 1 591 ? 26.858 -15.294 9.731 1.00 84.12 591 ARG A C 1
ATOM 4585 O O . ARG A 1 591 ? 27.177 -16.391 9.279 1.00 84.12 591 ARG A O 1
ATOM 4592 N N . TYR A 1 592 ? 26.450 -14.271 8.995 1.00 89.94 592 TYR A N 1
ATOM 4593 C CA . TYR A 1 592 ? 26.511 -14.265 7.544 1.00 89.94 592 TYR A CA 1
ATOM 4594 C C . TYR A 1 592 ? 27.973 -14.196 7.080 1.00 89.94 592 TYR A C 1
ATOM 4596 O O . TYR A 1 592 ? 28.770 -13.457 7.663 1.00 89.94 592 TYR A O 1
ATOM 4604 N N . ASP A 1 593 ? 28.341 -14.967 6.057 1.00 91.94 593 ASP A N 1
ATOM 4605 C CA . ASP A 1 593 ? 29.704 -14.962 5.522 1.00 91.94 593 ASP A CA 1
ATOM 4606 C C . ASP A 1 593 ? 29.948 -13.697 4.689 1.00 91.94 593 ASP A C 1
ATOM 4608 O O . ASP A 1 593 ? 29.547 -13.608 3.535 1.00 91.94 593 ASP A O 1
ATOM 4612 N N . THR A 1 594 ? 30.646 -12.716 5.250 1.00 93.19 594 THR A N 1
ATOM 4613 C CA . THR A 1 594 ? 30.967 -11.455 4.565 1.00 93.19 594 THR A CA 1
ATOM 4614 C C . THR A 1 594 ? 32.261 -11.513 3.754 1.00 93.19 594 THR A C 1
ATOM 4616 O O . THR A 1 594 ? 32.760 -10.470 3.341 1.00 93.19 594 THR A O 1
ATOM 4619 N N . THR A 1 595 ? 32.857 -12.695 3.556 1.00 93.88 595 THR A N 1
ATOM 4620 C CA . THR A 1 595 ? 34.085 -12.832 2.759 1.00 93.88 595 THR A CA 1
ATOM 4621 C C . THR A 1 595 ? 33.828 -12.336 1.335 1.00 93.88 595 THR A C 1
ATOM 4623 O O . THR A 1 595 ? 32.970 -12.912 0.667 1.00 93.88 595 THR A O 1
ATOM 4626 N N . PRO A 1 596 ? 34.544 -11.304 0.845 1.00 92.31 596 PRO A N 1
ATOM 4627 C CA . PRO A 1 596 ? 34.297 -10.761 -0.483 1.00 92.31 596 PRO A CA 1
ATOM 4628 C C . PRO A 1 596 ? 34.425 -11.832 -1.565 1.00 92.31 596 PRO A C 1
ATOM 4630 O O . PRO A 1 596 ? 35.450 -12.510 -1.668 1.00 92.31 596 PRO A O 1
ATOM 4633 N N . VAL A 1 597 ? 33.388 -11.963 -2.386 1.00 88.81 597 VAL A N 1
ATOM 4634 C CA . VAL A 1 597 ? 33.389 -12.815 -3.571 1.00 88.81 597 VAL A CA 1
ATOM 4635 C C . VAL A 1 597 ? 33.766 -11.927 -4.754 1.00 88.81 597 VAL A C 1
ATOM 4637 O O . VAL A 1 597 ? 33.009 -11.013 -5.086 1.00 88.81 597 VAL A O 1
ATOM 4640 N N . PRO A 1 598 ? 34.934 -12.137 -5.387 1.00 80.75 598 PRO A N 1
ATOM 4641 C CA . PRO A 1 598 ? 35.307 -11.345 -6.545 1.00 80.75 598 PRO A CA 1
ATOM 4642 C C . PRO A 1 598 ? 34.309 -11.593 -7.675 1.00 80.75 598 PRO A C 1
ATOM 4644 O O . PRO A 1 598 ? 33.867 -12.725 -7.889 1.00 80.75 598 PRO A O 1
ATOM 4647 N N . ALA A 1 599 ? 33.984 -10.536 -8.417 1.00 80.25 599 ALA A N 1
ATOM 4648 C CA . ALA A 1 599 ? 33.237 -10.681 -9.653 1.00 80.25 599 ALA A CA 1
ATOM 4649 C C . ALA A 1 599 ? 33.961 -11.681 -10.563 1.00 80.25 599 ALA A C 1
ATOM 4651 O O . ALA A 1 599 ? 35.180 -11.605 -10.757 1.00 80.25 599 ALA A O 1
ATOM 4652 N N . THR A 1 600 ? 33.213 -12.640 -11.103 1.00 81.94 600 THR A N 1
ATOM 4653 C CA . THR A 1 600 ? 33.778 -13.549 -12.098 1.00 81.94 600 THR A CA 1
ATOM 4654 C C . THR A 1 600 ? 34.098 -12.718 -13.328 1.00 81.94 600 THR A C 1
ATOM 4656 O O . THR A 1 600 ? 33.286 -11.885 -13.727 1.00 81.94 600 THR A O 1
ATOM 4659 N N . ALA A 1 601 ? 35.270 -12.926 -13.930 1.00 72.81 601 ALA A N 1
ATOM 4660 C CA . ALA A 1 601 ? 35.574 -12.296 -15.205 1.00 72.81 601 ALA A CA 1
ATOM 4661 C C . ALA A 1 601 ? 34.470 -12.677 -16.196 1.00 72.81 601 ALA A C 1
ATOM 4663 O O . ALA A 1 601 ? 34.359 -13.839 -16.591 1.00 72.81 601 ALA A O 1
ATOM 4664 N N . VAL A 1 602 ? 33.626 -11.709 -16.550 1.00 66.88 602 VAL A N 1
ATOM 4665 C CA . VAL A 1 602 ? 32.696 -11.874 -17.659 1.00 66.88 602 VAL A CA 1
ATOM 4666 C C . VAL A 1 602 ? 33.592 -11.939 -18.888 1.00 66.88 602 VAL A C 1
ATOM 4668 O O . VAL A 1 602 ? 34.350 -10.987 -19.102 1.00 66.88 602 VAL A O 1
ATOM 4671 N N . PRO A 1 603 ? 33.604 -13.052 -19.645 1.00 60.69 603 PRO A N 1
ATOM 4672 C CA . PRO A 1 603 ? 34.307 -13.073 -20.916 1.00 60.69 603 PRO A CA 1
ATOM 4673 C C . PRO A 1 603 ? 33.822 -11.858 -21.692 1.00 60.69 603 PRO A C 1
ATOM 4675 O O . PRO A 1 603 ? 32.605 -11.669 -21.777 1.00 60.69 603 PRO A O 1
ATOM 4678 N N . GLU A 1 604 ? 34.735 -11.027 -22.206 1.00 57.22 604 GLU A N 1
ATOM 4679 C CA . GLU A 1 604 ? 34.308 -9.991 -23.141 1.00 57.22 604 GLU A CA 1
ATOM 4680 C C . GLU A 1 604 ? 33.450 -10.703 -24.186 1.00 57.22 604 GLU A C 1
ATOM 4682 O O . GLU A 1 604 ? 33.916 -11.712 -24.744 1.00 57.22 604 GLU A O 1
ATOM 4687 N N . PRO A 1 605 ? 32.178 -10.292 -24.370 1.00 55.91 605 PRO A N 1
ATOM 4688 C CA . PRO A 1 605 ? 31.339 -10.924 -25.366 1.00 55.91 605 PRO A CA 1
ATOM 4689 C C . PRO A 1 605 ? 32.155 -10.913 -26.647 1.00 55.91 605 PRO A C 1
ATOM 4691 O O . PRO A 1 605 ? 32.697 -9.868 -27.013 1.00 55.91 605 PRO A O 1
ATOM 4694 N N . ALA A 1 606 ? 32.339 -12.088 -27.262 1.00 53.81 606 ALA A N 1
ATOM 4695 C CA . ALA A 1 606 ? 33.095 -12.176 -28.500 1.00 53.81 606 ALA A CA 1
ATOM 4696 C C . ALA A 1 606 ? 32.523 -11.097 -29.414 1.00 53.81 606 ALA A C 1
ATOM 4698 O O . ALA A 1 606 ? 31.324 -11.134 -29.703 1.00 53.81 606 ALA A O 1
ATOM 4699 N N . VAL A 1 607 ? 33.343 -10.096 -29.757 1.00 52.16 607 VAL A N 1
ATOM 4700 C CA . VAL A 1 607 ? 32.905 -8.929 -30.523 1.00 52.16 607 VAL A CA 1
ATOM 4701 C C . VAL A 1 607 ? 32.637 -9.411 -31.941 1.00 52.16 607 VAL A C 1
ATOM 4703 O O . VAL A 1 607 ? 33.429 -9.235 -32.863 1.00 52.16 607 VAL A O 1
ATOM 4706 N N . ALA A 1 608 ? 31.509 -10.083 -32.124 1.00 55.97 608 ALA A N 1
ATOM 4707 C CA . ALA A 1 608 ? 30.845 -10.127 -33.394 1.00 55.97 608 ALA A CA 1
ATOM 4708 C C . ALA A 1 608 ? 30.304 -8.709 -33.588 1.00 55.97 608 ALA A C 1
ATOM 4710 O O . ALA A 1 608 ? 29.181 -8.395 -33.202 1.00 55.97 608 ALA A O 1
ATOM 4711 N N . ASP A 1 609 ? 31.124 -7.822 -34.159 1.00 63.88 609 ASP A N 1
ATOM 4712 C CA . ASP A 1 609 ? 30.597 -6.647 -34.848 1.00 63.88 609 ASP A CA 1
ATOM 4713 C C . ASP A 1 609 ? 29.845 -7.195 -36.057 1.00 63.88 609 ASP A C 1
ATOM 4715 O O . ASP A 1 609 ? 30.398 -7.383 -37.143 1.00 63.88 609 ASP A O 1
ATOM 4719 N N . ALA A 1 610 ? 28.603 -7.606 -35.808 1.00 71.06 610 ALA A N 1
ATOM 4720 C CA . ALA A 1 610 ? 27.723 -8.189 -36.791 1.00 71.06 610 ALA A CA 1
ATOM 4721 C C . ALA A 1 610 ? 27.333 -7.076 -37.766 1.00 71.06 610 ALA A C 1
ATOM 4723 O O . ALA A 1 610 ? 26.275 -6.457 -37.663 1.00 71.06 610 ALA A O 1
ATOM 4724 N N . ARG A 1 611 ? 28.246 -6.769 -38.691 1.00 82.88 611 ARG A N 1
ATOM 4725 C CA . ARG A 1 611 ? 28.025 -5.799 -39.754 1.00 82.88 611 ARG A CA 1
ATOM 4726 C C . ARG A 1 611 ? 26.860 -6.286 -40.591 1.00 82.88 611 ARG A C 1
ATOM 4728 O O . ARG A 1 611 ? 26.844 -7.420 -41.067 1.00 82.88 611 ARG A O 1
ATOM 4735 N N . CYS A 1 612 ? 25.875 -5.419 -40.750 1.00 89.56 612 CYS A N 1
ATOM 4736 C CA . CYS A 1 612 ? 24.716 -5.695 -41.568 1.00 89.56 612 CYS A CA 1
ATOM 4737 C C . CYS A 1 612 ? 24.810 -4.853 -42.833 1.00 89.56 612 CYS A C 1
ATOM 4739 O O . CYS A 1 612 ? 24.713 -3.632 -42.770 1.00 89.56 612 CYS A O 1
ATOM 4741 N N . ASP A 1 613 ? 24.971 -5.491 -43.988 1.00 89.75 613 ASP A N 1
ATOM 4742 C CA . ASP A 1 613 ? 24.994 -4.766 -45.255 1.00 89.75 613 ASP A CA 1
ATOM 4743 C C . ASP A 1 613 ? 23.722 -3.920 -45.419 1.00 89.75 613 ASP A C 1
ATOM 4745 O O . ASP A 1 613 ? 22.595 -4.406 -45.288 1.00 89.75 613 ASP A O 1
ATOM 4749 N N . GLY A 1 614 ? 23.910 -2.628 -45.693 1.00 88.94 614 GLY A N 1
ATOM 4750 C CA . GLY A 1 614 ? 22.813 -1.680 -45.857 1.00 88.94 614 GLY A CA 1
ATOM 4751 C C . GLY A 1 614 ? 22.176 -1.175 -44.559 1.00 88.94 614 GLY A C 1
ATOM 4752 O O . GLY A 1 614 ? 21.089 -0.605 -44.658 1.00 88.94 614 GLY A O 1
ATOM 4753 N N . TRP A 1 615 ? 22.820 -1.358 -43.397 1.00 92.88 615 TRP A N 1
ATOM 4754 C CA . TRP A 1 615 ? 22.497 -0.729 -42.108 1.00 92.88 615 TRP A CA 1
ATOM 4755 C C . TRP A 1 615 ? 23.800 -0.395 -41.333 1.00 92.88 615 TRP A C 1
ATOM 4757 O O . TRP A 1 615 ? 24.738 -1.190 -41.368 1.00 92.88 615 TRP A O 1
ATOM 4767 N N . PRO A 1 616 ? 23.904 0.736 -40.610 1.00 93.81 616 PRO A N 1
ATOM 4768 C CA . PRO A 1 616 ? 22.882 1.762 -40.411 1.00 93.81 616 PRO A CA 1
ATOM 4769 C C . PRO A 1 616 ? 22.613 2.596 -41.666 1.00 93.81 616 PRO A C 1
ATOM 4771 O O . PRO A 1 616 ? 23.350 2.544 -42.650 1.00 93.81 616 PRO A O 1
ATOM 4774 N N . PHE A 1 617 ? 21.530 3.363 -41.634 1.00 95.56 617 PHE A N 1
ATOM 4775 C CA . PHE A 1 617 ? 21.195 4.363 -42.644 1.00 95.56 617 PHE A CA 1
ATOM 4776 C C . PHE A 1 617 ? 20.588 5.596 -41.977 1.00 95.56 617 PHE A C 1
ATOM 4778 O O . PHE A 1 617 ? 20.023 5.511 -40.890 1.00 95.56 617 PHE A O 1
ATOM 4785 N N . ASP A 1 618 ? 20.717 6.748 -42.631 1.00 94.62 618 ASP A N 1
ATOM 4786 C CA . ASP A 1 618 ? 20.224 8.013 -42.092 1.00 94.62 618 ASP A CA 1
ATOM 4787 C C . ASP A 1 618 ? 18.686 8.118 -42.109 1.00 94.62 618 ASP A C 1
ATOM 4789 O O . ASP A 1 618 ? 17.974 7.347 -42.762 1.00 94.62 618 ASP A O 1
ATOM 4793 N N . ALA A 1 619 ? 18.158 9.114 -41.395 1.00 93.38 619 ALA A N 1
ATOM 4794 C CA . ALA A 1 619 ? 16.721 9.361 -41.287 1.00 93.38 619 ALA A CA 1
ATOM 4795 C C . ALA A 1 619 ? 16.035 9.604 -42.649 1.00 93.38 619 ALA A C 1
ATOM 4797 O O . ALA A 1 619 ? 14.874 9.228 -42.843 1.00 93.38 619 ALA A O 1
ATOM 4798 N N . ALA A 1 620 ? 16.740 10.209 -43.614 1.00 95.19 620 ALA A N 1
ATOM 4799 C CA . ALA A 1 620 ? 16.215 10.449 -44.957 1.00 95.19 620 ALA A CA 1
ATOM 4800 C C . ALA A 1 620 ? 16.014 9.130 -45.719 1.00 95.19 620 ALA A C 1
ATOM 4802 O O . ALA A 1 620 ? 14.944 8.892 -46.288 1.00 95.19 620 ALA A O 1
ATOM 4803 N N . SER A 1 621 ? 17.011 8.247 -45.660 1.00 96.19 621 SER A N 1
ATOM 4804 C CA . SER A 1 621 ? 16.968 6.898 -46.220 1.00 96.19 621 SER A CA 1
ATOM 4805 C C . SER A 1 621 ? 15.929 6.029 -45.515 1.00 96.19 621 SER A C 1
ATOM 4807 O O . SER A 1 621 ? 15.198 5.291 -46.175 1.00 96.19 621 SER A O 1
ATOM 4809 N N . ALA A 1 622 ? 15.806 6.142 -44.189 1.00 95.94 622 ALA A N 1
ATOM 4810 C CA . ALA A 1 622 ? 14.771 5.467 -43.411 1.00 95.94 622 ALA A CA 1
ATOM 4811 C C . ALA A 1 622 ? 13.366 5.859 -43.888 1.00 95.94 622 ALA A C 1
ATOM 4813 O O . ALA A 1 622 ? 12.541 4.987 -44.175 1.00 95.94 622 ALA A O 1
ATOM 4814 N N . SER A 1 623 ? 13.130 7.163 -44.051 1.00 95.00 623 SER A N 1
ATOM 4815 C CA . SER A 1 623 ? 11.864 7.705 -44.549 1.00 95.00 623 SER A CA 1
ATOM 4816 C C . SER A 1 623 ? 11.568 7.244 -45.982 1.00 95.00 623 SER A C 1
ATOM 4818 O O . SER A 1 623 ? 10.427 6.915 -46.305 1.00 95.00 623 SER A O 1
ATOM 4820 N N . GLU A 1 624 ? 12.577 7.191 -46.861 1.00 95.50 624 GLU A N 1
ATOM 4821 C CA . GLU A 1 624 ? 12.400 6.698 -48.236 1.00 95.50 624 GLU A CA 1
ATOM 4822 C C . GLU A 1 624 ? 12.053 5.209 -48.267 1.00 95.50 624 GLU A C 1
ATOM 4824 O O . GLU A 1 624 ? 11.121 4.820 -48.967 1.00 95.50 624 GLU A O 1
ATOM 4829 N N . ARG A 1 625 ? 12.714 4.383 -47.447 1.00 94.81 625 ARG A N 1
ATOM 4830 C CA . ARG A 1 625 ? 12.394 2.951 -47.313 1.00 94.81 625 ARG A CA 1
ATOM 4831 C C . ARG A 1 625 ? 10.955 2.727 -46.856 1.00 94.81 625 ARG A C 1
ATOM 4833 O O . ARG A 1 625 ? 10.287 1.823 -47.360 1.00 94.81 625 ARG A O 1
ATOM 4840 N N . GLN A 1 626 ? 10.455 3.553 -45.937 1.00 94.50 626 GLN A N 1
ATOM 4841 C CA . GLN A 1 626 ? 9.053 3.491 -45.536 1.00 94.50 626 GLN A CA 1
ATOM 4842 C C . GLN A 1 626 ? 8.125 3.903 -46.686 1.00 94.50 626 GLN A C 1
ATOM 4844 O O . GLN A 1 626 ? 7.185 3.170 -46.994 1.00 94.50 626 GLN A O 1
ATOM 4849 N N . ARG A 1 627 ? 8.411 5.016 -47.382 1.00 92.31 627 ARG A N 1
ATOM 4850 C CA . ARG A 1 627 ? 7.652 5.427 -48.579 1.00 92.31 627 ARG A CA 1
ATOM 4851 C C . ARG A 1 627 ? 7.619 4.323 -49.634 1.00 92.31 627 ARG A C 1
ATOM 4853 O O . ARG A 1 627 ? 6.567 4.076 -50.221 1.00 92.31 627 ARG A O 1
ATOM 4860 N N . ASP A 1 628 ? 8.728 3.622 -49.845 1.00 91.06 628 ASP A N 1
ATOM 4861 C CA . ASP A 1 628 ? 8.793 2.462 -50.728 1.00 91.06 628 ASP A CA 1
ATOM 4862 C C . ASP A 1 628 ? 7.898 1.318 -50.258 1.00 91.06 628 ASP A C 1
ATOM 4864 O O . ASP A 1 628 ? 7.096 0.807 -51.045 1.00 91.06 628 ASP A O 1
ATOM 4868 N N . ALA A 1 629 ? 7.969 0.934 -48.983 1.00 89.12 629 ALA A N 1
ATOM 4869 C CA . ALA A 1 629 ? 7.098 -0.100 -48.426 1.00 89.12 629 ALA A CA 1
ATOM 4870 C C . ALA A 1 629 ? 5.608 0.255 -48.580 1.00 89.12 629 ALA A C 1
ATOM 4872 O O . ALA A 1 629 ? 4.794 -0.621 -48.879 1.00 89.12 629 ALA A O 1
ATOM 4873 N N . ILE A 1 630 ? 5.260 1.539 -48.453 1.00 89.62 630 ILE A N 1
ATOM 4874 C CA . ILE A 1 630 ? 3.906 2.061 -48.666 1.00 89.62 630 ILE A CA 1
ATOM 4875 C C . ILE A 1 630 ? 3.504 1.964 -50.144 1.00 89.62 630 ILE A C 1
ATOM 4877 O O . ILE A 1 630 ? 2.431 1.444 -50.451 1.00 89.62 630 ILE A O 1
ATOM 4881 N N . ARG A 1 631 ? 4.376 2.358 -51.086 1.00 86.00 631 ARG A N 1
ATOM 4882 C CA . ARG A 1 631 ? 4.124 2.221 -52.537 1.00 86.00 631 ARG A CA 1
ATOM 4883 C C . ARG A 1 631 ? 3.820 0.776 -52.947 1.00 86.00 631 ARG A C 1
ATOM 4885 O O . ARG A 1 631 ? 3.004 0.552 -53.844 1.00 86.00 631 ARG A O 1
ATOM 4892 N N . HIS A 1 632 ? 4.438 -0.204 -52.288 1.00 80.81 632 HIS A N 1
ATOM 4893 C CA . HIS A 1 632 ? 4.205 -1.624 -52.560 1.00 80.81 632 HIS A CA 1
ATOM 4894 C C . HIS A 1 632 ? 2.839 -2.131 -52.064 1.00 80.81 632 HIS A C 1
ATOM 4896 O O . HIS A 1 632 ? 2.306 -3.066 -52.664 1.00 80.81 632 HIS A O 1
ATOM 4902 N N . LEU A 1 633 ? 2.211 -1.490 -51.065 1.00 78.81 633 LEU A N 1
ATOM 4903 C CA . LEU A 1 633 ? 0.841 -1.827 -50.637 1.00 78.81 633 LEU A CA 1
ATOM 4904 C C . LEU A 1 633 ? -0.171 -1.653 -51.780 1.00 78.81 633 LEU A C 1
ATOM 4906 O O . LEU A 1 633 ? -1.083 -2.461 -51.931 1.00 78.81 633 LEU A O 1
ATOM 4910 N N . GLY A 1 634 ? 0.023 -0.635 -52.626 1.00 58.75 634 GLY A N 1
ATOM 4911 C CA . GLY A 1 634 ? -0.833 -0.354 -53.783 1.00 58.75 634 GLY A CA 1
ATOM 4912 C C . GLY A 1 634 ? -0.640 -1.292 -54.983 1.00 58.75 634 GLY A C 1
ATOM 4913 O O . GLY A 1 634 ? -1.405 -1.199 -55.941 1.00 58.75 634 GLY A O 1
ATOM 4914 N N . ARG A 1 635 ? 0.369 -2.178 -54.959 1.00 55.91 635 ARG A N 1
ATOM 4915 C CA . ARG A 1 635 ? 0.704 -3.116 -56.051 1.00 55.91 635 ARG A CA 1
ATOM 4916 C C . ARG A 1 635 ? 0.352 -4.577 -55.746 1.00 55.91 635 ARG A C 1
ATOM 4918 O O . ARG A 1 635 ? 0.491 -5.421 -56.629 1.00 55.91 635 ARG A O 1
ATOM 4925 N N . ALA A 1 636 ? -0.099 -4.889 -54.530 1.00 46.69 636 ALA A N 1
ATOM 4926 C CA . ALA A 1 636 ? -0.525 -6.238 -54.171 1.00 46.69 636 ALA A CA 1
ATOM 4927 C C . ALA A 1 636 ? -1.789 -6.646 -54.965 1.00 46.69 636 ALA A C 1
ATOM 4929 O O . ALA A 1 636 ? -2.707 -5.831 -55.112 1.00 46.69 636 ALA A O 1
ATOM 4930 N N . PRO A 1 637 ? -1.874 -7.884 -55.491 1.00 38.69 637 PRO A N 1
ATOM 4931 C CA . PRO A 1 637 ? -3.058 -8.337 -56.212 1.00 38.69 637 PRO A CA 1
ATOM 4932 C C . PRO A 1 637 ? -4.279 -8.299 -55.287 1.00 38.69 637 PRO A C 1
ATOM 4934 O O . PRO A 1 637 ? -4.220 -8.753 -54.143 1.00 38.69 637 PRO A O 1
ATOM 4937 N N . ARG A 1 638 ? -5.399 -7.753 -55.785 1.00 42.75 638 ARG A N 1
ATOM 4938 C CA . ARG A 1 638 ? -6.690 -7.770 -55.077 1.00 42.75 638 ARG A CA 1
ATOM 4939 C C . ARG A 1 638 ? -6.987 -9.199 -54.591 1.00 42.75 638 ARG A C 1
ATOM 4941 O O . ARG A 1 638 ? -6.866 -10.126 -55.394 1.00 42.75 638 ARG A O 1
ATOM 4948 N N . PRO A 1 639 ? -7.406 -9.401 -53.330 1.00 40.25 639 PRO A N 1
ATOM 4949 C CA . PRO A 1 639 ? -7.681 -10.735 -52.814 1.00 40.25 639 PRO A CA 1
ATOM 4950 C C . PRO A 1 639 ? -8.802 -11.394 -53.629 1.00 40.25 639 PRO A C 1
ATOM 4952 O O . PRO A 1 639 ? -9.902 -10.861 -53.759 1.00 40.25 639 PRO A O 1
ATOM 4955 N N . THR A 1 640 ? -8.526 -12.579 -54.170 1.00 36.75 640 THR A N 1
ATOM 4956 C CA . THR A 1 640 ? -9.439 -13.387 -54.998 1.00 36.75 640 THR A CA 1
ATOM 4957 C C . THR A 1 640 ? -10.496 -14.143 -54.191 1.00 36.75 640 THR A C 1
ATOM 4959 O O . THR A 1 640 ? -11.250 -14.939 -54.748 1.00 36.75 640 THR A O 1
ATOM 4962 N N . ARG A 1 641 ? -10.614 -13.891 -52.883 1.00 37.53 641 ARG A N 1
ATOM 4963 C CA . ARG A 1 641 ? -11.580 -14.575 -52.022 1.00 37.53 641 ARG A CA 1
ATOM 4964 C C . ARG A 1 641 ? -12.508 -13.559 -51.367 1.00 37.53 641 ARG A C 1
ATOM 4966 O O . ARG A 1 641 ? -12.134 -12.888 -50.410 1.00 37.53 641 ARG A O 1
ATOM 4973 N N . ARG A 1 642 ? -13.739 -13.466 -51.886 1.00 35.12 642 ARG A N 1
ATOM 4974 C CA . ARG A 1 642 ? -14.874 -12.882 -51.157 1.00 35.12 642 ARG A CA 1
ATOM 4975 C C . ARG A 1 642 ? -15.019 -13.656 -49.848 1.00 35.12 642 ARG A C 1
ATOM 4977 O O . ARG A 1 642 ? -15.457 -14.805 -49.861 1.00 35.12 642 ARG A O 1
ATOM 4984 N N . VAL A 1 643 ? -14.624 -13.047 -48.736 1.00 35.84 643 VAL A N 1
ATOM 4985 C CA . VAL A 1 643 ? -15.041 -13.508 -47.412 1.00 35.84 643 VAL A CA 1
ATOM 4986 C C . VAL A 1 643 ? -16.539 -13.230 -47.327 1.00 35.84 643 VAL A C 1
ATOM 4988 O O . VAL A 1 643 ? -16.985 -12.117 -47.607 1.00 35.84 643 VAL A O 1
ATOM 4991 N N . ALA A 1 644 ? -17.323 -14.273 -47.065 1.00 33.28 644 ALA A N 1
ATOM 4992 C CA . ALA A 1 644 ? -18.764 -14.160 -46.915 1.00 33.28 644 ALA A CA 1
ATOM 4993 C C . ALA A 1 644 ? -19.091 -13.193 -45.767 1.00 33.28 644 ALA A C 1
ATOM 4995 O O . ALA A 1 644 ? -18.536 -13.317 -44.677 1.00 33.28 644 ALA A O 1
ATOM 4996 N N . HIS A 1 645 ? -19.987 -12.239 -46.029 1.00 36.28 645 HIS A N 1
ATOM 4997 C CA . HIS A 1 645 ? -20.608 -11.410 -44.998 1.00 36.28 645 HIS A CA 1
ATOM 4998 C C . HIS A 1 645 ? -21.218 -12.279 -43.893 1.00 36.28 645 HIS A C 1
ATOM 5000 O O . HIS A 1 645 ? -21.976 -13.199 -44.219 1.00 36.28 645 HIS A O 1
ATOM 5006 N N . PRO A 1 646 ? -21.053 -11.916 -42.613 1.00 36.62 646 PRO A N 1
ATOM 5007 C CA . PRO A 1 646 ? -22.098 -12.109 -41.637 1.00 36.62 646 PRO A CA 1
ATOM 5008 C C . PRO A 1 646 ? -22.953 -10.840 -41.492 1.00 36.62 646 PRO A C 1
ATOM 5010 O O . PRO A 1 646 ? -22.547 -9.726 -41.797 1.00 36.62 646 PRO A O 1
ATOM 5013 N N . ALA A 1 647 ? -24.193 -11.111 -41.107 1.00 30.61 647 ALA A N 1
ATOM 5014 C CA . ALA A 1 647 ? -25.362 -10.273 -40.895 1.00 30.61 647 ALA A CA 1
ATOM 5015 C C . ALA A 1 647 ? -25.190 -8.812 -40.430 1.00 30.61 647 ALA A C 1
ATOM 5017 O O . ALA A 1 647 ? -24.537 -8.514 -39.438 1.00 30.61 647 ALA A O 1
ATOM 5018 N N . LYS A 1 648 ? -26.027 -7.962 -41.045 1.00 38.00 648 LYS A N 1
ATOM 5019 C CA . LYS A 1 648 ? -26.520 -6.685 -40.515 1.00 38.00 648 LYS A CA 1
ATOM 5020 C C . LYS A 1 648 ? -26.977 -6.816 -39.050 1.00 38.00 648 LYS A C 1
ATOM 5022 O O . LYS A 1 648 ? -28.078 -7.296 -38.790 1.00 38.00 648 LYS A O 1
ATOM 5027 N N . SER A 1 649 ? -26.202 -6.262 -38.126 1.00 32.81 649 SER A N 1
ATOM 5028 C CA . SER A 1 649 ? -26.688 -5.695 -36.860 1.00 32.81 649 SER A CA 1
ATOM 5029 C C . SER A 1 649 ? -25.739 -4.569 -36.445 1.00 32.81 649 SER A C 1
ATOM 5031 O O . SER A 1 649 ? -24.529 -4.720 -36.558 1.00 32.81 649 SER A O 1
ATOM 5033 N N . GLY A 1 650 ? -26.288 -3.409 -36.077 1.00 36.00 650 GLY A N 1
ATOM 5034 C CA . GLY A 1 650 ? -25.577 -2.128 -36.020 1.00 36.00 650 GLY A CA 1
ATOM 5035 C C . GLY A 1 650 ? -24.267 -2.111 -35.221 1.00 36.00 650 GLY A C 1
ATOM 5036 O O . GLY A 1 650 ? -24.212 -2.601 -34.098 1.00 36.00 650 GLY A O 1
ATOM 5037 N N . GLY A 1 651 ? -23.252 -1.459 -35.810 1.00 43.94 651 GLY A N 1
ATOM 5038 C CA . GLY A 1 651 ? -21.991 -1.080 -35.160 1.00 43.94 651 GLY A CA 1
ATOM 5039 C C . GLY A 1 651 ? -20.759 -1.918 -35.529 1.00 43.94 651 GLY A C 1
ATOM 5040 O O . GLY A 1 651 ? -19.958 -2.204 -34.649 1.00 43.94 651 GLY A O 1
ATOM 5041 N N . GLU A 1 652 ? -20.589 -2.352 -36.783 1.00 50.25 652 GLU A N 1
ATOM 5042 C CA . GLU A 1 652 ? -19.520 -3.301 -37.148 1.00 50.25 652 GLU A CA 1
ATOM 5043 C C . GLU A 1 652 ? -18.090 -2.742 -36.983 1.00 50.25 652 GLU A C 1
ATOM 5045 O O . GLU A 1 652 ? -17.724 -1.690 -37.522 1.00 50.25 652 GLU A O 1
ATOM 5050 N N . ALA A 1 653 ? -17.274 -3.496 -36.239 1.00 54.78 653 ALA A N 1
ATOM 5051 C CA . ALA A 1 653 ? -15.825 -3.365 -36.175 1.00 54.78 653 ALA A CA 1
ATOM 5052 C C . ALA A 1 653 ? -15.198 -3.662 -37.549 1.00 54.78 653 ALA A C 1
ATOM 5054 O O . ALA A 1 653 ? -15.665 -4.522 -38.291 1.00 54.78 653 ALA A O 1
ATOM 5055 N N . GLY A 1 654 ? -14.135 -2.941 -37.897 1.00 78.75 654 GLY A N 1
ATOM 5056 C CA . GLY A 1 654 ? -13.471 -3.057 -39.192 1.00 78.75 654 GLY A CA 1
ATOM 5057 C C . GLY A 1 654 ? -12.163 -2.278 -39.216 1.00 78.75 654 GLY A C 1
ATOM 5058 O O . GLY A 1 654 ? -11.844 -1.550 -38.274 1.00 78.75 654 GLY A O 1
ATOM 5059 N N . PHE A 1 655 ? -11.400 -2.427 -40.293 1.00 85.94 655 PHE A N 1
ATOM 5060 C CA . PHE A 1 655 ? -10.157 -1.691 -40.494 1.00 85.94 655 PHE A CA 1
ATOM 5061 C C . PHE A 1 655 ? -10.155 -0.973 -41.843 1.00 85.94 655 PHE A C 1
ATOM 5063 O O . PHE A 1 655 ? -10.814 -1.401 -42.791 1.00 85.94 655 PHE A O 1
ATOM 5070 N N . ALA A 1 656 ? -9.408 0.122 -41.931 1.00 88.12 656 ALA A N 1
ATOM 5071 C CA . ALA A 1 656 ? -9.210 0.880 -43.156 1.00 88.12 656 ALA A CA 1
ATOM 5072 C C . ALA A 1 656 ? -7.717 1.131 -43.361 1.00 88.12 656 ALA A C 1
ATOM 5074 O O . ALA A 1 656 ? -7.036 1.597 -42.452 1.00 88.12 656 ALA A O 1
ATOM 5075 N N . ILE A 1 657 ? -7.217 0.818 -44.555 1.00 87.50 657 ILE A N 1
ATOM 5076 C CA . ILE A 1 657 ? -5.850 1.144 -44.964 1.00 87.50 657 ILE A CA 1
ATOM 5077 C C . ILE A 1 657 ? -5.920 2.399 -45.823 1.00 87.50 657 ILE A C 1
ATOM 5079 O O . ILE A 1 657 ? -6.630 2.407 -46.831 1.00 87.50 657 ILE A O 1
ATOM 5083 N N . ASP A 1 658 ? -5.161 3.425 -45.458 1.00 85.62 658 ASP A N 1
ATOM 5084 C CA . ASP A 1 658 ? -4.822 4.521 -46.353 1.00 85.62 658 ASP A CA 1
ATOM 5085 C C . ASP A 1 658 ? -3.489 4.189 -47.052 1.00 85.62 658 ASP A C 1
ATOM 5087 O O . ASP A 1 658 ? -2.415 4.284 -46.447 1.00 85.62 658 ASP A O 1
ATOM 5091 N N . PRO A 1 659 ? -3.520 3.773 -48.332 1.00 78.25 659 PRO A N 1
ATOM 5092 C CA . PRO A 1 659 ? -2.315 3.411 -49.067 1.00 78.25 659 PRO A CA 1
ATOM 5093 C C . PRO A 1 659 ? -1.463 4.625 -49.463 1.00 78.25 659 PRO A C 1
ATOM 5095 O O . PRO A 1 659 ? -0.358 4.429 -49.961 1.00 78.25 659 PRO A O 1
ATOM 5098 N N . LYS A 1 660 ? -1.951 5.865 -49.298 1.00 79.25 660 LYS A N 1
ATOM 5099 C CA . LYS A 1 660 ? -1.169 7.082 -49.562 1.00 79.25 660 LYS A CA 1
ATOM 5100 C C . LYS A 1 660 ? -0.312 7.455 -48.365 1.00 79.25 660 LYS A C 1
ATOM 5102 O O . LYS A 1 660 ? 0.838 7.839 -48.551 1.00 79.25 660 LYS A O 1
ATOM 5107 N N . THR A 1 661 ? -0.872 7.351 -47.163 1.00 82.12 661 THR A N 1
ATOM 5108 C CA . THR A 1 661 ? -0.159 7.683 -45.923 1.00 82.12 661 THR A CA 1
ATOM 5109 C C . THR A 1 661 ? 0.558 6.480 -45.323 1.00 82.12 661 THR A C 1
ATOM 5111 O O . THR A 1 661 ? 1.449 6.660 -44.503 1.00 82.12 661 THR A O 1
ATOM 5114 N N . GLY A 1 662 ? 0.205 5.256 -45.734 1.00 84.50 662 GLY A N 1
ATOM 5115 C CA . GLY A 1 662 ? 0.755 4.053 -45.118 1.00 84.50 662 GLY A CA 1
ATOM 5116 C C . GLY A 1 662 ? 0.228 3.831 -43.710 1.00 84.50 662 GLY A C 1
ATOM 5117 O O . GLY A 1 662 ? 0.968 3.331 -42.863 1.00 84.50 662 GLY A O 1
ATOM 5118 N N . THR A 1 663 ? -1.025 4.223 -43.474 1.00 91.44 663 THR A N 1
ATOM 5119 C CA . THR A 1 663 ? -1.697 4.145 -42.177 1.00 91.44 663 THR A CA 1
ATOM 5120 C C . THR A 1 663 ? -2.791 3.083 -42.221 1.00 91.44 663 THR A C 1
ATOM 5122 O O . THR A 1 663 ? -3.566 3.013 -43.174 1.00 91.44 663 THR A O 1
ATOM 5125 N N . LEU A 1 664 ? -2.877 2.260 -41.181 1.00 93.06 664 LEU A N 1
ATOM 5126 C CA . LEU A 1 664 ? -3.939 1.287 -40.957 1.00 93.06 664 LEU A CA 1
ATOM 5127 C C . LEU A 1 664 ? -4.717 1.715 -39.711 1.00 93.06 664 LEU A C 1
ATOM 5129 O O . LEU A 1 664 ? -4.208 1.637 -38.600 1.00 93.06 664 LEU A O 1
ATOM 5133 N N . ALA A 1 665 ? -5.959 2.150 -39.893 1.00 93.31 665 ALA A N 1
ATOM 5134 C CA . ALA A 1 665 ? -6.862 2.462 -38.795 1.00 93.31 665 ALA A CA 1
ATOM 5135 C C . ALA A 1 665 ? -7.698 1.226 -38.450 1.00 93.31 665 ALA A C 1
ATOM 5137 O O . ALA A 1 665 ? -8.482 0.750 -39.275 1.00 93.31 665 ALA A O 1
ATOM 5138 N N . VAL A 1 666 ? -7.560 0.717 -37.228 1.00 92.88 666 VAL A N 1
ATOM 5139 C CA . VAL A 1 666 ? -8.345 -0.398 -36.692 1.00 92.88 666 VAL A CA 1
ATOM 5140 C C . VAL A 1 666 ? -9.400 0.151 -35.740 1.00 92.88 666 VAL A C 1
ATOM 5142 O O . VAL A 1 666 ? -9.074 0.686 -34.684 1.00 92.88 666 VAL A O 1
ATOM 5145 N N . ARG A 1 667 ? -10.682 0.038 -36.096 1.00 90.88 667 ARG A N 1
ATOM 5146 C CA . ARG A 1 667 ? -11.778 0.552 -35.265 1.00 90.88 667 ARG A CA 1
ATOM 5147 C C . ARG A 1 667 ? -12.056 -0.397 -34.099 1.00 90.88 667 ARG A C 1
ATOM 5149 O O . ARG A 1 667 ? -12.405 -1.554 -34.324 1.00 90.88 667 ARG A O 1
ATOM 5156 N N . LEU A 1 668 ? -11.950 0.118 -32.874 1.00 87.44 668 LEU A N 1
ATOM 5157 C CA . LEU A 1 668 ? -12.206 -0.622 -31.632 1.00 87.44 668 LEU A CA 1
ATOM 5158 C C . LEU A 1 668 ? -13.663 -0.452 -31.169 1.00 87.44 668 LEU A C 1
ATOM 5160 O O . LEU A 1 668 ? -14.299 -1.417 -30.756 1.00 87.44 668 LEU A O 1
ATOM 5164 N N . ALA A 1 669 ? -14.200 0.767 -31.287 1.00 82.38 669 ALA A N 1
ATOM 5165 C CA . ALA A 1 669 ? -15.581 1.139 -30.962 1.00 82.38 669 ALA A CA 1
ATOM 5166 C C . ALA A 1 669 ? -15.993 2.403 -31.760 1.00 82.38 669 ALA A C 1
ATOM 5168 O O . ALA A 1 669 ? -15.144 3.006 -32.430 1.00 82.38 669 ALA A O 1
ATOM 5169 N N . PRO A 1 670 ? -17.268 2.843 -31.743 1.00 80.44 670 PRO A N 1
ATOM 5170 C CA . PRO A 1 670 ? -17.654 4.122 -32.342 1.00 80.44 670 PRO A CA 1
ATOM 5171 C C . PRO A 1 670 ? -16.806 5.279 -31.790 1.00 80.44 670 PRO A C 1
ATOM 5173 O O . PRO A 1 670 ? -16.778 5.513 -30.588 1.00 80.44 670 PRO A O 1
ATOM 5176 N N . GLY A 1 671 ? -16.092 5.987 -32.670 1.00 83.19 671 GLY A N 1
ATOM 5177 C CA . GLY A 1 671 ? -15.205 7.091 -32.281 1.00 83.19 671 GLY A CA 1
ATOM 5178 C C . GLY A 1 671 ? -13.859 6.681 -31.663 1.00 83.19 671 GLY A C 1
ATOM 5179 O O . GLY A 1 671 ? -13.099 7.563 -31.276 1.00 83.19 671 GLY A O 1
ATOM 5180 N N . LEU A 1 672 ? -13.536 5.383 -31.599 1.00 89.56 672 LEU A N 1
ATOM 5181 C CA . LEU A 1 672 ? -12.302 4.861 -31.004 1.00 89.56 672 LEU A CA 1
ATOM 5182 C C . LEU A 1 672 ? -11.570 3.938 -31.987 1.00 89.56 672 LEU A C 1
ATOM 5184 O O . LEU A 1 672 ? -12.128 2.938 -32.448 1.00 89.56 672 LEU A O 1
ATOM 5188 N N . ALA A 1 673 ? -10.316 4.256 -32.304 1.00 91.56 673 ALA A N 1
ATOM 5189 C CA . ALA A 1 673 ? -9.491 3.474 -33.219 1.00 91.56 673 ALA A CA 1
ATOM 5190 C C . ALA A 1 673 ? -8.033 3.401 -32.749 1.00 91.56 673 ALA A C 1
ATOM 5192 O O . ALA A 1 673 ? -7.554 4.301 -32.059 1.00 91.56 673 ALA A O 1
ATOM 5193 N N . LEU A 1 674 ? -7.352 2.332 -33.157 1.00 93.50 674 LEU A N 1
ATOM 5194 C CA . LEU A 1 674 ? -5.903 2.189 -33.102 1.00 93.50 674 LEU A CA 1
ATOM 5195 C C . LEU A 1 674 ? -5.334 2.575 -34.472 1.00 93.50 674 LEU A C 1
ATOM 5197 O O . LEU A 1 674 ? -5.780 2.055 -35.497 1.00 93.50 674 LEU A O 1
ATOM 5201 N N . GLU A 1 675 ? -4.373 3.491 -34.499 1.00 95.19 675 GLU A N 1
ATOM 5202 C CA . GLU A 1 675 ? -3.659 3.879 -35.715 1.00 95.19 675 GLU A CA 1
ATOM 5203 C C . GLU A 1 675 ? -2.345 3.104 -35.783 1.00 95.19 675 GLU A C 1
ATOM 5205 O O . GLU A 1 675 ? -1.543 3.173 -34.856 1.00 95.19 675 GLU A O 1
ATOM 5210 N N . LEU A 1 676 ? -2.126 2.354 -36.861 1.00 96.62 676 LEU A N 1
ATOM 5211 C CA . LEU A 1 676 ? -0.881 1.641 -37.115 1.00 96.62 676 LEU A CA 1
ATOM 5212 C C . LEU A 1 676 ? -0.173 2.232 -38.334 1.00 96.62 676 LEU A C 1
ATOM 5214 O O . LEU A 1 676 ? -0.816 2.622 -39.310 1.00 96.62 676 LEU A O 1
ATOM 5218 N N . VAL A 1 677 ? 1.153 2.223 -38.313 1.00 96.38 677 VAL A N 1
ATOM 5219 C CA . VAL A 1 677 ? 2.012 2.641 -39.425 1.00 96.38 677 VAL A CA 1
ATOM 5220 C C . VAL A 1 677 ? 2.703 1.438 -40.055 1.00 96.38 677 VAL A C 1
ATOM 5222 O O . VAL A 1 677 ? 2.989 0.431 -39.397 1.00 96.38 677 VAL A O 1
ATOM 5225 N N . ARG A 1 678 ? 2.948 1.515 -41.365 1.00 96.25 678 ARG A N 1
ATOM 5226 C CA . ARG A 1 678 ? 3.670 0.469 -42.095 1.00 96.25 678 ARG A CA 1
ATOM 5227 C C . ARG A 1 678 ? 5.162 0.544 -41.772 1.00 96.25 678 ARG A C 1
ATOM 5229 O O . ARG A 1 678 ? 5.809 1.533 -42.109 1.00 96.25 678 ARG A O 1
ATOM 5236 N N . ILE A 1 679 ? 5.715 -0.526 -41.210 1.00 97.50 679 ILE A N 1
ATOM 5237 C CA . ILE A 1 679 ? 7.150 -0.661 -40.942 1.00 97.50 679 ILE A CA 1
ATOM 5238 C C . ILE A 1 679 ? 7.798 -1.463 -42.081 1.00 97.50 679 ILE A C 1
ATOM 5240 O O . ILE A 1 679 ? 7.320 -2.559 -42.407 1.00 97.50 679 ILE A O 1
ATOM 5244 N N . PRO A 1 680 ? 8.839 -0.929 -42.752 1.00 96.69 680 PRO A N 1
ATOM 5245 C CA . PRO A 1 680 ? 9.525 -1.649 -43.818 1.00 96.69 680 PRO A CA 1
ATOM 5246 C C . PRO A 1 680 ? 10.257 -2.875 -43.260 1.00 96.69 680 PRO A C 1
ATOM 5248 O O . PRO A 1 680 ? 10.783 -2.847 -42.151 1.00 96.69 680 PRO A O 1
ATOM 5251 N N . GLY A 1 681 ? 10.314 -3.947 -44.049 1.00 96.00 681 GLY A N 1
ATOM 5252 C CA . GLY A 1 681 ? 11.151 -5.102 -43.731 1.00 96.00 681 GLY A CA 1
ATOM 5253 C C . GLY A 1 681 ? 12.620 -4.813 -44.034 1.00 96.00 681 GLY A C 1
ATOM 5254 O O . GLY A 1 681 ? 12.935 -3.977 -44.887 1.00 96.00 681 GLY A O 1
ATOM 5255 N N . GLY A 1 682 ? 13.527 -5.509 -43.360 1.00 95.75 682 GLY A N 1
ATOM 5256 C CA . GLY A 1 682 ? 14.958 -5.282 -43.505 1.00 95.75 682 GLY A CA 1
ATOM 5257 C C . GLY A 1 682 ? 15.808 -6.217 -42.659 1.00 95.75 682 GLY A C 1
ATOM 5258 O O . GLY A 1 682 ? 15.325 -7.204 -42.105 1.00 95.75 682 GLY A O 1
ATOM 5259 N N . ARG A 1 683 ? 17.100 -5.903 -42.595 1.00 96.44 683 ARG A N 1
ATOM 5260 C CA . ARG A 1 683 ? 18.069 -6.549 -41.712 1.00 96.44 683 ARG A CA 1
ATOM 5261 C C . ARG A 1 683 ? 18.785 -5.469 -40.911 1.00 96.44 683 ARG A C 1
ATOM 5263 O O . ARG A 1 683 ? 19.045 -4.395 -41.454 1.00 96.44 683 ARG A O 1
ATOM 5270 N N . PHE A 1 684 ? 19.096 -5.757 -39.654 1.00 96.00 684 PHE A N 1
ATOM 5271 C CA . PHE A 1 684 ? 19.859 -4.861 -38.786 1.00 96.00 684 PHE A CA 1
ATOM 5272 C C . PHE A 1 684 ? 20.663 -5.647 -37.763 1.00 96.00 684 PHE A C 1
ATOM 5274 O O . PHE A 1 684 ? 20.380 -6.820 -37.523 1.00 96.00 684 PHE A O 1
ATOM 5281 N N . ALA A 1 685 ? 21.665 -4.998 -37.177 1.00 93.88 685 ALA A N 1
ATOM 5282 C CA . ALA A 1 685 ? 22.372 -5.543 -36.030 1.00 93.88 685 ALA A CA 1
ATOM 5283 C C . ALA A 1 685 ? 21.587 -5.196 -34.758 1.00 93.88 685 ALA A C 1
ATOM 5285 O O . ALA A 1 685 ? 21.616 -4.046 -34.324 1.00 93.88 685 ALA A O 1
ATOM 5286 N N . MET A 1 686 ? 20.880 -6.183 -34.212 1.00 93.56 686 MET A N 1
ATOM 5287 C CA . MET A 1 686 ? 20.164 -6.093 -32.940 1.00 93.56 686 MET A CA 1
ATOM 5288 C C . MET A 1 686 ? 21.152 -6.179 -31.774 1.00 93.56 686 MET A C 1
ATOM 5290 O O . MET A 1 686 ? 22.140 -6.915 -31.880 1.00 93.56 686 MET A O 1
ATOM 5294 N N . GLY A 1 687 ? 20.880 -5.454 -30.692 1.00 90.50 687 GLY A N 1
ATOM 5295 C CA . GLY A 1 687 ? 21.693 -5.430 -29.479 1.00 90.50 687 GLY A CA 1
ATOM 5296 C C . GLY A 1 687 ? 22.764 -4.335 -29.448 1.00 90.50 687 GLY A C 1
ATOM 5297 O O . GLY A 1 687 ? 22.847 -3.466 -30.323 1.00 90.50 687 GLY A O 1
ATOM 5298 N N . SER A 1 688 ? 23.621 -4.393 -28.433 1.00 84.88 688 SER A N 1
ATOM 5299 C CA . SER A 1 688 ? 24.677 -3.418 -28.151 1.00 84.88 688 SER A CA 1
ATOM 5300 C C . SER A 1 688 ? 25.992 -4.114 -27.796 1.00 84.88 688 SER A C 1
ATOM 5302 O O . SER A 1 688 ? 26.001 -5.212 -27.246 1.00 84.88 688 SER A O 1
ATOM 5304 N N . THR A 1 689 ? 27.125 -3.493 -28.135 1.00 77.81 689 THR A N 1
ATOM 5305 C CA . THR A 1 689 ? 28.453 -3.923 -27.645 1.00 77.81 689 THR A CA 1
ATOM 5306 C C . THR A 1 689 ? 28.841 -3.242 -26.342 1.00 77.81 689 THR A C 1
ATOM 5308 O O . THR A 1 689 ? 29.671 -3.773 -25.611 1.00 77.81 689 THR A O 1
ATOM 5311 N N . ASP A 1 690 ? 28.227 -2.094 -26.056 1.00 73.88 690 ASP A N 1
ATOM 5312 C CA . ASP A 1 690 ? 28.627 -1.193 -24.973 1.00 73.88 690 ASP A CA 1
ATOM 5313 C C . ASP A 1 690 ? 27.518 -1.083 -23.901 1.00 73.88 690 ASP A C 1
ATOM 5315 O O . ASP A 1 690 ? 27.587 -0.234 -23.014 1.00 73.88 690 ASP A O 1
ATOM 5319 N N . GLY A 1 691 ? 26.475 -1.918 -24.014 1.00 74.25 691 GLY A N 1
ATOM 5320 C CA . GLY A 1 691 ? 25.314 -1.976 -23.122 1.00 74.25 691 GLY A CA 1
ATOM 5321 C C . GLY A 1 691 ? 25.401 -3.078 -22.061 1.00 74.25 691 GLY A C 1
ATOM 5322 O O . GLY A 1 691 ? 26.484 -3.568 -21.728 1.00 74.25 691 GLY A O 1
ATOM 5323 N N . HIS A 1 692 ? 24.254 -3.470 -21.505 1.00 74.31 692 HIS A N 1
ATOM 5324 C CA . HIS A 1 692 ? 24.171 -4.566 -20.540 1.00 74.31 692 HIS A CA 1
ATOM 5325 C C . HIS A 1 692 ? 24.505 -5.927 -21.175 1.00 74.31 692 HIS A C 1
ATOM 5327 O O . HIS A 1 692 ? 24.445 -6.113 -22.388 1.00 74.31 692 HIS A O 1
ATOM 5333 N N . ALA A 1 693 ? 24.873 -6.909 -20.345 1.00 74.25 693 ALA A N 1
ATOM 5334 C CA . ALA A 1 693 ? 25.301 -8.225 -20.827 1.00 74.25 693 ALA A CA 1
ATOM 5335 C C . ALA A 1 693 ? 24.208 -8.969 -21.621 1.00 74.25 693 ALA A C 1
ATOM 5337 O O . ALA A 1 693 ? 24.534 -9.747 -22.515 1.00 74.25 693 ALA A O 1
ATOM 5338 N N . ASP A 1 694 ? 22.932 -8.717 -21.315 1.00 80.12 694 ASP A N 1
ATOM 5339 C CA . ASP A 1 694 ? 21.766 -9.250 -22.027 1.00 80.12 694 ASP A CA 1
ATOM 5340 C C . ASP A 1 694 ? 21.498 -8.561 -23.376 1.00 80.12 694 ASP A C 1
ATOM 5342 O O . ASP A 1 694 ? 20.707 -9.068 -24.163 1.00 80.12 694 ASP A O 1
ATOM 5346 N N . GLU A 1 695 ? 22.191 -7.462 -23.690 1.00 84.94 695 GLU A N 1
ATOM 5347 C CA . GLU A 1 695 ? 22.107 -6.780 -24.990 1.00 84.94 695 GLU A CA 1
ATOM 5348 C C . GLU A 1 695 ? 23.082 -7.357 -26.033 1.00 84.94 695 GLU A C 1
ATOM 5350 O O . GLU A 1 695 ? 23.092 -6.915 -27.184 1.00 84.94 695 GLU A O 1
ATOM 5355 N N . GLY A 1 696 ? 23.930 -8.318 -25.651 1.00 80.69 696 GLY A N 1
ATOM 5356 C CA . GLY A 1 696 ? 24.963 -8.904 -26.504 1.00 80.69 696 GLY A CA 1
ATOM 5357 C C . GLY A 1 696 ? 24.820 -10.422 -26.726 1.00 80.69 696 GLY A C 1
ATOM 5358 O O . GLY A 1 696 ? 24.108 -11.105 -25.994 1.00 80.69 696 GLY A O 1
ATOM 5359 N N . PRO A 1 697 ? 25.551 -10.992 -27.707 1.00 84.94 697 PRO A N 1
ATOM 5360 C CA . PRO A 1 697 ? 26.325 -10.287 -28.725 1.00 84.94 697 PRO A CA 1
ATOM 5361 C C . PRO A 1 697 ? 25.412 -9.652 -29.783 1.00 84.94 697 PRO A C 1
ATOM 5363 O O . PRO A 1 697 ? 24.337 -10.176 -30.095 1.00 84.94 697 PRO A O 1
ATOM 5366 N N . ARG A 1 698 ? 25.884 -8.566 -30.410 1.00 87.38 698 ARG A N 1
ATOM 5367 C CA . ARG A 1 698 ? 25.186 -7.976 -31.559 1.00 87.38 698 ARG A CA 1
ATOM 5368 C C . ARG A 1 698 ? 24.964 -9.034 -32.635 1.00 87.38 698 ARG A C 1
ATOM 5370 O O . ARG A 1 698 ? 25.897 -9.724 -33.040 1.00 87.38 698 ARG A O 1
ATOM 5377 N N . THR A 1 699 ? 23.729 -9.149 -33.112 1.00 90.69 699 THR A N 1
ATOM 5378 C CA . THR A 1 699 ? 23.327 -10.215 -34.040 1.00 90.69 699 THR A CA 1
ATOM 5379 C C . THR A 1 699 ? 22.557 -9.636 -35.220 1.00 90.69 699 THR A C 1
ATOM 5381 O O . THR A 1 699 ? 21.653 -8.823 -35.038 1.00 90.69 699 THR A O 1
ATOM 5384 N N . VAL A 1 700 ? 22.891 -10.048 -36.453 1.00 94.00 700 VAL A N 1
ATOM 5385 C CA . VAL A 1 700 ? 22.112 -9.628 -37.630 1.00 94.00 700 VAL A CA 1
ATOM 5386 C C . VAL A 1 700 ? 20.776 -10.365 -37.653 1.00 94.00 700 VAL A C 1
ATOM 5388 O O . VAL A 1 700 ? 20.727 -11.561 -37.944 1.00 94.00 700 VAL A O 1
ATOM 5391 N N . VAL A 1 701 ? 19.690 -9.630 -37.433 1.00 95.00 701 VAL A N 1
ATOM 5392 C CA . VAL A 1 701 ? 18.317 -10.142 -37.463 1.00 95.00 701 VAL A CA 1
ATOM 5393 C C . VAL A 1 701 ? 17.608 -9.641 -38.718 1.00 95.00 701 VAL A C 1
ATOM 5395 O O . VAL A 1 701 ? 17.822 -8.512 -39.159 1.00 95.00 701 VAL A O 1
ATOM 5398 N N . ALA A 1 702 ? 16.781 -10.495 -39.322 1.00 96.50 702 ALA A N 1
ATOM 5399 C CA . ALA A 1 702 ? 15.895 -10.125 -40.421 1.00 96.50 702 ALA A CA 1
ATOM 5400 C C . ALA A 1 702 ? 14.468 -9.948 -39.897 1.00 96.50 702 ALA A C 1
ATOM 5402 O O . ALA A 1 702 ? 13.949 -10.830 -39.217 1.00 96.50 702 ALA A O 1
ATOM 5403 N N . VAL A 1 703 ? 13.833 -8.835 -40.253 1.00 97.06 703 VAL A N 1
ATOM 5404 C CA . VAL A 1 703 ? 12.461 -8.503 -39.860 1.00 97.06 703 VAL A CA 1
ATOM 5405 C C . VAL A 1 703 ? 11.626 -8.317 -41.124 1.00 97.06 703 VAL A C 1
ATOM 5407 O O . VAL A 1 703 ? 11.995 -7.557 -42.021 1.00 97.06 703 VAL A O 1
ATOM 5410 N N . GLU A 1 704 ? 10.507 -9.032 -41.230 1.00 95.94 704 GLU A N 1
ATOM 5411 C CA . GLU A 1 704 ? 9.555 -8.852 -42.332 1.00 95.94 704 GLU A CA 1
ATOM 5412 C C . GLU A 1 704 ? 8.781 -7.539 -42.189 1.00 95.94 704 GLU A C 1
ATOM 5414 O O . GLU A 1 704 ? 8.653 -7.010 -41.095 1.00 95.94 704 GLU A O 1
ATOM 5419 N N . ALA A 1 705 ? 8.222 -7.008 -43.278 1.00 95.25 705 ALA A N 1
ATOM 5420 C CA . ALA A 1 705 ? 7.427 -5.782 -43.214 1.00 95.25 705 ALA A CA 1
ATOM 5421 C C . ALA A 1 705 ? 6.088 -6.009 -42.487 1.00 95.25 705 ALA A C 1
ATOM 5423 O O . ALA A 1 705 ? 5.267 -6.823 -42.921 1.00 95.25 705 ALA A O 1
ATOM 5424 N N . PHE A 1 706 ? 5.811 -5.221 -41.451 1.00 96.00 706 PHE A N 1
ATOM 5425 C CA . PHE A 1 706 ? 4.644 -5.377 -40.578 1.00 96.00 706 PHE A CA 1
ATOM 5426 C C . PHE A 1 706 ? 3.938 -4.039 -40.324 1.00 96.00 706 PHE A C 1
ATOM 5428 O O . PHE A 1 706 ? 4.318 -3.002 -40.867 1.00 96.00 706 PHE A O 1
ATOM 5435 N N . TRP A 1 707 ? 2.840 -4.081 -39.576 1.00 96.81 707 TRP A N 1
ATOM 5436 C CA . TRP A 1 707 ? 2.125 -2.899 -39.102 1.00 96.81 707 TRP A CA 1
ATOM 5437 C C . TRP A 1 707 ? 2.329 -2.797 -37.597 1.00 96.81 707 TRP A C 1
ATOM 5439 O O . TRP A 1 707 ? 2.139 -3.796 -36.907 1.00 96.81 707 TRP A O 1
ATOM 5449 N N . MET A 1 708 ? 2.684 -1.617 -37.101 1.00 97.44 708 MET A N 1
ATOM 5450 C CA . MET A 1 708 ? 2.876 -1.365 -35.672 1.00 97.44 708 MET A CA 1
ATOM 5451 C C . MET A 1 708 ? 2.014 -0.191 -35.238 1.00 97.44 708 MET A C 1
ATOM 5453 O O . MET A 1 708 ? 1.851 0.750 -36.015 1.00 97.44 708 MET A O 1
ATOM 5457 N N . ALA A 1 709 ? 1.445 -0.261 -34.032 1.00 97.19 709 ALA A N 1
ATOM 5458 C CA . ALA A 1 709 ? 0.730 0.866 -33.445 1.00 97.19 709 ALA A CA 1
ATOM 5459 C C . ALA A 1 709 ? 1.637 2.100 -33.431 1.00 97.19 709 ALA A C 1
ATOM 5461 O O . ALA A 1 709 ? 2.816 2.009 -33.114 1.00 97.19 709 ALA A O 1
ATOM 5462 N N . ARG A 1 710 ? 1.087 3.236 -33.857 1.00 97.31 710 ARG A N 1
ATOM 5463 C CA . ARG A 1 710 ? 1.822 4.494 -33.980 1.00 97.31 710 ARG A CA 1
ATOM 5464 C C . ARG A 1 710 ? 2.244 5.062 -32.622 1.00 97.31 710 ARG A C 1
ATOM 5466 O O . ARG A 1 710 ? 3.274 5.725 -32.540 1.00 97.31 710 ARG A O 1
ATOM 5473 N N . LEU A 1 711 ? 1.385 4.843 -31.633 1.00 97.19 711 LEU A N 1
ATOM 5474 C CA . LEU A 1 711 ? 1.488 5.261 -30.241 1.00 97.19 711 LEU A CA 1
ATOM 5475 C C . LEU A 1 711 ? 1.306 4.016 -29.369 1.00 97.19 711 LEU A C 1
ATOM 5477 O O . LEU A 1 711 ? 0.700 3.035 -29.829 1.00 97.19 711 LEU A O 1
ATOM 5481 N N . GLU A 1 712 ? 1.721 4.087 -28.110 1.00 97.19 712 GLU A N 1
ATOM 5482 C CA . GLU A 1 712 ? 1.314 3.110 -27.107 1.00 97.19 712 GLU A CA 1
ATOM 5483 C C . GLU A 1 712 ? -0.219 3.053 -27.015 1.00 97.19 712 GLU A C 1
ATOM 5485 O O . GLU A 1 712 ? -0.941 4.016 -27.305 1.00 97.19 712 GLU A O 1
ATOM 5490 N N . THR A 1 713 ? -0.746 1.897 -26.610 1.00 97.44 713 THR A N 1
ATOM 5491 C CA . THR A 1 713 ? -2.194 1.765 -26.405 1.00 97.44 713 THR A CA 1
ATOM 5492 C C . THR A 1 713 ? -2.616 2.659 -25.242 1.00 97.44 713 THR A C 1
ATOM 5494 O O . THR A 1 713 ? -2.077 2.536 -24.148 1.00 97.44 713 THR A O 1
ATOM 5497 N N . SER A 1 714 ? -3.597 3.538 -25.449 1.00 97.44 714 SER A N 1
ATOM 5498 C CA . SER A 1 714 ? -4.057 4.449 -24.397 1.00 97.44 714 SER A CA 1
ATOM 5499 C C . SER A 1 714 ? -5.036 3.783 -23.424 1.00 97.44 714 SER A C 1
ATOM 5501 O O . SER A 1 714 ? -5.724 2.818 -23.780 1.00 97.44 714 SER A O 1
ATOM 5503 N N . ASN A 1 715 ? -5.204 4.358 -22.228 1.00 97.56 715 ASN A N 1
ATOM 5504 C CA . ASN A 1 715 ? -6.217 3.925 -21.254 1.00 97.56 715 ASN A CA 1
ATOM 5505 C C . ASN A 1 715 ? -7.620 3.825 -21.873 1.00 97.56 715 ASN A C 1
ATOM 5507 O O . ASN A 1 715 ? -8.340 2.844 -21.683 1.00 97.56 715 ASN A O 1
ATOM 5511 N N . ARG A 1 716 ? -8.020 4.821 -22.672 1.00 96.44 716 ARG A N 1
ATOM 5512 C CA . ARG A 1 716 ? -9.307 4.830 -23.386 1.00 96.44 716 ARG A CA 1
ATOM 5513 C C . ARG A 1 716 ? -9.425 3.702 -24.411 1.00 96.44 716 ARG A C 1
ATOM 5515 O O . ARG A 1 716 ? -10.511 3.149 -24.568 1.00 96.44 716 ARG A O 1
ATOM 5522 N N . GLN A 1 717 ? -8.347 3.372 -25.121 1.00 96.31 717 GLN A N 1
ATOM 5523 C CA . GLN A 1 717 ? -8.338 2.271 -26.089 1.00 96.31 717 GLN A CA 1
ATOM 5524 C C . GLN A 1 717 ? -8.446 0.916 -25.389 1.00 96.31 717 GLN A C 1
ATOM 5526 O O . GLN A 1 717 ? -9.282 0.099 -25.781 1.00 96.31 717 GLN A O 1
ATOM 5531 N N . PHE A 1 718 ? -7.665 0.707 -24.327 1.00 96.94 718 PHE A N 1
ATOM 5532 C CA . PHE A 1 718 ? -7.691 -0.527 -23.548 1.00 96.94 718 PHE A CA 1
ATOM 5533 C C . PHE A 1 718 ? -9.042 -0.741 -22.853 1.00 96.94 718 PHE A C 1
ATOM 5535 O O . PHE A 1 718 ? -9.579 -1.845 -22.884 1.00 96.94 718 PHE A O 1
ATOM 5542 N N . ARG A 1 719 ? -9.684 0.326 -22.361 1.00 95.94 719 ARG A N 1
ATOM 5543 C CA . ARG A 1 719 ? -11.051 0.269 -21.807 1.00 95.94 719 ARG A CA 1
ATOM 5544 C C . ARG A 1 719 ? -12.135 -0.123 -22.803 1.00 95.94 719 ARG A C 1
ATOM 5546 O O . ARG A 1 719 ? -13.215 -0.548 -22.403 1.00 95.94 719 ARG A O 1
ATOM 5553 N N . GLY A 1 720 ? -11.860 -0.022 -24.103 1.00 93.25 720 GLY A N 1
ATOM 5554 C CA . GLY A 1 720 ? -12.719 -0.620 -25.125 1.00 93.25 720 GLY A CA 1
ATOM 5555 C C . GLY A 1 720 ? -12.769 -2.152 -25.032 1.00 93.25 720 GLY A C 1
ATOM 5556 O O . GLY A 1 720 ? -13.776 -2.752 -25.409 1.00 93.25 720 GLY A O 1
ATOM 5557 N N . PHE A 1 721 ? -11.700 -2.773 -24.524 1.00 94.12 721 PHE A N 1
ATOM 5558 C CA . PHE A 1 721 ? -11.590 -4.204 -24.250 1.00 94.12 721 PHE A CA 1
ATOM 5559 C C . PHE A 1 721 ? -12.007 -4.556 -22.824 1.00 94.12 721 PHE A C 1
ATOM 5561 O O . PHE A 1 721 ? -12.877 -5.412 -22.661 1.00 94.12 721 PHE A O 1
ATOM 5568 N N . ASP A 1 722 ? -11.420 -3.885 -21.833 1.00 94.44 722 ASP A N 1
ATOM 5569 C CA . ASP A 1 722 ? -11.725 -4.071 -20.417 1.00 94.44 722 ASP A CA 1
ATOM 5570 C C . ASP A 1 722 ? -12.176 -2.746 -19.781 1.00 94.44 722 ASP A C 1
ATOM 5572 O O . ASP A 1 722 ? -11.346 -1.953 -19.329 1.00 94.44 722 ASP A O 1
ATOM 5576 N N . PRO A 1 723 ? -13.497 -2.496 -19.711 1.00 94.62 723 PRO A N 1
ATOM 5577 C CA . PRO A 1 723 ? -14.037 -1.282 -19.107 1.00 94.62 723 PRO A CA 1
ATOM 5578 C C . PRO A 1 723 ? -13.692 -1.091 -17.624 1.00 94.62 723 PRO A C 1
ATOM 5580 O O . PRO A 1 723 ? -13.916 0.003 -17.111 1.00 94.62 723 PRO A O 1
ATOM 5583 N N . SER A 1 724 ? -13.208 -2.130 -16.934 1.00 91.06 724 SER A N 1
ATOM 5584 C CA . SER A 1 724 ? -12.862 -2.085 -15.510 1.00 91.06 724 SER A CA 1
ATOM 5585 C C . SER A 1 724 ? -11.396 -1.753 -15.228 1.00 91.06 724 SER A C 1
ATOM 5587 O O . SER A 1 724 ? -11.046 -1.547 -14.069 1.00 91.06 724 SER A O 1
ATOM 5589 N N . HIS A 1 725 ? -10.549 -1.669 -16.261 1.00 92.44 725 HIS A N 1
ATOM 5590 C CA . HIS A 1 725 ? -9.135 -1.334 -16.093 1.00 92.44 725 HIS A CA 1
ATOM 5591 C C . HIS A 1 725 ? -8.938 0.083 -15.538 1.00 92.44 725 HIS A C 1
ATOM 5593 O O . HIS A 1 725 ? -9.551 1.049 -16.012 1.00 92.44 725 HIS A O 1
ATOM 5599 N N . GLU A 1 726 ? -8.017 0.204 -14.584 1.00 90.69 726 GLU A N 1
ATOM 5600 C CA . GLU A 1 726 ? -7.544 1.460 -14.003 1.00 90.69 726 GLU A CA 1
ATOM 5601 C C . GLU A 1 726 ? -6.014 1.419 -13.894 1.00 90.69 726 GLU A C 1
ATOM 5603 O O . GLU A 1 726 ? -5.459 0.592 -13.167 1.00 90.69 726 GLU A O 1
ATOM 5608 N N . SER A 1 727 ? -5.336 2.351 -14.562 1.00 91.75 727 SER A N 1
ATOM 5609 C CA . SER A 1 727 ? -3.882 2.560 -14.472 1.00 91.75 727 SER A CA 1
ATOM 5610 C C . SER A 1 727 ? -3.455 3.268 -13.175 1.00 91.75 727 SER A C 1
ATOM 5612 O O . SER A 1 727 ? -2.284 3.227 -12.795 1.00 91.75 727 SER A O 1
ATOM 5614 N N . ARG A 1 728 ? -4.432 3.814 -12.436 1.00 90.19 728 ARG A N 1
ATOM 5615 C CA . ARG A 1 728 ? -4.317 4.407 -11.091 1.00 90.19 728 ARG A CA 1
ATOM 5616 C C . ARG A 1 728 ? -3.382 5.624 -11.024 1.00 90.19 728 ARG A C 1
ATOM 5618 O O . ARG A 1 728 ? -3.289 6.395 -11.970 1.00 90.19 728 ARG A O 1
ATOM 5625 N N . THR A 1 729 ? -2.780 5.848 -9.856 1.00 87.44 729 THR A N 1
ATOM 5626 C CA . THR A 1 729 ? -1.934 6.994 -9.522 1.00 87.44 729 THR A CA 1
ATOM 5627 C C . THR A 1 729 ? -0.552 6.534 -9.071 1.00 87.44 729 THR A C 1
ATOM 5629 O O . THR A 1 729 ? -0.422 5.463 -8.477 1.00 87.44 729 THR A O 1
ATOM 5632 N N . GLU A 1 730 ? 0.463 7.355 -9.320 1.00 85.62 730 GLU A N 1
ATOM 5633 C CA . GLU A 1 730 ? 1.767 7.255 -8.655 1.00 85.62 730 GLU A CA 1
ATOM 5634 C C . GLU A 1 730 ? 1.740 8.099 -7.375 1.00 85.62 730 GLU A C 1
ATOM 5636 O O . GLU A 1 730 ? 1.216 9.216 -7.381 1.00 85.62 730 GLU A O 1
ATOM 5641 N N . ASP A 1 731 ? 2.238 7.570 -6.264 1.00 80.00 731 ASP A N 1
ATOM 5642 C CA . ASP A 1 731 ? 2.226 8.245 -4.967 1.00 80.00 731 ASP A CA 1
ATOM 5643 C C . ASP A 1 731 ? 3.243 9.397 -4.873 1.00 80.00 731 ASP A C 1
ATOM 5645 O O . ASP A 1 731 ? 4.183 9.512 -5.662 1.00 80.00 731 ASP A O 1
ATOM 5649 N N . ARG A 1 732 ? 3.002 10.320 -3.931 1.00 77.31 732 ARG A N 1
ATOM 5650 C CA . ARG A 1 732 ? 3.964 11.376 -3.584 1.00 77.31 732 ARG A CA 1
ATOM 5651 C C . ARG A 1 732 ? 4.955 10.865 -2.542 1.00 77.31 732 ARG A C 1
ATOM 5653 O O . ARG A 1 732 ? 4.603 10.028 -1.719 1.00 77.31 732 ARG A O 1
ATOM 5660 N N . HIS A 1 733 ? 6.148 11.454 -2.515 1.00 77.44 733 HIS A N 1
ATOM 5661 C CA . HIS A 1 733 ? 7.060 11.267 -1.389 1.00 77.44 733 HIS A CA 1
ATOM 5662 C C . HIS A 1 733 ? 6.565 12.021 -0.153 1.00 77.44 733 HIS A C 1
ATOM 5664 O O . HIS A 1 733 ? 6.045 13.137 -0.267 1.00 77.44 733 HIS A O 1
ATOM 5670 N N . GLY A 1 734 ? 6.797 11.462 1.035 1.00 76.06 734 GLY A N 1
ATOM 5671 C CA . GLY A 1 734 ? 6.370 12.095 2.279 1.00 76.06 734 GLY A CA 1
ATOM 5672 C C . GLY A 1 734 ? 4.853 12.064 2.459 1.00 76.06 734 GLY A C 1
ATOM 5673 O O . GLY A 1 734 ? 4.187 11.162 1.971 1.00 76.06 734 GLY A O 1
ATOM 5674 N N . TYR A 1 735 ? 4.304 13.039 3.193 1.00 77.44 735 TYR A N 1
ATOM 5675 C CA . TYR A 1 735 ? 2.872 13.093 3.511 1.00 77.44 735 TYR A CA 1
ATOM 5676 C C . TYR A 1 735 ? 1.955 13.254 2.277 1.00 77.44 735 TYR A C 1
ATOM 5678 O O . TYR A 1 735 ? 2.307 13.895 1.290 1.00 77.44 735 TYR A O 1
ATOM 5686 N N . GLN A 1 736 ? 0.712 12.768 2.371 1.00 76.00 736 GLN A N 1
ATOM 5687 C CA . GLN A 1 736 ? -0.297 12.946 1.327 1.00 76.00 736 GLN A CA 1
ATOM 5688 C C . GLN A 1 736 ? -1.662 13.295 1.931 1.00 76.00 736 GLN A C 1
ATOM 5690 O O . GLN A 1 736 ? -2.400 12.431 2.401 1.00 76.00 736 GLN A O 1
ATOM 5695 N N . PHE A 1 737 ? -2.026 14.580 1.895 1.00 75.38 737 PHE A N 1
ATOM 5696 C CA . PHE A 1 737 ? -3.272 15.071 2.485 1.00 75.38 737 PHE A CA 1
ATOM 5697 C C . PHE A 1 737 ? -4.335 15.369 1.430 1.00 75.38 737 PHE A C 1
ATOM 5699 O O . PHE A 1 737 ? -4.235 16.323 0.660 1.00 75.38 737 PHE A O 1
ATOM 5706 N N . GLY A 1 738 ? -5.408 14.573 1.421 1.00 69.88 738 GLY A N 1
ATOM 5707 C CA . GLY A 1 738 ? -6.606 14.890 0.638 1.00 69.88 738 GLY A CA 1
ATOM 5708 C C . GLY A 1 738 ? -6.430 14.803 -0.881 1.00 69.88 738 GLY A C 1
ATOM 5709 O O . GLY A 1 738 ? -7.161 15.468 -1.608 1.00 69.88 738 GLY A O 1
ATOM 5710 N N . ILE A 1 739 ? -5.479 13.998 -1.352 1.00 73.62 739 ILE A N 1
ATOM 5711 C CA . ILE A 1 739 ? -5.242 13.680 -2.766 1.00 73.62 739 ILE A CA 1
ATOM 5712 C C . ILE A 1 739 ? -4.886 12.192 -2.896 1.00 73.62 739 ILE A C 1
ATOM 5714 O O . ILE A 1 739 ? -4.507 11.562 -1.910 1.00 73.62 739 ILE A O 1
ATOM 5718 N N . THR A 1 740 ? -4.987 11.632 -4.100 1.00 79.81 740 THR A N 1
ATOM 5719 C CA . THR A 1 740 ? -4.727 10.205 -4.378 1.00 79.81 740 THR A CA 1
ATOM 5720 C C . THR A 1 740 ? -3.355 9.926 -5.009 1.00 79.81 740 THR A C 1
ATOM 5722 O O . THR A 1 740 ? -2.970 8.763 -5.110 1.00 79.81 740 THR A O 1
ATOM 5725 N N . GLY A 1 741 ? -2.615 10.963 -5.414 1.00 83.44 741 GLY A N 1
ATOM 5726 C CA . GLY A 1 741 ? -1.310 10.871 -6.082 1.00 83.44 741 GLY A CA 1
ATOM 5727 C C . GLY A 1 741 ? -1.296 11.621 -7.419 1.00 83.44 741 GLY A C 1
ATOM 5728 O O . GLY A 1 741 ? -2.136 12.494 -7.657 1.00 83.44 741 GLY A O 1
ATOM 5729 N N . TYR A 1 742 ? -0.345 11.290 -8.290 1.00 85.25 742 TYR A N 1
ATOM 5730 C CA . TYR A 1 742 ? -0.238 11.778 -9.665 1.00 85.25 742 TYR A CA 1
ATOM 5731 C C . TYR A 1 742 ? -0.899 10.800 -10.636 1.00 85.25 742 TYR A C 1
ATOM 5733 O O . TYR A 1 742 ? -0.562 9.620 -10.668 1.00 85.25 742 TYR A O 1
ATOM 5741 N N . ASP A 1 743 ? -1.848 11.294 -11.423 1.00 87.56 743 ASP A N 1
ATOM 5742 C CA . ASP A 1 743 ? -2.705 10.477 -12.282 1.00 87.56 743 ASP A CA 1
ATOM 5743 C C . ASP A 1 743 ? -1.945 9.805 -13.442 1.00 87.56 743 ASP A C 1
ATOM 5745 O O . ASP A 1 743 ? -1.204 10.468 -14.170 1.00 87.56 743 ASP A O 1
ATOM 5749 N N . GLN A 1 744 ? -2.152 8.497 -13.609 1.00 92.19 744 GLN A N 1
ATOM 5750 C CA . GLN A 1 744 ? -1.665 7.678 -14.730 1.00 92.19 744 GLN A CA 1
ATOM 5751 C C . GLN A 1 744 ? -2.828 7.112 -15.567 1.00 92.19 744 GLN A C 1
ATOM 5753 O O . GLN A 1 744 ? -2.636 6.267 -16.442 1.00 92.19 744 GLN A O 1
ATOM 5758 N N . ASP A 1 745 ? -4.059 7.530 -15.270 1.00 93.75 745 ASP A N 1
ATOM 5759 C CA . ASP A 1 745 ? -5.290 6.910 -15.743 1.00 93.75 745 ASP A CA 1
ATOM 5760 C C . ASP A 1 745 ? -6.125 7.810 -16.670 1.00 93.75 745 ASP A C 1
ATOM 5762 O O . ASP A 1 745 ? -7.253 7.468 -17.061 1.00 93.75 745 ASP A O 1
ATOM 5766 N N . GLN A 1 746 ? -5.562 8.951 -17.088 1.00 95.19 746 GLN A N 1
ATOM 5767 C CA . GLN A 1 746 ? -6.203 9.845 -18.047 1.00 95.19 746 GLN A CA 1
ATOM 5768 C C . GLN A 1 746 ? -6.437 9.126 -19.387 1.00 95.19 746 GLN A C 1
ATOM 5770 O O . GLN A 1 746 ? -5.613 8.308 -19.808 1.00 95.19 746 GLN A O 1
ATOM 5775 N N . PRO A 1 747 ? -7.526 9.442 -20.120 1.00 95.94 747 PRO A N 1
ATOM 5776 C CA . PRO A 1 747 ? -7.941 8.700 -21.317 1.00 95.94 747 PRO A CA 1
ATOM 5777 C C . PRO A 1 747 ? -6.861 8.514 -22.397 1.00 95.94 747 PRO A C 1
ATOM 5779 O O . PRO A 1 747 ? -6.854 7.493 -23.094 1.00 95.94 747 PRO A O 1
ATOM 5782 N N . ASP A 1 748 ? -5.977 9.498 -22.545 1.00 95.31 748 ASP A N 1
ATOM 5783 C CA . ASP A 1 748 ? -4.968 9.550 -23.607 1.00 95.31 748 ASP A CA 1
ATOM 5784 C C . ASP A 1 748 ? -3.544 9.230 -23.128 1.00 95.31 748 ASP A C 1
ATOM 5786 O O . ASP A 1 748 ? -2.642 9.168 -23.962 1.00 95.31 748 ASP A O 1
ATOM 5790 N N . GLN A 1 749 ? -3.342 8.994 -21.825 1.00 97.06 749 GLN A N 1
ATOM 5791 C CA . GLN A 1 749 ? -2.101 8.410 -21.300 1.00 97.06 749 GLN A CA 1
ATOM 5792 C C . GLN A 1 749 ? -1.977 6.938 -21.733 1.00 97.06 749 GLN A C 1
ATOM 5794 O O . GLN A 1 749 ? -3.010 6.285 -21.965 1.00 97.06 749 GLN A O 1
ATOM 5799 N N . PRO A 1 750 ? -0.744 6.409 -21.853 1.00 97.38 750 PRO A N 1
ATOM 5800 C CA . PRO A 1 750 ? -0.515 4.992 -22.104 1.00 97.38 750 PRO A CA 1
ATOM 5801 C C . PRO A 1 750 ? -1.144 4.145 -20.998 1.00 97.38 750 PRO A C 1
ATOM 5803 O O . PRO A 1 750 ? -1.154 4.518 -19.825 1.00 97.38 750 PRO A O 1
ATOM 5806 N N . VAL A 1 751 ? -1.679 2.988 -21.378 1.00 97.44 751 VAL A N 1
ATOM 5807 C CA . VAL A 1 751 ? -2.166 2.011 -20.411 1.00 97.44 751 VAL A CA 1
ATOM 5808 C C . VAL A 1 751 ? -0.983 1.395 -19.665 1.00 97.44 751 VAL A C 1
ATOM 5810 O O . VAL A 1 751 ? -0.047 0.888 -20.280 1.00 97.44 751 VAL A O 1
ATOM 5813 N N . VAL A 1 752 ? -1.028 1.423 -18.334 1.00 93.81 752 VAL A N 1
ATOM 5814 C CA . VAL A 1 752 ? -0.012 0.827 -17.457 1.00 93.81 752 VAL A CA 1
ATOM 5815 C C . VAL A 1 752 ? -0.667 -0.107 -16.438 1.00 93.81 752 VAL A C 1
ATOM 5817 O O . VAL A 1 752 ? -1.891 -0.217 -16.371 1.00 93.81 752 VAL A O 1
ATOM 5820 N N . ARG A 1 753 ? 0.154 -0.821 -15.654 1.00 89.75 753 ARG A N 1
ATOM 5821 C CA . ARG A 1 753 ? -0.290 -1.854 -14.692 1.00 89.75 753 ARG A CA 1
ATOM 5822 C C . ARG A 1 753 ? -1.099 -2.987 -15.338 1.00 89.75 753 ARG A C 1
ATOM 5824 O O . ARG A 1 753 ? -1.994 -3.544 -14.710 1.00 89.75 753 ARG A O 1
ATOM 5831 N N . VAL A 1 754 ? -0.751 -3.332 -16.577 1.00 91.25 754 VAL A N 1
ATOM 5832 C CA . VAL A 1 754 ? -1.280 -4.492 -17.306 1.00 91.25 754 VAL A CA 1
ATOM 5833 C C . VAL A 1 754 ? -0.220 -5.584 -17.402 1.00 91.25 754 VAL A C 1
ATOM 5835 O O . VAL A 1 754 ? 0.960 -5.317 -17.638 1.00 91.25 754 VAL A O 1
ATOM 5838 N N . SER A 1 755 ? -0.643 -6.828 -17.237 1.00 88.94 755 SER A N 1
ATOM 5839 C CA . SER A 1 755 ? 0.185 -8.014 -17.449 1.00 88.94 755 SER A CA 1
ATOM 5840 C C . SER A 1 755 ? 0.436 -8.281 -18.936 1.00 88.94 755 SER A C 1
ATOM 5842 O O . SER A 1 755 ? -0.269 -7.790 -19.831 1.00 88.94 755 SER A O 1
ATOM 5844 N N . TRP A 1 756 ? 1.435 -9.120 -19.211 1.00 91.62 756 TRP A N 1
ATOM 5845 C CA . TRP A 1 756 ? 1.684 -9.628 -20.557 1.00 91.62 756 TRP A CA 1
ATOM 5846 C C . TRP A 1 756 ? 0.468 -10.407 -21.088 1.00 91.62 756 TRP A C 1
ATOM 5848 O O . TRP A 1 756 ? 0.060 -10.247 -22.241 1.00 91.62 756 TRP A O 1
ATOM 5858 N N . GLU A 1 757 ? -0.178 -11.205 -20.235 1.00 91.00 757 GLU A N 1
ATOM 5859 C CA . GLU A 1 757 ? -1.351 -12.005 -20.580 1.00 91.00 757 GLU A CA 1
ATOM 5860 C C . GLU A 1 757 ? -2.551 -11.144 -20.993 1.00 91.00 757 GLU A C 1
ATOM 5862 O O . GLU A 1 757 ? -3.215 -11.468 -21.987 1.00 91.00 757 GLU A O 1
ATOM 5867 N N . GLU A 1 758 ? -2.815 -10.052 -20.268 1.00 92.94 758 GLU A N 1
ATOM 5868 C CA . GLU A 1 758 ? -3.857 -9.066 -20.588 1.00 92.94 758 GLU A CA 1
ATOM 5869 C C . GLU A 1 758 ? -3.557 -8.349 -21.904 1.00 92.94 758 GLU A C 1
ATOM 5871 O O . GLU A 1 758 ? -4.431 -8.234 -22.768 1.00 92.94 758 GLU A O 1
ATOM 5876 N N . SER A 1 759 ? -2.300 -7.961 -22.115 1.00 95.44 759 SER A N 1
ATOM 5877 C CA . SER A 1 759 ? -1.847 -7.315 -23.350 1.00 95.44 759 SER A CA 1
ATOM 5878 C C . SER A 1 759 ? -2.014 -8.237 -24.568 1.00 95.44 759 SER A C 1
ATOM 5880 O O . SER A 1 759 ? -2.533 -7.845 -25.619 1.00 95.44 759 SER A O 1
ATOM 5882 N N . MET A 1 760 ? -1.691 -9.523 -24.419 1.00 96.75 760 MET A N 1
ATOM 5883 C CA . MET A 1 760 ? -1.939 -10.533 -25.449 1.00 96.75 760 MET A CA 1
ATOM 5884 C C . MET A 1 760 ? -3.433 -10.827 -25.640 1.00 96.75 760 MET A C 1
ATOM 5886 O O . MET A 1 760 ? -3.872 -11.115 -26.759 1.00 96.75 760 MET A O 1
ATOM 5890 N N . ALA A 1 761 ? -4.240 -10.759 -24.577 1.00 96.75 761 ALA A N 1
ATOM 5891 C CA . ALA A 1 761 ? -5.693 -10.889 -24.665 1.00 96.75 761 ALA A CA 1
ATOM 5892 C C . ALA A 1 761 ? -6.318 -9.732 -25.453 1.00 96.75 761 ALA A C 1
ATOM 5894 O O . ALA A 1 761 ? -7.179 -9.987 -26.299 1.00 96.75 761 ALA A O 1
ATOM 5895 N N . PHE A 1 762 ? -5.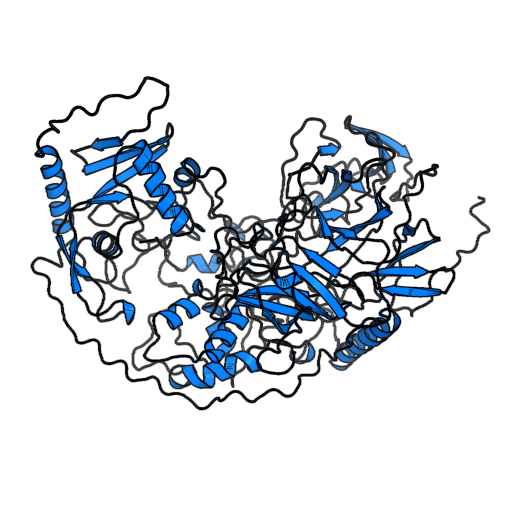826 -8.507 -25.266 1.00 96.75 762 PHE A N 1
ATOM 5896 C CA . PHE A 1 762 ? -6.213 -7.341 -26.055 1.00 96.75 762 PHE A CA 1
ATOM 5897 C C . PHE A 1 762 ? -5.934 -7.553 -27.553 1.00 96.75 762 PHE A C 1
ATOM 5899 O O . PHE A 1 762 ? -6.834 -7.404 -28.383 1.00 96.75 762 PHE A O 1
ATOM 5906 N N . GLY A 1 763 ? -4.739 -8.032 -27.918 1.00 96.31 763 GLY A N 1
ATOM 5907 C CA . GLY A 1 763 ? -4.408 -8.373 -29.311 1.00 96.31 763 GLY A CA 1
ATOM 5908 C C . GLY A 1 763 ? -5.332 -9.446 -29.914 1.00 96.31 763 GLY A C 1
ATOM 5909 O O . GLY A 1 763 ? -5.839 -9.297 -31.034 1.00 96.31 763 GLY A O 1
ATOM 5910 N N . ARG A 1 764 ? -5.650 -10.502 -29.149 1.00 97.06 764 ARG A N 1
ATOM 5911 C CA . ARG A 1 764 ? -6.631 -11.531 -29.559 1.00 97.06 764 ARG A CA 1
ATOM 5912 C C . ARG A 1 764 ? -8.037 -10.953 -29.735 1.00 97.06 764 ARG A C 1
ATOM 5914 O O . ARG A 1 764 ? -8.733 -11.316 -30.684 1.00 97.06 764 ARG A O 1
ATOM 5921 N N . TRP A 1 765 ? -8.445 -10.041 -28.858 1.00 95.56 765 TRP A N 1
ATOM 5922 C CA . TRP A 1 765 ? -9.739 -9.362 -28.897 1.00 95.56 765 TRP A CA 1
ATOM 5923 C C . TRP A 1 765 ? -9.901 -8.482 -30.147 1.00 95.56 765 TRP A C 1
ATOM 5925 O O . TRP A 1 765 ? -10.974 -8.497 -30.763 1.00 95.56 765 TRP A O 1
ATOM 5935 N N . ILE A 1 766 ? -8.839 -7.789 -30.574 1.00 94.75 766 ILE A N 1
ATOM 5936 C CA . ILE A 1 766 ? -8.807 -7.050 -31.849 1.00 94.75 766 ILE A CA 1
ATOM 5937 C C . ILE A 1 766 ? -8.845 -8.023 -33.032 1.00 94.75 766 ILE A C 1
ATOM 5939 O O . ILE A 1 766 ? -9.617 -7.830 -33.977 1.00 94.75 766 ILE A O 1
ATOM 5943 N N . SER A 1 767 ? -8.043 -9.090 -32.975 1.00 94.56 767 SER A N 1
ATOM 5944 C CA . SER A 1 767 ? -7.957 -10.091 -34.045 1.00 94.56 767 SER A CA 1
ATOM 5945 C C . SER A 1 767 ? -9.318 -10.727 -34.339 1.00 94.56 767 SER A C 1
ATOM 5947 O O . SER A 1 767 ? -9.749 -10.789 -35.491 1.00 94.56 767 SER A O 1
ATOM 5949 N N . ALA A 1 768 ? -10.053 -11.111 -33.290 1.00 92.69 768 ALA A N 1
ATOM 5950 C CA . ALA A 1 768 ? -11.383 -11.709 -33.402 1.00 92.69 768 ALA A CA 1
ATOM 5951 C C . ALA A 1 768 ? -12.423 -10.781 -34.061 1.00 92.69 768 ALA A C 1
ATOM 5953 O O . ALA A 1 768 ? -13.344 -11.261 -34.716 1.00 92.69 768 ALA A O 1
ATOM 5954 N N . ARG A 1 769 ? -12.278 -9.457 -33.913 1.00 88.69 769 ARG A N 1
ATOM 5955 C CA . ARG A 1 769 ? -13.211 -8.455 -34.465 1.00 88.69 769 ARG A CA 1
ATOM 5956 C C . ARG A 1 769 ? -12.915 -8.042 -35.895 1.00 88.69 769 ARG A C 1
ATOM 5958 O O . ARG A 1 769 ? -13.815 -7.607 -36.601 1.00 88.69 769 ARG A O 1
ATOM 5965 N N . THR A 1 770 ? -11.652 -8.106 -36.292 1.00 87.25 770 THR A N 1
ATOM 5966 C CA . THR A 1 770 ? -11.174 -7.486 -37.536 1.00 87.25 770 THR A CA 1
ATOM 5967 C C . THR A 1 770 ? -10.751 -8.511 -38.580 1.00 87.25 770 THR A C 1
ATOM 5969 O O . THR A 1 770 ? -10.639 -8.172 -39.756 1.00 87.25 770 THR A O 1
ATOM 5972 N N . GLY A 1 771 ? -10.483 -9.752 -38.161 1.00 88.69 771 GLY A N 1
ATOM 5973 C CA . GLY A 1 771 ? -9.848 -10.774 -38.993 1.00 88.69 771 GLY A CA 1
ATOM 5974 C C . GLY A 1 771 ? -8.355 -10.527 -39.246 1.00 88.69 771 GLY A C 1
ATOM 5975 O O . GLY A 1 771 ? -7.726 -11.317 -39.948 1.00 88.69 771 GLY A O 1
ATOM 5976 N N . LEU A 1 772 ? -7.777 -9.456 -38.691 1.00 91.38 772 LEU A N 1
ATOM 5977 C CA . LEU A 1 772 ? -6.334 -9.231 -38.690 1.00 91.38 772 LEU A CA 1
ATOM 5978 C C . LEU A 1 772 ? -5.659 -10.159 -37.672 1.00 91.38 772 LEU A C 1
ATOM 5980 O O . LEU A 1 772 ? -6.281 -10.605 -36.711 1.00 91.38 772 LEU A O 1
ATOM 5984 N N . ARG A 1 773 ? -4.363 -10.417 -37.857 1.00 94.25 773 ARG A N 1
ATOM 5985 C CA . ARG A 1 773 ? -3.526 -11.063 -36.842 1.00 94.25 773 ARG A CA 1
ATOM 5986 C C . ARG A 1 773 ? -2.801 -9.976 -36.054 1.00 94.25 773 ARG A C 1
ATOM 5988 O O . ARG A 1 773 ? -1.824 -9.426 -36.549 1.00 94.25 773 ARG A O 1
ATOM 5995 N N . VAL A 1 774 ? -3.302 -9.669 -34.862 1.00 95.50 774 VAL A N 1
ATOM 5996 C CA . VAL A 1 774 ? -2.755 -8.650 -33.958 1.00 95.50 774 VAL A CA 1
ATOM 5997 C C . VAL A 1 774 ? -2.138 -9.331 -32.737 1.00 95.50 774 VAL A C 1
ATOM 5999 O O . VAL A 1 774 ? -2.769 -10.179 -32.105 1.00 95.50 774 VAL A O 1
ATOM 6002 N N . SER A 1 775 ? -0.903 -8.959 -32.417 1.00 96.25 775 SER A N 1
ATOM 6003 C CA . SER A 1 775 ? -0.142 -9.408 -31.248 1.00 96.25 775 SER A CA 1
ATOM 6004 C C . SER A 1 775 ? 0.792 -8.292 -30.785 1.00 96.25 775 SER A C 1
ATOM 6006 O O . SER A 1 775 ? 0.924 -7.282 -31.478 1.00 96.25 775 SER A O 1
ATOM 6008 N N . LEU A 1 776 ? 1.458 -8.499 -29.650 1.00 97.44 776 LEU A N 1
ATOM 6009 C CA . LEU A 1 776 ? 2.641 -7.719 -29.294 1.00 97.44 776 LEU A CA 1
ATOM 6010 C C . LEU A 1 776 ? 3.733 -7.882 -30.373 1.00 97.44 776 LEU A C 1
ATOM 6012 O O . LEU A 1 776 ? 3.763 -8.927 -31.047 1.00 97.44 776 LEU A O 1
ATOM 6016 N N . PRO A 1 777 ? 4.572 -6.854 -30.599 1.00 97.12 777 PRO A N 1
ATOM 6017 C CA . PRO A 1 777 ? 5.735 -6.977 -31.467 1.00 97.12 777 PRO A CA 1
ATOM 6018 C C . PRO A 1 777 ? 6.770 -7.871 -30.790 1.00 97.12 777 PRO A C 1
ATOM 6020 O O . PRO A 1 777 ? 7.024 -7.701 -29.611 1.00 97.12 777 PRO A O 1
ATOM 6023 N N . THR A 1 778 ? 7.429 -8.758 -31.533 1.00 97.25 778 THR A N 1
ATOM 6024 C CA . THR A 1 778 ? 8.617 -9.442 -30.988 1.00 97.25 778 THR A CA 1
ATOM 6025 C C . THR A 1 778 ? 9.691 -8.418 -30.612 1.00 97.25 778 THR A C 1
ATOM 6027 O O . THR A 1 778 ? 9.775 -7.377 -31.267 1.00 97.25 778 THR A O 1
ATOM 6030 N N . GLU A 1 779 ? 10.587 -8.745 -29.683 1.00 96.31 779 GLU A N 1
ATOM 6031 C CA . GLU A 1 779 ? 11.707 -7.871 -29.294 1.00 96.31 779 GLU A CA 1
ATOM 6032 C C . GLU A 1 779 ? 12.503 -7.343 -30.507 1.00 96.31 779 GLU A C 1
ATOM 6034 O O . GLU A 1 779 ? 12.739 -6.145 -30.639 1.00 96.31 779 GLU A O 1
ATOM 6039 N N . ALA A 1 780 ? 12.801 -8.207 -31.485 1.00 97.44 780 ALA A N 1
ATOM 6040 C CA . ALA A 1 780 ? 13.481 -7.809 -32.720 1.00 97.44 780 ALA A CA 1
ATOM 6041 C C . ALA A 1 780 ? 12.664 -6.846 -33.601 1.00 97.44 780 ALA A C 1
ATOM 6043 O O . ALA A 1 780 ? 13.227 -5.964 -34.251 1.00 97.44 780 ALA A O 1
ATOM 6044 N N . GLN A 1 781 ? 11.339 -7.019 -33.659 1.00 98.31 781 GLN A N 1
ATOM 6045 C CA . GLN A 1 781 ? 10.447 -6.089 -34.360 1.00 98.31 781 GLN A CA 1
ATOM 6046 C C . GLN A 1 781 ? 10.421 -4.734 -33.659 1.00 98.31 781 GLN A C 1
ATOM 6048 O O . GLN A 1 781 ? 10.487 -3.711 -34.341 1.00 98.31 781 GLN A O 1
ATOM 6053 N N . TRP A 1 782 ? 10.342 -4.738 -32.328 1.00 98.25 782 TRP A N 1
ATOM 6054 C CA . TRP A 1 782 ? 10.333 -3.533 -31.512 1.00 98.25 782 TRP A CA 1
ATOM 6055 C C . TRP A 1 782 ? 11.649 -2.762 -31.646 1.00 98.25 782 TRP A C 1
ATOM 6057 O O . TRP A 1 782 ? 11.624 -1.582 -31.981 1.00 98.25 782 TRP A O 1
ATOM 6067 N N . GLU A 1 783 ? 12.805 -3.422 -31.518 1.00 97.81 783 GLU A N 1
ATOM 6068 C CA . GLU A 1 783 ? 14.108 -2.753 -31.628 1.00 97.81 783 GLU A CA 1
ATOM 6069 C C . GLU A 1 783 ? 14.363 -2.226 -33.050 1.00 97.81 783 GLU A C 1
ATOM 6071 O O . GLU A 1 783 ? 14.832 -1.098 -33.221 1.00 97.81 783 GLU A O 1
ATOM 6076 N N . TRP A 1 784 ? 13.993 -2.988 -34.088 1.00 97.81 784 TRP A N 1
ATOM 6077 C CA . TRP A 1 784 ? 14.052 -2.516 -35.477 1.00 97.81 784 TRP A CA 1
ATOM 6078 C C . TRP A 1 784 ? 13.231 -1.238 -35.666 1.00 97.81 784 TRP A C 1
ATOM 6080 O O . TRP A 1 784 ? 13.721 -0.257 -36.233 1.00 97.81 784 TRP A O 1
ATOM 6090 N N . ALA A 1 785 ? 11.992 -1.254 -35.168 1.00 98.06 785 ALA A N 1
ATOM 6091 C CA . ALA A 1 785 ? 11.062 -0.138 -35.223 1.00 98.06 785 ALA A CA 1
ATOM 6092 C C . ALA A 1 785 ? 11.556 1.077 -34.426 1.00 98.06 785 ALA A C 1
ATOM 6094 O O . ALA A 1 785 ? 11.467 2.193 -34.933 1.00 98.06 785 ALA A O 1
ATOM 6095 N N . CYS A 1 786 ? 12.119 0.860 -33.234 1.00 97.75 786 CYS A N 1
ATOM 6096 C CA . CYS A 1 786 ? 12.672 1.885 -32.352 1.00 97.75 786 CYS A CA 1
ATOM 6097 C C . CYS A 1 786 ? 13.856 2.599 -33.018 1.00 97.75 786 CYS A C 1
ATOM 6099 O O . CYS A 1 786 ? 13.844 3.823 -33.173 1.00 97.75 786 CYS A O 1
ATOM 6101 N N . ARG A 1 787 ? 14.831 1.822 -33.514 1.00 96.94 787 ARG A N 1
ATOM 6102 C CA . ARG A 1 787 ? 16.057 2.333 -34.146 1.00 96.94 787 ARG A CA 1
ATOM 6103 C C . ARG A 1 787 ? 15.804 3.064 -35.457 1.00 96.94 787 ARG A C 1
ATOM 6105 O O . ARG A 1 787 ? 16.545 3.988 -35.781 1.00 96.94 787 ARG A O 1
ATOM 6112 N N . ALA A 1 788 ? 14.832 2.613 -36.254 1.00 97.12 788 ALA A N 1
ATOM 6113 C CA . ALA A 1 788 ? 14.481 3.202 -37.550 1.00 97.12 788 ALA A CA 1
ATOM 6114 C C . ALA A 1 788 ? 15.694 3.500 -38.466 1.00 97.12 788 ALA A C 1
ATOM 6116 O O . ALA A 1 788 ? 15.710 4.487 -39.200 1.00 97.12 788 ALA A O 1
ATOM 6117 N N . GLY A 1 789 ? 16.721 2.641 -38.427 1.00 95.19 789 GLY A N 1
ATOM 6118 C CA . GLY A 1 789 ? 17.962 2.783 -39.203 1.00 95.19 789 GLY A CA 1
ATOM 6119 C C . GLY A 1 789 ? 19.196 3.247 -38.428 1.00 95.19 789 GLY A C 1
ATOM 6120 O O . GLY A 1 789 ? 20.307 3.038 -38.913 1.00 95.19 789 GLY A O 1
ATOM 6121 N N . ALA A 1 790 ? 19.031 3.809 -37.230 1.00 95.31 790 ALA A N 1
ATOM 6122 C CA . ALA A 1 790 ? 20.132 4.304 -36.411 1.00 95.31 790 ALA A CA 1
ATOM 6123 C C . ALA A 1 790 ? 20.900 3.175 -35.705 1.00 95.31 790 ALA A C 1
ATOM 6125 O O . ALA A 1 790 ? 20.300 2.246 -35.164 1.00 95.31 790 ALA A O 1
ATOM 6126 N N . ALA A 1 791 ? 22.232 3.289 -35.670 1.00 91.56 791 ALA A N 1
ATOM 6127 C CA . ALA A 1 791 ? 23.112 2.430 -34.865 1.00 91.56 791 ALA A CA 1
ATOM 6128 C C . ALA A 1 791 ? 23.481 3.043 -33.504 1.00 91.56 791 ALA A C 1
ATOM 6130 O O . ALA A 1 791 ? 24.109 2.378 -32.685 1.00 91.56 791 ALA A O 1
ATOM 6131 N N . THR A 1 792 ? 23.119 4.303 -33.270 1.00 91.81 792 THR A N 1
ATOM 6132 C CA . THR A 1 792 ? 23.319 5.003 -31.998 1.00 91.81 792 THR A CA 1
ATOM 6133 C C . THR A 1 792 ? 22.309 4.537 -30.935 1.00 91.81 792 THR A C 1
ATOM 6135 O O . THR A 1 792 ? 21.297 3.928 -31.297 1.00 91.81 792 THR A O 1
ATOM 6138 N N . PRO A 1 793 ? 22.563 4.802 -29.635 1.00 90.75 793 PRO A N 1
ATOM 6139 C CA . PRO A 1 793 ? 21.636 4.496 -28.538 1.00 90.75 793 PRO A CA 1
ATOM 6140 C C . PRO A 1 793 ? 20.215 5.031 -28.750 1.00 90.75 793 PRO A C 1
ATOM 6142 O O . PRO A 1 793 ? 19.248 4.305 -28.532 1.00 90.75 793 PRO A O 1
ATOM 6145 N N . PHE A 1 794 ? 20.085 6.264 -29.247 1.00 94.50 794 PHE A N 1
ATOM 6146 C CA . PHE A 1 794 ? 18.807 6.838 -29.654 1.00 94.50 794 PHE A CA 1
ATOM 6147 C C . PHE A 1 794 ? 18.753 7.022 -31.168 1.00 94.50 794 PHE A C 1
ATOM 6149 O O . PHE A 1 794 ? 19.775 7.277 -31.810 1.00 94.50 794 PHE A O 1
ATOM 6156 N N . TRP A 1 795 ? 17.555 6.998 -31.759 1.00 95.19 795 TRP A N 1
ATOM 6157 C CA . TRP A 1 795 ? 17.402 7.331 -33.183 1.00 95.19 795 TRP A CA 1
ATOM 6158 C C . TRP A 1 795 ? 17.822 8.777 -33.495 1.00 95.19 795 TRP A C 1
ATOM 6160 O O . TRP A 1 795 ? 18.154 9.096 -34.638 1.00 95.19 795 TRP A O 1
ATOM 6170 N N . PHE A 1 796 ? 17.811 9.642 -32.478 1.00 95.31 796 PHE A N 1
ATOM 6171 C CA . PHE A 1 796 ? 18.147 11.061 -32.559 1.00 95.31 796 PHE A CA 1
ATOM 6172 C C . PHE A 1 796 ? 19.564 11.406 -32.061 1.00 95.31 796 PHE A C 1
ATOM 6174 O O . PHE A 1 796 ? 19.938 12.575 -32.122 1.00 95.31 796 PHE A O 1
ATOM 6181 N N . GLY A 1 797 ? 20.369 10.436 -31.604 1.00 94.50 797 GLY A N 1
ATOM 6182 C CA . GLY A 1 797 ? 21.742 10.701 -31.159 1.00 94.50 797 GLY A CA 1
ATOM 6183 C C . GLY A 1 797 ? 22.317 9.683 -30.171 1.00 94.50 797 GLY A C 1
ATOM 6184 O O . GLY A 1 797 ? 21.824 8.563 -30.041 1.00 94.50 797 GLY A O 1
ATOM 6185 N N . ASP A 1 798 ? 23.403 10.073 -29.505 1.00 91.62 798 ASP A N 1
ATOM 6186 C CA . ASP A 1 798 ? 24.056 9.305 -28.439 1.00 91.62 798 ASP A CA 1
ATOM 6187 C C . ASP A 1 798 ? 23.435 9.571 -27.053 1.00 91.62 798 ASP A C 1
ATOM 6189 O O . ASP A 1 798 ? 22.446 10.287 -26.936 1.00 91.62 798 ASP A O 1
ATOM 6193 N N . LEU A 1 799 ? 24.003 8.982 -25.993 1.00 87.12 799 LEU A N 1
ATOM 6194 C CA . LEU A 1 799 ? 23.507 9.129 -24.615 1.00 87.12 799 LEU A CA 1
ATOM 6195 C C . LEU A 1 799 ? 23.589 10.565 -24.059 1.00 87.12 799 LEU A C 1
ATOM 6197 O O . LEU A 1 799 ? 22.993 10.837 -23.019 1.00 87.12 799 LEU A O 1
ATOM 6201 N N . ASP A 1 800 ? 24.316 11.470 -24.718 1.00 89.56 800 ASP A N 1
ATOM 6202 C CA . ASP A 1 800 ? 24.417 12.885 -24.354 1.00 89.56 800 ASP A CA 1
ATOM 6203 C C . ASP A 1 800 ? 23.503 13.782 -25.211 1.00 89.56 800 ASP A C 1
ATOM 6205 O O . ASP A 1 800 ? 23.490 15.004 -25.030 1.00 89.56 800 ASP A O 1
ATOM 6209 N N . ALA A 1 801 ? 22.726 13.201 -26.131 1.00 93.19 801 ALA A N 1
ATOM 6210 C CA . ALA A 1 801 ? 21.768 13.933 -26.945 1.00 93.19 801 ALA A CA 1
ATOM 6211 C C . ALA A 1 801 ? 20.607 14.488 -26.103 1.00 93.19 801 ALA A C 1
ATOM 6213 O O . ALA A 1 801 ? 20.060 13.807 -25.237 1.00 93.19 801 ALA A O 1
ATOM 6214 N N . ASP A 1 802 ? 20.186 15.717 -26.418 1.00 95.06 802 ASP A N 1
ATOM 6215 C CA . ASP A 1 802 ? 19.020 16.345 -25.795 1.00 95.06 802 ASP A CA 1
ATOM 6216 C C . ASP A 1 802 ? 17.729 15.631 -26.213 1.00 95.06 802 ASP A C 1
ATOM 6218 O O . ASP A 1 802 ? 17.219 15.802 -27.327 1.00 95.06 802 ASP A O 1
ATOM 6222 N N . PHE A 1 803 ? 17.196 14.822 -25.300 1.00 95.75 803 PHE A N 1
ATOM 6223 C CA . PHE A 1 803 ? 15.974 14.059 -25.520 1.00 95.75 803 PHE A CA 1
ATOM 6224 C C . PHE A 1 803 ? 14.696 14.887 -25.345 1.00 95.75 803 PHE A C 1
ATOM 6226 O O . PHE A 1 803 ? 13.624 14.377 -25.664 1.00 95.75 803 PHE A O 1
ATOM 6233 N N . SER A 1 804 ? 14.767 16.154 -24.907 1.00 96.31 804 SER A N 1
ATOM 6234 C CA . SER A 1 804 ? 13.595 16.940 -24.476 1.00 96.31 804 SER A CA 1
ATOM 6235 C C . SER A 1 804 ? 12.497 17.052 -25.543 1.00 96.31 804 SER A C 1
ATOM 6237 O O . SER A 1 804 ? 11.310 17.138 -25.241 1.00 96.31 804 SER A O 1
ATOM 6239 N N . ALA A 1 805 ? 12.871 17.050 -26.827 1.00 97.12 805 ALA A N 1
ATOM 6240 C CA . ALA A 1 805 ? 11.920 17.103 -27.942 1.00 97.12 805 ALA A CA 1
ATOM 6241 C C . ALA A 1 805 ? 11.467 15.719 -28.452 1.00 97.12 805 ALA A C 1
ATOM 6243 O O . ALA A 1 805 ? 10.644 15.651 -29.371 1.00 97.12 805 ALA A O 1
ATOM 6244 N N . HIS A 1 806 ? 12.020 14.633 -27.913 1.00 96.75 806 HIS A N 1
ATOM 6245 C CA . HIS A 1 806 ? 12.010 13.296 -28.510 1.00 96.75 806 HIS A CA 1
ATOM 6246 C C . HIS A 1 806 ? 11.483 12.186 -27.592 1.00 96.75 806 HIS A C 1
ATOM 6248 O O . HIS A 1 806 ? 10.942 11.217 -28.121 1.00 96.75 806 HIS A O 1
ATOM 6254 N N . ALA A 1 807 ? 11.611 12.306 -26.270 1.00 96.62 807 ALA A N 1
ATOM 6255 C CA . ALA A 1 807 ? 11.163 11.281 -25.331 1.00 96.62 807 ALA A CA 1
ATOM 6256 C C . ALA A 1 807 ? 10.789 11.875 -23.966 1.00 96.62 807 ALA A C 1
ATOM 6258 O O . ALA A 1 807 ? 11.380 12.867 -23.551 1.00 96.62 807 ALA A O 1
ATOM 6259 N N . ASN A 1 808 ? 9.842 11.221 -23.286 1.00 96.12 808 ASN A N 1
ATOM 6260 C CA . ASN A 1 808 ? 9.547 11.424 -21.867 1.00 96.12 808 ASN A CA 1
ATOM 6261 C C . ASN A 1 808 ? 10.469 10.528 -21.033 1.00 96.12 808 ASN A C 1
ATOM 6263 O O . ASN A 1 808 ? 10.282 9.306 -21.025 1.00 96.12 808 ASN A O 1
ATOM 6267 N N . LEU A 1 809 ? 11.484 11.100 -20.393 1.00 94.25 809 LEU A N 1
ATOM 6268 C CA . LEU A 1 809 ? 12.495 10.366 -19.628 1.00 94.25 809 LEU A CA 1
ATOM 6269 C C . LEU A 1 809 ? 12.689 10.997 -18.249 1.00 94.25 809 LEU A C 1
ATOM 6271 O O . LEU A 1 809 ? 12.223 12.095 -17.975 1.00 94.25 809 LEU A O 1
ATOM 6275 N N . GLY A 1 810 ? 13.397 10.298 -17.359 1.00 91.38 810 GLY A N 1
ATOM 6276 C CA . GLY A 1 810 ? 13.732 10.858 -16.053 1.00 91.38 810 GLY A CA 1
ATOM 6277 C C . GLY A 1 810 ? 14.630 12.087 -16.195 1.00 91.38 810 GLY A C 1
ATOM 6278 O O . GLY A 1 810 ? 15.834 11.948 -16.410 1.00 91.38 810 GLY A O 1
ATOM 6279 N N . ASP A 1 811 ? 14.050 13.274 -16.063 1.00 92.19 811 ASP A N 1
ATOM 6280 C CA . ASP A 1 811 ? 14.678 14.570 -16.317 1.00 92.19 811 ASP A CA 1
ATOM 6281 C C . ASP A 1 811 ? 14.496 15.526 -15.122 1.00 92.19 811 ASP A C 1
ATOM 6283 O O . ASP A 1 811 ? 14.068 15.112 -14.043 1.00 92.19 811 ASP A O 1
ATOM 6287 N N . ALA A 1 812 ? 14.788 16.821 -15.290 1.00 91.44 812 ALA A N 1
ATOM 6288 C CA . ALA A 1 812 ? 14.646 17.812 -14.220 1.00 91.44 812 ALA A CA 1
ATOM 6289 C C . ALA A 1 812 ? 13.225 17.928 -13.616 1.00 91.44 812 ALA A C 1
ATOM 6291 O O . ALA A 1 812 ? 13.069 18.490 -12.524 1.00 91.44 812 ALA A O 1
ATOM 6292 N N . MET A 1 813 ? 12.180 17.443 -14.291 1.00 90.81 813 MET A N 1
ATOM 6293 C CA . MET A 1 813 ? 10.804 17.488 -13.800 1.00 90.81 813 MET A CA 1
ATOM 6294 C C . MET A 1 813 ? 10.557 16.511 -12.653 1.00 90.81 813 MET A C 1
ATOM 6296 O O . MET A 1 813 ? 9.712 16.816 -11.809 1.00 90.81 813 MET A O 1
ATOM 6300 N N . LEU A 1 814 ? 11.320 15.416 -12.537 1.00 89.75 814 LEU A N 1
ATOM 6301 C CA . LEU A 1 814 ? 11.184 14.464 -11.425 1.00 89.75 814 LEU A CA 1
ATOM 6302 C C . LEU A 1 814 ? 11.444 15.106 -10.055 1.00 89.75 814 LEU A C 1
ATOM 6304 O O . LEU A 1 814 ? 10.883 14.673 -9.049 1.00 89.75 814 LEU A O 1
ATOM 6308 N N . SER A 1 815 ? 12.171 16.225 -10.008 1.00 88.56 815 SER A N 1
ATOM 6309 C CA . SER A 1 815 ? 12.303 17.040 -8.795 1.00 88.56 815 SER A CA 1
ATOM 6310 C C . SER A 1 815 ? 10.966 17.502 -8.192 1.00 88.56 815 SER A C 1
ATOM 6312 O O . SER A 1 815 ? 10.916 17.793 -7.000 1.00 88.56 815 SER A O 1
ATOM 6314 N N . ARG A 1 816 ? 9.862 17.531 -8.957 1.00 87.44 816 ARG A N 1
ATOM 6315 C CA . ARG A 1 816 ? 8.530 17.914 -8.452 1.00 87.44 816 ARG A CA 1
ATOM 6316 C C . ARG A 1 816 ? 7.850 16.847 -7.593 1.00 87.44 816 ARG A C 1
ATOM 6318 O O . ARG A 1 816 ? 6.852 17.175 -6.951 1.00 87.44 816 ARG A O 1
ATOM 6325 N N . PHE A 1 817 ? 8.374 15.618 -7.550 1.00 85.81 817 PHE A N 1
ATOM 6326 C CA . PHE A 1 817 ? 7.989 14.645 -6.519 1.00 85.81 817 PHE A CA 1
ATOM 6327 C C . PHE A 1 817 ? 8.354 15.155 -5.117 1.00 85.81 817 PHE A C 1
ATOM 6329 O O . PHE A 1 817 ? 7.672 14.831 -4.149 1.00 85.81 817 PHE A O 1
ATOM 6336 N N . ALA A 1 818 ? 9.375 16.014 -5.013 1.00 87.75 818 ALA A N 1
ATOM 6337 C CA . ALA A 1 818 ? 9.667 16.770 -3.806 1.00 87.75 818 ALA A CA 1
ATOM 6338 C C . ALA A 1 818 ? 8.781 18.024 -3.747 1.00 87.75 818 ALA A C 1
ATOM 6340 O O . ALA A 1 818 ? 9.003 19.010 -4.461 1.00 87.75 818 ALA A O 1
ATOM 6341 N N . GLY A 1 819 ? 7.769 18.006 -2.885 1.00 85.88 819 GLY A N 1
ATOM 6342 C CA . GLY A 1 819 ? 6.843 19.123 -2.764 1.00 85.88 819 GLY A CA 1
ATOM 6343 C C . GLY A 1 819 ? 6.108 19.184 -1.435 1.00 85.88 819 GLY A C 1
ATOM 6344 O O . GLY A 1 819 ? 6.182 18.280 -0.610 1.00 85.88 819 GLY A O 1
ATOM 6345 N N . ASP A 1 820 ? 5.395 20.289 -1.241 1.00 80.69 820 ASP A N 1
ATOM 6346 C CA . ASP A 1 820 ? 4.551 20.538 -0.088 1.00 80.69 820 ASP A CA 1
ATOM 6347 C C . ASP A 1 820 ? 3.320 19.605 -0.112 1.00 80.69 820 ASP A C 1
ATOM 6349 O O . ASP A 1 820 ? 2.431 19.764 -0.961 1.00 80.69 820 ASP A O 1
ATOM 6353 N N . PRO A 1 821 ? 3.229 18.654 0.828 1.00 74.25 821 PRO A N 1
ATOM 6354 C CA . PRO A 1 821 ? 2.146 17.691 0.923 1.00 74.25 821 PRO A CA 1
ATOM 6355 C C . PRO A 1 821 ? 0.810 18.315 1.338 1.00 74.25 821 PRO A C 1
ATOM 6357 O O . PRO A 1 821 ? -0.234 17.702 1.120 1.00 74.25 821 PRO A O 1
ATOM 6360 N N . TYR A 1 822 ? 0.815 19.525 1.909 1.00 75.88 822 TYR A N 1
ATOM 6361 C CA . TYR A 1 822 ? -0.405 20.252 2.271 1.00 75.88 822 TYR A CA 1
ATOM 6362 C C . TYR A 1 822 ? -1.002 21.015 1.082 1.00 75.88 822 TYR A C 1
ATOM 6364 O O . TYR A 1 822 ? -2.162 21.436 1.117 1.00 75.88 822 TYR A O 1
ATOM 6372 N N . THR A 1 823 ? -0.236 21.178 0.001 1.00 77.62 823 THR A N 1
ATOM 6373 C CA . THR A 1 823 ? -0.706 21.849 -1.206 1.00 77.62 823 THR A CA 1
ATOM 6374 C C . THR A 1 823 ? -1.428 20.855 -2.125 1.00 77.62 823 THR A C 1
ATOM 6376 O O . THR A 1 823 ? -0.827 19.981 -2.760 1.00 77.62 823 THR A O 1
ATOM 6379 N N . GLN A 1 824 ? -2.751 21.032 -2.233 1.00 73.88 824 GLN A N 1
ATOM 6380 C CA . GLN A 1 824 ? -3.624 20.209 -3.084 1.00 73.88 824 GLN A CA 1
ATOM 6381 C C . GLN A 1 824 ? -3.298 20.350 -4.578 1.00 73.88 824 GLN A C 1
ATOM 6383 O O . GLN A 1 824 ? -3.397 19.371 -5.310 1.00 73.88 824 GLN A O 1
ATOM 6388 N N . ASP A 1 825 ? -2.894 21.544 -5.033 1.00 77.06 825 ASP A N 1
ATOM 6389 C CA . ASP A 1 825 ? -2.517 21.801 -6.430 1.00 77.06 825 ASP A CA 1
ATOM 6390 C C . ASP A 1 825 ? -1.101 21.263 -6.713 1.00 77.06 825 ASP A C 1
ATOM 6392 O O . ASP A 1 825 ? -0.119 21.885 -6.290 1.00 77.06 825 ASP A O 1
ATOM 6396 N N . PRO A 1 826 ? -0.953 20.149 -7.457 1.00 71.62 826 PRO A N 1
ATOM 6397 C CA . PRO A 1 826 ? 0.356 19.556 -7.711 1.00 71.62 826 PRO A CA 1
ATOM 6398 C C . PRO A 1 826 ? 1.313 20.516 -8.431 1.00 71.62 826 PRO A C 1
ATOM 6400 O O . PRO A 1 826 ? 2.521 20.454 -8.215 1.00 71.62 826 PRO A O 1
ATOM 6403 N N . ALA A 1 827 ? 0.795 21.451 -9.239 1.00 73.38 827 ALA A N 1
ATOM 6404 C CA . ALA A 1 827 ? 1.617 22.420 -9.959 1.00 73.38 827 ALA A CA 1
ATOM 6405 C C . ALA A 1 827 ? 2.250 23.477 -9.038 1.00 73.38 827 ALA A C 1
ATOM 6407 O O . ALA A 1 827 ? 3.218 24.128 -9.430 1.00 73.38 827 ALA A O 1
ATOM 6408 N N . LYS A 1 828 ? 1.710 23.658 -7.826 1.00 81.06 828 LYS A N 1
ATOM 6409 C CA . LYS A 1 828 ? 2.207 24.610 -6.820 1.00 81.06 828 LYS A CA 1
ATOM 6410 C C . LYS A 1 828 ? 2.933 23.940 -5.657 1.00 81.06 828 LYS A C 1
ATOM 6412 O O . LYS A 1 828 ? 3.591 24.643 -4.898 1.00 81.06 828 LYS A O 1
ATOM 6417 N N . ALA A 1 829 ? 2.805 22.622 -5.518 1.00 83.19 829 ALA A N 1
ATOM 6418 C CA . ALA A 1 829 ? 3.397 21.876 -4.417 1.00 83.19 829 ALA A CA 1
ATOM 6419 C C . ALA A 1 829 ? 4.929 21.784 -4.523 1.00 83.19 829 ALA A C 1
ATOM 6421 O O . ALA A 1 829 ? 5.601 21.810 -3.501 1.00 83.19 829 ALA A O 1
ATOM 6422 N N . ALA A 1 830 ? 5.493 21.699 -5.731 1.00 87.12 830 ALA A N 1
ATOM 6423 C CA . ALA A 1 830 ? 6.923 21.445 -5.922 1.00 87.12 830 ALA A CA 1
ATOM 6424 C C . ALA A 1 830 ? 7.833 22.444 -5.178 1.00 87.12 830 ALA A C 1
ATOM 6426 O O . ALA A 1 830 ? 7.659 23.666 -5.262 1.00 87.12 830 ALA A O 1
ATOM 6427 N N . PHE A 1 831 ? 8.850 21.927 -4.486 1.00 88.12 831 PHE A N 1
ATOM 6428 C CA . PHE A 1 831 ? 9.869 22.763 -3.862 1.00 88.12 831 PHE A CA 1
ATOM 6429 C C . PHE A 1 831 ? 10.702 23.480 -4.925 1.00 88.12 831 PHE A C 1
ATOM 6431 O O . PHE A 1 831 ? 11.003 22.937 -5.983 1.00 88.12 831 PHE A O 1
ATOM 6438 N N . LYS A 1 832 ? 11.114 24.721 -4.637 1.00 85.25 832 LYS A N 1
ATOM 6439 C CA . LYS A 1 832 ? 11.900 25.516 -5.597 1.00 85.25 832 LYS A CA 1
ATOM 6440 C C . LYS A 1 832 ? 13.305 24.957 -5.821 1.00 85.25 832 LYS A C 1
ATOM 6442 O O . LYS A 1 832 ? 13.783 25.000 -6.943 1.00 85.25 832 LYS A O 1
ATOM 6447 N N . ASN A 1 833 ? 13.951 24.484 -4.755 1.00 85.00 833 ASN A N 1
ATOM 6448 C CA . ASN A 1 833 ? 15.319 23.961 -4.764 1.00 85.00 833 ASN A CA 1
ATOM 6449 C C . ASN A 1 833 ? 15.401 22.749 -3.816 1.00 85.00 833 ASN A C 1
ATOM 6451 O O . ASN A 1 833 ? 15.954 22.887 -2.721 1.00 85.00 833 ASN A O 1
ATOM 6455 N N . PRO A 1 834 ? 14.794 21.601 -4.163 1.00 89.12 834 PRO A N 1
ATOM 6456 C CA . PRO A 1 834 ? 14.890 20.415 -3.323 1.00 89.12 834 PRO A CA 1
ATOM 6457 C C . PRO A 1 834 ? 16.345 19.939 -3.270 1.00 89.12 834 PRO A C 1
ATOM 6459 O O . PRO A 1 834 ? 17.046 19.927 -4.285 1.00 89.12 834 PRO A O 1
ATOM 6462 N N . ASN A 1 835 ? 16.813 19.568 -2.081 1.00 88.81 835 ASN A N 1
ATOM 6463 C CA . ASN A 1 835 ? 18.158 19.026 -1.919 1.00 88.81 835 ASN A CA 1
ATOM 6464 C C . ASN A 1 835 ? 18.183 17.530 -2.295 1.00 88.81 835 ASN A C 1
ATOM 6466 O O . ASN A 1 835 ? 17.154 16.939 -2.624 1.00 88.81 835 ASN A O 1
ATOM 6470 N N . ARG A 1 836 ? 19.357 16.894 -2.222 1.00 87.19 836 ARG A N 1
ATOM 6471 C CA . ARG A 1 836 ? 19.514 15.481 -2.605 1.00 87.19 836 ARG A CA 1
ATOM 6472 C C . ARG A 1 836 ? 18.699 14.495 -1.762 1.00 87.19 836 ARG A C 1
ATOM 6474 O O . ARG A 1 836 ? 18.534 13.366 -2.196 1.00 87.19 836 ARG A O 1
ATOM 6481 N N . TYR A 1 837 ? 18.256 14.888 -0.566 1.00 88.50 837 TYR A N 1
ATOM 6482 C CA . TYR A 1 837 ? 17.444 14.065 0.331 1.00 88.50 837 TYR A CA 1
ATOM 6483 C C . TYR A 1 837 ? 15.955 14.203 0.082 1.00 88.50 837 TYR A C 1
ATOM 6485 O O . TYR A 1 837 ? 15.218 13.295 0.434 1.00 88.50 837 TYR A O 1
ATOM 6493 N N . ASP A 1 838 ? 15.512 15.282 -0.552 1.00 87.81 838 ASP A N 1
ATOM 6494 C CA . ASP A 1 838 ? 14.123 15.429 -0.986 1.00 87.81 838 ASP A CA 1
ATOM 6495 C C . ASP A 1 838 ? 13.956 14.958 -2.444 1.00 87.81 838 ASP A C 1
ATOM 6497 O O . ASP A 1 838 ? 12.959 14.332 -2.797 1.00 87.81 838 ASP A O 1
ATOM 6501 N N . ASN A 1 839 ? 14.971 15.198 -3.282 1.00 88.50 839 ASN A N 1
ATOM 6502 C CA . ASN A 1 839 ? 15.029 14.825 -4.694 1.00 88.50 839 ASN A CA 1
ATOM 6503 C C . ASN A 1 839 ? 16.068 13.715 -4.925 1.00 88.50 839 ASN A C 1
ATOM 6505 O O . ASN A 1 839 ? 17.231 13.984 -5.233 1.00 88.50 839 ASN A O 1
ATOM 6509 N N . TRP A 1 840 ? 15.638 12.465 -4.746 1.00 85.50 840 TRP A N 1
ATOM 6510 C CA . TRP A 1 840 ? 16.504 11.280 -4.779 1.00 85.50 840 TRP A CA 1
ATOM 6511 C C . TRP A 1 840 ? 16.205 10.309 -5.930 1.00 85.50 840 TRP A C 1
ATOM 6513 O O . TRP A 1 840 ? 16.929 9.325 -6.080 1.00 85.50 840 TRP A O 1
ATOM 6523 N N . ILE A 1 841 ? 15.183 10.569 -6.753 1.00 86.25 841 ILE A N 1
ATOM 6524 C CA . ILE A 1 841 ? 14.891 9.735 -7.928 1.00 86.25 841 ILE A CA 1
ATOM 6525 C C . ILE A 1 841 ? 16.007 9.944 -8.967 1.00 86.25 841 ILE A C 1
ATOM 6527 O O . ILE A 1 841 ? 16.344 11.096 -9.269 1.00 86.25 841 ILE A O 1
ATOM 6531 N N . PRO A 1 842 ? 16.599 8.869 -9.520 1.00 84.81 842 PRO A N 1
ATOM 6532 C CA . PRO A 1 842 ? 17.563 8.983 -10.611 1.00 84.81 842 PRO A CA 1
ATOM 6533 C C . PRO A 1 842 ? 16.992 9.765 -11.809 1.00 84.81 842 PRO A C 1
ATOM 6535 O O . PRO A 1 842 ? 15.936 9.418 -12.330 1.00 84.81 842 PRO A O 1
ATOM 6538 N N . GLN A 1 843 ? 17.698 10.810 -12.257 1.00 87.50 843 GLN A N 1
ATOM 6539 C CA . GLN A 1 843 ? 17.270 11.679 -13.365 1.00 87.50 843 GLN A CA 1
ATOM 6540 C C . GLN A 1 843 ? 18.475 12.318 -14.084 1.00 87.50 843 GLN A C 1
ATOM 6542 O O . GLN A 1 843 ? 19.550 12.444 -13.492 1.00 87.50 843 GLN A O 1
ATOM 6547 N N . ASP A 1 844 ? 18.300 12.766 -15.329 1.00 89.25 844 ASP A N 1
ATOM 6548 C CA . ASP A 1 844 ? 19.242 13.638 -16.040 1.00 89.25 844 ASP A CA 1
ATOM 6549 C C . ASP A 1 844 ? 18.758 15.094 -15.999 1.00 89.25 844 ASP A C 1
ATOM 6551 O O . ASP A 1 844 ? 17.987 15.561 -16.835 1.00 89.25 844 ASP A O 1
ATOM 6555 N N . ALA A 1 845 ? 19.234 15.836 -14.999 1.00 89.25 845 ALA A N 1
ATOM 6556 C CA . ALA A 1 845 ? 18.810 17.214 -14.760 1.00 89.25 845 ALA A CA 1
ATOM 6557 C C . ALA A 1 845 ? 19.318 18.230 -15.809 1.00 89.25 845 ALA A C 1
ATOM 6559 O O . ALA A 1 845 ? 19.040 19.424 -15.677 1.00 89.25 845 ALA A O 1
ATOM 6560 N N . ARG A 1 846 ? 20.079 17.802 -16.832 1.00 90.81 846 ARG A N 1
ATOM 6561 C CA . ARG A 1 846 ? 20.482 18.671 -17.955 1.00 90.81 846 ARG A CA 1
ATOM 6562 C C . ARG A 1 846 ? 19.306 19.019 -18.865 1.00 90.81 846 ARG A C 1
ATOM 6564 O O . ARG A 1 846 ? 19.356 20.050 -19.536 1.00 90.81 846 ARG A O 1
ATOM 6571 N N . PHE A 1 847 ? 18.287 18.167 -18.892 1.00 93.44 847 PHE A N 1
ATOM 6572 C CA . PHE A 1 847 ? 17.192 18.221 -19.851 1.00 93.44 847 PHE A CA 1
ATOM 6573 C C . PHE A 1 847 ? 15.845 18.459 -19.161 1.00 93.44 847 PHE A C 1
ATOM 6575 O O . PHE A 1 847 ? 15.702 18.288 -17.946 1.00 93.44 847 PHE A O 1
ATOM 6582 N N . ASN A 1 848 ? 14.877 18.939 -19.943 1.00 94.88 848 ASN A N 1
ATOM 6583 C CA . ASN A 1 848 ? 13.507 19.172 -19.500 1.00 94.88 848 ASN A CA 1
ATOM 6584 C C . ASN A 1 848 ? 12.550 18.997 -20.686 1.00 94.88 848 ASN A C 1
ATOM 6586 O O . ASN A 1 848 ? 12.395 19.893 -21.520 1.00 94.88 848 ASN A O 1
ATOM 6590 N N . ASP A 1 849 ? 11.897 17.848 -20.736 1.00 93.81 849 ASP A N 1
ATOM 6591 C CA . ASP A 1 849 ? 10.941 17.432 -21.754 1.00 93.81 849 ASP A CA 1
ATOM 6592 C C . ASP A 1 849 ? 9.514 17.990 -21.485 1.00 93.81 849 ASP A C 1
ATOM 6594 O O . ASP A 1 849 ? 8.611 17.989 -22.337 1.00 93.81 849 ASP A O 1
ATOM 6598 N N . GLY A 1 850 ? 9.325 18.567 -20.293 1.00 92.94 850 GLY A N 1
ATOM 6599 C CA . GLY A 1 850 ? 8.111 19.220 -19.817 1.00 92.94 850 GLY A CA 1
ATOM 6600 C C . GLY A 1 850 ? 6.994 18.264 -19.385 1.00 92.94 850 GLY A C 1
ATOM 6601 O O . GLY A 1 850 ? 5.900 18.747 -19.065 1.00 92.94 850 GLY A O 1
ATOM 6602 N N . GLY A 1 851 ? 7.202 16.952 -19.464 1.00 91.06 851 GLY A N 1
ATOM 6603 C CA . GLY A 1 851 ? 6.379 15.901 -18.868 1.00 91.06 851 GLY A CA 1
ATOM 6604 C C . GLY A 1 851 ? 6.708 15.717 -17.386 1.00 91.06 851 GLY A C 1
ATOM 6605 O O . GLY A 1 851 ? 7.660 16.297 -16.879 1.00 91.06 851 GLY A O 1
ATOM 6606 N N . PHE A 1 852 ? 5.875 14.993 -16.641 1.00 85.44 852 PHE A N 1
ATOM 6607 C CA . PHE A 1 852 ? 6.151 14.725 -15.218 1.00 85.44 852 PHE A CA 1
ATOM 6608 C C . PHE A 1 852 ? 5.849 13.282 -14.801 1.00 85.44 852 PHE A C 1
ATOM 6610 O O . PHE A 1 852 ? 6.620 12.683 -14.060 1.00 85.44 852 PHE A O 1
ATOM 6617 N N . GLY A 1 853 ? 4.735 12.728 -15.279 1.00 89.00 853 GLY A N 1
ATOM 6618 C CA . GLY A 1 853 ? 4.442 11.294 -15.231 1.00 89.00 853 GLY A CA 1
ATOM 6619 C C . GLY A 1 853 ? 4.350 10.747 -16.649 1.00 89.00 853 GLY A C 1
ATOM 6620 O O . GLY A 1 853 ? 4.923 11.331 -17.569 1.00 89.00 853 GLY A O 1
ATOM 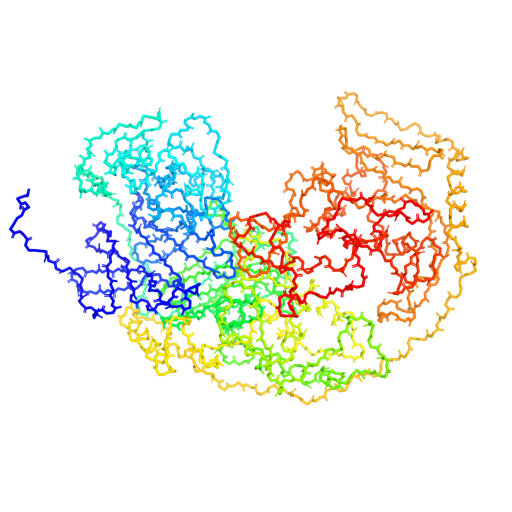6621 N N . THR A 1 854 ? 3.569 9.685 -16.859 1.00 93.31 854 THR A N 1
ATOM 6622 C CA . THR A 1 854 ? 3.197 9.320 -18.230 1.00 93.31 854 THR A CA 1
ATOM 6623 C C . THR A 1 854 ? 2.427 10.469 -18.885 1.00 93.31 854 THR A C 1
ATOM 6625 O O . THR A 1 854 ? 1.639 11.175 -18.253 1.00 93.31 854 THR A O 1
ATOM 6628 N N . GLU A 1 855 ? 2.664 10.685 -20.167 1.00 95.00 855 GLU A N 1
ATOM 6629 C CA . GLU A 1 855 ? 2.082 11.766 -20.947 1.00 95.00 855 GLU A CA 1
ATOM 6630 C C . GLU A 1 855 ? 1.222 11.196 -22.068 1.00 95.00 855 GLU A C 1
ATOM 6632 O O . GLU A 1 855 ? 1.329 10.025 -22.438 1.00 95.00 855 GLU A O 1
ATOM 6637 N N . ARG A 1 856 ? 0.343 12.035 -22.629 1.00 95.62 856 ARG A N 1
ATOM 6638 C CA . ARG A 1 856 ? -0.445 11.612 -23.790 1.00 95.62 856 ARG A CA 1
ATOM 6639 C C . ARG A 1 856 ? 0.487 11.177 -24.928 1.00 95.62 856 ARG A C 1
ATOM 6641 O O . ARG A 1 856 ? 1.419 11.914 -25.266 1.00 95.62 856 ARG A O 1
ATOM 6648 N N . GLY A 1 857 ? 0.187 10.037 -25.546 1.00 94.19 857 GLY A N 1
ATOM 6649 C CA . GLY A 1 857 ? 0.981 9.523 -26.664 1.00 94.19 857 GLY A CA 1
ATOM 6650 C C . GLY A 1 857 ? 1.087 10.539 -27.807 1.00 94.19 857 GLY A C 1
ATOM 6651 O O . GLY A 1 857 ? 0.140 11.277 -28.114 1.00 94.19 857 GLY A O 1
ATOM 6652 N N . GLY A 1 858 ? 2.253 10.598 -28.443 1.00 94.62 858 GLY A N 1
ATOM 6653 C CA . GLY A 1 858 ? 2.524 11.462 -29.590 1.00 94.62 858 GLY A CA 1
ATOM 6654 C C . GLY A 1 858 ? 2.850 12.912 -29.239 1.00 94.62 858 GLY A C 1
ATOM 6655 O O . GLY A 1 858 ? 2.854 13.772 -30.125 1.00 94.62 858 GLY A O 1
ATOM 6656 N N . ARG A 1 859 ? 3.113 13.206 -27.960 1.00 95.44 859 ARG A N 1
ATOM 6657 C CA . ARG A 1 859 ? 3.566 14.525 -27.493 1.00 95.44 859 ARG A CA 1
ATOM 6658 C C . ARG A 1 859 ? 4.945 14.890 -28.053 1.00 95.44 859 ARG A C 1
ATOM 6660 O O . ARG A 1 859 ? 5.161 16.054 -28.396 1.00 95.44 859 ARG A O 1
ATOM 6667 N N . TYR A 1 860 ? 5.843 13.914 -28.159 1.00 96.62 860 TYR A N 1
ATOM 6668 C CA . TYR A 1 860 ? 7.221 14.099 -28.612 1.00 96.62 860 TYR A CA 1
ATOM 6669 C C . TYR A 1 860 ? 7.377 13.779 -30.103 1.00 96.62 860 TYR A C 1
ATOM 6671 O O . TYR A 1 860 ? 6.485 13.206 -30.740 1.00 96.62 860 TYR A O 1
ATOM 6679 N N . ARG A 1 861 ? 8.497 14.198 -30.704 1.00 97.31 861 ARG A N 1
ATOM 6680 C CA . ARG A 1 861 ? 8.748 13.996 -32.137 1.00 97.31 861 ARG A CA 1
ATOM 6681 C C . ARG A 1 861 ? 8.809 12.504 -32.477 1.00 97.31 861 ARG A C 1
ATOM 6683 O O . ARG A 1 861 ? 9.503 11.765 -31.784 1.00 97.31 861 ARG A O 1
ATOM 6690 N N . PRO A 1 862 ? 8.165 12.072 -33.573 1.00 97.19 862 PRO A N 1
ATOM 6691 C CA . PRO A 1 862 ? 8.282 10.696 -34.006 1.00 97.19 862 PRO A CA 1
ATOM 6692 C C . PRO A 1 862 ? 9.673 10.416 -34.570 1.00 97.19 862 PRO A C 1
ATOM 6694 O O . PRO A 1 862 ? 10.350 11.319 -35.076 1.00 97.19 862 PRO A O 1
ATOM 6697 N N . ASN A 1 863 ? 10.048 9.143 -34.569 1.00 97.44 863 ASN A N 1
ATOM 6698 C CA . ASN A 1 863 ? 11.195 8.663 -35.322 1.00 97.44 863 ASN A CA 1
ATOM 6699 C C . ASN A 1 863 ? 10.933 8.735 -36.850 1.00 97.44 863 ASN A C 1
ATOM 6701 O O . ASN A 1 863 ? 9.817 9.046 -37.286 1.00 97.44 863 ASN A O 1
ATOM 6705 N N . PRO A 1 864 ? 11.930 8.437 -37.705 1.00 97.12 864 PRO A N 1
ATOM 6706 C CA . PRO A 1 864 ? 11.790 8.515 -39.164 1.00 97.12 864 PRO A CA 1
ATOM 6707 C C . PRO A 1 864 ? 10.677 7.657 -39.790 1.00 97.12 864 PRO A C 1
ATOM 6709 O O . PRO A 1 864 ? 10.361 7.851 -40.963 1.00 97.12 864 PRO A O 1
ATOM 6712 N N . TRP A 1 865 ? 10.091 6.713 -39.047 1.00 96.81 865 TRP A N 1
ATOM 6713 C CA . TRP A 1 865 ? 8.962 5.887 -39.488 1.00 96.81 865 TRP A CA 1
ATOM 6714 C C . TRP A 1 865 ? 7.617 6.313 -38.894 1.00 96.81 865 TRP A C 1
ATOM 6716 O O . TRP A 1 865 ? 6.615 5.614 -39.059 1.00 96.81 865 TRP A O 1
ATOM 6726 N N . GLY A 1 866 ? 7.558 7.473 -38.239 1.00 95.69 866 GLY A N 1
ATOM 6727 C CA . GLY A 1 866 ? 6.312 8.028 -37.719 1.00 95.69 866 GLY A CA 1
ATOM 6728 C C . GLY A 1 866 ? 5.846 7.410 -36.399 1.00 95.69 866 GLY A C 1
ATOM 6729 O O . GLY A 1 866 ? 4.739 7.729 -35.972 1.00 95.69 866 GLY A O 1
ATOM 6730 N N . LEU A 1 867 ? 6.657 6.552 -35.768 1.00 97.69 867 LEU A N 1
ATOM 6731 C CA . LEU A 1 867 ? 6.401 6.013 -34.430 1.00 97.69 867 LEU A CA 1
ATOM 6732 C C . LEU A 1 867 ? 6.813 7.033 -33.373 1.00 97.69 867 LEU A C 1
ATOM 6734 O O . LEU A 1 867 ? 7.871 7.651 -33.502 1.00 97.69 867 LEU A O 1
ATOM 6738 N N . HIS A 1 868 ? 5.993 7.199 -32.343 1.00 97.81 868 HIS A N 1
ATOM 6739 C CA . HIS A 1 868 ? 6.294 8.068 -31.207 1.00 97.81 868 HIS A CA 1
ATOM 6740 C C . HIS A 1 868 ? 6.693 7.243 -29.984 1.00 97.81 868 HIS A C 1
ATOM 6742 O O . HIS A 1 868 ? 6.495 6.034 -29.972 1.00 97.81 868 HIS A O 1
ATOM 6748 N N . ASP A 1 869 ? 7.288 7.913 -28.996 1.00 96.88 869 ASP A N 1
ATOM 6749 C CA . ASP A 1 869 ? 7.473 7.419 -27.625 1.00 96.88 869 ASP A CA 1
ATOM 6750 C C . ASP A 1 869 ? 8.331 6.139 -27.456 1.00 96.88 869 ASP A C 1
ATOM 6752 O O . ASP A 1 869 ? 8.630 5.739 -26.343 1.00 96.88 869 ASP A O 1
ATOM 6756 N N . MET A 1 870 ? 8.915 5.605 -28.538 1.00 96.94 870 MET A N 1
ATOM 6757 C CA . MET A 1 870 ? 9.805 4.422 -28.568 1.00 96.94 870 MET A CA 1
ATOM 6758 C C . MET A 1 870 ? 11.037 4.460 -27.635 1.00 96.94 870 MET A C 1
ATOM 6760 O O . MET A 1 870 ? 11.760 3.470 -27.532 1.00 96.94 870 MET A O 1
ATOM 6764 N N . HIS A 1 871 ? 11.337 5.611 -27.032 1.00 96.00 871 HIS A N 1
ATOM 6765 C CA . HIS A 1 871 ? 12.474 5.820 -26.134 1.00 96.00 871 HIS A CA 1
ATOM 6766 C C . HIS A 1 871 ? 12.063 6.286 -24.730 1.00 96.00 871 HIS A C 1
ATOM 6768 O O . HIS A 1 871 ? 12.948 6.633 -23.958 1.00 96.00 871 HIS A O 1
ATOM 6774 N N . GLY A 1 872 ? 10.774 6.337 -24.384 1.00 95.00 872 GLY A N 1
ATOM 6775 C CA . GLY A 1 872 ? 10.338 6.850 -23.085 1.00 95.00 872 GLY A CA 1
ATOM 6776 C C . GLY A 1 872 ? 8.854 6.631 -22.813 1.00 95.00 872 GLY A C 1
ATOM 6777 O O . GLY A 1 872 ? 8.221 5.795 -23.437 1.00 95.00 872 GLY A O 1
ATOM 6778 N N . ASN A 1 873 ? 8.301 7.412 -21.886 1.00 95.62 873 ASN A N 1
ATOM 6779 C CA . ASN A 1 873 ? 6.893 7.398 -21.478 1.00 95.62 873 ASN A CA 1
ATOM 6780 C C . ASN A 1 873 ? 6.470 6.148 -20.683 1.00 95.62 873 ASN A C 1
ATOM 6782 O O . ASN A 1 873 ? 6.234 6.260 -19.481 1.00 95.62 873 ASN A O 1
ATOM 6786 N N . ALA A 1 874 ? 6.410 4.965 -21.300 1.00 94.38 874 ALA A N 1
ATOM 6787 C CA . ALA A 1 874 ? 6.094 3.706 -20.623 1.00 94.38 874 ALA A CA 1
ATOM 6788 C C . ALA A 1 874 ? 6.894 2.529 -21.204 1.00 94.38 874 ALA A C 1
ATOM 6790 O O . ALA A 1 874 ? 7.171 2.473 -22.396 1.00 94.38 874 ALA A O 1
ATOM 6791 N N . TRP A 1 875 ? 7.245 1.554 -20.360 1.00 91.75 875 TRP A N 1
ATOM 6792 C CA . TRP A 1 875 ? 7.812 0.289 -20.837 1.00 91.75 875 TRP A CA 1
ATOM 6793 C C . TRP A 1 875 ? 6.752 -0.549 -21.563 1.00 91.75 875 TRP A C 1
ATOM 6795 O O . TRP A 1 875 ? 5.601 -0.615 -21.128 1.00 91.75 875 TRP A O 1
ATOM 6805 N N . GLU A 1 876 ? 7.155 -1.237 -22.633 1.00 95.06 876 GLU A N 1
ATOM 6806 C CA . GLU A 1 876 ? 6.256 -2.005 -23.500 1.00 95.06 876 GLU A CA 1
ATOM 6807 C C . GLU A 1 876 ? 6.534 -3.515 -23.438 1.00 95.06 876 GLU A C 1
ATOM 6809 O O . GLU A 1 876 ? 7.682 -3.961 -23.456 1.00 95.06 876 GLU A O 1
ATOM 6814 N N . TRP A 1 877 ? 5.470 -4.323 -23.404 1.00 95.56 877 TRP A N 1
ATOM 6815 C CA . TRP A 1 877 ? 5.572 -5.779 -23.539 1.00 95.56 877 TRP A CA 1
ATOM 6816 C C . TRP A 1 877 ? 5.916 -6.187 -24.985 1.00 95.56 877 TRP A C 1
ATOM 6818 O O . TRP A 1 877 ? 5.342 -5.641 -25.930 1.00 95.56 877 TRP A O 1
ATOM 6828 N N . THR A 1 878 ? 6.785 -7.195 -25.149 1.00 92.38 878 THR A N 1
ATOM 6829 C CA . THR A 1 878 ? 7.170 -7.792 -26.449 1.00 92.38 878 THR A CA 1
ATOM 6830 C C . THR A 1 878 ? 6.913 -9.301 -26.535 1.00 92.38 878 THR A C 1
ATOM 6832 O O . THR A 1 878 ? 6.521 -9.908 -25.503 1.00 92.38 878 THR A O 1
#

Radius of gyration: 30.56 Å; Cα contacts (8 Å, |Δi|>4): 2037; chains: 1; bounding box: 75×65×101 Å

Solvent-accessible surface area (backbone atoms only — not comparable to full-atom values): 47445 Å² total; per-residue (Å²): 131,80,87,85,78,75,74,88,73,84,83,68,83,89,79,52,96,90,40,55,76,46,59,71,31,80,46,79,84,68,32,36,38,28,27,24,29,55,70,32,19,6,32,38,95,54,17,2,70,48,79,20,21,24,36,30,40,35,34,79,89,77,69,49,55,34,63,46,52,77,61,53,35,36,35,42,61,48,40,73,32,63,78,31,31,34,37,30,35,37,36,53,47,53,53,19,27,63,44,29,30,39,23,34,30,32,22,42,81,75,36,41,76,68,40,84,55,32,31,75,50,17,54,18,58,12,18,55,38,58,58,33,55,25,64,94,35,83,46,33,31,35,26,20,35,25,17,61,78,31,56,86,73,36,13,44,36,35,35,36,26,44,83,70,25,41,40,40,57,40,20,60,73,38,41,54,70,40,67,94,50,84,73,79,66,68,51,30,30,36,51,33,57,75,66,65,55,61,56,28,27,33,46,50,35,58,79,29,90,50,38,31,34,24,10,34,25,68,41,94,87,48,66,36,15,36,24,48,32,31,71,83,47,50,78,41,82,74,49,72,52,88,100,49,74,45,54,76,53,74,86,92,70,93,74,83,78,38,54,76,72,80,76,70,67,36,64,82,29,41,36,11,38,42,37,33,55,17,43,63,59,16,68,42,30,54,92,59,63,88,58,47,50,41,29,33,40,36,33,34,64,54,62,44,30,43,54,26,49,28,40,36,23,54,35,13,78,49,9,30,64,56,34,46,22,48,50,15,35,38,70,36,38,80,82,36,10,26,34,28,49,45,57,8,77,37,43,31,32,56,26,44,12,34,89,70,52,35,37,44,34,82,60,59,60,68,50,63,30,37,21,49,24,75,45,75,44,45,19,32,74,48,59,95,85,61,78,65,78,90,67,90,49,71,33,77,77,51,78,62,37,69,62,42,58,57,85,39,72,62,39,44,48,21,30,75,77,57,38,40,46,45,32,47,15,58,42,25,91,72,18,68,56,59,68,64,97,64,81,64,60,88,75,51,78,69,59,32,43,45,68,91,41,65,52,86,79,71,64,69,86,49,67,65,43,39,93,67,35,41,82,39,33,40,19,55,68,52,53,55,62,35,50,54,58,62,34,46,28,14,66,51,46,81,65,64,49,46,70,61,16,45,70,68,12,60,50,40,41,43,61,70,62,46,51,83,38,42,78,76,56,72,65,51,49,27,35,54,27,46,38,39,64,62,31,45,37,41,45,27,36,77,81,71,48,75,79,66,49,29,85,80,56,93,43,55,72,71,49,53,55,47,32,51,50,50,25,50,52,42,43,63,68,27,44,84,39,40,80,80,75,64,71,72,60,78,70,86,58,75,82,75,80,46,68,68,52,77,56,43,84,63,73,73,66,69,82,48,78,36,78,26,90,90,38,62,42,53,55,69,56,31,34,48,47,32,53,49,50,24,57,50,62,74,67,58,78,79,80,91,66,85,76,78,83,78,79,96,65,94,82,80,55,42,70,48,74,41,60,86,80,28,34,37,40,38,42,74,50,95,98,37,66,50,51,22,31,52,43,54,49,51,56,37,50,44,63,33,93,87,59,58,71,77,32,45,63,30,37,68,46,79,44,79,62,48,75,43,65,29,43,68,63,20,33,49,60,50,34,70,76,41,75,82,73,74,42,47,52,47,57,55,60,50,54,54,50,38,66,74,51,48,71,36,51,50,56,54,17,44,58,47,96,69,53,67,68,56,55,45,47,50,19,47,56,50,17,75,54,55,76,50,92,48,65,63,48,48,62,72,53,45,50,51,62,46,27,36,39,40,82,51,88,37,65,88,34,52,94,85,47,84,44,39,62,41,25,49,66,62,22,48,45,56,44,49,50,22,34,47,38,83,44,80,52,69,91,72,15,38,49,94,76,62,48,70,72,44,40,55,74,82,42,39,64,92,40,64,50,83,54,74,65,56,48,50,62,62,76,36,49,50,48,53,69,62,38,23,45,74,76,23,57,67,92,78,78,88

Foldseek 3Di:
DPPPPDDDDDQADDPDPVKDWDQWDAAPVGKIKIWMLLLQAADFLLLRQDGAIFIWIADSVVNAIFTQDNANHHKDNWDAALQRKIKIWDQHQWQAFRWQGTFIWIAHPNNPPIDGLAEFLALPLSHWPQWDAAAPDRFKTWTARFTRQEDPRKHWIWIFGSVQHRYQQGRTPAIAVGAPHRDDRFQFRHGCPVVVDDFIWANWDHPHQFWIWIFTDGHPPGAGAIWITTSNNDTGGPDDDPPDHDGYDDDPDDDDRRDHDDDPADLAFFKEKEKALAQQLAQQQPPPDQPQFFKKFKKFWDHHGRSHHFFAQQQAHLFTGTWIKGQAIFGADSRRIAMAMDGAPTWMDIFRAGPLLWGQFADSGTDGHHHHYYHYDQHNHHDPPDDRDPDDDPNVVDHHDYGDGDQFHIATDACVAQPLLLCLAFPQVQQCQDDDPDDPDPQDGRQRQHQPAFDDDDDFPFPRHQPLGRRGGSNLLRCVLQADFQGSHRNSHGDRGPPRIRCVTNVNVDQVLDPQQTHGDSSSSNSVSVCSSNRNTHDNASLVGPPSGSSPDDDDPVVSVVSLVSSLVSCVSRRSHHDSDPNRDDDDGPDDPSHHDDRDRDPLFPACPVDFPPFQDALVVLLVLLLVLLLVVVVDPDDPDDDDDDDDDPWAWEWDADSNQQWIWGDLGVVDTFIKHKHAWDWDFFFDSPDGPNRDDGDIDTDHIDIDGQWAQFLQNLCSVVVPDAQFADAFRHHAGRDRHHGQRPRQFHRDPDDQVSQQVSQVVSCVRYVDRGGFDDPVRLRCQQCSSPPEPHVQHHPPDACLQAADFFELLLQLSQFQNVDPPSVHGHDPDGDCSSRVNDGHHVYHNPDRAQDGIPSHDAGSRSHGRSPYRDDDDD